Protein AF-A0A7T1MIB5-F1 (afdb_monomer_lite)

pLDDT: mean 76.68, std 27.3, range [22.62, 98.88]

Structure (mmCIF, N/CA/C/O backbone):
data_AF-A0A7T1MIB5-F1
#
_entry.id   AF-A0A7T1MIB5-F1
#
loop_
_atom_site.group_PDB
_atom_site.id
_atom_site.type_symbol
_atom_site.label_atom_id
_atom_site.label_alt_id
_atom_site.label_comp_id
_atom_site.label_asym_id
_atom_site.label_entity_id
_atom_site.label_seq_id
_atom_site.pdbx_PDB_ins_code
_atom_site.Cartn_x
_atom_site.Cartn_y
_atom_site.Cartn_z
_atom_site.occupancy
_atom_site.B_iso_or_equiv
_atom_site.auth_seq_id
_atom_site.auth_comp_id
_atom_site.auth_asym_id
_atom_site.auth_atom_id
_atom_site.pdbx_PDB_model_num
ATOM 1 N N . MET A 1 1 ? 36.019 -30.519 22.219 1.00 33.88 1 MET A N 1
ATOM 2 C CA . MET A 1 1 ? 37.335 -30.978 22.718 1.00 33.88 1 MET A CA 1
ATOM 3 C C . MET A 1 1 ? 38.183 -29.745 22.981 1.00 33.88 1 MET A C 1
ATOM 5 O O . MET A 1 1 ? 38.136 -28.860 22.146 1.00 33.88 1 MET A O 1
ATOM 9 N N . GLN A 1 2 ? 38.897 -29.727 24.111 1.00 30.64 2 GLN A N 1
ATOM 10 C CA . GLN A 1 2 ? 40.021 -28.837 24.471 1.00 30.64 2 GLN A CA 1
ATOM 11 C C . GLN A 1 2 ? 39.865 -27.298 24.358 1.00 30.64 2 GLN A C 1
ATOM 13 O O . GLN A 1 2 ? 39.994 -26.698 23.298 1.00 30.64 2 GLN A O 1
ATOM 18 N N . GLU A 1 3 ? 39.702 -26.693 25.542 1.00 33.25 3 GLU A N 1
ATOM 19 C CA . GLU A 1 3 ? 40.283 -25.411 26.011 1.00 33.25 3 GLU A CA 1
ATOM 20 C C . GLU A 1 3 ? 41.843 -25.502 26.128 1.00 33.25 3 GLU A C 1
ATOM 22 O O . GLU A 1 3 ? 42.364 -26.562 25.756 1.00 33.25 3 GLU A O 1
ATOM 27 N N . PRO A 1 4 ? 42.629 -24.539 26.706 1.00 56.25 4 PRO A N 1
ATOM 28 C CA . PRO A 1 4 ? 42.344 -23.221 27.337 1.00 56.25 4 PRO A CA 1
ATOM 29 C C . PRO A 1 4 ? 43.224 -22.080 26.731 1.00 56.25 4 PRO A C 1
ATOM 31 O O . PRO A 1 4 ? 43.539 -22.176 25.551 1.00 56.25 4 PRO A O 1
ATOM 34 N N . SER A 1 5 ? 43.658 -20.956 27.343 1.00 29.95 5 SER A N 1
ATOM 35 C CA . SER A 1 5 ? 43.642 -20.312 28.694 1.00 29.95 5 SER A CA 1
ATOM 36 C C . SER A 1 5 ? 43.944 -18.796 28.523 1.00 29.95 5 SER A C 1
ATOM 38 O O . SER A 1 5 ? 44.456 -18.421 27.475 1.00 29.95 5 SER A O 1
ATOM 40 N N . GLY A 1 6 ? 43.763 -17.860 29.471 1.00 28.16 6 GLY A N 1
ATOM 41 C CA . GLY A 1 6 ? 43.262 -17.901 30.857 1.00 28.16 6 GLY A CA 1
ATOM 42 C C . GLY A 1 6 ? 44.115 -17.036 31.824 1.00 28.16 6 GLY A C 1
ATOM 43 O O . GLY A 1 6 ? 45.330 -17.195 31.834 1.00 28.16 6 GLY A O 1
ATOM 44 N N . THR A 1 7 ? 43.484 -16.210 32.689 1.00 28.64 7 THR A N 1
ATOM 45 C CA . THR A 1 7 ? 44.071 -15.456 33.854 1.00 28.64 7 THR A CA 1
ATOM 46 C C . THR A 1 7 ? 45.143 -14.359 33.573 1.00 28.64 7 THR A C 1
ATOM 48 O O . THR A 1 7 ? 45.814 -14.421 32.556 1.00 28.64 7 THR A O 1
ATOM 51 N N . ALA A 1 8 ? 45.390 -13.318 34.404 1.00 27.92 8 ALA A N 1
ATOM 52 C CA . ALA A 1 8 ? 44.685 -12.739 35.575 1.00 27.92 8 ALA A CA 1
ATOM 53 C C . ALA A 1 8 ? 45.243 -11.344 36.018 1.00 27.92 8 ALA A C 1
ATOM 55 O O . ALA A 1 8 ? 46.415 -11.074 35.804 1.00 27.92 8 ALA A O 1
ATOM 56 N N . ILE A 1 9 ? 44.408 -10.559 36.738 1.00 27.30 9 ILE A N 1
ATOM 57 C CA . ILE A 1 9 ? 44.693 -9.623 37.876 1.00 27.30 9 ILE A CA 1
ATOM 58 C C . ILE A 1 9 ? 45.745 -8.486 37.722 1.00 27.30 9 ILE A C 1
ATOM 60 O O . ILE A 1 9 ? 46.904 -8.734 37.418 1.00 27.30 9 ILE A O 1
ATOM 64 N N . GLY A 1 10 ? 45.394 -7.250 38.143 1.00 25.59 10 GLY A N 1
ATOM 65 C CA . GLY A 1 10 ? 46.398 -6.216 38.483 1.00 25.59 10 GLY A CA 1
ATOM 66 C C . GLY A 1 10 ? 45.915 -4.767 38.721 1.00 25.59 10 GLY A C 1
ATOM 67 O O . GLY A 1 10 ? 45.980 -3.944 37.816 1.00 25.59 10 GLY A O 1
ATOM 68 N N . THR A 1 11 ? 45.541 -4.417 39.957 1.00 29.00 11 THR A N 1
ATOM 69 C CA . THR A 1 11 ? 45.501 -3.028 40.499 1.00 29.00 11 THR A CA 1
ATOM 70 C C . THR A 1 11 ? 46.556 -2.921 41.620 1.00 29.00 11 THR A C 1
ATOM 72 O O . THR A 1 11 ? 46.796 -3.956 42.250 1.00 29.00 11 THR A O 1
ATOM 75 N N . PRO A 1 12 ? 47.195 -1.754 41.915 1.00 39.62 12 PRO A N 1
ATOM 76 C CA . PRO A 1 12 ? 46.490 -0.648 42.599 1.00 39.62 12 PRO A CA 1
ATOM 77 C C . PRO A 1 12 ? 47.002 0.818 42.420 1.00 39.62 12 PRO A C 1
ATOM 79 O O . PRO A 1 12 ? 48.119 1.085 42.001 1.00 39.62 12 PRO A O 1
ATOM 82 N N . ALA A 1 13 ? 46.123 1.744 42.832 1.00 28.14 13 ALA A N 1
ATOM 83 C CA . ALA A 1 13 ? 46.266 3.096 43.423 1.00 28.14 13 ALA A CA 1
ATOM 84 C C . ALA A 1 13 ? 47.592 3.920 43.463 1.00 28.14 13 ALA A C 1
ATOM 86 O O . ALA A 1 13 ? 48.630 3.448 43.912 1.00 28.14 13 ALA A O 1
ATOM 87 N N . GLY A 1 14 ? 47.427 5.248 43.273 1.00 25.92 14 GLY A N 1
ATOM 88 C CA . GLY A 1 14 ? 48.268 6.342 43.823 1.00 25.92 14 GLY A CA 1
ATOM 89 C C . GLY A 1 14 ? 49.157 7.091 42.804 1.00 25.92 14 GLY A C 1
ATOM 90 O O . GLY A 1 14 ? 49.747 6.453 41.945 1.00 25.92 14 GLY A O 1
ATOM 91 N N . GLY A 1 15 ? 49.316 8.427 42.836 1.00 25.97 15 GLY A N 1
ATOM 92 C CA . GLY A 1 15 ? 48.636 9.460 43.639 1.00 25.97 15 GLY A CA 1
ATOM 93 C C . GLY A 1 15 ? 49.203 10.893 43.445 1.00 25.97 15 GLY A C 1
ATOM 94 O O . GLY A 1 15 ? 50.340 11.052 43.033 1.00 25.97 15 GLY A O 1
ATOM 95 N N . GLU A 1 16 ? 48.392 11.903 43.797 1.00 28.38 16 GLU A N 1
ATOM 96 C CA . GLU A 1 16 ? 48.722 13.311 44.152 1.00 28.38 16 GLU A CA 1
ATOM 97 C C . GLU A 1 16 ? 49.401 14.327 43.172 1.00 28.38 16 GLU A C 1
ATOM 99 O O . GLU A 1 16 ? 50.586 14.268 42.878 1.00 28.38 16 GLU A O 1
ATOM 104 N N . ARG A 1 17 ? 48.639 15.413 42.910 1.00 28.89 17 ARG A N 1
ATOM 105 C CA . ARG A 1 17 ? 48.993 16.866 42.976 1.00 28.89 17 ARG A CA 1
ATOM 106 C C . ARG A 1 17 ? 49.887 17.582 41.929 1.00 28.89 17 ARG A C 1
ATOM 108 O O . ARG A 1 17 ? 51.099 17.639 42.064 1.00 28.89 17 ARG A O 1
ATOM 115 N N . ALA A 1 18 ? 49.186 18.404 41.133 1.00 26.95 18 ALA A N 1
ATOM 116 C CA . ALA A 1 18 ? 49.200 19.889 41.149 1.00 26.95 18 ALA A CA 1
ATOM 117 C C . ALA A 1 18 ? 50.395 20.714 40.606 1.00 26.95 18 ALA A C 1
ATOM 119 O O . ALA A 1 18 ? 51.558 20.359 40.743 1.00 26.95 18 ALA A O 1
ATOM 120 N N . GLY A 1 19 ? 50.045 21.910 40.101 1.00 25.52 19 GLY A N 1
ATOM 121 C CA . GLY A 1 19 ? 50.952 22.952 39.601 1.00 25.52 19 GLY A CA 1
ATOM 122 C C . GLY A 1 19 ? 51.018 23.018 38.065 1.00 25.52 19 GLY A C 1
ATOM 123 O O . GLY A 1 19 ? 51.202 21.978 37.446 1.00 25.52 19 GLY A O 1
ATOM 124 N N . ASP A 1 20 ? 51.010 24.160 37.372 1.00 27.62 20 ASP A N 1
ATOM 125 C CA . ASP A 1 20 ? 50.310 25.470 37.432 1.00 27.62 20 ASP A CA 1
ATOM 126 C C . ASP A 1 20 ? 51.002 26.378 36.377 1.00 27.62 20 ASP A C 1
ATOM 128 O O . ASP A 1 20 ? 52.178 26.154 36.120 1.00 27.62 20 ASP A O 1
ATOM 132 N N . ASN A 1 21 ? 50.302 27.372 35.802 1.00 28.00 21 ASN A N 1
ATOM 133 C CA . ASN A 1 21 ? 50.822 28.514 35.007 1.00 28.00 21 ASN A CA 1
ATOM 134 C C . ASN A 1 21 ? 51.844 28.239 33.855 1.00 28.00 21 ASN A C 1
ATOM 136 O O . ASN A 1 21 ? 52.955 27.772 34.065 1.00 28.00 21 ASN A O 1
ATOM 140 N N . SER A 1 22 ? 51.474 28.446 32.581 1.00 27.62 22 SER A N 1
ATOM 141 C CA . SER A 1 22 ? 51.588 29.725 31.823 1.00 27.62 22 SER A CA 1
ATOM 142 C C . SER A 1 22 ? 52.999 29.946 31.205 1.00 27.62 22 SER A C 1
ATOM 144 O O . SER A 1 22 ? 53.942 29.254 31.567 1.00 27.62 22 SER A O 1
ATOM 146 N N . ASP A 1 23 ? 53.244 30.787 30.190 1.00 29.64 23 ASP A N 1
ATOM 147 C CA . ASP A 1 23 ? 52.417 31.784 29.483 1.00 29.64 23 ASP A CA 1
ATOM 148 C C . ASP A 1 23 ? 53.049 32.140 28.098 1.00 29.64 23 ASP A C 1
ATOM 150 O O . ASP A 1 23 ? 54.115 31.623 27.770 1.00 29.64 23 ASP A O 1
ATOM 154 N N . VAL A 1 24 ? 52.488 33.144 27.393 1.00 29.91 24 VAL A N 1
ATOM 155 C CA . VAL A 1 24 ? 53.220 34.178 26.602 1.00 29.91 24 VAL A CA 1
ATOM 156 C C . VAL A 1 24 ? 53.821 33.769 25.222 1.00 29.91 24 VAL A C 1
ATOM 158 O O . VAL A 1 24 ? 54.536 32.783 25.111 1.00 29.91 24 VAL A O 1
ATOM 161 N N . VAL A 1 25 ? 53.675 34.520 24.103 1.00 29.75 25 VAL A N 1
ATOM 162 C CA . VAL A 1 25 ? 52.922 35.767 23.766 1.00 29.75 25 VAL A CA 1
ATOM 163 C C . VAL A 1 25 ? 53.041 36.113 22.245 1.00 29.75 25 VAL A C 1
ATOM 165 O O . VAL A 1 25 ? 53.840 35.491 21.553 1.00 29.75 25 VAL A O 1
ATOM 168 N N . ARG A 1 26 ? 52.379 37.206 21.797 1.00 30.08 26 ARG A N 1
ATOM 169 C CA . ARG A 1 26 ? 52.707 38.125 20.656 1.00 30.08 26 ARG A CA 1
ATOM 170 C C . ARG A 1 26 ? 52.278 37.771 19.208 1.00 30.08 26 ARG A C 1
ATOM 172 O O . ARG A 1 26 ? 52.307 36.612 18.826 1.00 30.08 26 ARG A O 1
ATOM 179 N N . ASP A 1 27 ? 51.948 38.748 18.333 1.00 35.22 27 ASP A N 1
ATOM 180 C CA . ASP A 1 27 ? 51.496 40.152 18.567 1.00 35.22 27 ASP A CA 1
ATOM 181 C C . ASP A 1 27 ? 50.797 40.819 17.349 1.00 35.22 27 ASP A C 1
ATOM 183 O O . ASP A 1 27 ? 50.901 40.326 16.228 1.00 35.22 27 ASP A O 1
ATOM 187 N N . SER A 1 28 ? 50.272 42.037 17.586 1.00 30.08 28 SER A N 1
ATOM 188 C CA . SER A 1 28 ? 49.931 43.151 16.662 1.00 30.08 28 SER A CA 1
ATOM 189 C C . SER A 1 28 ? 48.680 43.004 15.774 1.00 30.08 28 SER A C 1
ATOM 191 O O . SER A 1 28 ? 48.528 42.000 15.087 1.00 30.08 28 SER A O 1
ATOM 193 N N . GLY A 1 29 ? 47.750 43.976 15.697 1.00 26.88 29 GLY A N 1
ATOM 194 C CA . GLY A 1 29 ? 47.573 45.314 16.333 1.00 26.88 29 GLY A CA 1
ATOM 195 C C . GLY A 1 29 ? 46.367 46.038 15.664 1.00 26.88 29 GLY A C 1
ATOM 196 O O . GLY A 1 29 ? 45.688 45.399 14.864 1.00 26.88 29 GLY A O 1
ATOM 197 N N . ASP A 1 30 ? 46.013 47.326 15.816 1.00 32.16 30 ASP A N 1
ATOM 198 C CA . ASP A 1 30 ? 46.283 48.456 16.748 1.00 32.16 30 ASP A CA 1
ATOM 199 C C . ASP A 1 30 ? 45.386 49.651 16.253 1.00 32.16 30 ASP A C 1
ATOM 201 O O . ASP A 1 30 ? 44.984 49.620 15.090 1.00 32.16 30 ASP A O 1
ATOM 205 N N . ALA A 1 31 ? 45.029 50.773 16.908 1.00 31.22 31 ALA A N 1
ATOM 206 C CA . ALA A 1 31 ? 44.875 51.267 18.295 1.00 31.22 31 ALA A CA 1
ATOM 207 C C . ALA A 1 31 ? 44.283 52.722 18.226 1.00 31.22 31 ALA A C 1
ATOM 209 O O . ALA A 1 31 ? 44.266 53.308 17.147 1.00 31.22 31 ALA A O 1
ATOM 210 N N . ALA A 1 32 ? 43.866 53.463 19.272 1.00 33.38 32 ALA A N 1
ATOM 211 C CA . ALA A 1 32 ? 43.101 53.171 20.502 1.00 33.38 32 ALA A CA 1
ATOM 212 C C . ALA A 1 32 ? 42.783 54.504 21.264 1.00 33.38 32 ALA A C 1
ATOM 214 O O . ALA A 1 32 ? 43.688 55.092 21.858 1.00 33.38 32 ALA A O 1
ATOM 215 N N . ALA A 1 33 ? 41.529 55.000 21.296 1.00 29.45 33 ALA A N 1
ATOM 216 C CA . ALA A 1 33 ? 41.141 56.223 22.046 1.00 29.45 33 ALA A CA 1
ATOM 217 C C . ALA A 1 33 ? 39.674 56.164 22.559 1.00 29.45 33 ALA A C 1
ATOM 219 O O . ALA A 1 33 ? 38.800 55.844 21.761 1.00 29.45 33 ALA A O 1
ATOM 220 N N . LYS A 1 34 ? 39.317 56.295 23.859 1.00 32.22 34 LYS A N 1
ATOM 221 C CA . LYS A 1 34 ? 39.594 57.295 24.945 1.00 32.22 34 LYS A CA 1
ATOM 222 C C . LYS A 1 34 ? 38.524 58.409 24.996 1.00 32.22 34 LYS A C 1
ATOM 224 O O . LYS A 1 34 ? 38.134 58.884 23.942 1.00 32.22 34 LYS A O 1
ATOM 229 N N . GLU A 1 35 ? 38.031 58.928 26.133 1.00 32.81 35 GLU A N 1
ATOM 230 C CA . GLU A 1 35 ? 38.111 58.669 27.605 1.00 32.81 35 GLU A CA 1
ATOM 231 C C . GLU A 1 35 ? 36.949 59.517 28.240 1.00 32.81 35 GLU A C 1
ATOM 233 O O . GLU A 1 35 ? 36.378 60.331 27.521 1.00 32.81 35 GLU A O 1
ATOM 238 N N . VAL A 1 36 ? 36.407 59.425 29.467 1.00 27.55 36 VAL A N 1
ATOM 239 C CA . VAL A 1 36 ? 36.913 59.494 30.864 1.00 27.55 36 VAL A CA 1
ATOM 240 C C . VAL A 1 36 ? 35.729 59.125 31.804 1.00 27.55 36 VAL A C 1
ATOM 242 O O . VAL A 1 36 ? 34.575 59.281 31.412 1.00 27.55 36 VAL A O 1
ATOM 245 N N . ALA A 1 37 ? 35.968 58.700 33.056 1.00 29.91 37 ALA A N 1
ATOM 246 C CA . ALA A 1 37 ? 34.917 58.444 34.062 1.00 29.91 37 ALA A CA 1
ATOM 247 C C . ALA A 1 37 ? 34.907 59.453 35.239 1.00 29.91 37 ALA A C 1
ATOM 249 O O . ALA A 1 37 ? 35.948 59.992 35.610 1.00 29.91 37 ALA A O 1
ATOM 250 N N . GLY A 1 38 ? 33.749 59.640 35.891 1.00 26.11 38 GLY A N 1
ATOM 251 C CA . GLY A 1 38 ? 33.586 60.459 37.106 1.00 26.11 38 GLY A CA 1
ATOM 252 C C . GLY A 1 38 ? 32.521 59.894 38.061 1.00 26.11 38 GLY A C 1
ATOM 253 O O . GLY A 1 38 ? 31.516 59.352 37.611 1.00 26.11 38 GLY A O 1
ATOM 254 N N . ARG A 1 39 ? 32.746 59.978 39.383 1.00 32.19 39 ARG A N 1
ATOM 255 C CA . ARG A 1 39 ? 31.881 59.391 40.433 1.00 32.19 39 ARG A CA 1
ATOM 256 C C . ARG A 1 39 ? 31.195 60.456 41.295 1.00 32.19 39 ARG A C 1
ATOM 258 O O . ARG A 1 39 ? 31.890 61.307 41.841 1.00 32.19 39 ARG A O 1
ATOM 265 N N . THR A 1 40 ? 29.915 60.249 41.611 1.00 27.58 40 THR A N 1
ATOM 266 C CA . THR A 1 40 ? 29.264 60.775 42.832 1.00 27.58 40 THR A CA 1
ATOM 267 C C . THR A 1 40 ? 28.052 59.918 43.232 1.00 27.58 40 THR A C 1
ATOM 269 O O . THR A 1 40 ? 27.452 59.246 42.397 1.00 27.58 40 THR A O 1
ATOM 272 N N . ARG A 1 41 ? 27.696 59.927 44.525 1.00 29.78 41 ARG A N 1
ATOM 273 C CA . ARG A 1 41 ? 26.395 59.469 45.065 1.00 29.78 41 ARG A CA 1
ATOM 274 C C . ARG A 1 41 ? 25.669 60.677 45.711 1.00 29.78 41 ARG A C 1
ATOM 276 O O . ARG A 1 41 ? 26.207 61.781 45.672 1.00 29.78 41 ARG A O 1
ATOM 283 N N . PRO A 1 42 ? 24.489 60.477 46.318 1.00 39.94 42 PRO A N 1
ATOM 284 C CA . PRO A 1 42 ? 23.181 60.718 45.724 1.00 39.94 42 PRO A CA 1
ATOM 285 C C . PRO A 1 42 ? 22.620 62.108 46.088 1.00 39.94 42 PRO A C 1
ATOM 287 O O . PRO A 1 42 ? 22.937 62.657 47.140 1.00 39.94 42 PRO A O 1
ATOM 290 N N . GLY A 1 43 ? 21.741 62.659 45.249 1.00 28.09 43 GLY A N 1
ATOM 291 C CA . GLY A 1 43 ? 21.121 63.965 45.490 1.00 28.09 43 GLY A CA 1
ATOM 292 C C . GLY A 1 43 ? 19.730 64.052 44.876 1.00 28.09 43 GLY A C 1
ATOM 293 O O . GLY A 1 43 ? 19.606 64.153 43.660 1.00 28.09 43 GLY A O 1
ATOM 294 N N . ASP A 1 44 ? 18.719 63.998 45.742 1.00 35.31 44 ASP A N 1
ATOM 295 C CA . ASP A 1 44 ? 17.282 64.067 45.457 1.00 35.31 44 ASP A CA 1
ATOM 296 C C . ASP A 1 44 ? 16.904 65.056 44.333 1.00 35.31 44 ASP A C 1
ATOM 298 O O . ASP A 1 44 ? 17.095 66.271 44.454 1.00 35.31 44 ASP A O 1
ATOM 302 N N . ARG A 1 45 ? 16.339 64.519 43.243 1.00 30.48 45 ARG A N 1
ATOM 303 C CA . ARG A 1 45 ? 15.540 65.265 42.266 1.00 30.48 45 ARG A CA 1
ATOM 304 C C . ARG A 1 45 ? 14.340 64.425 41.839 1.00 30.48 45 ARG A C 1
ATOM 306 O O . ARG A 1 45 ? 14.471 63.251 41.513 1.00 30.48 45 ARG A O 1
ATOM 313 N N . ARG A 1 46 ? 13.189 65.098 41.865 1.00 32.34 46 ARG A N 1
ATOM 314 C CA . ARG A 1 46 ? 11.830 64.625 41.571 1.00 32.34 46 ARG A CA 1
ATOM 315 C C . ARG A 1 46 ? 11.760 63.692 40.361 1.00 32.34 46 ARG A C 1
ATOM 317 O O . ARG A 1 46 ? 12.367 63.972 39.335 1.00 32.34 46 ARG A O 1
ATOM 324 N N . SER A 1 47 ? 10.933 62.658 40.478 1.00 34.88 47 SER A N 1
ATOM 325 C CA . SER A 1 47 ? 10.470 61.857 39.349 1.00 34.88 47 SER A CA 1
ATOM 326 C C . SER A 1 47 ? 9.637 62.709 38.391 1.00 34.88 47 SER A C 1
ATOM 328 O O . SER A 1 47 ? 8.565 63.189 38.776 1.00 34.88 47 SER A O 1
ATOM 330 N N . ASP A 1 48 ? 10.086 62.830 37.147 1.00 36.75 48 ASP A N 1
ATOM 331 C CA . ASP A 1 48 ? 9.171 63.046 36.029 1.00 36.75 48 ASP A CA 1
ATOM 332 C C . ASP A 1 48 ? 8.281 61.792 35.863 1.00 36.75 48 ASP A C 1
ATOM 334 O O . ASP A 1 48 ? 8.705 60.687 36.230 1.00 36.75 48 ASP A O 1
ATOM 338 N N . PRO A 1 49 ? 7.030 61.926 35.383 1.00 41.28 49 PRO A N 1
ATOM 339 C CA . PRO A 1 49 ? 6.190 60.769 35.079 1.00 41.28 49 PRO A CA 1
ATOM 340 C C . PRO A 1 49 ? 6.810 59.936 33.940 1.00 41.28 49 PRO A C 1
ATOM 342 O O . PRO A 1 49 ? 7.534 60.498 33.116 1.00 41.28 49 PRO A O 1
ATOM 345 N N . PRO A 1 50 ? 6.529 58.619 33.860 1.00 42.50 50 PRO A N 1
ATOM 346 C CA . PRO A 1 50 ? 6.961 57.812 32.722 1.00 42.50 50 PRO A CA 1
ATOM 347 C C . PRO A 1 50 ? 6.411 58.402 31.420 1.00 42.50 50 PRO A C 1
ATOM 349 O O . PRO A 1 50 ? 5.274 58.883 31.376 1.00 42.50 50 PRO A O 1
ATOM 352 N N . ASP A 1 51 ? 7.230 58.384 30.370 1.00 45.84 51 ASP A N 1
ATOM 353 C CA . ASP A 1 51 ? 6.832 58.939 29.082 1.00 45.84 51 ASP A CA 1
ATOM 354 C C . ASP A 1 51 ? 5.723 58.078 28.459 1.00 45.84 51 ASP A C 1
ATOM 356 O O . ASP A 1 51 ? 5.763 56.844 28.512 1.00 45.84 51 ASP A O 1
ATOM 360 N N . ARG A 1 52 ? 4.710 58.724 27.874 1.00 47.00 52 ARG A N 1
ATOM 361 C CA . ARG A 1 52 ? 3.497 58.035 27.393 1.00 47.00 52 ARG A CA 1
ATOM 362 C C . ARG A 1 52 ? 3.804 57.035 26.287 1.00 47.00 52 ARG A C 1
ATOM 364 O O . ARG A 1 52 ? 3.137 56.006 26.190 1.00 47.00 52 ARG A O 1
ATOM 371 N N . ASP A 1 53 ? 4.834 57.318 25.500 1.00 48.97 53 ASP A N 1
ATOM 372 C CA . ASP A 1 53 ? 5.301 56.445 24.433 1.00 48.97 53 ASP A CA 1
ATOM 373 C C . ASP A 1 53 ? 5.846 55.107 24.966 1.00 48.97 53 ASP A C 1
ATOM 375 O O . ASP A 1 53 ? 5.779 54.106 24.257 1.00 48.97 53 ASP A O 1
ATOM 379 N N . ASP A 1 54 ? 6.362 55.046 26.197 1.00 45.06 54 ASP A N 1
ATOM 380 C CA . ASP A 1 54 ? 6.905 53.806 26.770 1.00 45.06 54 ASP A CA 1
ATOM 381 C C . ASP A 1 54 ? 5.826 52.942 27.441 1.00 45.06 54 ASP A C 1
ATOM 383 O O . ASP A 1 54 ? 5.876 51.714 27.325 1.00 45.06 54 ASP A O 1
ATOM 387 N N . GLU A 1 55 ? 4.790 53.543 28.042 1.00 45.53 55 GLU A N 1
ATOM 388 C CA . GLU A 1 55 ? 3.586 52.791 28.438 1.00 45.53 55 GLU A CA 1
ATOM 389 C C . GLU A 1 55 ? 2.839 52.238 27.212 1.00 45.53 55 GLU A C 1
ATOM 391 O O . GLU A 1 55 ? 2.431 51.073 27.221 1.00 45.53 55 GLU A O 1
ATOM 396 N N . ALA A 1 56 ? 2.736 53.019 26.127 1.00 46.66 56 ALA A N 1
ATOM 397 C CA . ALA A 1 56 ? 2.109 52.586 24.877 1.00 46.66 56 ALA A CA 1
ATOM 398 C C . ALA A 1 56 ? 2.831 51.372 24.260 1.00 46.66 56 ALA A C 1
ATOM 400 O O . ALA A 1 56 ? 2.212 50.324 24.067 1.00 46.66 56 ALA A O 1
ATOM 401 N N . LYS A 1 57 ? 4.159 51.448 24.066 1.00 43.97 57 LYS A N 1
ATOM 402 C CA . LYS A 1 57 ? 4.980 50.317 23.575 1.00 43.97 57 LYS A CA 1
ATOM 403 C C . LYS A 1 57 ? 4.848 49.075 24.466 1.00 43.97 57 LYS A C 1
ATOM 405 O O . LYS A 1 57 ? 4.818 47.949 23.965 1.00 43.97 57 LYS A O 1
ATOM 410 N N . ALA A 1 58 ? 4.753 49.258 25.786 1.00 47.59 58 ALA A N 1
ATOM 411 C CA . ALA A 1 58 ? 4.563 48.159 26.729 1.00 47.59 58 ALA A CA 1
ATOM 412 C C . ALA A 1 58 ? 3.161 47.521 26.640 1.00 47.59 58 ALA A C 1
ATOM 414 O O . ALA A 1 58 ? 3.031 46.318 26.877 1.00 47.59 58 ALA A O 1
ATOM 415 N N . GLN A 1 59 ? 2.119 48.280 26.283 1.00 52.03 59 GLN A N 1
ATOM 416 C CA . GLN A 1 59 ? 0.795 47.727 25.974 1.00 52.03 59 GLN A CA 1
ATOM 417 C C . GLN A 1 59 ? 0.771 47.011 24.618 1.00 52.03 59 GLN A C 1
ATOM 419 O O . GLN A 1 59 ? 0.277 45.884 24.559 1.00 52.03 59 GLN A O 1
ATOM 424 N N . ASP A 1 60 ? 1.364 47.591 23.573 1.00 59.34 60 ASP A N 1
ATOM 425 C CA . ASP A 1 60 ? 1.434 46.978 22.239 1.00 59.34 60 ASP A CA 1
ATOM 426 C C . ASP A 1 60 ? 2.169 45.631 22.269 1.00 59.34 60 ASP A C 1
ATOM 428 O O . ASP A 1 60 ? 1.676 44.635 21.735 1.00 59.34 60 ASP A O 1
ATOM 432 N N . SER A 1 61 ? 3.307 45.550 22.972 1.00 61.09 61 SER A N 1
ATOM 433 C CA . SER A 1 61 ? 4.050 44.292 23.124 1.00 61.09 61 SER A CA 1
ATOM 434 C C . SER A 1 61 ? 3.214 43.210 23.820 1.00 61.09 61 SER A C 1
ATOM 436 O O . SER A 1 61 ? 3.207 42.062 23.378 1.00 61.09 61 SER A O 1
ATOM 438 N N . ARG A 1 62 ? 2.447 43.568 24.861 1.00 69.06 62 ARG A N 1
ATOM 439 C CA . ARG A 1 62 ? 1.542 42.636 25.563 1.00 69.06 62 ARG A CA 1
ATOM 440 C C . ARG A 1 62 ? 0.363 42.199 24.693 1.00 69.06 62 ARG A C 1
ATOM 442 O O . ARG A 1 62 ? -0.059 41.048 24.787 1.00 69.06 62 ARG A O 1
ATOM 449 N N . LEU A 1 63 ? -0.164 43.084 23.845 1.00 68.00 63 LEU A N 1
ATOM 450 C CA . LEU A 1 63 ? -1.223 42.752 22.890 1.00 68.00 63 LEU A CA 1
ATOM 451 C C . LEU A 1 63 ? -0.710 41.779 21.819 1.00 68.00 63 LEU A C 1
ATOM 453 O O . LEU A 1 63 ? -1.379 40.792 21.519 1.00 68.00 63 LEU A O 1
ATOM 457 N N . VAL A 1 64 ? 0.499 41.999 21.294 1.00 66.38 64 VAL A N 1
ATOM 458 C CA . VAL A 1 64 ? 1.150 41.079 20.348 1.00 66.38 64 VAL A CA 1
ATOM 459 C C . VAL A 1 64 ? 1.463 39.730 21.003 1.00 66.38 64 VAL A C 1
ATOM 461 O O . VAL A 1 64 ? 1.240 38.694 20.379 1.00 66.38 64 VAL A O 1
ATOM 464 N N . GLU A 1 65 ? 1.921 39.698 22.256 1.00 69.81 65 GLU A N 1
ATOM 465 C CA . GLU A 1 65 ? 2.110 38.450 23.011 1.00 69.81 65 GLU A CA 1
ATOM 466 C C . GLU A 1 65 ? 0.791 37.705 23.256 1.00 69.81 65 GLU A C 1
ATOM 468 O O . GLU A 1 65 ? 0.745 36.487 23.076 1.00 69.81 65 GLU A O 1
ATOM 473 N N . ALA A 1 66 ? -0.291 38.413 23.597 1.00 70.12 66 ALA A N 1
ATOM 474 C CA . ALA A 1 66 ? -1.620 37.823 23.744 1.00 70.12 66 ALA A CA 1
ATOM 475 C C . ALA A 1 66 ? -2.124 37.237 22.416 1.00 70.12 66 ALA A C 1
ATOM 477 O O . ALA A 1 66 ? -2.458 36.058 22.366 1.00 70.12 66 ALA A O 1
ATOM 478 N N . LEU A 1 67 ? -2.077 37.998 21.317 1.00 65.38 67 LEU A N 1
ATOM 479 C CA . LEU A 1 67 ? -2.460 37.516 19.983 1.00 65.38 67 LEU A CA 1
ATOM 480 C C . LEU A 1 67 ? -1.615 36.313 19.538 1.00 65.38 67 LEU A C 1
ATOM 482 O O . LEU A 1 67 ? -2.152 35.355 18.983 1.00 65.38 67 LEU A O 1
ATOM 486 N N . ARG A 1 68 ? -0.305 36.314 19.822 1.00 68.62 68 ARG A N 1
ATOM 487 C CA . ARG A 1 68 ? 0.580 35.167 19.563 1.00 68.62 68 ARG A CA 1
ATOM 488 C C . ARG A 1 68 ? 0.203 33.953 20.403 1.00 68.62 68 ARG A C 1
ATOM 490 O O . ARG A 1 68 ? 0.162 32.859 19.853 1.00 68.62 68 ARG A O 1
ATOM 497 N N . ARG A 1 69 ? -0.081 34.122 21.698 1.00 73.62 69 ARG A N 1
ATOM 498 C CA . ARG A 1 69 ? -0.518 33.041 22.598 1.00 73.62 69 ARG A CA 1
ATOM 499 C C . ARG A 1 69 ? -1.867 32.469 22.166 1.00 73.62 69 ARG A C 1
ATOM 501 O O . ARG A 1 69 ? -2.016 31.253 22.137 1.00 73.62 69 ARG A O 1
ATOM 508 N N . ASP A 1 70 ? -2.812 33.323 21.802 1.00 71.44 70 ASP A N 1
ATOM 509 C CA . ASP A 1 70 ? -4.185 32.933 21.491 1.00 71.44 70 ASP A CA 1
ATOM 510 C C . ASP A 1 70 ? -4.261 32.298 20.089 1.00 71.44 70 ASP A C 1
ATOM 512 O O . ASP A 1 70 ? -4.939 31.285 19.909 1.00 71.44 70 ASP A O 1
ATOM 516 N N . PHE A 1 71 ? -3.450 32.766 19.125 1.00 70.56 71 PHE A N 1
ATOM 517 C CA . PHE A 1 71 ? -3.153 32.012 17.900 1.00 70.56 71 PHE A CA 1
ATOM 518 C C . PHE A 1 71 ? -2.482 30.673 18.224 1.00 70.56 71 PHE A C 1
ATOM 520 O O . PHE A 1 71 ? -2.909 29.637 17.728 1.00 70.56 71 PHE A O 1
ATOM 527 N N . ALA A 1 72 ? -1.451 30.663 19.072 1.00 68.12 72 ALA A N 1
ATOM 528 C CA . ALA A 1 72 ? -0.705 29.460 19.438 1.00 68.12 72 ALA A CA 1
ATOM 529 C C . ALA A 1 72 ? -1.561 28.419 20.173 1.00 68.12 72 ALA A C 1
ATOM 531 O O . ALA A 1 72 ? -1.290 27.219 20.093 1.00 68.12 72 ALA A O 1
ATOM 532 N N . GLU A 1 73 ? -2.595 28.845 20.890 1.00 68.00 73 GLU A N 1
ATOM 533 C CA . GLU A 1 73 ? -3.599 27.964 21.469 1.00 68.00 73 GLU A CA 1
ATOM 534 C C . GLU A 1 73 ? -4.629 27.526 20.422 1.00 68.00 73 GLU A C 1
ATOM 536 O O . GLU A 1 73 ? -4.889 26.333 20.308 1.00 68.00 73 GLU A O 1
ATOM 541 N N . SER A 1 74 ? -5.155 28.435 19.597 1.00 63.34 74 SER A N 1
ATOM 542 C CA . SER A 1 74 ? -6.086 28.107 18.505 1.00 63.34 74 SER A CA 1
ATOM 543 C C . SER A 1 74 ? -5.480 27.135 17.477 1.00 63.34 74 SER A C 1
ATOM 545 O O . SER A 1 74 ? -6.152 26.210 17.023 1.00 63.34 74 SER A O 1
ATOM 547 N N . HIS A 1 75 ? -4.186 27.268 17.178 1.00 63.56 75 HIS A N 1
ATOM 548 C CA . HIS A 1 75 ? -3.430 26.403 16.272 1.00 63.56 75 HIS A CA 1
ATOM 549 C C . HIS A 1 75 ? -3.109 25.041 16.906 1.00 63.56 75 HIS A C 1
ATOM 551 O O . HIS A 1 75 ? -3.369 24.013 16.284 1.00 63.56 75 HIS A O 1
ATOM 557 N N . ARG A 1 76 ? -2.636 24.993 18.165 1.00 68.31 76 ARG A N 1
ATOM 558 C CA . ARG A 1 76 ? -2.462 23.715 18.892 1.00 68.31 76 ARG A CA 1
ATOM 559 C C . ARG A 1 76 ? -3.781 23.000 19.149 1.00 68.31 76 ARG A C 1
ATOM 561 O O . ARG A 1 76 ? -3.802 21.776 19.138 1.00 68.31 76 ARG A O 1
ATOM 568 N N . ARG A 1 77 ? -4.882 23.739 19.320 1.00 58.00 77 ARG A N 1
ATOM 569 C CA . ARG A 1 77 ? -6.234 23.187 19.233 1.00 58.00 77 ARG A CA 1
ATOM 570 C C . ARG A 1 77 ? -6.419 22.620 17.822 1.00 58.00 77 ARG A C 1
ATOM 572 O O . ARG A 1 77 ? -6.342 21.411 17.676 1.00 58.00 77 ARG A O 1
ATOM 579 N N . ARG A 1 78 ? -6.593 23.438 16.779 1.00 50.00 78 ARG A N 1
ATOM 580 C CA . ARG A 1 78 ? -6.998 22.986 15.431 1.00 50.00 78 ARG A CA 1
ATOM 581 C C . ARG A 1 78 ? -6.109 21.899 14.805 1.00 50.00 78 ARG A C 1
ATOM 583 O O . ARG A 1 78 ? -6.656 21.001 14.177 1.00 50.00 78 ARG A O 1
ATOM 590 N N . PHE A 1 79 ? -4.789 21.963 14.975 1.00 52.91 79 PHE A N 1
ATOM 591 C CA . PHE A 1 79 ? -3.828 21.101 14.274 1.00 52.91 79 PHE A CA 1
ATOM 592 C C . PHE A 1 79 ? -2.971 20.213 15.196 1.00 52.91 79 PHE A C 1
ATOM 594 O O . PHE A 1 79 ? -2.263 19.346 14.702 1.00 52.91 79 PHE A O 1
ATOM 601 N N . GLY A 1 80 ? -3.011 20.396 16.521 1.00 46.31 80 GLY A N 1
ATOM 602 C CA . GLY A 1 80 ? -2.246 19.580 17.482 1.00 46.31 80 GLY A CA 1
ATOM 603 C C . GLY A 1 80 ? -0.791 20.008 17.729 1.00 46.31 80 GLY A C 1
ATOM 604 O O . GLY A 1 80 ? -0.155 19.481 18.636 1.00 46.31 80 GLY A O 1
ATOM 605 N N . TYR A 1 81 ? -0.253 20.975 16.977 1.00 58.88 81 TYR A N 1
ATOM 606 C CA . TYR A 1 81 ? 1.140 21.432 17.101 1.00 58.88 81 TYR A CA 1
ATOM 607 C C . TYR A 1 81 ? 1.299 22.937 16.814 1.00 58.88 81 TYR A C 1
ATOM 609 O O . TYR A 1 81 ? 0.320 23.657 16.594 1.00 58.88 81 TYR A O 1
ATOM 617 N N . LEU A 1 82 ? 2.546 23.412 16.832 1.00 62.28 82 LEU A N 1
ATOM 618 C CA . LEU A 1 82 ? 2.977 24.756 16.440 1.00 62.28 82 LEU A CA 1
ATOM 619 C C . LEU A 1 82 ? 4.231 24.656 15.561 1.00 62.28 82 LEU A C 1
ATOM 621 O O . LEU A 1 82 ? 5.164 23.967 15.970 1.00 62.28 82 LEU A O 1
ATOM 625 N N . PRO A 1 83 ? 4.301 25.352 14.413 1.00 54.88 83 PRO A N 1
ATOM 626 C CA . PRO A 1 83 ? 5.556 25.536 13.691 1.00 54.88 83 PRO A CA 1
ATOM 627 C C . PRO A 1 83 ? 6.543 26.343 14.544 1.00 54.88 83 PRO A C 1
ATOM 629 O O . PRO A 1 83 ? 6.225 27.448 14.985 1.00 54.88 83 PRO A O 1
ATOM 632 N N . SER A 1 84 ? 7.730 25.788 14.785 1.00 51.38 84 SER A N 1
ATOM 633 C CA . SER A 1 84 ? 8.819 26.419 15.545 1.00 51.38 84 SER A CA 1
ATOM 634 C C . SER A 1 84 ? 9.785 27.223 14.658 1.00 51.38 84 SER A C 1
ATOM 636 O O . SER A 1 84 ? 10.525 28.066 15.160 1.00 51.38 84 SER A O 1
ATOM 638 N N . ASP A 1 85 ? 9.745 26.996 13.342 1.00 54.66 85 ASP A N 1
ATOM 639 C CA . ASP A 1 85 ? 10.645 27.534 12.314 1.00 54.66 85 ASP A CA 1
ATOM 640 C C . ASP A 1 85 ? 10.073 28.733 11.531 1.00 54.66 85 ASP A C 1
ATOM 642 O O . ASP A 1 85 ? 10.819 29.458 10.870 1.00 54.66 85 ASP A O 1
ATOM 646 N N . ARG A 1 86 ? 8.753 28.960 11.585 1.00 52.84 86 ARG A N 1
ATOM 647 C CA . ARG A 1 86 ? 8.064 29.992 10.792 1.00 52.84 86 ARG A CA 1
ATOM 648 C C . ARG A 1 86 ? 7.676 31.218 11.609 1.00 52.84 86 ARG A C 1
ATOM 650 O O . ARG A 1 86 ? 7.053 31.125 12.664 1.00 52.84 86 ARG A O 1
ATOM 657 N N . ALA A 1 87 ? 7.956 32.396 11.052 1.00 54.59 87 ALA A N 1
ATOM 658 C CA . ALA A 1 87 ? 7.414 33.649 11.559 1.00 54.59 87 ALA A CA 1
ATOM 659 C C . ALA A 1 87 ? 5.879 33.668 11.431 1.00 54.59 87 ALA A C 1
ATOM 661 O O . ALA A 1 87 ? 5.330 33.362 10.372 1.00 54.59 87 ALA A O 1
ATOM 662 N N . LEU A 1 88 ? 5.190 34.076 12.499 1.00 53.66 88 LEU A N 1
ATOM 663 C CA . LEU A 1 88 ? 3.747 34.319 12.478 1.00 53.66 88 LEU A CA 1
ATOM 664 C C . LEU A 1 88 ? 3.454 35.611 11.704 1.00 53.66 88 LEU A C 1
ATOM 666 O O . LEU A 1 88 ? 3.537 36.709 12.258 1.00 53.66 88 LEU A O 1
ATOM 670 N N . VAL A 1 89 ? 3.137 35.471 10.417 1.00 53.03 89 VAL A N 1
ATOM 671 C CA . VAL A 1 89 ? 2.720 36.576 9.547 1.00 53.03 89 VAL A CA 1
ATOM 672 C C . VAL A 1 89 ? 1.244 36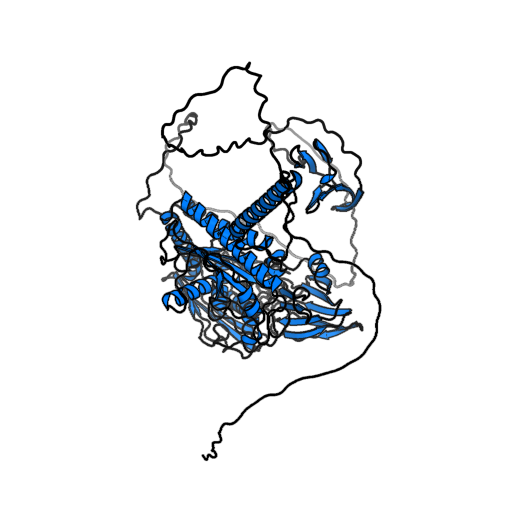.881 9.800 1.00 53.03 89 VAL A C 1
ATOM 674 O O . VAL A 1 89 ? 0.376 36.058 9.518 1.00 53.03 89 VAL A O 1
ATOM 677 N N . VAL A 1 90 ? 0.952 38.073 10.321 1.00 49.66 90 VAL A N 1
ATOM 678 C CA . VAL A 1 90 ? -0.422 38.583 10.429 1.00 49.66 90 VAL A CA 1
ATOM 679 C C . VAL A 1 90 ? -0.781 39.250 9.103 1.00 49.66 90 VAL A C 1
ATOM 681 O O . VAL A 1 90 ? -0.516 40.429 8.900 1.00 49.66 90 VAL A O 1
ATOM 684 N N . GLU A 1 91 ? -1.348 38.468 8.186 1.00 37.12 91 GLU A N 1
ATOM 685 C CA . GLU A 1 91 ? -1.705 38.908 6.827 1.00 37.12 91 GLU A CA 1
ATOM 686 C C . GLU A 1 91 ? -2.792 39.999 6.814 1.00 37.12 91 GLU A C 1
ATOM 688 O O . GLU A 1 91 ? -2.779 40.895 5.971 1.00 37.12 91 GLU A O 1
ATOM 693 N N . ARG A 1 92 ? -3.711 39.969 7.787 1.00 38.91 92 ARG A N 1
ATOM 694 C CA . ARG A 1 92 ? -4.735 41.000 7.990 1.00 38.91 92 ARG A CA 1
ATOM 695 C C . ARG A 1 92 ? -5.044 41.159 9.474 1.00 38.91 92 ARG A C 1
ATOM 697 O O . ARG A 1 92 ? -5.258 40.173 10.173 1.00 38.91 92 ARG A O 1
ATOM 704 N N . LEU A 1 93 ? -5.128 42.406 9.933 1.00 40.53 93 LEU A N 1
ATOM 705 C CA . LEU A 1 93 ? -5.558 42.764 11.283 1.00 40.53 93 LEU A CA 1
ATOM 706 C C . LEU A 1 93 ? -6.798 43.660 11.161 1.00 40.53 93 LEU A C 1
ATOM 708 O O . LEU A 1 93 ? -6.748 44.719 10.540 1.00 40.53 93 LEU A O 1
ATOM 712 N N . LEU A 1 94 ? -7.930 43.191 11.686 1.00 35.72 94 LEU A N 1
ATOM 713 C CA . LEU A 1 94 ? -9.211 43.900 11.679 1.00 35.72 94 LEU A CA 1
ATOM 714 C C . LEU A 1 94 ? -9.431 44.534 13.055 1.00 35.72 94 LEU A C 1
ATOM 716 O O . LEU A 1 94 ? -9.534 43.822 14.051 1.00 35.72 94 LEU A O 1
ATOM 720 N N . LEU A 1 95 ? -9.488 45.866 13.096 1.00 35.28 95 LEU A N 1
ATOM 721 C CA . LEU A 1 95 ? -9.803 46.637 14.296 1.00 35.28 95 LEU A CA 1
ATOM 722 C C . LEU A 1 95 ? -11.223 47.199 14.168 1.00 35.28 95 LEU A C 1
ATOM 724 O O . LEU A 1 95 ? -11.495 47.979 13.256 1.00 35.28 95 LEU A O 1
ATOM 728 N N . GLU A 1 96 ? -12.115 46.824 15.081 1.00 33.06 96 GLU A N 1
ATOM 729 C CA . GLU A 1 96 ? -13.465 47.385 15.165 1.00 33.06 96 GLU A CA 1
ATOM 730 C C . GLU A 1 96 ? -13.502 48.431 16.287 1.00 33.06 96 GLU A C 1
ATOM 732 O O . GLU A 1 96 ? -13.477 48.106 17.474 1.00 33.06 96 GLU A O 1
ATOM 737 N N . VAL A 1 97 ? -13.483 49.712 15.909 1.00 33.97 97 VAL A N 1
ATOM 738 C CA . VAL A 1 97 ? -13.403 50.833 16.857 1.00 33.97 97 VAL A CA 1
ATOM 739 C C . VAL A 1 97 ? -14.802 51.372 17.137 1.00 33.97 97 VAL A C 1
ATOM 741 O O . VAL A 1 97 ? -15.296 52.261 16.443 1.00 33.97 97 VAL A O 1
ATOM 744 N N . ALA A 1 98 ? -15.436 50.848 18.185 1.00 35.84 98 ALA A N 1
ATOM 745 C CA . ALA A 1 98 ? -16.670 51.410 18.723 1.00 35.84 98 ALA A CA 1
ATOM 746 C C . ALA A 1 98 ? -16.384 52.771 19.385 1.00 35.84 98 ALA A C 1
ATOM 748 O O . ALA A 1 98 ? -15.922 52.845 20.526 1.00 35.84 98 ALA A O 1
ATOM 749 N N . ALA A 1 99 ? -16.643 53.863 18.662 1.00 31.81 99 ALA A N 1
ATOM 750 C CA . ALA A 1 99 ? -16.555 55.208 19.215 1.00 31.81 99 ALA A CA 1
ATOM 751 C C . ALA A 1 99 ? -17.659 55.415 20.266 1.00 31.81 99 ALA A C 1
ATOM 753 O O . ALA A 1 99 ? -18.845 55.363 19.946 1.00 31.81 99 ALA A O 1
ATOM 754 N N . ALA A 1 100 ? -17.273 55.662 21.519 1.00 34.28 100 ALA A N 1
ATOM 755 C CA . ALA A 1 100 ? -18.222 56.022 22.566 1.00 34.28 100 ALA A CA 1
ATOM 756 C C . ALA A 1 100 ? -18.844 57.394 22.254 1.00 34.28 100 ALA A C 1
ATOM 758 O O . ALA A 1 100 ? -18.124 58.385 22.114 1.00 34.28 100 ALA A O 1
ATOM 759 N N . GLU A 1 101 ? -20.172 57.449 22.136 1.00 34.16 101 GLU A N 1
ATOM 760 C CA . GLU A 1 101 ? -20.884 58.683 21.798 1.00 34.16 101 GLU A CA 1
ATOM 761 C C . GLU A 1 101 ? -20.654 59.784 22.843 1.00 34.16 101 GLU A C 1
ATOM 763 O O . GLU A 1 101 ? -20.675 59.556 24.057 1.00 34.16 101 GLU A O 1
ATOM 768 N N . SER A 1 102 ? -20.459 61.015 22.370 1.00 30.33 102 SER A N 1
ATOM 769 C CA . SER A 1 102 ? -20.253 62.178 23.228 1.00 30.33 102 SER A CA 1
ATOM 770 C C . SER A 1 102 ? -21.550 62.578 23.938 1.00 30.33 102 SER A C 1
ATOM 772 O O . SER A 1 102 ? -22.373 63.310 23.381 1.00 30.33 102 SER A O 1
ATOM 774 N N . ALA A 1 103 ? -21.719 62.131 25.183 1.00 31.12 103 ALA A N 1
ATOM 775 C CA . ALA A 1 103 ? -22.822 62.561 26.038 1.00 31.12 103 ALA A CA 1
ATOM 776 C C . ALA A 1 103 ? -22.820 64.101 26.215 1.00 31.12 103 ALA A C 1
ATOM 778 O O . ALA A 1 103 ? -21.761 64.689 26.460 1.00 31.12 103 ALA A O 1
ATOM 779 N N . PRO A 1 104 ? -23.979 64.780 26.108 1.00 33.78 104 PRO A N 1
ATOM 780 C CA . PRO A 1 104 ? -24.053 66.236 26.210 1.00 33.78 104 PRO A CA 1
ATOM 781 C C . PRO A 1 104 ? -23.744 66.731 27.632 1.00 33.78 104 PRO A C 1
ATOM 783 O O . PRO A 1 104 ? -24.130 66.108 28.619 1.00 33.78 104 PRO A O 1
ATOM 786 N N . HIS A 1 105 ? -23.074 67.885 27.735 1.00 27.06 105 HIS A N 1
ATOM 787 C CA . HIS A 1 105 ? -22.641 68.489 29.003 1.00 27.06 105 HIS A CA 1
ATOM 788 C C . HIS A 1 105 ? -23.774 68.667 30.039 1.00 27.06 105 HIS A C 1
ATOM 790 O O . HIS A 1 105 ? -24.684 69.469 29.812 1.00 27.06 105 HIS A O 1
ATOM 796 N N . PRO A 1 106 ? -23.647 68.076 31.243 1.00 31.67 106 PRO A N 1
ATOM 797 C CA . PRO A 1 106 ? -24.333 68.549 32.440 1.00 31.67 106 PRO A CA 1
ATOM 798 C C . PRO A 1 106 ? -23.616 69.784 33.012 1.00 31.67 106 PRO A C 1
ATOM 800 O O . PRO A 1 106 ? -22.387 69.887 32.976 1.00 31.67 106 PRO A O 1
ATOM 803 N N . VAL A 1 107 ? -24.376 70.719 33.585 1.00 28.88 107 VAL A N 1
ATOM 804 C CA . VAL A 1 107 ? -23.824 71.894 34.283 1.00 28.88 107 VAL A CA 1
ATOM 805 C C . VAL A 1 107 ? -23.230 71.478 35.640 1.00 28.88 107 VAL A C 1
ATOM 807 O O . VAL A 1 107 ? -23.747 70.585 36.307 1.00 28.88 107 VAL A O 1
ATOM 810 N N . ARG A 1 108 ? -22.136 72.133 36.061 1.00 29.53 108 ARG A N 1
ATOM 811 C CA . ARG A 1 108 ? -21.459 71.912 37.358 1.00 29.53 108 ARG A CA 1
ATOM 812 C C . ARG A 1 108 ? -22.417 71.999 38.556 1.00 29.53 108 ARG A C 1
ATOM 814 O O . ARG A 1 108 ? -23.129 72.990 38.639 1.00 29.53 108 ARG A O 1
ATOM 821 N N . HIS A 1 109 ? -22.244 71.130 39.560 1.00 29.44 109 HIS A N 1
ATOM 822 C CA . HIS A 1 109 ? -22.246 71.493 40.995 1.00 29.44 109 HIS A CA 1
ATOM 823 C C . HIS A 1 109 ? -21.770 70.330 41.898 1.00 29.44 109 HIS A C 1
ATOM 825 O O . HIS A 1 109 ? -22.241 69.217 41.729 1.00 29.44 109 HIS A O 1
ATOM 831 N N . GLY A 1 110 ? -20.924 70.632 42.900 1.00 25.39 110 GLY A N 1
ATOM 832 C CA . GLY A 1 110 ? -20.851 69.933 44.206 1.00 25.39 110 GLY A CA 1
ATOM 833 C C . GLY A 1 110 ? -20.213 68.523 44.303 1.00 25.39 110 GLY A C 1
ATOM 834 O O . GLY A 1 110 ? -20.566 67.640 43.532 1.00 25.39 110 GLY A O 1
ATOM 835 N N . PRO A 1 111 ? -19.321 68.267 45.286 1.00 41.28 111 PRO A N 1
ATOM 836 C CA . PRO A 1 111 ? -18.865 66.920 45.661 1.00 41.28 111 PRO A CA 1
ATOM 837 C C . PRO A 1 111 ? -19.515 66.376 46.960 1.00 41.28 111 PRO A C 1
ATOM 839 O O . PRO A 1 111 ? -20.132 67.135 47.705 1.00 41.28 111 PRO A O 1
ATOM 842 N N . ALA A 1 112 ? -19.203 65.101 47.262 1.00 26.86 112 ALA A N 1
ATOM 843 C CA . ALA A 1 112 ? -19.389 64.331 48.515 1.00 26.86 112 ALA A CA 1
ATOM 844 C C . ALA A 1 112 ? -20.619 63.397 48.625 1.00 26.86 112 ALA A C 1
ATOM 846 O O . ALA A 1 112 ? -21.718 63.734 48.193 1.00 26.86 112 ALA A O 1
ATOM 847 N N . GLY A 1 113 ? -20.407 62.232 49.260 1.00 27.52 113 GLY A N 1
ATOM 848 C CA . GLY A 1 113 ? -21.440 61.251 49.628 1.00 27.52 113 GLY A CA 1
ATOM 849 C C . GLY A 1 113 ? -20.953 59.793 49.589 1.00 27.52 113 GLY A C 1
ATOM 850 O O . GLY A 1 113 ? -20.811 59.227 48.510 1.00 27.52 113 GLY A O 1
ATOM 851 N N . ASP A 1 114 ? -20.725 59.179 50.754 1.00 26.77 114 ASP A N 1
ATOM 852 C CA . ASP A 1 114 ? -20.453 57.738 50.887 1.00 26.77 114 ASP A CA 1
ATOM 853 C C . ASP A 1 114 ? -21.727 56.886 50.750 1.00 26.77 114 ASP A C 1
ATOM 855 O O . ASP A 1 114 ? -22.811 57.307 51.156 1.00 26.77 114 ASP A O 1
ATOM 859 N N . SER A 1 115 ? -21.587 55.633 50.305 1.00 28.25 115 SER A N 1
ATOM 860 C CA . SER A 1 115 ? -22.028 54.432 51.054 1.00 28.25 115 SER A CA 1
ATOM 861 C C . SER A 1 115 ? -21.863 53.153 50.217 1.00 28.25 115 SER A C 1
ATOM 863 O O . SER A 1 115 ? -21.654 53.203 49.008 1.00 28.25 115 SER A O 1
ATOM 865 N N . ALA A 1 116 ? -21.912 51.991 50.873 1.00 26.66 116 ALA A N 1
ATOM 866 C CA . ALA A 1 116 ? -21.707 50.681 50.257 1.00 26.66 116 ALA A CA 1
ATOM 867 C C . ALA A 1 116 ? -22.908 49.754 50.486 1.00 26.66 116 ALA A C 1
ATOM 869 O O . ALA A 1 116 ? -23.491 49.783 51.569 1.00 26.66 116 ALA A O 1
ATOM 870 N N . ALA A 1 117 ? -23.192 48.854 49.536 1.00 27.48 117 ALA A N 1
ATOM 871 C CA . ALA A 1 117 ? -23.797 47.555 49.835 1.00 27.48 117 ALA A CA 1
ATOM 872 C C . ALA A 1 117 ? -23.558 46.511 48.728 1.00 27.48 117 ALA A C 1
ATOM 874 O O . ALA A 1 117 ? -23.555 46.803 47.539 1.00 27.48 117 ALA A O 1
ATOM 875 N N . GLN A 1 118 ? -23.368 45.283 49.198 1.00 26.19 118 GLN A N 1
ATOM 876 C CA . GLN A 1 118 ? -23.167 44.012 48.505 1.00 26.19 118 GLN A CA 1
ATOM 877 C C . GLN A 1 118 ? -24.284 43.628 47.511 1.00 26.19 118 GLN A C 1
ATOM 879 O O . GLN A 1 118 ? -25.446 43.967 47.716 1.00 26.19 118 GLN A O 1
ATOM 884 N N . GLY A 1 119 ? -23.948 42.781 46.531 1.00 25.08 119 GLY A N 1
ATOM 885 C CA . GLY A 1 119 ? -24.913 42.019 45.728 1.00 25.08 119 GLY A CA 1
ATOM 886 C C . GLY A 1 119 ? -24.280 41.492 44.440 1.00 25.08 119 GLY A C 1
ATOM 887 O O . GLY A 1 119 ? -23.811 42.288 43.633 1.00 25.08 119 GLY A O 1
ATOM 888 N N . ALA A 1 120 ? -24.229 40.172 44.251 1.00 26.73 120 ALA A N 1
ATOM 889 C CA . ALA A 1 120 ? -23.626 39.549 43.072 1.00 26.73 120 ALA A CA 1
ATOM 890 C C . ALA A 1 120 ? -24.645 38.679 42.330 1.00 26.73 120 ALA A C 1
ATOM 892 O O . ALA A 1 120 ? -25.281 37.837 42.954 1.00 26.73 120 ALA A O 1
ATOM 893 N N . ASP A 1 121 ? -24.737 38.859 41.011 1.00 24.95 121 ASP A N 1
ATOM 894 C CA . ASP A 1 121 ? -25.346 37.901 40.083 1.00 24.95 121 ASP A CA 1
ATOM 895 C C . ASP A 1 121 ? -24.795 38.152 38.667 1.00 24.95 121 ASP A C 1
ATOM 897 O O . ASP A 1 121 ? -25.022 39.208 38.074 1.00 24.95 121 ASP A O 1
ATOM 901 N N . THR A 1 122 ? -24.037 37.200 38.117 1.00 26.95 122 THR A N 1
ATOM 902 C CA . THR A 1 122 ? -23.461 37.270 36.760 1.00 26.95 122 THR A CA 1
ATOM 903 C C . THR A 1 122 ? -24.088 36.217 35.852 1.00 26.95 122 THR A C 1
ATOM 905 O O . THR A 1 122 ? -23.548 35.132 35.638 1.00 26.95 122 THR A O 1
ATOM 908 N N . ALA A 1 123 ? -25.249 36.552 35.286 1.00 26.52 123 ALA A N 1
ATOM 909 C CA . ALA A 1 123 ? -25.908 35.726 34.280 1.00 26.52 123 ALA A CA 1
ATOM 910 C C . ALA A 1 123 ? -25.084 35.651 32.977 1.00 26.52 123 ALA A C 1
ATOM 912 O O . ALA A 1 123 ? -24.576 36.658 32.482 1.00 26.52 123 ALA A O 1
ATOM 913 N N . MET A 1 124 ? -24.976 34.453 32.392 1.00 24.47 124 MET A N 1
ATOM 914 C CA . MET A 1 124 ? -24.254 34.238 31.133 1.00 24.47 124 MET A CA 1
ATOM 915 C C . MET A 1 124 ? -25.004 34.823 29.928 1.00 24.47 124 MET A C 1
ATOM 917 O O . MET A 1 124 ? -26.112 34.391 29.605 1.00 24.47 124 MET A O 1
ATOM 921 N N . LEU A 1 125 ? -24.352 35.726 29.193 1.00 25.62 125 LEU A N 1
ATOM 922 C CA . LEU A 1 125 ? -24.792 36.150 27.864 1.00 25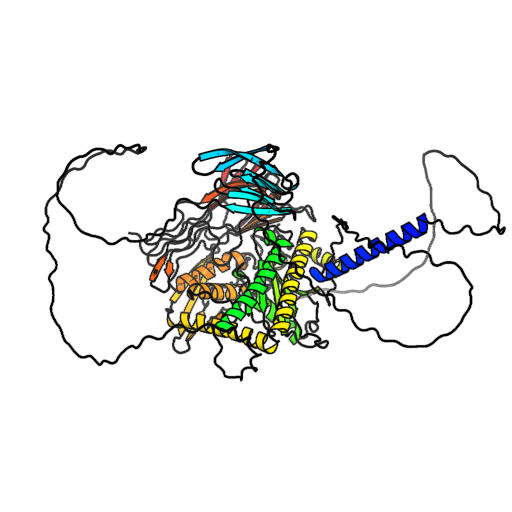.62 125 LEU A CA 1
ATOM 923 C C . LEU A 1 125 ? -24.375 35.120 26.803 1.00 25.62 125 LEU A C 1
ATOM 925 O O . LEU A 1 125 ? -23.191 34.855 26.604 1.00 25.62 125 LEU A O 1
ATOM 929 N N . ARG A 1 126 ? -25.361 34.569 26.086 1.00 22.62 126 ARG A N 1
ATOM 930 C CA . ARG A 1 126 ? -25.141 33.826 24.836 1.00 22.62 126 ARG A CA 1
ATOM 931 C C . ARG A 1 126 ? -25.010 34.822 23.673 1.00 22.62 126 ARG A C 1
ATOM 933 O O . ARG A 1 126 ? -25.909 35.651 23.532 1.00 22.62 126 ARG A O 1
ATOM 940 N N . PRO A 1 127 ? -23.989 34.732 22.803 1.00 26.05 127 PRO A N 1
ATOM 941 C CA . PRO A 1 127 ? -24.001 35.453 21.533 1.00 26.05 127 PRO A CA 1
ATOM 942 C C . PRO A 1 127 ? -25.043 34.830 20.590 1.00 26.05 127 PRO A C 1
ATOM 944 O O . PRO A 1 127 ? -25.116 33.607 20.458 1.00 26.05 127 PRO A O 1
ATOM 947 N N . ALA A 1 128 ? -25.857 35.662 19.938 1.00 25.69 128 ALA A N 1
ATOM 948 C CA . ALA A 1 128 ? -26.851 35.220 18.959 1.00 25.69 128 ALA A CA 1
ATOM 949 C C . ALA A 1 128 ? -26.267 35.237 17.535 1.00 25.69 128 ALA A C 1
ATOM 951 O O . ALA A 1 128 ? -25.665 36.225 17.116 1.00 25.69 128 ALA A O 1
ATOM 952 N N . SER A 1 129 ? -26.465 34.157 16.777 1.00 27.80 129 SER A N 1
ATOM 953 C CA . SER A 1 129 ? -25.968 34.011 15.405 1.00 27.80 129 SER A CA 1
ATOM 954 C C . SER A 1 129 ? -26.942 34.593 14.373 1.00 27.80 129 SER A C 1
ATOM 956 O O . SER A 1 129 ? -27.814 33.888 13.861 1.00 27.80 129 SER A O 1
ATOM 958 N N . ASN A 1 130 ? -26.769 35.871 14.024 1.00 26.44 130 ASN A N 1
ATOM 959 C CA . ASN A 1 130 ? -27.456 36.481 12.881 1.00 26.44 130 ASN A CA 1
ATOM 960 C C . ASN A 1 130 ? -26.853 35.986 11.554 1.00 26.44 130 ASN A C 1
ATOM 962 O O . ASN A 1 130 ? -25.957 36.612 10.993 1.00 26.44 130 ASN A O 1
ATOM 966 N N . HIS A 1 131 ? -27.372 34.878 11.022 1.00 28.09 131 HIS A N 1
ATOM 967 C CA . HIS A 1 131 ? -27.129 34.493 9.631 1.00 28.09 131 HIS A CA 1
ATOM 968 C C . HIS A 1 131 ? -28.018 35.314 8.689 1.00 28.09 131 HIS A C 1
ATOM 970 O O . HIS A 1 131 ? -29.170 34.962 8.442 1.00 28.09 131 HIS A O 1
ATOM 976 N N . SER A 1 132 ? -27.479 36.396 8.128 1.00 27.53 132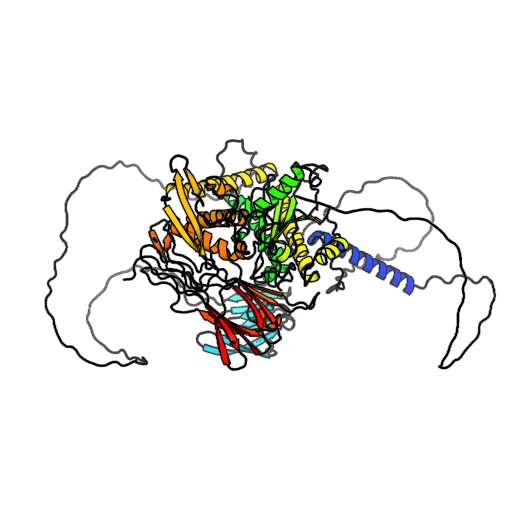 SER A N 1
ATOM 977 C CA . SER A 1 132 ? -28.070 37.044 6.956 1.00 27.53 132 SER A CA 1
ATOM 978 C C . SER A 1 132 ? -27.826 36.180 5.716 1.00 27.53 132 SER A C 1
ATOM 980 O O . SER A 1 132 ? -26.683 36.028 5.284 1.00 27.53 132 SER A O 1
ATOM 982 N N . THR A 1 133 ? -28.885 35.623 5.128 1.00 26.02 133 THR A N 1
ATOM 983 C CA . THR A 1 133 ? -28.814 34.982 3.806 1.00 26.02 133 THR A CA 1
ATOM 984 C C . THR A 1 133 ? -28.370 35.996 2.747 1.00 26.02 133 THR A C 1
ATOM 986 O O . THR A 1 133 ? -28.904 37.109 2.748 1.00 26.02 133 THR A O 1
ATOM 989 N N . PRO A 1 134 ? -27.457 35.644 1.822 1.00 29.67 134 PRO A N 1
ATOM 990 C CA . PRO A 1 134 ? -27.071 36.543 0.742 1.00 29.67 134 PRO A CA 1
ATOM 991 C C . PRO A 1 134 ? -28.272 36.817 -0.173 1.00 29.67 134 PRO A C 1
ATOM 993 O O . PRO A 1 134 ? -28.935 35.899 -0.654 1.00 29.67 134 PRO A O 1
ATOM 996 N N . SER A 1 135 ? -28.569 38.095 -0.396 1.00 32.44 135 SER A N 1
ATOM 997 C CA . SER A 1 135 ? -29.629 38.541 -1.300 1.00 32.44 135 SER A CA 1
ATOM 998 C C . SER A 1 135 ? -29.142 38.538 -2.749 1.00 32.44 135 SER A C 1
ATOM 1000 O O . SER A 1 135 ? -28.128 39.175 -3.040 1.00 32.44 135 SER A O 1
ATOM 1002 N N . ASN A 1 136 ? -29.892 37.918 -3.666 1.00 29.78 136 ASN A N 1
ATOM 1003 C CA . ASN A 1 136 ? -29.642 38.063 -5.104 1.00 29.78 136 ASN A CA 1
ATOM 1004 C C . ASN A 1 136 ? -29.705 39.551 -5.510 1.00 29.78 136 ASN A C 1
ATOM 1006 O O . ASN A 1 136 ? -30.743 40.181 -5.279 1.00 29.78 136 ASN A O 1
ATOM 1010 N N . PRO A 1 137 ? -28.667 40.113 -6.154 1.00 39.62 137 PRO A N 1
ATOM 1011 C CA . PRO A 1 137 ? -28.780 41.410 -6.805 1.00 39.62 137 PRO A CA 1
ATOM 1012 C C . PRO A 1 137 ? -29.643 41.277 -8.079 1.00 39.62 137 PRO A C 1
ATOM 1014 O O . PRO A 1 137 ? -29.387 40.390 -8.895 1.00 39.62 137 PRO A O 1
ATOM 1017 N N . PRO A 1 138 ? -30.666 42.123 -8.288 1.00 40.94 138 PRO A N 1
ATOM 1018 C CA . PRO A 1 138 ? -31.457 42.110 -9.518 1.00 40.94 138 PRO A CA 1
ATOM 1019 C C . PRO A 1 138 ? -30.730 42.848 -10.652 1.00 40.94 138 PRO A C 1
ATOM 1021 O O . PRO A 1 138 ? -30.189 43.923 -10.411 1.00 40.94 138 PRO A O 1
ATOM 1024 N N . ASN A 1 139 ? -30.774 42.299 -11.876 1.00 43.75 139 ASN A N 1
ATOM 1025 C CA . ASN A 1 139 ? -30.431 42.941 -13.162 1.00 43.75 139 ASN A CA 1
ATOM 1026 C C . ASN A 1 139 ? -29.487 44.161 -13.077 1.00 43.75 139 ASN A C 1
ATOM 1028 O O . ASN A 1 139 ? -29.882 45.289 -13.377 1.00 43.75 139 ASN A O 1
ATOM 1032 N N . ALA A 1 140 ? -28.223 43.931 -12.715 1.00 44.78 140 ALA A N 1
ATOM 1033 C CA . ALA A 1 140 ? -27.179 44.915 -12.970 1.00 44.78 140 ALA A CA 1
ATOM 1034 C C . ALA A 1 140 ? -26.962 45.020 -14.489 1.00 44.78 140 ALA A C 1
ATOM 1036 O O . ALA A 1 140 ? -26.806 44.000 -15.164 1.00 44.78 140 ALA A O 1
ATOM 1037 N N . GLU A 1 141 ? -26.958 46.238 -15.036 1.00 49.69 141 GLU A N 1
ATOM 1038 C CA . GLU A 1 141 ? -26.624 46.454 -16.447 1.00 49.69 141 GLU A CA 1
ATOM 1039 C C . GLU A 1 141 ? -25.219 45.902 -16.744 1.00 49.69 141 GLU A C 1
ATOM 1041 O O . GLU A 1 141 ? -24.314 46.015 -15.914 1.00 49.69 141 GLU A O 1
ATOM 1046 N N . ARG A 1 142 ? -25.021 45.303 -17.929 1.00 56.53 142 ARG A N 1
ATOM 1047 C CA . ARG A 1 142 ? -23.715 44.774 -18.362 1.00 56.53 142 ARG A CA 1
ATOM 1048 C C . ARG A 1 142 ? -22.712 45.914 -18.577 1.00 56.53 142 ARG A C 1
ATOM 1050 O O . ARG A 1 142 ? -22.493 46.368 -19.700 1.00 56.53 142 ARG A O 1
ATOM 1057 N N . ALA A 1 143 ? -22.076 46.351 -17.494 1.00 56.44 143 ALA A N 1
ATOM 1058 C CA . ALA A 1 143 ? -20.891 47.190 -17.540 1.00 56.44 143 ALA A CA 1
ATOM 1059 C C . ALA A 1 143 ? -19.772 46.416 -18.253 1.00 56.44 143 ALA A C 1
ATOM 1061 O O . ALA A 1 143 ? -19.295 45.389 -17.762 1.00 56.44 143 ALA A O 1
ATOM 1062 N N . ALA A 1 144 ? -19.386 46.892 -19.438 1.00 55.62 144 ALA A N 1
ATOM 1063 C CA . ALA A 1 144 ? -18.302 46.294 -20.205 1.00 55.62 144 ALA A CA 1
ATOM 1064 C C . ALA A 1 144 ? -16.987 46.378 -19.416 1.00 55.62 144 ALA A C 1
ATOM 1066 O O . ALA A 1 144 ? -16.676 47.414 -18.823 1.00 55.62 144 ALA A O 1
ATOM 1067 N N . ALA A 1 145 ? -16.216 45.290 -19.417 1.00 60.75 145 ALA A N 1
ATOM 1068 C CA . ALA A 1 145 ? -14.934 45.251 -18.730 1.00 60.75 145 ALA A CA 1
ATOM 1069 C C . ALA A 1 145 ? -13.953 46.313 -19.274 1.00 60.75 145 ALA A C 1
ATOM 1071 O O . ALA A 1 145 ? -13.968 46.606 -20.476 1.00 60.75 145 ALA A O 1
ATOM 1072 N N . PRO A 1 146 ? -13.054 46.860 -18.428 1.00 64.06 146 PRO A N 1
ATOM 1073 C CA . PRO A 1 146 ? -11.885 47.588 -18.921 1.00 64.06 146 PRO A CA 1
ATOM 1074 C C . PRO A 1 146 ? -11.053 46.670 -19.839 1.00 64.06 146 PRO A C 1
ATOM 1076 O O . PRO A 1 146 ? -11.126 45.453 -19.688 1.00 64.06 146 PRO A O 1
ATOM 1079 N N . PRO A 1 147 ? -10.258 47.194 -20.788 1.00 64.38 147 PRO A N 1
ATOM 1080 C CA . PRO A 1 147 ? -9.465 46.345 -21.679 1.00 64.38 147 PRO A CA 1
ATOM 1081 C C . PRO A 1 147 ? -8.526 45.418 -20.877 1.00 64.38 147 PRO A C 1
ATOM 1083 O O . PRO A 1 147 ? -7.915 45.879 -19.908 1.00 64.38 147 PRO A O 1
ATOM 1086 N N . PRO A 1 148 ? -8.396 44.130 -21.254 1.00 67.31 148 PRO A N 1
ATOM 1087 C CA . PRO A 1 148 ? -7.642 43.154 -20.473 1.00 67.31 148 PRO A CA 1
ATOM 1088 C C . PRO A 1 148 ? -6.153 43.522 -20.391 1.00 67.31 148 PRO A C 1
ATOM 1090 O O . PRO A 1 148 ? -5.575 43.934 -21.402 1.00 67.31 148 PRO A O 1
ATOM 1093 N N . PRO A 1 149 ? -5.502 43.344 -19.225 1.00 68.19 149 PRO A N 1
ATOM 1094 C CA . PRO A 1 149 ? -4.116 43.765 -19.017 1.00 68.19 149 PRO A CA 1
ATOM 1095 C C . PRO A 1 149 ? -3.100 42.931 -19.814 1.00 68.19 149 PRO A C 1
ATOM 1097 O O . PRO A 1 149 ? -1.979 43.386 -20.040 1.00 68.19 149 PRO A O 1
ATOM 1100 N N . ALA A 1 150 ? -3.471 41.721 -20.246 1.00 83.19 150 ALA A N 1
ATOM 1101 C CA . ALA A 1 150 ? -2.638 40.851 -21.068 1.00 83.19 150 ALA A CA 1
ATOM 1102 C C . ALA A 1 150 ? -3.477 39.919 -21.966 1.00 83.19 150 ALA A C 1
ATOM 1104 O O . ALA A 1 150 ? -4.700 39.821 -21.849 1.00 83.19 150 ALA A O 1
ATOM 1105 N N . GLN A 1 151 ? -2.790 39.187 -22.844 1.00 88.62 151 GLN A N 1
ATOM 1106 C CA . GLN A 1 151 ? -3.318 38.012 -23.538 1.00 88.62 151 GLN A CA 1
ATOM 1107 C C . GLN A 1 151 ? -2.398 36.815 -23.288 1.00 88.62 151 GLN A C 1
ATOM 1109 O O . GLN A 1 151 ? -1.188 36.976 -23.128 1.00 88.62 151 GLN A O 1
ATOM 1114 N N . THR A 1 152 ? -2.967 35.614 -23.302 1.00 87.50 152 THR A N 1
ATOM 1115 C CA . THR A 1 152 ? -2.232 34.341 -23.326 1.00 87.50 152 THR A CA 1
ATOM 1116 C C . THR A 1 152 ? -2.751 33.466 -24.472 1.00 87.50 152 THR A C 1
ATOM 1118 O O . THR A 1 152 ? -3.712 33.840 -25.140 1.00 87.50 152 THR A O 1
ATOM 1121 N N . ARG A 1 153 ? -2.126 32.317 -24.747 1.00 90.69 153 ARG A N 1
ATOM 1122 C CA . ARG A 1 153 ? -2.618 31.350 -25.744 1.00 90.69 153 ARG A CA 1
ATOM 1123 C C . ARG A 1 153 ? -3.170 30.117 -25.044 1.00 90.69 153 ARG A C 1
ATOM 1125 O O . ARG A 1 153 ? -2.499 29.559 -24.185 1.00 90.69 153 ARG A O 1
ATOM 1132 N N . VAL A 1 154 ? -4.352 29.669 -25.458 1.00 84.25 154 VAL A N 1
ATOM 1133 C CA . VAL A 1 154 ? -4.986 28.437 -24.967 1.00 84.25 154 VAL A CA 1
ATOM 1134 C C . VAL A 1 154 ? -5.413 27.584 -26.160 1.00 84.25 154 VAL A C 1
ATOM 1136 O O . VAL A 1 154 ? -5.815 28.110 -27.199 1.00 84.25 154 VAL A O 1
ATOM 1139 N N . TRP A 1 155 ? -5.288 26.263 -26.030 1.00 84.50 155 TRP A N 1
ATOM 1140 C CA . TRP A 1 155 ? -5.827 25.316 -27.001 1.00 84.50 155 TRP A CA 1
ATOM 1141 C C . TRP A 1 155 ? -7.299 25.040 -26.686 1.00 84.50 155 TRP A C 1
ATOM 1143 O O . TRP A 1 155 ? -7.611 24.508 -25.623 1.00 84.50 155 TRP A O 1
ATOM 1153 N N . LEU A 1 156 ? -8.196 25.364 -27.615 1.00 80.44 156 LEU A N 1
ATOM 1154 C CA . LEU A 1 156 ? -9.618 25.026 -27.532 1.00 80.44 156 LEU A CA 1
ATOM 1155 C C . LEU A 1 156 ? -9.979 24.135 -28.718 1.00 80.44 156 LEU A C 1
ATOM 1157 O O . LEU A 1 156 ? -9.695 24.483 -29.857 1.00 80.44 156 LEU A O 1
ATOM 1161 N N . ALA A 1 157 ? -10.571 22.969 -28.466 1.00 62.41 157 ALA A N 1
ATOM 1162 C CA . ALA A 1 157 ? -10.988 22.064 -29.534 1.00 62.41 157 ALA A CA 1
ATOM 1163 C C . ALA A 1 157 ? -12.368 22.482 -30.088 1.00 62.41 157 ALA A C 1
ATOM 1165 O O . ALA A 1 157 ? -13.258 22.764 -29.285 1.00 62.41 157 ALA A O 1
ATOM 1166 N N . PRO A 1 158 ? -12.585 22.477 -31.419 1.00 65.00 158 PRO A N 1
ATOM 1167 C CA . PRO A 1 158 ? -11.678 22.001 -32.471 1.00 65.00 158 PRO A CA 1
ATOM 1168 C C . PRO A 1 158 ? -10.671 23.049 -32.994 1.00 65.00 158 PRO A C 1
ATOM 1170 O O . PRO A 1 158 ? -9.766 22.681 -33.737 1.00 65.00 158 PRO A O 1
ATOM 1173 N N . ASP A 1 159 ? -10.818 24.324 -32.629 1.00 78.31 159 ASP A N 1
ATOM 1174 C CA . ASP A 1 159 ? -10.212 25.476 -33.326 1.00 78.31 159 ASP A CA 1
ATOM 1175 C C . ASP A 1 159 ? -8.696 25.678 -33.105 1.00 78.31 159 ASP A C 1
ATOM 1177 O O . ASP A 1 159 ? -8.033 26.384 -33.867 1.00 78.31 159 ASP A O 1
ATOM 1181 N N . GLY A 1 160 ? -8.119 25.049 -32.080 1.00 82.81 160 GLY A N 1
ATOM 1182 C CA . GLY A 1 160 ? -6.683 25.024 -31.800 1.00 82.81 160 GLY A CA 1
ATOM 1183 C C . GLY A 1 160 ? -6.168 26.150 -30.891 1.00 82.81 160 GLY A C 1
ATOM 1184 O O . GLY A 1 160 ? -6.877 26.651 -30.017 1.00 82.81 160 GLY A O 1
ATOM 1185 N N . TRP A 1 161 ? -4.886 26.513 -31.054 1.00 84.75 161 TRP A N 1
ATOM 1186 C CA . TRP A 1 161 ? -4.173 27.506 -30.227 1.00 84.75 161 TRP A CA 1
ATOM 1187 C C . TRP A 1 161 ? -4.572 28.959 -30.544 1.00 84.75 161 TRP A C 1
ATOM 1189 O O . TRP A 1 161 ? -3.872 29.645 -31.306 1.00 84.75 161 TRP A O 1
ATOM 1199 N N . GLN A 1 162 ? -5.621 29.457 -29.893 1.00 85.88 162 GLN A N 1
ATOM 1200 C CA . GLN A 1 162 ? -6.101 30.835 -30.029 1.00 85.88 162 GLN A CA 1
ATOM 1201 C C . GLN A 1 162 ? -5.600 31.762 -28.898 1.00 85.88 162 GLN A C 1
ATOM 1203 O O . GLN A 1 162 ? -5.349 31.294 -27.783 1.00 85.88 162 GLN A O 1
ATOM 1208 N N . PRO A 1 163 ? -5.399 33.069 -29.166 1.00 90.50 163 PRO A N 1
ATOM 1209 C CA . PRO A 1 163 ? -5.126 34.056 -28.127 1.00 90.50 163 PRO A CA 1
ATOM 1210 C C . PRO A 1 163 ? -6.412 34.388 -27.357 1.00 90.50 163 PRO A C 1
ATOM 1212 O O . PRO A 1 163 ? -7.450 34.645 -27.963 1.00 90.50 163 PRO A O 1
ATOM 1215 N N . VAL A 1 164 ? -6.332 34.419 -26.030 1.00 91.25 164 VAL A N 1
ATOM 1216 C CA . VAL A 1 164 ? -7.449 34.726 -25.125 1.00 91.25 164 VAL A CA 1
ATOM 1217 C C . VAL A 1 164 ? -7.049 35.834 -24.139 1.00 91.25 164 VAL A C 1
ATOM 1219 O O . VAL A 1 164 ? -5.870 35.922 -23.774 1.00 91.25 164 VAL A O 1
ATOM 1222 N N . PRO A 1 165 ? -7.986 36.693 -23.689 1.00 90.88 165 PRO A N 1
ATOM 1223 C CA . PRO A 1 165 ? -7.745 37.652 -22.615 1.00 90.88 165 PRO A CA 1
ATOM 1224 C C . PRO A 1 165 ? -7.205 36.980 -21.350 1.00 90.88 165 PRO A C 1
ATOM 1226 O O . PRO A 1 165 ? -7.707 35.933 -20.940 1.00 90.88 165 PRO A O 1
ATOM 1229 N N . LEU A 1 166 ? -6.210 37.608 -20.724 1.00 88.94 166 LEU A N 1
ATOM 1230 C CA . LEU A 1 166 ? -5.682 37.224 -19.420 1.00 88.94 166 LEU A CA 1
ATOM 1231 C C . LEU A 1 166 ? -5.955 38.351 -18.419 1.00 88.94 166 LEU A C 1
ATOM 1233 O O . LEU A 1 166 ? -5.472 39.472 -18.582 1.00 88.94 166 LEU A O 1
ATOM 1237 N N . TRP A 1 167 ? -6.711 38.026 -17.375 1.00 86.50 167 TRP A N 1
ATOM 1238 C CA . TRP A 1 167 ? -7.094 38.922 -16.287 1.00 86.50 167 TRP A CA 1
ATOM 1239 C C . TRP A 1 167 ? -6.441 38.483 -14.981 1.00 86.50 167 TRP A C 1
ATOM 1241 O O . TRP A 1 167 ? -6.288 37.286 -14.747 1.00 86.50 167 TRP A O 1
ATOM 1251 N N . ARG A 1 168 ? -6.153 39.432 -14.089 1.00 85.81 168 ARG A N 1
ATOM 1252 C CA . ARG A 1 168 ? -5.835 39.143 -12.686 1.00 85.81 168 ARG A CA 1
ATOM 1253 C C . ARG A 1 168 ? -7.047 39.426 -11.817 1.00 85.81 168 ARG A C 1
ATOM 1255 O O . ARG A 1 168 ? -7.622 40.508 -11.896 1.00 85.81 168 ARG A O 1
ATOM 1262 N N . ARG A 1 169 ? -7.416 38.484 -10.952 1.00 83.19 169 ARG A N 1
ATOM 1263 C CA . ARG A 1 169 ? -8.594 38.576 -10.088 1.00 83.19 169 ARG A CA 1
ATOM 1264 C C . ARG A 1 169 ? -8.548 39.816 -9.201 1.00 83.19 169 ARG A C 1
ATOM 1266 O O . ARG A 1 169 ? -9.544 40.526 -9.140 1.00 83.19 169 ARG A O 1
ATOM 1273 N N . SER A 1 170 ? -7.405 40.115 -8.592 1.00 80.62 170 SER A N 1
ATOM 1274 C CA . SER A 1 170 ? -7.190 41.299 -7.747 1.00 80.62 170 SER A CA 1
ATOM 1275 C C . SER A 1 170 ? -7.326 42.647 -8.473 1.00 80.62 170 SER A C 1
ATOM 1277 O O . SER A 1 170 ? -7.519 43.667 -7.816 1.00 80.62 170 SER A O 1
ATOM 1279 N N . GLU A 1 171 ? -7.263 42.666 -9.807 1.00 81.75 171 GLU A N 1
ATOM 1280 C CA . GLU A 1 171 ? -7.370 43.873 -10.642 1.00 81.75 171 GLU A CA 1
ATOM 1281 C C . GLU A 1 171 ? -8.799 44.085 -11.198 1.00 81.75 171 GLU A C 1
ATOM 1283 O O . GLU A 1 171 ? -9.067 45.094 -11.849 1.00 81.75 171 GLU A O 1
ATOM 1288 N N . LEU A 1 172 ? -9.738 43.164 -10.924 1.00 80.81 172 LEU A N 1
ATOM 1289 C CA . LEU A 1 172 ? -11.132 43.221 -11.385 1.00 80.81 172 LEU A CA 1
ATOM 1290 C C . LEU A 1 172 ? -12.077 43.834 -10.326 1.00 80.81 172 LEU A C 1
ATOM 1292 O O . LEU A 1 172 ? -12.310 43.199 -9.285 1.00 80.81 172 LEU A O 1
ATOM 1296 N N . PRO A 1 173 ? -12.680 45.014 -10.580 1.00 77.75 173 PRO A N 1
ATOM 1297 C CA . PRO A 1 173 ? -13.655 45.613 -9.673 1.00 77.75 173 PRO A CA 1
ATOM 1298 C C . PRO A 1 173 ? -15.028 44.905 -9.732 1.00 77.75 173 PRO A C 1
ATOM 1300 O O . PRO A 1 173 ? -15.328 44.217 -10.712 1.00 77.75 173 PRO A O 1
ATOM 1303 N N . PRO A 1 174 ? -15.888 45.074 -8.706 1.00 80.75 174 PRO A N 1
ATOM 1304 C CA . PRO A 1 174 ? -17.239 44.508 -8.685 1.00 80.75 174 PRO A CA 1
ATOM 1305 C C . PRO A 1 174 ? -18.123 44.915 -9.871 1.00 80.75 174 PRO A C 1
ATOM 1307 O O . PRO A 1 174 ? -17.958 45.987 -10.448 1.00 80.75 174 PRO A O 1
ATOM 1310 N N . ALA A 1 175 ? -19.088 44.050 -10.193 1.00 77.81 175 ALA A N 1
ATOM 1311 C CA . ALA A 1 175 ? -20.037 44.147 -11.307 1.00 77.81 175 ALA A CA 1
ATOM 1312 C C . ALA A 1 175 ? -19.434 44.142 -12.732 1.00 77.81 175 ALA A C 1
ATOM 1314 O O . ALA A 1 175 ? -20.179 44.261 -13.705 1.00 77.81 175 ALA A O 1
ATOM 1315 N N . VAL A 1 176 ? -18.119 43.938 -12.887 1.00 80.81 176 VAL A N 1
ATOM 1316 C CA . VAL A 1 176 ? -17.498 43.688 -14.198 1.00 80.81 176 VAL A CA 1
ATOM 1317 C C . VAL A 1 176 ? -17.820 42.278 -14.689 1.00 80.81 176 VAL A C 1
ATOM 1319 O O . VAL A 1 176 ? -17.601 41.305 -13.966 1.00 80.81 176 VAL A O 1
ATOM 1322 N N . TRP A 1 177 ? -18.283 42.190 -15.939 1.00 83.62 177 TRP A N 1
ATOM 1323 C CA . TRP A 1 177 ? -18.530 40.942 -16.663 1.00 83.62 177 TRP A CA 1
ATOM 1324 C C . TRP A 1 177 ? -17.357 40.569 -17.574 1.00 83.62 177 TRP A C 1
ATOM 1326 O O . TRP A 1 177 ? -16.865 41.402 -18.333 1.00 83.62 177 TRP A O 1
ATOM 1336 N N . ILE A 1 178 ? -16.965 39.297 -17.550 1.00 86.94 178 ILE A N 1
ATOM 1337 C CA . ILE A 1 178 ? -15.983 38.692 -18.454 1.00 86.94 178 ILE A CA 1
ATOM 1338 C C . ILE A 1 178 ? -16.674 37.559 -19.206 1.00 86.94 178 ILE A C 1
ATOM 1340 O O . ILE A 1 178 ? -17.024 36.551 -18.600 1.00 86.94 178 ILE A O 1
ATOM 1344 N N . ASP A 1 179 ? -16.853 37.705 -20.516 1.00 88.12 179 ASP A N 1
ATOM 1345 C CA . ASP A 1 179 ? -17.295 36.610 -21.383 1.00 88.12 179 ASP A CA 1
ATOM 1346 C C . ASP A 1 179 ? -16.087 35.768 -21.837 1.00 88.12 179 ASP A C 1
ATOM 1348 O O . ASP A 1 179 ? -14.999 36.301 -22.079 1.00 88.12 179 ASP A O 1
ATOM 1352 N N . GLY A 1 180 ? -16.260 34.448 -21.939 1.00 87.81 180 GLY A N 1
ATOM 1353 C CA . GLY A 1 180 ? -15.250 33.542 -22.484 1.00 87.81 180 GLY A CA 1
ATOM 1354 C C . GLY A 1 180 ? -15.139 33.596 -24.023 1.00 87.81 180 GLY A C 1
ATOM 1355 O O . GLY A 1 180 ? -16.060 34.062 -24.694 1.00 87.81 180 GLY A O 1
ATOM 1356 N N . PRO A 1 181 ? -14.046 33.073 -24.616 1.00 90.75 181 PRO A N 1
ATOM 1357 C CA . PRO A 1 181 ? -12.952 32.380 -23.945 1.00 90.75 181 PRO A CA 1
ATOM 1358 C C . PRO A 1 181 ? -11.946 33.337 -23.290 1.00 90.75 181 PRO A C 1
ATOM 1360 O O . PRO A 1 181 ? -11.431 34.237 -23.948 1.00 90.75 181 PRO A O 1
ATOM 1363 N N . ALA A 1 182 ? -11.635 33.130 -22.008 1.00 91.19 182 ALA A N 1
ATOM 1364 C CA . ALA A 1 182 ? -10.736 33.995 -21.234 1.00 91.19 182 ALA A CA 1
ATOM 1365 C C . ALA A 1 182 ? -10.098 33.256 -20.046 1.00 91.19 182 ALA A C 1
ATOM 1367 O O . ALA A 1 182 ? -10.678 32.312 -19.516 1.00 91.19 182 ALA A O 1
ATOM 1368 N N . VAL A 1 183 ? -8.933 33.720 -19.588 1.00 89.19 183 VAL A N 1
ATOM 1369 C CA . VAL A 1 183 ? -8.245 33.208 -18.391 1.00 89.19 183 VAL A CA 1
ATOM 1370 C C . VAL A 1 183 ? -8.269 34.265 -17.287 1.00 89.19 183 VAL A C 1
ATOM 1372 O O . VAL A 1 183 ? -7.913 35.418 -17.526 1.00 89.19 183 VAL A O 1
ATOM 1375 N N . VAL A 1 184 ? -8.641 33.875 -16.068 1.00 88.12 184 VAL A N 1
ATOM 1376 C CA . VAL A 1 184 ? -8.594 34.724 -14.867 1.00 88.12 184 VAL A CA 1
ATOM 1377 C C . VAL A 1 184 ? -7.661 34.079 -13.841 1.00 88.12 184 VAL A C 1
ATOM 1379 O O . VAL A 1 184 ? -7.946 32.993 -13.341 1.00 88.12 184 VAL A O 1
ATOM 1382 N N . THR A 1 185 ? -6.540 34.728 -13.530 1.00 84.69 185 THR A N 1
ATOM 1383 C CA . THR A 1 185 ? -5.554 34.257 -12.545 1.00 84.69 185 THR A CA 1
ATOM 1384 C C . THR A 1 185 ? -5.692 34.982 -11.213 1.00 84.69 185 THR A C 1
ATOM 1386 O O . THR A 1 185 ? -5.946 36.181 -11.162 1.00 84.69 185 THR A O 1
ATOM 1389 N N . ASP A 1 186 ? -5.476 34.267 -10.120 1.00 81.50 186 ASP A N 1
ATOM 1390 C CA . ASP A 1 186 ? -5.289 34.805 -8.774 1.00 81.50 186 ASP A CA 1
ATOM 1391 C C . ASP A 1 186 ? -4.012 34.197 -8.166 1.00 81.50 186 ASP A C 1
ATOM 1393 O O . ASP A 1 186 ? -3.419 33.285 -8.744 1.00 81.50 186 ASP A O 1
ATOM 1397 N N . ALA A 1 187 ? -3.584 34.664 -6.994 1.00 74.06 187 ALA A N 1
ATOM 1398 C CA . ALA A 1 187 ? -2.349 34.227 -6.335 1.00 74.06 187 ALA A CA 1
ATOM 1399 C C . ALA A 1 187 ? -2.283 32.712 -6.030 1.00 74.06 187 ALA A C 1
ATOM 1401 O O . ALA A 1 187 ? -1.204 32.191 -5.752 1.00 74.06 187 ALA A O 1
ATOM 1402 N N . THR A 1 188 ? -3.418 32.005 -6.067 1.00 63.41 188 THR A N 1
ATOM 1403 C CA . THR A 1 188 ? -3.541 30.575 -5.728 1.00 63.41 188 THR A CA 1
ATOM 1404 C C . THR A 1 188 ? -4.351 29.751 -6.735 1.00 63.41 188 THR A C 1
ATOM 1406 O O . THR A 1 188 ? -4.522 28.553 -6.529 1.00 63.41 188 THR A O 1
ATOM 1409 N N . THR A 1 189 ? -4.914 30.358 -7.787 1.00 66.88 189 THR A N 1
ATOM 1410 C CA . THR A 1 189 ? -5.911 29.717 -8.670 1.00 66.88 189 THR A CA 1
ATOM 1411 C C . THR A 1 189 ? -5.828 30.280 -10.089 1.00 66.88 189 THR A C 1
ATOM 1413 O O . THR A 1 189 ? -5.636 31.477 -10.269 1.00 66.88 189 THR A O 1
ATOM 1416 N N . THR A 1 190 ? -6.033 29.441 -11.107 1.00 82.06 190 THR A N 1
ATOM 1417 C CA . THR A 1 190 ? -6.254 29.885 -12.494 1.00 82.06 190 THR A CA 1
ATOM 1418 C C . THR A 1 190 ? -7.578 29.325 -12.995 1.00 82.06 190 THR A C 1
ATOM 1420 O O . THR A 1 190 ? -7.766 28.112 -13.020 1.00 82.06 190 THR A O 1
ATOM 1423 N N . LEU A 1 191 ? -8.493 30.207 -13.391 1.00 86.94 191 LEU A N 1
ATOM 1424 C CA . LEU A 1 191 ? -9.798 29.864 -13.946 1.00 86.94 191 LEU A CA 1
ATOM 1425 C C . LEU A 1 191 ? -9.781 30.058 -15.466 1.00 86.94 191 LEU A C 1
ATOM 1427 O O . LEU A 1 191 ? -9.474 31.149 -15.946 1.00 86.94 191 LEU A O 1
ATOM 1431 N N . MET A 1 192 ? -10.158 29.022 -16.215 1.00 90.06 192 MET A N 1
ATOM 1432 C CA . MET A 1 192 ? -10.452 29.125 -17.645 1.00 90.06 192 MET A CA 1
ATOM 1433 C C . MET A 1 192 ? -11.964 29.259 -17.841 1.00 90.06 192 MET A C 1
ATOM 1435 O O . MET A 1 192 ? -12.727 28.403 -17.398 1.00 90.06 192 MET A O 1
ATOM 1439 N N . LEU A 1 193 ? -12.390 30.317 -18.526 1.00 87.62 193 LEU A N 1
ATOM 1440 C CA . LEU A 1 193 ? -13.752 30.485 -19.019 1.00 87.62 193 LEU A CA 1
ATOM 1441 C C . LEU A 1 193 ? -13.801 29.963 -20.456 1.00 87.62 193 LEU A C 1
ATOM 1443 O O . LEU A 1 193 ? -13.097 30.474 -21.325 1.00 87.62 193 LEU A O 1
ATOM 1447 N N . GLU A 1 194 ? -14.618 28.946 -20.714 1.00 85.69 194 GLU A N 1
ATOM 1448 C CA . GLU A 1 194 ? -14.915 28.463 -22.069 1.00 85.69 194 GLU A CA 1
ATOM 1449 C C . GLU A 1 194 ? -15.868 29.425 -22.819 1.00 85.69 194 GLU A C 1
ATOM 1451 O O . GLU A 1 194 ? -16.596 30.176 -22.172 1.00 85.69 194 GLU A O 1
ATOM 1456 N N . PRO A 1 195 ? -15.967 29.373 -24.167 1.00 84.62 195 PRO A N 1
ATOM 1457 C CA . PRO A 1 195 ? -16.803 30.284 -24.974 1.00 84.62 195 PRO A CA 1
ATOM 1458 C C . PRO A 1 195 ? -18.316 30.327 -24.672 1.00 84.62 195 PRO A C 1
ATOM 1460 O O . PRO A 1 195 ? -19.029 31.133 -25.261 1.00 84.62 195 PRO A O 1
ATOM 1463 N N . GLN A 1 196 ? -18.834 29.443 -23.812 1.00 85.56 196 GLN A N 1
ATOM 1464 C CA . GLN A 1 196 ? -20.241 29.430 -23.377 1.00 85.56 196 GLN A CA 1
ATOM 1465 C C . GLN A 1 196 ? -20.448 29.995 -21.964 1.00 85.56 196 GLN A C 1
ATOM 1467 O O . GLN A 1 196 ? -21.578 29.993 -21.474 1.00 85.56 196 GLN A O 1
ATOM 1472 N N . TRP A 1 197 ? -19.378 30.429 -21.298 1.00 85.88 197 TRP A N 1
ATOM 1473 C CA . TRP A 1 197 ? -19.400 30.887 -19.914 1.00 85.88 197 TRP A CA 1
ATOM 1474 C C . TRP A 1 197 ? -19.047 32.365 -19.801 1.00 85.88 197 TRP A C 1
ATOM 1476 O O . TRP A 1 197 ? -18.165 32.871 -20.496 1.00 85.88 197 TRP A O 1
ATOM 1486 N N . SER A 1 198 ? -19.698 33.021 -18.850 1.00 86.19 198 SER A N 1
ATOM 1487 C CA . SER A 1 198 ? -19.406 34.374 -18.404 1.00 86.19 198 SER A CA 1
ATOM 1488 C C . SER A 1 198 ? -19.126 34.357 -16.902 1.00 86.19 198 SER A C 1
ATOM 1490 O O . SER A 1 198 ? -19.699 33.554 -16.165 1.00 86.19 198 SER A O 1
ATOM 1492 N N . ALA A 1 199 ? -18.273 35.258 -16.431 1.00 86.31 199 ALA A N 1
ATOM 1493 C CA . ALA A 1 199 ? -18.018 35.483 -15.014 1.00 86.31 199 ALA A CA 1
ATOM 1494 C C . ALA A 1 199 ? -18.352 36.926 -14.633 1.00 86.31 199 ALA A C 1
ATOM 1496 O O . ALA A 1 199 ? -18.039 37.845 -15.388 1.00 86.31 199 ALA A O 1
ATOM 1497 N N . VAL A 1 200 ? -18.925 37.137 -13.449 1.00 86.44 200 VAL A N 1
ATOM 1498 C CA . VAL A 1 200 ? -19.123 38.471 -12.868 1.00 86.44 200 VAL A CA 1
ATOM 1499 C C . VAL A 1 200 ? -18.579 38.530 -11.445 1.00 86.44 200 VAL A C 1
ATOM 1501 O O . VAL A 1 200 ? -18.773 37.610 -10.648 1.00 86.44 200 VAL A O 1
ATOM 1504 N N . VAL A 1 201 ? -17.879 39.619 -11.119 1.00 82.31 201 VAL A N 1
ATOM 1505 C CA . VAL A 1 201 ? -17.388 39.868 -9.757 1.00 82.31 201 VAL A CA 1
ATOM 1506 C C . VAL A 1 201 ? -18.532 40.362 -8.872 1.00 82.31 201 VAL A C 1
ATOM 1508 O O . VAL A 1 201 ? -19.100 41.427 -9.124 1.00 82.31 201 VAL A O 1
ATOM 1511 N N . LEU A 1 202 ? -18.838 39.630 -7.803 1.00 80.94 202 LEU A N 1
ATOM 1512 C CA . LEU A 1 202 ? -19.823 40.040 -6.802 1.00 80.94 202 LEU A CA 1
ATOM 1513 C C . LEU A 1 202 ? -19.223 41.037 -5.784 1.00 80.94 202 LEU A C 1
ATOM 1515 O O . LEU A 1 202 ? -18.000 41.094 -5.619 1.00 80.94 202 LEU A O 1
ATOM 1519 N N . PRO A 1 203 ? -20.053 41.830 -5.072 1.00 71.50 203 PRO A N 1
ATOM 1520 C CA . PRO A 1 203 ? -19.571 42.850 -4.134 1.00 71.50 203 PRO A CA 1
ATOM 1521 C C . PRO A 1 203 ? -18.724 42.340 -2.956 1.00 71.50 203 PRO A C 1
ATOM 1523 O O . PRO A 1 203 ? -17.959 43.126 -2.403 1.00 71.50 203 PRO A O 1
ATOM 1526 N N . GLY A 1 204 ? -18.839 41.063 -2.566 1.00 69.81 204 GLY A N 1
ATOM 1527 C CA . GLY A 1 204 ? -18.016 40.449 -1.514 1.00 69.81 204 GLY A CA 1
ATOM 1528 C C . GLY A 1 204 ? -16.629 40.000 -1.991 1.00 69.81 204 GLY A C 1
ATOM 1529 O O . GLY A 1 204 ? -15.763 39.697 -1.171 1.00 69.81 204 GLY A O 1
ATOM 1530 N N . GLY A 1 205 ? -16.384 40.011 -3.305 1.00 70.44 205 GLY A N 1
ATOM 1531 C CA . GLY A 1 205 ? -15.147 39.536 -3.923 1.00 70.44 205 GLY A CA 1
ATOM 1532 C C . GLY A 1 205 ? -15.251 38.142 -4.552 1.00 70.44 205 GLY A C 1
ATOM 1533 O O . GLY A 1 205 ? -14.268 37.658 -5.116 1.00 70.44 205 GLY A O 1
ATOM 1534 N N . GLU A 1 206 ? -16.421 37.516 -4.526 1.00 79.25 206 GLU A N 1
ATOM 1535 C CA . GLU A 1 206 ? -16.695 36.246 -5.193 1.00 79.25 206 GLU A CA 1
ATOM 1536 C C . GLU A 1 206 ? -16.729 36.408 -6.727 1.00 79.25 206 GLU A C 1
ATOM 1538 O O . GLU A 1 206 ? -16.992 37.495 -7.247 1.00 79.25 206 GLU A O 1
ATOM 1543 N N . LEU A 1 207 ? -16.500 35.317 -7.465 1.00 80.44 207 LEU A N 1
ATOM 1544 C CA . LEU A 1 207 ? -16.852 35.217 -8.886 1.00 80.44 207 LEU A CA 1
ATOM 1545 C C . LEU A 1 207 ? -18.107 34.354 -9.020 1.00 80.44 207 LEU A C 1
ATOM 1547 O O . LEU A 1 207 ? -18.088 33.179 -8.652 1.00 80.44 207 LEU A O 1
ATOM 1551 N N . MET A 1 208 ? -19.177 34.919 -9.574 1.00 84.62 208 MET A N 1
ATOM 1552 C CA . MET A 1 208 ? -20.337 34.148 -10.018 1.00 84.62 208 MET A CA 1
ATOM 1553 C C . MET A 1 208 ? -20.134 33.756 -11.480 1.00 84.62 208 MET A C 1
ATOM 1555 O O . MET A 1 208 ? -19.807 34.612 -12.303 1.00 84.62 208 MET A O 1
ATOM 1559 N N . LEU A 1 209 ? -20.307 32.471 -11.794 1.00 85.25 209 LEU A N 1
ATOM 1560 C CA . LEU A 1 209 ? -20.174 31.940 -13.151 1.00 85.25 209 LEU A CA 1
ATOM 1561 C C . LEU A 1 209 ? -21.554 31.611 -13.714 1.00 85.25 209 LEU A C 1
ATOM 1563 O O . LEU A 1 209 ? -22.295 30.822 -13.128 1.00 85.25 209 LEU A O 1
ATOM 1567 N N . GLU A 1 210 ? -21.873 32.181 -14.869 1.00 81.06 210 GLU A N 1
ATOM 1568 C CA . GLU A 1 210 ? -23.077 31.872 -15.632 1.00 81.06 210 GLU A CA 1
ATOM 1569 C C . GLU A 1 210 ? -22.698 31.147 -16.922 1.00 81.06 210 GLU A C 1
ATOM 1571 O O . GLU A 1 210 ? -21.716 31.491 -17.579 1.00 81.06 210 GLU A O 1
ATOM 1576 N N . ARG A 1 211 ? -23.496 30.150 -17.312 1.00 80.81 211 ARG A N 1
ATOM 1577 C CA . ARG A 1 211 ? -23.392 29.507 -18.623 1.00 80.81 211 ARG A CA 1
ATOM 1578 C C . ARG A 1 211 ? -24.578 29.934 -19.472 1.00 80.81 211 ARG A C 1
ATOM 1580 O O . ARG A 1 211 ? -25.721 29.767 -19.049 1.00 80.81 211 ARG A O 1
ATOM 1587 N N . ALA A 1 212 ? -24.319 30.425 -20.679 1.00 71.94 212 ALA A N 1
ATOM 1588 C CA . ALA A 1 212 ? -25.378 30.704 -21.638 1.00 71.94 212 ALA A CA 1
ATOM 1589 C C . ALA A 1 212 ? -26.148 29.401 -21.956 1.00 71.94 212 ALA A C 1
ATOM 1591 O O . ALA A 1 212 ? -25.513 28.383 -22.263 1.00 71.94 212 ALA A O 1
ATOM 1592 N N . PRO A 1 213 ? -27.494 29.387 -21.889 1.00 50.22 213 PRO A N 1
ATOM 1593 C CA . PRO A 1 213 ? -28.271 28.193 -22.196 1.00 50.22 213 PRO A CA 1
ATOM 1594 C C . PRO A 1 213 ? -28.080 27.815 -23.668 1.00 50.22 213 PRO A C 1
ATOM 1596 O O . PRO A 1 213 ? -28.267 28.634 -24.569 1.00 50.22 213 PRO A O 1
ATOM 1599 N N . SER A 1 214 ? -27.698 26.565 -23.923 1.00 44.12 214 SER A N 1
ATOM 1600 C CA . SER A 1 214 ? -27.494 26.075 -25.282 1.00 44.12 214 SER A CA 1
ATOM 1601 C C . SER A 1 214 ? -28.822 25.999 -26.041 1.00 44.12 214 SER A C 1
ATOM 1603 O O . SER A 1 214 ? -29.802 25.428 -25.561 1.00 44.12 214 SER A O 1
ATOM 1605 N N . LEU A 1 215 ? -28.840 26.509 -27.277 1.00 42.06 215 LEU A N 1
ATOM 1606 C CA . LEU A 1 215 ? -29.936 26.322 -28.239 1.00 42.06 215 LEU A CA 1
ATOM 1607 C C . LEU A 1 215 ? -29.945 24.875 -28.779 1.00 42.06 215 LEU A C 1
ATOM 1609 O O . LEU A 1 215 ? -29.738 24.628 -29.964 1.00 42.06 215 LEU A O 1
ATOM 1613 N N . ALA A 1 216 ? -30.122 23.911 -27.873 1.00 41.28 216 ALA A N 1
ATOM 1614 C CA . ALA A 1 216 ? -30.005 22.476 -28.129 1.00 41.28 216 ALA A CA 1
ATOM 1615 C C . ALA A 1 216 ? -30.930 21.609 -27.242 1.00 41.28 216 ALA A C 1
ATOM 1617 O O . ALA A 1 216 ? -30.677 20.417 -27.084 1.00 41.28 216 ALA A O 1
ATOM 1618 N N . ALA A 1 217 ? -31.995 22.181 -26.662 1.00 32.81 217 ALA A N 1
ATOM 1619 C CA . ALA A 1 217 ? -33.027 21.426 -25.942 1.00 32.81 217 ALA A CA 1
ATOM 1620 C C . ALA A 1 217 ? -34.387 22.159 -25.933 1.00 32.81 217 ALA A C 1
ATOM 1622 O O . ALA A 1 217 ? -34.689 22.912 -25.011 1.00 32.81 217 ALA A O 1
ATOM 1623 N N . MET A 1 218 ? -35.226 21.913 -26.945 1.00 28.66 218 MET A N 1
ATOM 1624 C CA . MET A 1 218 ? -36.669 22.193 -26.878 1.00 28.66 218 MET A CA 1
ATOM 1625 C C . MET A 1 218 ? -37.410 20.862 -26.667 1.00 28.66 218 MET A C 1
ATOM 1627 O O . MET A 1 218 ? -37.093 19.902 -27.374 1.00 28.66 218 MET A O 1
ATOM 1631 N N . PRO A 1 219 ? -38.365 20.753 -25.723 1.00 36.44 219 PRO A N 1
ATOM 1632 C CA . PRO A 1 219 ? -39.163 19.539 -25.558 1.00 36.44 219 PRO A CA 1
ATOM 1633 C C . PRO A 1 219 ? -40.060 19.269 -26.774 1.00 36.44 219 PRO A C 1
ATOM 1635 O O . PRO A 1 219 ? -40.625 20.198 -27.350 1.00 36.44 219 PRO A O 1
ATOM 1638 N N . ASN A 1 220 ? -40.248 17.994 -27.127 1.00 30.36 220 ASN A N 1
ATOM 1639 C CA . ASN A 1 220 ? -41.256 17.591 -28.110 1.00 30.36 220 ASN A CA 1
ATOM 1640 C C . ASN A 1 220 ? -42.661 17.675 -27.493 1.00 30.36 220 ASN A C 1
ATOM 1642 O O . ASN A 1 220 ? -43.105 16.734 -26.834 1.00 30.36 220 ASN A O 1
ATOM 1646 N N . GLU A 1 221 ? -43.387 18.758 -27.765 1.00 28.75 221 GLU A N 1
ATOM 1647 C CA . GLU A 1 221 ? -44.851 18.709 -27.768 1.00 28.75 221 GLU A CA 1
ATOM 1648 C C . GLU A 1 221 ? -45.333 18.036 -29.064 1.00 28.75 221 GLU A C 1
ATOM 1650 O O . GLU A 1 221 ? -44.785 18.277 -30.141 1.00 28.75 221 GLU A O 1
ATOM 1655 N N . ILE A 1 222 ? -46.346 17.170 -28.965 1.00 30.16 222 ILE A N 1
ATOM 1656 C CA . ILE A 1 222 ? -46.917 16.433 -30.101 1.00 30.16 222 ILE A CA 1
ATOM 1657 C C . ILE A 1 222 ? -48.285 17.040 -30.447 1.00 30.16 222 ILE A C 1
ATOM 1659 O O . ILE A 1 222 ? -49.212 16.896 -29.649 1.00 30.16 222 ILE A O 1
ATOM 1663 N N . PRO A 1 223 ? -48.461 17.658 -31.629 1.00 27.12 223 PRO A N 1
ATOM 1664 C CA . PRO A 1 223 ? -49.777 18.024 -32.141 1.00 27.12 223 PRO A CA 1
ATOM 1665 C C . PRO A 1 223 ? -50.382 16.862 -32.943 1.00 27.12 223 PRO A C 1
ATOM 1667 O O . PRO A 1 223 ? -49.813 16.423 -33.944 1.00 27.12 223 PRO A O 1
ATOM 1670 N N . GLU A 1 224 ? -51.565 16.390 -32.555 1.00 27.36 224 GLU A N 1
ATOM 1671 C CA . GLU A 1 224 ? -52.398 15.547 -33.422 1.00 27.36 224 GLU A CA 1
ATOM 1672 C C . GLU A 1 224 ? -53.111 16.406 -34.483 1.00 27.36 224 GLU A C 1
ATOM 1674 O O . GLU A 1 224 ? -53.748 17.387 -34.108 1.00 27.36 224 GLU A O 1
ATOM 1679 N N . ALA A 1 225 ? -53.085 16.012 -35.770 1.00 26.92 225 ALA A N 1
ATOM 1680 C CA . ALA A 1 225 ? -54.252 16.083 -36.678 1.00 26.92 225 ALA A CA 1
ATOM 1681 C C . ALA A 1 225 ? -54.003 15.556 -38.118 1.00 26.92 225 ALA A C 1
ATOM 1683 O O . ALA A 1 225 ? -53.043 15.914 -38.791 1.00 26.92 225 ALA A O 1
ATOM 1684 N N . SER A 1 226 ? -54.971 14.770 -38.607 1.00 26.00 226 SER A N 1
ATOM 1685 C CA . SER A 1 226 ? -55.477 14.677 -39.998 1.00 26.00 226 SER A CA 1
ATOM 1686 C C . SER A 1 226 ? -54.530 14.675 -41.224 1.00 26.00 226 SER A C 1
ATOM 1688 O O . SER A 1 226 ? -54.235 15.707 -41.819 1.00 26.00 226 SER A O 1
ATOM 1690 N N . LEU A 1 227 ? -54.283 13.464 -41.738 1.00 28.45 227 LEU A N 1
ATOM 1691 C CA . LEU A 1 227 ? -54.661 13.004 -43.095 1.00 28.45 227 LEU A CA 1
ATOM 1692 C C . LEU A 1 227 ? -54.795 14.032 -44.251 1.00 28.45 227 LEU A C 1
ATOM 1694 O O . LEU A 1 227 ? -55.830 14.678 -44.394 1.00 28.45 227 LEU A O 1
ATOM 1698 N N . THR A 1 228 ? -53.833 14.022 -45.181 1.00 26.17 228 THR A N 1
ATOM 1699 C CA . THR A 1 228 ? -53.927 14.024 -46.676 1.00 26.17 228 THR A CA 1
ATOM 1700 C C . THR A 1 228 ? -52.502 14.254 -47.225 1.00 26.17 228 THR A C 1
ATOM 1702 O O . THR A 1 228 ? -51.666 14.795 -46.516 1.00 26.17 228 THR A O 1
ATOM 1705 N N . GLY A 1 229 ? -52.084 13.867 -48.433 1.00 25.03 229 GLY A N 1
ATOM 1706 C CA . GLY A 1 229 ? -52.681 13.061 -49.498 1.00 25.03 229 GLY A CA 1
ATOM 1707 C C . GLY A 1 229 ? -51.781 13.133 -50.752 1.00 25.03 229 GLY A C 1
ATOM 1708 O O . GLY A 1 229 ? -51.323 14.213 -51.095 1.00 25.03 229 GLY A O 1
ATOM 1709 N N . SER A 1 230 ? -51.539 11.999 -51.422 1.00 25.73 230 SER A N 1
ATOM 1710 C CA . SER A 1 230 ? -50.976 11.859 -52.790 1.00 25.73 230 SER A CA 1
ATOM 1711 C C . SER A 1 230 ? -49.637 12.541 -53.199 1.00 25.73 230 SER A C 1
ATOM 1713 O O . SER A 1 230 ? -49.563 13.745 -53.400 1.00 25.73 230 SER A O 1
ATOM 1715 N N . ASP A 1 231 ? -48.684 11.684 -53.591 1.00 26.34 231 ASP A N 1
ATOM 1716 C CA . ASP A 1 231 ? -47.984 11.670 -54.900 1.00 26.34 231 ASP A CA 1
ATOM 1717 C C . ASP A 1 231 ? -46.454 11.925 -55.056 1.00 26.34 231 ASP A C 1
ATOM 1719 O O . ASP A 1 231 ? -45.834 12.867 -54.579 1.00 26.34 231 ASP A O 1
ATOM 1723 N N . ARG A 1 232 ? -45.896 10.985 -55.827 1.00 26.34 232 ARG A N 1
ATOM 1724 C CA . ARG A 1 232 ? -44.623 10.804 -56.559 1.00 26.34 232 ARG A CA 1
ATOM 1725 C C . ARG A 1 232 ? -43.568 11.934 -56.744 1.00 26.34 232 ARG A C 1
ATOM 1727 O O . ARG A 1 232 ? -43.678 12.762 -57.641 1.00 26.34 232 ARG A O 1
ATOM 1734 N N . SER A 1 233 ? -42.353 11.578 -56.290 1.00 25.78 233 SER A N 1
ATOM 1735 C CA . SER A 1 233 ? -41.139 11.297 -57.120 1.00 25.78 233 SER A CA 1
ATOM 1736 C C . SER A 1 233 ? -40.095 12.387 -57.473 1.00 25.78 233 SER A C 1
ATOM 1738 O O . SER A 1 233 ? -40.432 13.535 -57.728 1.00 25.78 233 SER A O 1
ATOM 1740 N N . ARG A 1 234 ? -38.839 11.904 -57.660 1.00 27.23 234 ARG A N 1
ATOM 1741 C CA . ARG A 1 234 ? -37.621 12.560 -58.230 1.00 27.23 234 ARG A CA 1
ATOM 1742 C C . ARG A 1 234 ? -36.983 13.653 -57.343 1.00 27.23 234 ARG A C 1
ATOM 1744 O O . ARG A 1 234 ? -37.689 14.301 -56.593 1.00 27.23 234 ARG A O 1
ATOM 1751 N N . GLN A 1 235 ? -35.668 13.929 -57.359 1.00 25.98 235 GLN A N 1
ATOM 1752 C CA . GLN A 1 235 ? -34.449 13.275 -57.904 1.00 25.98 235 GLN A CA 1
ATOM 1753 C C . GLN A 1 235 ? -33.245 13.781 -57.047 1.00 25.98 235 GLN A C 1
ATOM 1755 O O . GLN A 1 235 ? -33.233 14.949 -56.694 1.00 25.98 235 GLN A O 1
ATOM 1760 N N . ALA A 1 236 ? -32.354 12.925 -56.523 1.00 24.17 236 ALA A N 1
ATOM 1761 C CA . ALA A 1 236 ? -31.029 12.538 -57.066 1.00 24.17 236 ALA A CA 1
ATOM 1762 C C . ALA A 1 236 ? -29.838 13.508 -56.807 1.00 24.17 236 ALA A C 1
ATOM 1764 O O . ALA A 1 236 ? -29.998 14.721 -56.854 1.00 24.17 236 ALA A O 1
ATOM 1765 N N . SER A 1 237 ? -28.625 12.933 -56.664 1.00 24.06 237 SER A N 1
ATOM 1766 C CA . SER A 1 237 ? -27.294 13.577 -56.473 1.00 24.06 237 SER A CA 1
ATOM 1767 C C . SER A 1 237 ? -27.048 14.261 -55.104 1.00 24.06 237 SER A C 1
ATOM 1769 O O . SER A 1 237 ? -27.989 14.751 -54.495 1.00 24.06 237 SER A O 1
ATOM 1771 N N . ALA A 1 238 ? -25.833 14.309 -54.535 1.00 25.55 238 ALA A N 1
ATOM 1772 C CA . ALA A 1 238 ? -24.591 13.552 -54.788 1.00 25.55 238 ALA A CA 1
ATOM 1773 C C . ALA A 1 238 ? -23.753 13.443 -53.490 1.00 25.55 238 ALA A C 1
ATOM 1775 O O . ALA A 1 238 ? -23.862 14.291 -52.610 1.00 25.55 238 ALA A O 1
ATOM 1776 N N . GLN A 1 239 ? -22.878 12.434 -53.396 1.00 24.09 239 GLN A N 1
ATOM 1777 C CA . GLN A 1 239 ? -21.827 12.343 -52.370 1.00 24.09 239 GLN A CA 1
ATOM 1778 C C . GLN A 1 239 ? -20.446 12.544 -53.011 1.00 24.09 239 GLN A C 1
ATOM 1780 O O . GLN A 1 239 ? -20.167 11.974 -54.065 1.00 24.09 239 GLN A O 1
ATOM 1785 N N . GLN A 1 240 ? -19.567 13.296 -52.346 1.00 25.45 240 GLN A N 1
ATOM 1786 C CA . GLN A 1 240 ? -18.131 13.362 -52.642 1.00 25.45 240 GLN A CA 1
ATOM 1787 C C . GLN A 1 240 ? -17.323 13.154 -51.352 1.00 25.45 240 GLN A C 1
ATOM 1789 O O . GLN A 1 240 ? -17.762 13.547 -50.272 1.00 25.45 240 GLN A O 1
ATOM 1794 N N . LYS A 1 241 ? -16.155 12.508 -51.478 1.00 26.69 241 LYS A N 1
ATOM 1795 C CA . LYS A 1 241 ? -15.124 12.415 -50.426 1.00 26.69 241 LYS A CA 1
ATOM 1796 C C . LYS A 1 241 ? -14.311 13.727 -50.371 1.00 26.69 241 LYS A C 1
ATOM 1798 O O . LYS A 1 241 ? -14.418 14.522 -51.307 1.00 26.69 241 LYS A O 1
ATOM 1803 N N . PRO A 1 242 ? -13.561 13.980 -49.284 1.00 32.97 242 PRO A N 1
ATOM 1804 C CA . PRO A 1 242 ? -12.181 13.466 -49.155 1.00 32.97 242 PRO A CA 1
ATOM 1805 C C . PRO A 1 242 ? -11.871 12.915 -47.740 1.00 32.97 242 PRO A C 1
ATOM 1807 O O . PRO A 1 242 ? -12.647 13.130 -46.815 1.00 32.97 242 PRO A O 1
ATOM 1810 N N . ASP A 1 243 ? -10.767 12.218 -47.452 1.00 26.50 243 ASP A N 1
ATOM 1811 C CA . ASP A 1 243 ? -9.857 11.408 -48.282 1.00 26.50 243 ASP A CA 1
ATOM 1812 C C . ASP A 1 243 ? -9.134 10.379 -47.382 1.00 26.50 243 ASP A C 1
ATOM 1814 O O . ASP A 1 243 ? -9.190 10.466 -46.155 1.00 26.50 243 ASP A O 1
ATOM 1818 N N . GLN A 1 244 ? -8.459 9.391 -47.979 1.00 25.50 244 GLN A N 1
ATOM 1819 C CA . GLN A 1 244 ? -7.609 8.424 -47.268 1.00 25.50 244 GLN A CA 1
ATOM 1820 C C . GLN A 1 244 ? -6.162 8.533 -47.759 1.00 25.50 244 GLN A C 1
ATOM 1822 O O . GLN A 1 244 ? -5.931 8.567 -48.967 1.00 25.50 244 GLN A O 1
ATOM 1827 N N . TRP A 1 245 ? -5.186 8.470 -46.848 1.00 25.84 245 TRP A N 1
ATOM 1828 C CA . TRP A 1 245 ? -3.834 8.040 -47.220 1.00 25.84 245 TRP A CA 1
ATOM 1829 C C . TRP A 1 245 ? -3.763 6.513 -47.226 1.00 25.84 245 TRP A C 1
ATOM 1831 O O . TRP A 1 245 ? -4.250 5.853 -46.308 1.00 25.84 245 TRP A O 1
ATOM 1841 N N . ALA A 1 246 ? -3.190 5.962 -48.293 1.00 25.25 246 ALA A N 1
ATOM 1842 C CA . ALA A 1 246 ? -3.167 4.531 -48.560 1.00 25.25 246 ALA A CA 1
ATOM 1843 C C . ALA A 1 246 ? -1.865 3.861 -48.095 1.00 25.25 246 ALA A C 1
ATOM 1845 O O . ALA A 1 246 ? -0.796 4.469 -48.098 1.00 25.25 246 ALA A O 1
ATOM 1846 N N . LEU A 1 247 ? -1.961 2.562 -47.815 1.00 27.52 247 LEU A N 1
ATOM 1847 C CA . LEU A 1 247 ? -0.874 1.608 -48.020 1.00 27.52 247 LEU A CA 1
ATOM 1848 C C . LEU A 1 247 ? -1.312 0.654 -49.135 1.00 27.52 247 LEU A C 1
ATOM 1850 O O . LEU A 1 247 ? -2.478 0.263 -49.186 1.00 27.52 247 LEU A O 1
ATOM 1854 N N . ALA A 1 248 ? -0.394 0.333 -50.043 1.00 24.12 248 ALA A N 1
ATOM 1855 C CA . ALA A 1 248 ? -0.656 -0.492 -51.217 1.00 24.12 248 ALA A CA 1
ATOM 1856 C C . ALA A 1 248 ? -0.054 -1.892 -51.054 1.00 24.12 248 ALA A C 1
ATOM 1858 O O . ALA A 1 248 ? 1.060 -2.036 -50.546 1.00 24.12 248 ALA A O 1
ATOM 1859 N N . SER A 1 249 ? -0.773 -2.903 -51.540 1.00 29.02 249 SER A N 1
ATOM 1860 C CA . SER A 1 249 ? -0.254 -4.252 -51.766 1.00 29.02 249 SER A CA 1
ATOM 1861 C C . SER A 1 249 ? -1.107 -4.967 -52.819 1.00 29.02 249 SER A C 1
ATOM 1863 O O . SER A 1 249 ? -2.133 -5.569 -52.496 1.00 29.02 249 SER A O 1
ATOM 1865 N N . ASP A 1 250 ? -0.684 -4.888 -54.077 1.00 25.98 250 ASP A N 1
ATOM 1866 C CA . ASP A 1 250 ? -1.113 -5.805 -55.140 1.00 25.98 250 ASP A CA 1
ATOM 1867 C C . ASP A 1 250 ? -0.495 -7.214 -54.882 1.00 25.98 250 ASP A C 1
ATOM 1869 O O . ASP A 1 250 ? 0.454 -7.335 -54.106 1.00 25.98 250 ASP A O 1
ATOM 1873 N N . ALA A 1 251 ? -0.950 -8.332 -55.462 1.00 28.17 251 ALA A N 1
ATOM 1874 C CA . ALA A 1 251 ? -1.941 -8.519 -56.523 1.00 28.17 251 ALA A CA 1
ATOM 1875 C C . ALA A 1 251 ? -2.654 -9.895 -56.435 1.00 28.17 251 ALA A C 1
ATOM 1877 O O . ALA A 1 251 ? -2.068 -10.859 -55.953 1.00 28.17 251 ALA A O 1
ATOM 1878 N N . ASP A 1 252 ? -3.865 -9.947 -57.007 1.00 26.81 252 ASP A N 1
ATOM 1879 C CA . ASP A 1 252 ? -4.508 -11.039 -57.775 1.00 26.81 252 ASP A CA 1
ATOM 1880 C C . ASP A 1 252 ? -4.679 -12.485 -57.235 1.00 26.81 252 ASP A C 1
ATOM 1882 O O . ASP A 1 252 ? -3.823 -13.078 -56.588 1.00 26.81 252 ASP A O 1
ATOM 1886 N N . GLY A 1 253 ? -5.822 -13.104 -57.594 1.00 25.36 253 GLY A N 1
ATOM 1887 C CA . GLY A 1 253 ? -6.158 -14.495 -57.215 1.00 25.36 253 GLY A CA 1
ATOM 1888 C C . GLY A 1 253 ? -7.486 -15.105 -57.729 1.00 25.36 253 GLY A C 1
ATOM 1889 O O . GLY A 1 253 ? -7.612 -16.322 -57.739 1.00 25.36 253 GLY A O 1
ATOM 1890 N N . THR A 1 254 ? -8.449 -14.299 -58.204 1.00 27.05 254 THR A N 1
ATOM 1891 C CA . THR A 1 254 ? -9.630 -14.673 -59.044 1.00 27.05 254 THR A CA 1
ATOM 1892 C C . THR A 1 254 ? -10.601 -15.827 -58.657 1.00 27.05 254 THR A C 1
ATOM 1894 O O . THR A 1 254 ? -10.281 -16.997 -58.816 1.00 27.05 254 THR A O 1
ATOM 1897 N N . ILE A 1 255 ? -11.884 -15.446 -58.472 1.00 26.55 255 ILE A N 1
ATOM 1898 C CA . ILE A 1 255 ? -13.131 -16.130 -58.936 1.00 26.55 255 ILE A CA 1
ATOM 1899 C C . ILE A 1 255 ? -13.632 -17.397 -58.188 1.00 26.55 255 ILE A C 1
ATOM 1901 O O . ILE A 1 255 ? -12.961 -18.422 -58.153 1.00 26.55 255 ILE A O 1
ATOM 1905 N N . GLY A 1 256 ? -14.905 -17.375 -57.739 1.00 25.34 256 GLY A N 1
ATOM 1906 C CA . GLY A 1 256 ? -15.652 -18.582 -57.323 1.00 25.34 256 GLY A CA 1
ATOM 1907 C C . GLY A 1 256 ? -16.974 -18.362 -56.553 1.00 25.34 256 GLY A C 1
ATOM 1908 O O . GLY A 1 256 ? -17.001 -18.541 -55.343 1.00 25.34 256 GLY A O 1
ATOM 1909 N N . ASP A 1 257 ? -18.070 -18.047 -57.251 1.00 27.11 257 ASP A N 1
ATOM 1910 C CA . ASP A 1 257 ? -19.484 -18.052 -56.784 1.00 27.11 257 ASP A CA 1
ATOM 1911 C C . ASP A 1 257 ? -20.302 -18.781 -57.897 1.00 27.11 257 ASP A C 1
ATOM 1913 O O . ASP A 1 257 ? -19.849 -18.683 -59.047 1.00 27.11 257 ASP A O 1
ATOM 1917 N N . PRO A 1 258 ? -21.410 -19.545 -57.667 1.00 41.88 258 PRO A N 1
ATOM 1918 C CA . PRO A 1 258 ? -22.496 -19.255 -56.715 1.00 41.88 258 PRO A CA 1
ATOM 1919 C C . PRO A 1 258 ? -23.123 -20.430 -55.926 1.00 41.88 258 PRO A C 1
ATOM 1921 O O . PRO A 1 258 ? -22.946 -21.596 -56.270 1.00 41.88 258 PRO A O 1
ATOM 1924 N N . HIS A 1 259 ? -23.948 -20.109 -54.912 1.00 28.41 259 HIS A N 1
ATOM 1925 C CA . HIS A 1 259 ? -25.399 -20.437 -54.867 1.00 28.41 259 HIS A CA 1
ATOM 1926 C C . HIS A 1 259 ? -26.064 -20.161 -53.494 1.00 28.41 259 HIS A C 1
ATOM 1928 O O . HIS A 1 259 ? -25.595 -20.614 -52.455 1.00 28.41 259 HIS A O 1
ATOM 1934 N N . ALA A 1 260 ? -27.242 -19.519 -53.511 1.00 28.50 260 ALA A N 1
ATOM 1935 C CA . ALA A 1 260 ? -28.201 -19.471 -52.392 1.00 28.50 260 ALA A CA 1
ATOM 1936 C C . ALA A 1 260 ? -29.346 -20.494 -52.595 1.00 28.50 260 ALA A C 1
ATOM 1938 O O . ALA A 1 260 ? -29.537 -20.972 -53.720 1.00 28.50 260 ALA A O 1
ATOM 1939 N N . PRO A 1 261 ? -30.138 -20.817 -51.549 1.00 37.81 261 PRO A N 1
ATOM 1940 C CA . PRO A 1 261 ? -31.451 -20.155 -51.449 1.00 37.81 261 PRO A CA 1
ATOM 1941 C C . PRO A 1 261 ? -31.946 -19.850 -50.013 1.00 37.81 261 PRO A C 1
ATOM 1943 O O . PRO A 1 261 ? -31.469 -20.403 -49.026 1.00 37.81 261 PRO A O 1
ATOM 1946 N N . SER A 1 262 ? -32.963 -18.989 -49.914 1.00 26.66 262 SER A N 1
ATOM 1947 C CA . SER A 1 262 ? -33.623 -18.530 -48.677 1.00 26.66 262 SER A CA 1
ATOM 1948 C C . SER A 1 262 ? -34.943 -19.265 -48.370 1.00 26.66 262 SER A C 1
ATOM 1950 O O . SER A 1 262 ? -35.656 -19.665 -49.290 1.00 26.66 262 SER A O 1
ATOM 1952 N N . ILE A 1 263 ? -35.310 -19.391 -47.082 1.00 29.34 263 ILE A N 1
ATOM 1953 C CA . ILE A 1 263 ? -36.634 -19.858 -46.604 1.00 29.34 263 ILE A CA 1
ATOM 1954 C C . ILE A 1 263 ? -37.083 -19.036 -45.373 1.00 29.34 263 ILE A C 1
ATOM 1956 O O . ILE A 1 263 ? -36.271 -18.694 -44.517 1.00 29.34 263 ILE A O 1
ATOM 1960 N N . GLU A 1 264 ? -38.383 -18.729 -45.291 1.00 29.84 264 GLU A N 1
ATOM 1961 C CA . GLU A 1 264 ? -39.041 -17.927 -44.240 1.00 29.84 264 GLU A CA 1
ATOM 1962 C C . GLU A 1 264 ? -39.491 -18.739 -42.994 1.00 29.84 264 GLU A C 1
ATOM 1964 O O . GLU A 1 264 ? -39.710 -19.952 -43.086 1.00 29.84 264 GLU A O 1
ATOM 1969 N N . PRO A 1 265 ? -39.710 -18.092 -41.825 1.00 31.50 265 PRO A N 1
ATOM 1970 C CA . PRO A 1 265 ? -40.190 -18.756 -40.606 1.00 31.50 265 PRO A CA 1
ATOM 1971 C C . PRO A 1 265 ? -41.706 -19.053 -40.607 1.00 31.50 265 PRO A C 1
ATOM 1973 O O . PRO A 1 265 ? -42.525 -18.249 -41.053 1.00 31.50 265 PRO A O 1
ATOM 1976 N N . ARG A 1 266 ? -42.108 -20.193 -40.019 1.00 29.09 266 ARG A N 1
ATOM 1977 C CA . ARG A 1 266 ? -43.522 -20.597 -39.843 1.00 29.09 266 ARG A CA 1
ATOM 1978 C C . ARG A 1 266 ? -44.091 -20.224 -38.465 1.00 29.09 266 ARG A C 1
ATOM 1980 O O . ARG A 1 266 ? -43.361 -20.104 -37.488 1.00 29.09 266 ARG A O 1
ATOM 1987 N N . ARG A 1 267 ? -45.422 -20.076 -38.393 1.00 27.75 267 ARG A N 1
ATOM 1988 C CA . ARG A 1 267 ? -46.201 -19.674 -37.201 1.00 27.75 267 ARG A CA 1
ATOM 1989 C C . ARG A 1 267 ? -46.946 -20.846 -36.529 1.00 27.75 267 ARG A C 1
ATOM 1991 O O . ARG A 1 267 ? -47.588 -21.598 -37.253 1.00 27.75 267 ARG A O 1
ATOM 1998 N N . HIS A 1 268 ? -47.043 -20.806 -35.186 1.00 29.17 268 HIS A N 1
ATOM 1999 C CA . HIS A 1 268 ? -48.195 -21.262 -34.357 1.00 29.17 268 HIS A CA 1
ATOM 2000 C C . HIS A 1 268 ? -48.598 -22.770 -34.418 1.00 29.17 268 HIS A C 1
ATOM 2002 O O . HIS A 1 268 ? -47.990 -23.502 -35.196 1.00 29.17 268 HIS A O 1
ATOM 2008 N N . PRO A 1 269 ? -49.580 -23.283 -33.617 1.00 45.12 269 PRO A N 1
ATOM 2009 C CA . PRO A 1 269 ? -50.485 -22.629 -32.640 1.00 45.12 269 PRO A CA 1
ATOM 2010 C C . PRO A 1 269 ? -50.635 -23.295 -31.239 1.00 45.12 269 PRO A C 1
ATOM 2012 O O . PRO A 1 269 ? -50.174 -24.408 -31.014 1.00 45.12 269 PRO A O 1
ATOM 2015 N N . GLY A 1 270 ? -51.410 -22.642 -30.351 1.00 26.44 270 GLY A N 1
ATOM 2016 C CA . GLY A 1 270 ? -52.131 -23.262 -29.213 1.00 26.44 270 GLY A CA 1
ATOM 2017 C C . GLY A 1 270 ? -51.583 -22.968 -27.796 1.00 26.44 270 GLY A C 1
ATOM 2018 O O . GLY A 1 270 ? -50.379 -23.041 -27.595 1.00 26.44 270 GLY A O 1
ATOM 2019 N N . GLY A 1 271 ? -52.382 -22.654 -26.758 1.00 25.11 271 GLY A N 1
ATOM 2020 C CA . GLY A 1 271 ? -53.780 -22.171 -26.738 1.00 25.11 271 GLY A CA 1
ATOM 2021 C C . GLY A 1 271 ? -54.700 -22.761 -25.646 1.00 25.11 271 GLY A C 1
ATOM 2022 O O . GLY A 1 271 ? -55.290 -23.805 -25.888 1.00 25.11 271 GLY A O 1
ATOM 2023 N N . CYS A 1 272 ? -54.859 -22.059 -24.510 1.00 24.97 272 CYS A N 1
ATOM 2024 C CA . CYS A 1 272 ? -55.964 -22.051 -23.508 1.00 24.97 272 CYS A CA 1
ATOM 2025 C C . CYS A 1 272 ? -55.631 -20.903 -22.506 1.00 24.97 272 CYS A C 1
ATOM 2027 O O . CYS A 1 272 ? -54.450 -20.741 -22.208 1.00 24.97 272 CYS A O 1
ATOM 2029 N N . ALA A 1 273 ? -56.488 -19.965 -22.063 1.00 29.31 273 ALA A N 1
ATOM 2030 C CA . ALA A 1 273 ? -57.889 -19.994 -21.584 1.00 29.31 273 ALA A CA 1
ATOM 2031 C C . ALA A 1 273 ? -58.035 -20.718 -20.226 1.00 29.31 273 ALA A C 1
ATOM 2033 O O . ALA A 1 273 ? -57.545 -21.835 -20.107 1.00 29.31 273 ALA A O 1
ATOM 2034 N N . GLU A 1 274 ? -58.658 -20.203 -19.156 1.00 28.77 274 GLU A N 1
ATOM 2035 C CA . GLU A 1 274 ? -59.316 -18.919 -18.782 1.00 28.77 274 GLU A CA 1
ATOM 2036 C C . GLU A 1 274 ? -59.176 -18.788 -17.221 1.00 28.77 274 GLU A C 1
ATOM 2038 O O . GLU A 1 274 ? -58.514 -19.634 -16.625 1.00 28.77 274 GLU A O 1
ATOM 2043 N N . ALA A 1 275 ? -59.660 -17.815 -16.431 1.00 28.38 275 ALA A N 1
ATOM 2044 C CA . ALA A 1 275 ? -60.738 -16.821 -16.537 1.00 28.38 275 ALA A CA 1
ATOM 2045 C C . ALA A 1 275 ? -60.446 -15.573 -15.652 1.00 28.38 275 ALA A C 1
ATOM 2047 O O . ALA A 1 275 ? -59.452 -15.540 -14.927 1.00 28.38 275 ALA A O 1
ATOM 2048 N N . ALA A 1 276 ? -61.330 -14.566 -15.668 1.00 28.97 276 ALA A N 1
ATOM 2049 C CA . ALA A 1 276 ? -61.194 -13.311 -14.910 1.00 28.97 276 ALA A CA 1
ATOM 2050 C C . ALA A 1 276 ? -62.161 -13.183 -13.710 1.00 28.97 276 ALA A C 1
ATOM 2052 O O . ALA A 1 276 ? -63.188 -13.859 -13.647 1.00 28.97 276 ALA A O 1
ATOM 2053 N N . ALA A 1 277 ? -61.867 -12.244 -12.803 1.00 29.05 277 ALA A N 1
ATOM 2054 C CA . ALA A 1 277 ? -62.800 -11.706 -11.810 1.00 29.05 277 ALA A CA 1
ATOM 2055 C C . ALA A 1 277 ? -62.602 -10.180 -11.679 1.00 29.05 277 ALA A C 1
ATOM 2057 O O . ALA A 1 277 ? -61.480 -9.691 -11.787 1.00 29.05 277 ALA A O 1
ATOM 2058 N N . ASP A 1 278 ? -63.694 -9.443 -11.473 1.00 28.78 278 ASP A N 1
ATOM 2059 C CA . ASP A 1 278 ? -63.799 -7.982 -11.633 1.00 28.78 278 ASP A CA 1
ATOM 2060 C C . ASP A 1 278 ? -64.326 -7.297 -10.353 1.00 28.78 278 ASP A C 1
ATOM 2062 O O . ASP A 1 278 ? -65.179 -7.881 -9.673 1.00 28.78 278 ASP A O 1
ATOM 2066 N N . LYS A 1 279 ? -63.835 -6.075 -10.052 1.00 30.39 279 LYS A N 1
ATOM 2067 C CA . LYS A 1 279 ? -64.564 -4.943 -9.420 1.00 30.39 279 LYS A CA 1
ATOM 2068 C C . LYS A 1 279 ? -63.691 -3.666 -9.271 1.00 30.39 279 LYS A C 1
ATOM 2070 O O . LYS A 1 279 ? -62.475 -3.750 -9.426 1.00 30.39 279 LYS A O 1
ATOM 2075 N N . PRO A 1 280 ? -64.288 -2.466 -9.064 1.00 32.03 280 PRO A N 1
ATOM 2076 C CA . PRO A 1 280 ? -63.904 -1.296 -9.865 1.00 32.03 280 PRO A CA 1
ATOM 2077 C C . PRO A 1 280 ? -63.153 -0.173 -9.130 1.00 32.03 280 PRO A C 1
ATOM 2079 O O . PRO A 1 280 ? -63.176 -0.059 -7.906 1.00 32.03 280 PRO A O 1
ATOM 2082 N N . HIS A 1 281 ? -62.600 0.746 -9.926 1.00 29.12 281 HIS A N 1
ATOM 2083 C CA . HIS A 1 281 ? -62.138 2.062 -9.479 1.00 29.12 281 HIS A CA 1
ATOM 2084 C C . HIS A 1 281 ? -63.289 3.040 -9.175 1.00 29.12 281 HIS A C 1
ATOM 2086 O O . HIS A 1 281 ? -64.291 3.091 -9.887 1.00 29.12 281 HIS A O 1
ATOM 2092 N N . GLN A 1 282 ? -63.055 3.918 -8.197 1.00 28.77 282 GLN A N 1
ATOM 2093 C CA . GLN A 1 282 ? -63.634 5.264 -8.126 1.00 28.77 282 GLN A CA 1
ATOM 2094 C C . GLN A 1 282 ? -62.487 6.289 -7.996 1.00 28.77 282 GLN A C 1
ATOM 2096 O O . GLN A 1 282 ? -61.473 5.965 -7.372 1.00 28.77 282 GLN A O 1
ATOM 2101 N N . PRO A 1 283 ? -62.599 7.493 -8.587 1.00 30.95 283 PRO A N 1
ATOM 2102 C CA . PRO A 1 283 ? -61.599 8.551 -8.450 1.00 30.95 283 PRO A CA 1
ATOM 2103 C C . PRO A 1 283 ? -61.771 9.327 -7.133 1.00 30.95 283 PRO A C 1
ATOM 2105 O O . PRO A 1 283 ? -62.879 9.427 -6.608 1.00 30.95 283 PRO A O 1
ATOM 2108 N N . ALA A 1 284 ? -60.685 9.922 -6.633 1.00 28.28 284 ALA A N 1
ATOM 2109 C CA . ALA A 1 284 ? -60.688 10.803 -5.464 1.00 28.28 284 ALA A CA 1
ATOM 2110 C C . ALA A 1 284 ? -60.161 12.202 -5.828 1.00 28.28 284 ALA A C 1
ATOM 2112 O O . ALA A 1 284 ? -59.207 12.331 -6.596 1.00 28.28 284 ALA A O 1
ATOM 2113 N N . GLU A 1 285 ? -60.787 13.241 -5.273 1.00 27.73 285 GLU A N 1
ATOM 2114 C CA . GLU A 1 285 ? -60.432 14.651 -5.493 1.00 27.73 285 GLU A CA 1
ATOM 2115 C C . GLU A 1 285 ? -59.228 15.114 -4.637 1.00 27.73 285 GLU A C 1
ATOM 2117 O O . GLU A 1 285 ? -58.912 14.494 -3.616 1.00 27.73 285 GLU A O 1
ATOM 2122 N N . PRO A 1 286 ? -58.522 16.196 -5.029 1.00 33.69 286 PRO A N 1
ATOM 2123 C CA . PRO A 1 286 ? -57.265 16.594 -4.394 1.00 33.69 286 PRO A CA 1
ATOM 2124 C C . PRO A 1 286 ? -57.455 17.367 -3.076 1.00 33.69 286 PRO A C 1
ATOM 2126 O O . PRO A 1 286 ? -57.995 18.473 -3.057 1.00 33.69 286 PRO A O 1
ATOM 2129 N N . ALA A 1 287 ? -56.904 16.835 -1.979 1.00 29.22 287 ALA A N 1
ATOM 2130 C CA . ALA A 1 287 ? -56.908 17.477 -0.662 1.00 29.22 287 ALA A CA 1
ATOM 2131 C C . ALA A 1 287 ? -55.518 18.011 -0.249 1.00 29.22 287 ALA A C 1
ATOM 2133 O O . ALA A 1 287 ? -54.568 17.268 -0.012 1.00 29.22 287 ALA A O 1
ATOM 2134 N N . GLN A 1 288 ? -55.455 19.339 -0.165 1.00 27.58 288 GLN A N 1
ATOM 2135 C CA . GLN A 1 288 ? -54.446 20.229 0.431 1.00 27.58 288 GLN A CA 1
ATOM 2136 C C . GLN A 1 288 ? -53.451 19.596 1.438 1.00 27.58 288 GLN A C 1
ATOM 2138 O O . GLN A 1 288 ? -53.841 19.065 2.477 1.00 27.58 288 GLN A O 1
ATOM 2143 N N . ARG A 1 289 ? -52.139 19.771 1.201 1.00 28.56 289 ARG A N 1
ATOM 2144 C CA . ARG A 1 289 ? -51.085 19.481 2.195 1.00 28.56 289 ARG A CA 1
ATOM 2145 C C . ARG A 1 289 ? -51.048 20.559 3.286 1.00 28.56 289 ARG A C 1
ATOM 2147 O O . ARG A 1 289 ? -50.618 21.677 3.017 1.00 28.56 289 ARG A O 1
ATOM 2154 N N . ALA A 1 290 ? -51.387 20.196 4.521 1.00 28.50 290 ALA A N 1
ATOM 2155 C CA . ALA A 1 290 ? -51.034 20.966 5.714 1.00 28.50 290 ALA A CA 1
ATOM 2156 C C . ALA A 1 290 ? -49.725 20.430 6.327 1.00 28.50 290 ALA A C 1
ATOM 2158 O O . ALA A 1 290 ? -49.545 19.221 6.462 1.00 28.50 290 ALA A O 1
ATOM 2159 N N . THR A 1 291 ? -48.802 21.317 6.704 1.00 30.34 291 THR A N 1
ATOM 2160 C CA . THR A 1 291 ? -47.502 20.949 7.289 1.00 30.34 291 THR A CA 1
ATOM 2161 C C . THR A 1 291 ? -47.585 20.816 8.811 1.00 30.34 291 THR A C 1
ATOM 2163 O O . THR A 1 291 ? -47.533 21.817 9.526 1.00 30.34 291 THR A O 1
ATOM 2166 N N . SER A 1 292 ? -47.670 19.588 9.325 1.00 28.11 292 SER A N 1
ATOM 2167 C CA . SER A 1 292 ? -47.513 19.305 10.757 1.00 28.11 292 SER A CA 1
ATOM 2168 C C . SER A 1 292 ? -46.035 19.117 11.117 1.00 28.11 292 SER A C 1
ATOM 2170 O O . SER A 1 292 ? -45.398 18.183 10.629 1.00 28.11 292 SER A O 1
ATOM 2172 N N . VAL A 1 293 ? -45.497 19.968 11.995 1.00 32.91 293 VAL A N 1
ATOM 2173 C CA . VAL A 1 293 ? -44.153 19.784 12.572 1.00 32.91 293 VAL A CA 1
ATOM 2174 C C . VAL A 1 293 ? -44.155 18.532 13.454 1.00 32.91 293 VAL A C 1
ATOM 2176 O O . VAL A 1 293 ? -44.992 18.406 14.347 1.00 32.91 293 VAL A O 1
ATOM 2179 N N . GLY A 1 294 ? -43.243 17.594 13.189 1.00 29.44 294 GLY A N 1
ATOM 2180 C CA . GLY A 1 294 ? -43.163 16.326 13.916 1.00 29.44 294 GLY A CA 1
ATOM 2181 C C . GLY A 1 294 ? -42.615 16.486 15.336 1.00 29.44 294 GLY A C 1
ATOM 2182 O O . GLY A 1 294 ? -41.596 17.141 15.546 1.00 29.44 294 GLY A O 1
ATOM 2183 N N . THR A 1 295 ? -43.273 15.859 16.310 1.00 33.69 295 THR A N 1
ATOM 2184 C CA . THR A 1 295 ? -42.771 15.715 17.684 1.00 33.69 295 THR A CA 1
ATOM 2185 C C . THR A 1 295 ? -41.633 14.684 17.775 1.00 33.69 295 THR A C 1
ATOM 2187 O O . THR A 1 295 ? -41.550 13.790 16.929 1.00 33.69 295 THR A O 1
ATOM 2190 N N . PRO A 1 296 ? -40.765 14.755 18.807 1.00 33.94 296 PRO A N 1
ATOM 2191 C CA . PRO A 1 296 ? -39.693 13.780 19.004 1.00 33.94 296 PRO A CA 1
ATOM 2192 C C . PRO A 1 296 ? -40.231 12.349 19.144 1.00 33.94 296 PRO A C 1
ATOM 2194 O O . PRO A 1 296 ? -41.144 12.086 19.929 1.00 33.94 296 PRO A O 1
ATOM 2197 N N . ARG A 1 297 ? -39.648 11.416 18.387 1.00 38.34 297 ARG A N 1
ATOM 2198 C CA . ARG A 1 297 ? -39.996 9.990 18.421 1.00 38.34 297 ARG A CA 1
ATOM 2199 C C . ARG A 1 297 ? -39.336 9.324 19.634 1.00 38.34 297 ARG A C 1
ATOM 2201 O O . ARG A 1 297 ? -38.153 9.530 19.881 1.00 38.34 297 ARG A O 1
ATOM 2208 N N . ALA A 1 298 ? -40.102 8.526 20.377 1.00 34.12 298 ALA A N 1
ATOM 2209 C CA . ALA A 1 298 ? -39.597 7.770 21.526 1.00 34.12 298 ALA A CA 1
ATOM 2210 C C . ALA A 1 298 ? -38.495 6.763 21.114 1.00 34.12 298 ALA A C 1
ATOM 2212 O O . ALA A 1 298 ? -38.539 6.264 19.982 1.00 34.12 298 ALA A O 1
ATOM 2213 N N . PRO A 1 299 ? -37.531 6.444 22.005 1.00 36.41 299 PRO A N 1
ATOM 2214 C CA . PRO A 1 299 ? -36.434 5.525 21.701 1.00 36.41 299 PRO A CA 1
ATOM 2215 C C . PRO A 1 299 ? -36.948 4.131 21.318 1.00 36.41 299 PRO A C 1
ATOM 2217 O O . PRO A 1 299 ? -37.934 3.638 21.868 1.00 36.41 299 PRO A O 1
ATOM 2220 N N . ALA A 1 300 ? -36.282 3.502 20.348 1.00 36.28 300 ALA A N 1
ATOM 2221 C CA . ALA A 1 300 ? -36.700 2.220 19.794 1.00 36.28 300 ALA A CA 1
ATOM 2222 C C . ALA A 1 300 ? -36.348 1.043 20.720 1.00 36.28 300 ALA A C 1
ATOM 2224 O O . ALA A 1 300 ? -35.253 0.970 21.274 1.00 36.28 300 ALA A O 1
ATOM 2225 N N . THR A 1 301 ? -37.271 0.090 20.848 1.00 30.97 301 THR A N 1
ATOM 2226 C CA . THR A 1 301 ? -37.076 -1.130 21.642 1.00 30.97 301 THR A CA 1
ATOM 2227 C C . THR A 1 301 ? -36.022 -2.049 21.003 1.00 30.97 301 THR A C 1
ATOM 2229 O O . THR A 1 301 ? -36.104 -2.294 19.793 1.00 30.97 301 THR A O 1
ATOM 2232 N N . PRO A 1 302 ? -35.085 -2.635 21.777 1.00 31.78 302 PRO A N 1
ATOM 2233 C CA . PRO A 1 302 ? -34.165 -3.649 21.264 1.00 31.78 302 PRO A CA 1
ATOM 2234 C C . PRO A 1 302 ? -34.924 -4.830 20.642 1.00 31.78 302 PRO A C 1
ATOM 2236 O O . PRO A 1 302 ? -35.792 -5.420 21.284 1.00 31.78 302 PRO A O 1
ATOM 2239 N N . GLY A 1 303 ? -34.604 -5.166 19.388 1.00 39.22 303 GLY A N 1
ATOM 2240 C CA . GLY A 1 303 ? -35.278 -6.220 18.617 1.00 39.22 303 GLY A CA 1
ATOM 2241 C C . GLY A 1 303 ? -36.214 -5.729 17.504 1.00 39.22 303 GLY A C 1
ATOM 2242 O O . GLY A 1 303 ? -36.739 -6.554 16.759 1.00 39.22 303 GLY A O 1
ATOM 2243 N N . ALA A 1 304 ? -36.403 -4.416 17.336 1.00 46.06 304 ALA A N 1
ATOM 2244 C CA . ALA A 1 304 ? -36.959 -3.879 16.093 1.00 46.06 304 ALA A CA 1
ATOM 2245 C C . ALA A 1 304 ? -36.022 -4.178 14.903 1.00 46.06 304 ALA A C 1
ATOM 2247 O O . ALA A 1 304 ? -34.799 -4.145 15.049 1.00 46.06 304 ALA A O 1
ATOM 2248 N N . ALA A 1 305 ? -36.586 -4.447 13.721 1.00 59.84 305 ALA A N 1
ATOM 2249 C CA . ALA A 1 305 ? -35.794 -4.585 12.501 1.00 59.84 305 ALA A CA 1
ATOM 2250 C C . ALA A 1 305 ? -35.059 -3.268 12.195 1.00 59.84 305 ALA A C 1
ATOM 2252 O O . ALA A 1 305 ? -35.661 -2.194 12.270 1.00 59.84 305 ALA A O 1
ATOM 2253 N N . ILE A 1 306 ? -33.769 -3.361 11.861 1.00 76.94 306 ILE A N 1
ATOM 2254 C CA . ILE A 1 306 ? -32.929 -2.202 11.535 1.00 76.94 306 ILE A CA 1
ATOM 2255 C C . ILE A 1 306 ? -33.512 -1.523 10.293 1.00 76.94 306 ILE A C 1
ATOM 2257 O O . ILE A 1 306 ? -33.682 -2.168 9.260 1.00 76.94 306 ILE A O 1
ATOM 2261 N N . ASP A 1 307 ? -33.815 -0.231 10.398 1.00 86.06 307 ASP A N 1
ATOM 2262 C CA . ASP A 1 307 ? -34.273 0.580 9.271 1.00 86.06 307 ASP A CA 1
ATOM 2263 C C . ASP A 1 307 ? -33.133 0.707 8.237 1.00 86.06 307 ASP A C 1
ATOM 2265 O O . ASP A 1 307 ? -32.088 1.281 8.573 1.00 86.06 307 ASP A O 1
ATOM 2269 N N . PRO A 1 308 ? -33.293 0.203 6.995 1.00 85.06 308 PRO A N 1
ATOM 2270 C CA . PRO A 1 308 ? -32.256 0.300 5.970 1.00 85.06 308 PRO A CA 1
ATOM 2271 C C . PRO A 1 308 ? -31.860 1.748 5.660 1.00 85.06 308 PRO A C 1
ATOM 2273 O O . PRO A 1 308 ? -30.701 2.008 5.358 1.00 85.06 308 PRO A O 1
ATOM 2276 N N . VAL A 1 309 ? -32.786 2.706 5.801 1.00 89.31 309 VAL A N 1
ATOM 2277 C CA . VAL A 1 309 ? -32.497 4.131 5.585 1.00 89.31 309 VAL A CA 1
ATOM 2278 C C . VAL A 1 309 ? -31.560 4.660 6.670 1.00 89.31 309 VAL A C 1
ATOM 2280 O O . VAL A 1 309 ? -30.644 5.422 6.374 1.00 89.31 309 VAL A O 1
ATOM 2283 N N . GLN A 1 310 ? -31.738 4.235 7.925 1.00 89.62 310 GLN A N 1
ATOM 2284 C CA . GLN A 1 310 ? -30.822 4.603 9.010 1.00 89.62 310 GLN A CA 1
ATOM 2285 C C . GLN A 1 310 ? -29.450 3.947 8.832 1.00 89.62 310 GLN A C 1
ATOM 2287 O O . GLN A 1 310 ? -28.434 4.609 9.028 1.00 89.62 310 GLN A O 1
ATOM 2292 N N . LEU A 1 311 ? -29.410 2.678 8.416 1.00 89.12 311 LEU A N 1
ATOM 2293 C CA . LEU A 1 311 ? -28.159 1.970 8.141 1.00 89.12 311 LEU A CA 1
ATOM 2294 C C . LEU A 1 311 ? -27.319 2.696 7.077 1.00 89.12 311 LEU A C 1
ATOM 2296 O O . LEU A 1 311 ? -26.126 2.908 7.289 1.00 89.12 311 LEU A O 1
ATOM 2300 N N . GLU A 1 312 ? -27.954 3.134 5.989 1.00 89.38 312 GLU A N 1
ATOM 2301 C CA . GLU A 1 312 ? -27.294 3.859 4.899 1.00 89.38 312 GLU A CA 1
ATOM 2302 C C . GLU A 1 312 ? -26.853 5.271 5.320 1.00 89.38 312 GLU A C 1
ATOM 2304 O O . GLU A 1 312 ? -25.723 5.689 5.063 1.00 89.38 312 GLU A O 1
ATOM 2309 N N . LEU A 1 313 ? -27.700 5.993 6.068 1.00 91.69 313 LEU A N 1
ATOM 2310 C CA . LEU A 1 313 ? -27.345 7.298 6.634 1.00 91.69 313 LEU A CA 1
ATOM 2311 C C . LEU A 1 313 ? -26.124 7.203 7.561 1.00 91.69 313 LEU A C 1
ATOM 2313 O O . LEU A 1 313 ? -25.218 8.031 7.460 1.00 91.69 313 LEU A O 1
ATOM 2317 N N . PHE A 1 314 ? -26.066 6.203 8.446 1.00 92.88 314 PHE A N 1
ATOM 2318 C CA . PHE A 1 314 ? -24.900 5.993 9.306 1.00 92.88 314 PHE A CA 1
ATOM 2319 C C . PHE A 1 314 ? -23.670 5.516 8.522 1.00 92.88 314 PHE A C 1
ATOM 2321 O O . PHE A 1 314 ? -22.576 6.003 8.808 1.00 92.88 314 PHE A O 1
ATOM 2328 N N . HIS A 1 315 ? -23.819 4.667 7.495 1.00 89.06 315 HIS A N 1
ATOM 2329 C CA . HIS A 1 315 ? -22.711 4.329 6.595 1.00 89.06 315 HIS A CA 1
ATOM 2330 C C . HIS A 1 315 ? -22.095 5.591 5.975 1.00 89.06 315 HIS A C 1
ATOM 2332 O O . HIS A 1 315 ? -20.891 5.815 6.146 1.00 89.06 315 HIS A O 1
ATOM 2338 N N . HIS A 1 316 ? -22.890 6.421 5.294 1.00 90.81 316 HIS A N 1
ATOM 2339 C CA . HIS A 1 316 ? -22.388 7.635 4.651 1.00 90.81 316 HIS A CA 1
ATOM 2340 C C . HIS A 1 316 ? -21.789 8.621 5.663 1.00 90.81 316 HIS A C 1
ATOM 2342 O O . HIS A 1 316 ? -20.758 9.225 5.382 1.00 90.81 316 HIS A O 1
ATOM 2348 N N . ARG A 1 317 ? -22.364 8.747 6.869 1.00 94.62 317 ARG A N 1
ATOM 2349 C CA . ARG A 1 317 ? -21.792 9.569 7.952 1.00 94.62 317 ARG A CA 1
ATOM 2350 C C . ARG A 1 317 ? -20.404 9.082 8.376 1.00 94.62 317 ARG A C 1
ATOM 2352 O O . ARG A 1 317 ? -19.491 9.896 8.476 1.00 94.62 317 ARG A O 1
ATOM 2359 N N . PHE A 1 318 ? -20.214 7.778 8.589 1.00 94.81 318 PHE A N 1
ATOM 2360 C CA . PHE A 1 318 ? -18.904 7.224 8.952 1.00 94.81 318 PHE A CA 1
ATOM 2361 C C . PHE A 1 318 ? -17.877 7.344 7.813 1.00 94.81 318 PHE A C 1
ATOM 2363 O O . PHE A 1 318 ? -16.713 7.648 8.076 1.00 94.81 318 PHE A O 1
ATOM 2370 N N . ALA A 1 319 ? -18.298 7.164 6.556 1.00 91.75 319 ALA A N 1
ATOM 2371 C CA . ALA A 1 319 ? -17.441 7.370 5.386 1.00 91.75 319 ALA A CA 1
ATOM 2372 C C . ALA A 1 319 ? -17.003 8.841 5.252 1.00 91.75 319 ALA A C 1
ATOM 2374 O O . ALA A 1 319 ? -15.806 9.120 5.196 1.00 91.75 319 ALA A O 1
ATOM 2375 N N . ALA A 1 320 ? -17.946 9.785 5.326 1.00 93.44 320 ALA A N 1
ATOM 2376 C CA . ALA A 1 320 ? -17.680 11.218 5.200 1.00 93.44 320 ALA A CA 1
ATOM 2377 C C . ALA A 1 320 ? -16.715 11.752 6.275 1.00 93.44 320 ALA A C 1
ATOM 2379 O O . ALA A 1 320 ? -15.912 12.640 5.994 1.00 93.44 320 ALA A O 1
ATOM 2380 N N . ILE A 1 321 ? -16.738 11.206 7.499 1.00 95.81 321 ILE A N 1
ATOM 2381 C CA . ILE A 1 321 ? -15.742 11.543 8.530 1.00 95.81 321 ILE A CA 1
ATOM 2382 C C . ILE A 1 321 ? -14.339 11.093 8.089 1.00 95.81 321 ILE A C 1
ATOM 2384 O O . ILE A 1 321 ? -13.395 11.882 8.153 1.00 95.81 321 ILE A O 1
ATOM 2388 N N . ALA A 1 322 ? -14.190 9.855 7.606 1.00 94.56 322 ALA A N 1
ATOM 2389 C CA . ALA A 1 322 ? -12.904 9.344 7.130 1.00 94.56 322 ALA A CA 1
ATOM 2390 C C . ALA A 1 322 ? -12.389 10.114 5.895 1.00 94.56 322 ALA A C 1
ATOM 2392 O O . ALA A 1 322 ? -11.188 10.361 5.773 1.00 94.56 322 ALA A O 1
ATOM 2393 N N . GLU A 1 323 ? -13.284 10.552 5.008 1.00 93.44 323 GLU A N 1
ATOM 2394 C CA . GLU A 1 323 ? -12.959 11.403 3.856 1.00 93.44 323 GLU A CA 1
ATOM 2395 C C . GLU A 1 323 ? -12.510 12.806 4.286 1.00 93.44 323 GLU A C 1
ATOM 2397 O O . GLU A 1 323 ? -11.500 13.304 3.789 1.00 93.44 323 GLU A O 1
ATOM 2402 N N . GLN A 1 324 ? -13.176 13.425 5.270 1.00 94.88 324 GLN A N 1
ATOM 2403 C CA . GLN A 1 324 ? -12.745 14.705 5.849 1.00 94.88 324 GLN A CA 1
ATOM 2404 C C . GLN A 1 324 ? -11.357 14.613 6.497 1.00 94.88 324 GLN A C 1
ATOM 2406 O O . GLN A 1 324 ? -10.543 15.524 6.326 1.00 94.88 324 GLN A O 1
ATOM 2411 N N . MET A 1 325 ? -11.056 13.513 7.200 1.00 96.81 325 MET A N 1
ATOM 2412 C CA . MET A 1 325 ? -9.700 13.235 7.691 1.00 96.81 325 MET A CA 1
ATOM 2413 C C . MET A 1 325 ? -8.702 13.171 6.523 1.00 96.81 325 MET A C 1
ATOM 2415 O O . MET A 1 325 ? -7.621 13.748 6.608 1.00 96.81 325 MET A O 1
ATOM 2419 N N . GLY A 1 326 ? -9.057 12.496 5.423 1.00 94.31 326 GLY A N 1
ATOM 2420 C CA . GLY A 1 326 ? -8.218 12.374 4.227 1.00 94.31 326 GLY A CA 1
ATOM 2421 C C . GLY A 1 326 ? -7.925 13.712 3.541 1.00 94.31 326 GLY A C 1
ATOM 2422 O O . GLY A 1 326 ? -6.769 14.017 3.256 1.00 94.31 326 GLY A O 1
ATOM 2423 N N . VAL A 1 327 ? -8.942 14.559 3.356 1.00 93.81 327 VAL A N 1
ATOM 2424 C CA . VAL A 1 327 ? -8.778 15.923 2.817 1.00 93.81 327 VAL A CA 1
ATOM 2425 C C . VAL A 1 327 ? -7.894 16.776 3.736 1.00 93.81 327 VAL A C 1
ATOM 2427 O O . VAL A 1 327 ? -7.001 17.479 3.260 1.00 93.81 327 VAL A O 1
ATOM 2430 N N . GLN A 1 328 ? -8.083 16.688 5.057 1.00 94.44 328 GLN A N 1
ATOM 2431 C CA . GLN A 1 328 ? -7.249 17.402 6.028 1.00 94.44 328 GLN A CA 1
ATOM 2432 C C . GLN A 1 328 ? -5.785 16.924 5.995 1.00 94.44 328 GLN A C 1
ATOM 2434 O O . GLN A 1 328 ? -4.880 17.760 6.072 1.00 94.44 328 GLN A O 1
ATOM 2439 N N . LEU A 1 329 ? -5.535 15.618 5.834 1.00 95.69 329 LEU A N 1
ATOM 2440 C CA . LEU A 1 329 ? -4.189 15.056 5.673 1.00 95.69 329 LEU A CA 1
ATOM 2441 C C . LEU A 1 329 ? -3.523 15.575 4.393 1.00 95.69 329 LEU A C 1
ATOM 2443 O O . LEU A 1 329 ? -2.444 16.166 4.460 1.00 95.69 329 LEU A O 1
ATOM 2447 N N . GLN A 1 330 ? -4.199 15.436 3.248 1.00 94.19 330 GLN A N 1
ATOM 2448 C CA . GLN A 1 330 ? -3.687 15.882 1.953 1.00 94.19 330 GLN A CA 1
ATOM 2449 C C . GLN A 1 330 ? -3.254 17.355 2.001 1.00 94.19 330 GLN A C 1
ATOM 2451 O O . GLN A 1 330 ? -2.108 17.678 1.689 1.00 94.19 330 GLN A O 1
ATOM 2456 N N . LEU A 1 331 ? -4.147 18.248 2.443 1.00 91.56 331 LEU A N 1
ATOM 2457 C CA . LEU A 1 331 ? -3.913 19.694 2.414 1.00 91.56 331 LEU A CA 1
ATOM 2458 C C . LEU A 1 331 ? -2.779 20.157 3.343 1.00 91.56 331 LEU A C 1
ATOM 2460 O O . LEU A 1 331 ? -2.118 21.148 3.020 1.00 91.56 331 LEU A O 1
ATOM 2464 N N . SER A 1 332 ? -2.555 19.463 4.468 1.00 93.00 332 SER A N 1
ATOM 2465 C CA . SER A 1 332 ? -1.544 19.835 5.474 1.00 93.00 332 SER A CA 1
ATOM 2466 C C . SER A 1 332 ? -0.183 19.142 5.311 1.00 93.00 332 SER A C 1
ATOM 2468 O O . SER A 1 332 ? 0.809 19.640 5.842 1.00 93.00 332 SER A O 1
ATOM 2470 N N . SER A 1 333 ? -0.110 18.053 4.542 1.00 92.38 333 SER A N 1
ATOM 2471 C CA . SER A 1 333 ? 1.143 17.347 4.235 1.00 92.38 333 SER A CA 1
ATOM 2472 C C . SER A 1 333 ? 2.105 18.130 3.319 1.00 92.38 333 SER A C 1
ATOM 2474 O O . SER A 1 333 ? 1.706 19.007 2.540 1.00 92.38 333 SER A O 1
ATOM 2476 N N . ARG A 1 334 ? 3.401 17.799 3.422 1.00 89.12 334 ARG A N 1
ATOM 2477 C CA . ARG A 1 334 ? 4.535 18.382 2.683 1.00 89.12 334 ARG A CA 1
ATOM 2478 C C . ARG A 1 334 ? 5.147 17.433 1.649 1.00 89.12 334 ARG A C 1
ATOM 2480 O O . ARG A 1 334 ? 5.665 17.931 0.646 1.00 89.12 334 ARG A O 1
ATOM 2487 N N . SER A 1 335 ? 5.163 16.115 1.874 1.00 90.19 335 SER A N 1
ATOM 2488 C CA . SER A 1 335 ? 5.682 15.164 0.875 1.00 90.19 335 SER A CA 1
ATOM 2489 C C . SER A 1 335 ? 4.786 15.065 -0.357 1.00 90.19 335 SER A C 1
ATOM 2491 O O . SER A 1 335 ? 3.566 15.188 -0.283 1.00 90.19 335 SER A O 1
ATOM 2493 N N . VAL A 1 336 ? 5.403 14.803 -1.511 1.00 89.38 336 VAL A N 1
ATOM 2494 C CA . VAL A 1 336 ? 4.685 14.546 -2.772 1.00 89.38 336 VAL A CA 1
ATOM 2495 C C . VAL A 1 336 ? 3.834 13.274 -2.664 1.00 89.38 336 VAL A C 1
ATOM 2497 O O . VAL A 1 336 ? 2.739 13.215 -3.218 1.00 89.38 336 VAL A O 1
ATOM 2500 N N . ASN A 1 337 ? 4.300 12.294 -1.888 1.00 91.56 337 ASN A N 1
ATOM 2501 C CA . ASN A 1 337 ? 3.640 11.018 -1.628 1.00 91.56 337 ASN A CA 1
ATOM 2502 C C . ASN A 1 337 ? 2.251 11.190 -0.999 1.00 91.56 337 ASN A C 1
ATOM 2504 O O . ASN A 1 337 ? 1.261 10.728 -1.562 1.00 91.56 337 ASN A O 1
ATOM 2508 N N . ILE A 1 338 ? 2.150 11.910 0.120 1.00 92.81 338 ILE A N 1
ATOM 2509 C CA . ILE A 1 338 ? 0.862 12.120 0.792 1.00 92.81 338 ILE A CA 1
ATOM 2510 C C . ILE A 1 338 ? 0.043 13.198 0.063 1.00 92.81 338 ILE A C 1
ATOM 2512 O O . ILE A 1 338 ? -1.151 13.014 -0.173 1.00 92.81 338 ILE A O 1
ATOM 2516 N N . ARG A 1 339 ? 0.674 14.302 -0.352 1.00 92.06 339 ARG A N 1
ATOM 2517 C CA . ARG A 1 339 ? -0.027 15.488 -0.868 1.00 92.06 339 ARG A CA 1
ATOM 2518 C C . ARG A 1 339 ? -0.586 15.331 -2.283 1.00 92.06 339 ARG A C 1
ATOM 2520 O O . ARG A 1 339 ? -1.734 15.700 -2.535 1.00 92.06 339 ARG A O 1
ATOM 2527 N N . GLU A 1 340 ? 0.234 14.816 -3.196 1.00 90.88 340 GLU A N 1
ATOM 2528 C CA . GLU A 1 340 ? -0.051 14.813 -4.637 1.00 90.88 340 GLU A CA 1
ATOM 2529 C C . GLU A 1 340 ? -0.395 13.396 -5.125 1.00 90.88 340 GLU A C 1
ATOM 2531 O O . GLU A 1 340 ? -1.406 13.195 -5.804 1.00 90.88 340 GLU A O 1
ATOM 2536 N N . ARG A 1 341 ? 0.393 12.389 -4.708 1.00 92.44 341 ARG A N 1
ATOM 2537 C CA . ARG A 1 341 ? 0.148 10.969 -5.017 1.00 92.44 341 ARG A CA 1
ATOM 2538 C C . ARG A 1 341 ? -1.006 10.349 -4.213 1.00 92.44 341 ARG A C 1
ATOM 2540 O O . ARG A 1 341 ? -1.505 9.297 -4.606 1.00 92.44 341 ARG A O 1
ATOM 2547 N N . LEU A 1 342 ? -1.474 10.991 -3.139 1.00 93.31 342 LEU A N 1
ATOM 2548 C CA . LEU A 1 342 ? -2.517 10.480 -2.229 1.00 93.31 342 LEU A CA 1
ATOM 2549 C C . LEU A 1 342 ? -2.191 9.105 -1.617 1.00 93.31 342 LEU A C 1
ATOM 2551 O O . LEU A 1 342 ? -3.081 8.283 -1.394 1.00 93.31 342 LEU A O 1
ATOM 2555 N N . ASP A 1 343 ? -0.910 8.850 -1.359 1.00 94.06 343 ASP A N 1
ATOM 2556 C CA . ASP A 1 343 ? -0.397 7.583 -0.834 1.00 94.06 343 ASP A CA 1
ATOM 2557 C C . ASP A 1 343 ? -0.596 7.521 0.698 1.00 94.06 343 ASP A C 1
ATOM 2559 O O . ASP A 1 343 ? 0.334 7.570 1.502 1.00 94.06 343 ASP A O 1
ATOM 2563 N N . PHE A 1 344 ? -1.865 7.542 1.114 1.00 94.88 344 PHE A N 1
ATOM 2564 C CA . PHE A 1 344 ? -2.312 7.532 2.507 1.00 94.88 344 PHE A CA 1
ATOM 2565 C C . PHE A 1 344 ? -3.676 6.840 2.648 1.00 94.88 344 PHE A C 1
ATOM 2567 O O . PHE A 1 344 ? -4.308 6.475 1.662 1.00 94.88 344 PHE A O 1
ATOM 2574 N N . SER A 1 345 ? -4.174 6.621 3.865 1.00 94.75 345 SER A N 1
ATOM 2575 C CA . SER A 1 345 ? -5.574 6.252 4.133 1.00 94.75 345 SER A CA 1
ATOM 2576 C C . SER A 1 345 ? -6.016 6.683 5.529 1.00 94.75 345 SER A C 1
ATOM 2578 O O . SER A 1 345 ? -5.220 6.667 6.464 1.00 94.75 345 SER A O 1
ATOM 2580 N N . CYS A 1 346 ? -7.295 7.029 5.674 1.00 95.69 346 CYS A N 1
ATOM 2581 C CA . CYS A 1 346 ? -7.917 7.443 6.933 1.00 95.69 346 CYS A CA 1
ATOM 2582 C C . CYS A 1 346 ? -9.092 6.518 7.274 1.00 95.69 346 CYS A C 1
ATOM 2584 O O . CYS A 1 346 ? -9.823 6.100 6.372 1.00 95.69 346 CYS A O 1
ATOM 2586 N N . ALA A 1 347 ? -9.260 6.180 8.555 1.00 95.31 347 ALA A N 1
ATOM 2587 C CA . ALA A 1 347 ? -10.185 5.140 9.002 1.00 95.31 347 ALA A CA 1
ATOM 2588 C C . ALA A 1 347 ? -10.727 5.344 10.430 1.00 95.31 347 ALA A C 1
ATOM 2590 O O . ALA A 1 347 ? -10.079 5.957 11.283 1.00 95.31 347 ALA A O 1
ATOM 2591 N N . LEU A 1 348 ? -11.908 4.765 10.674 1.00 96.00 348 LEU A N 1
ATOM 2592 C CA . LEU A 1 348 ? -12.616 4.709 11.955 1.00 96.00 348 LEU A CA 1
ATOM 2593 C C . LEU A 1 348 ? -12.736 3.261 12.442 1.00 96.00 348 LEU A C 1
ATOM 2595 O O . LEU A 1 348 ? -13.000 2.355 11.645 1.00 96.00 348 LEU A O 1
ATOM 2599 N N . PHE A 1 349 ? -12.616 3.055 13.751 1.00 96.56 349 PHE A N 1
ATOM 2600 C CA . PHE A 1 349 ? -12.642 1.739 14.389 1.00 96.56 349 PHE A CA 1
ATOM 2601 C C . PHE A 1 349 ? -13.524 1.762 15.640 1.00 96.56 349 PHE A C 1
ATOM 2603 O O . PHE A 1 349 ? -13.599 2.777 16.337 1.00 96.56 349 PHE A O 1
ATOM 2610 N N . ASP A 1 350 ? -14.155 0.631 15.953 1.00 95.44 350 ASP A N 1
ATOM 2611 C CA . ASP A 1 350 ? -14.884 0.465 17.213 1.00 95.44 350 ASP A CA 1
ATOM 2612 C C . ASP A 1 350 ? -13.930 0.395 18.427 1.00 95.44 350 ASP A C 1
ATOM 2614 O O . ASP A 1 350 ? -12.708 0.319 18.283 1.00 95.44 350 ASP A O 1
ATOM 2618 N N . GLY A 1 351 ? -14.475 0.387 19.647 1.00 93.06 351 GLY A N 1
ATOM 2619 C CA . GLY A 1 351 ? -13.688 0.276 20.886 1.00 93.06 351 GLY A CA 1
ATOM 2620 C C . GLY A 1 351 ? -12.897 -1.035 21.052 1.00 93.06 351 GLY A C 1
ATOM 2621 O O . GLY A 1 351 ? -12.139 -1.172 22.009 1.00 93.06 351 GLY A O 1
ATOM 2622 N N . ARG A 1 352 ? -13.039 -2.000 20.131 1.00 92.19 352 ARG A N 1
ATOM 2623 C CA . ARG A 1 352 ? -12.241 -3.238 20.059 1.00 92.19 352 ARG A CA 1
ATOM 2624 C C . ARG A 1 352 ? -11.130 -3.151 19.002 1.00 92.19 352 ARG A C 1
ATOM 2626 O O . ARG A 1 352 ? -10.401 -4.121 18.820 1.00 92.19 352 ARG A O 1
ATOM 2633 N N . GLY A 1 353 ? -11.018 -2.026 18.293 1.00 92.69 353 GLY A N 1
ATOM 2634 C CA . GLY A 1 353 ? -10.077 -1.820 17.193 1.00 92.69 353 GLY A CA 1
ATOM 2635 C C . GLY A 1 353 ? -10.521 -2.411 15.852 1.00 92.69 353 GLY A C 1
ATOM 2636 O O . GLY A 1 353 ? -9.728 -2.437 14.914 1.00 92.69 353 GLY A O 1
ATOM 2637 N N . ALA A 1 354 ? -11.767 -2.875 15.720 1.00 92.88 354 ALA A N 1
ATOM 2638 C CA . ALA A 1 354 ? -12.267 -3.413 14.459 1.00 92.88 354 ALA A CA 1
ATOM 2639 C C . ALA A 1 354 ? -12.662 -2.276 13.505 1.00 92.88 354 ALA A C 1
ATOM 2641 O O . ALA A 1 354 ? -13.439 -1.394 13.873 1.00 92.88 354 ALA A O 1
ATOM 2642 N N . LEU A 1 355 ? -12.156 -2.314 12.267 1.00 93.81 355 LEU A N 1
ATOM 2643 C CA . LEU A 1 355 ? -12.450 -1.327 11.220 1.00 93.81 355 LEU A CA 1
ATOM 2644 C C . LEU A 1 355 ? -13.965 -1.208 10.983 1.00 93.81 355 LEU A C 1
ATOM 2646 O O . LEU A 1 355 ? -14.645 -2.225 10.836 1.00 93.81 355 LEU A O 1
ATOM 2650 N N . VAL A 1 356 ? -14.478 0.023 10.921 1.00 93.75 356 VAL A N 1
ATOM 2651 C CA . VAL A 1 356 ? -15.901 0.361 10.707 1.00 93.75 356 VAL A CA 1
ATOM 2652 C C . VAL A 1 356 ? -16.115 1.041 9.356 1.00 93.75 356 VAL A C 1
ATOM 2654 O O . VAL A 1 356 ? -17.042 0.684 8.630 1.00 93.75 356 VAL A O 1
ATOM 2657 N N . ALA A 1 357 ? -15.257 2.006 9.020 1.00 90.44 357 ALA A N 1
ATOM 2658 C CA . ALA A 1 357 ? -15.265 2.727 7.752 1.00 90.44 357 ALA A CA 1
ATOM 2659 C C . ALA A 1 357 ? -13.865 3.275 7.444 1.00 90.44 357 ALA A C 1
ATOM 2661 O O . ALA A 1 357 ? -13.092 3.569 8.359 1.00 90.44 357 ALA A O 1
ATOM 2662 N N . ASN A 1 358 ? -13.557 3.459 6.163 1.00 86.25 358 ASN A N 1
ATOM 2663 C CA . ASN A 1 358 ? -12.349 4.126 5.688 1.00 86.25 358 ASN A CA 1
ATOM 2664 C C . ASN A 1 358 ? -12.654 4.978 4.454 1.00 86.25 358 ASN A C 1
ATOM 2666 O O . ASN A 1 358 ? -13.589 4.685 3.712 1.00 86.25 358 ASN A O 1
ATOM 2670 N N . ALA A 1 359 ? -11.810 5.973 4.193 1.00 80.06 359 ALA A N 1
ATOM 2671 C CA . ALA A 1 359 ? -11.779 6.631 2.895 1.00 80.06 359 ALA A CA 1
ATOM 2672 C C . ALA A 1 359 ? -11.042 5.728 1.875 1.00 80.06 359 ALA A C 1
ATOM 2674 O O . ALA A 1 359 ? -9.989 5.168 2.216 1.00 80.06 359 ALA A O 1
ATOM 2675 N N . PRO A 1 360 ? -11.573 5.523 0.653 1.00 65.06 360 PRO A N 1
ATOM 2676 C CA . PRO A 1 360 ? -11.125 4.478 -0.278 1.00 65.06 360 PRO A CA 1
ATOM 2677 C C . PRO A 1 360 ? -9.873 4.880 -1.082 1.00 65.06 360 PRO A C 1
ATOM 2679 O O . PRO A 1 360 ? -9.900 4.967 -2.307 1.00 65.06 360 PRO A O 1
ATOM 2682 N N . HIS A 1 361 ? -8.762 5.132 -0.387 1.00 74.44 361 HIS A N 1
ATOM 2683 C CA . HIS A 1 361 ? -7.515 5.603 -0.995 1.00 74.44 361 HIS A CA 1
ATOM 2684 C C . HIS A 1 361 ? -6.604 4.461 -1.485 1.00 74.44 361 HIS A C 1
ATOM 2686 O O . HIS A 1 361 ? -6.514 4.249 -2.691 1.00 74.44 361 HIS A O 1
ATOM 2692 N N . ILE A 1 362 ? -5.939 3.718 -0.586 1.00 86.94 362 ILE A N 1
ATOM 2693 C CA . ILE A 1 362 ? -4.884 2.744 -0.936 1.00 86.94 362 ILE A CA 1
ATOM 2694 C C . ILE A 1 362 ? -5.262 1.326 -0.469 1.00 86.94 362 ILE A C 1
ATOM 2696 O O . ILE A 1 362 ? -5.379 1.095 0.738 1.00 86.94 362 ILE A O 1
ATOM 2700 N N . PRO A 1 363 ? -5.433 0.347 -1.384 1.00 85.94 363 PRO A N 1
ATOM 2701 C CA . PRO A 1 363 ? -5.979 -0.953 -1.004 1.00 85.94 363 PRO A CA 1
ATOM 2702 C C . PRO A 1 363 ? -5.150 -1.828 -0.050 1.00 85.94 363 PRO A C 1
ATOM 2704 O O . PRO A 1 363 ? -5.731 -2.663 0.638 1.00 85.94 363 PRO A O 1
ATOM 2707 N N . VAL A 1 364 ? -3.832 -1.644 0.073 1.00 88.12 364 VAL A N 1
ATOM 2708 C CA . VAL A 1 364 ? -3.035 -2.427 1.042 1.00 88.12 364 VAL A CA 1
ATOM 2709 C C . VAL A 1 364 ? -3.166 -1.945 2.499 1.00 88.12 364 VAL A C 1
ATOM 2711 O O . VAL A 1 364 ? -2.866 -2.685 3.437 1.00 88.12 364 VAL A O 1
ATOM 2714 N N . HIS A 1 365 ? -3.704 -0.741 2.725 1.00 87.19 365 HIS A N 1
ATOM 2715 C CA . HIS A 1 365 ? -4.046 -0.239 4.067 1.00 87.19 365 HIS A CA 1
ATOM 2716 C C . HIS A 1 365 ? -5.338 -0.865 4.630 1.00 87.19 365 HIS A C 1
ATOM 2718 O O . HIS A 1 365 ? -5.604 -0.808 5.835 1.00 87.19 365 HIS A O 1
ATOM 2724 N N . LEU A 1 366 ? -6.148 -1.471 3.758 1.00 72.94 366 LEU A N 1
ATOM 2725 C CA . LEU A 1 366 ? -7.418 -2.103 4.097 1.00 72.94 366 LEU A CA 1
ATOM 2726 C C . LEU A 1 366 ? -7.162 -3.358 4.942 1.00 72.94 366 LEU A C 1
ATOM 2728 O O . LEU A 1 366 ? -6.324 -4.183 4.599 1.00 72.94 366 LEU A O 1
ATOM 2732 N N . GLY A 1 367 ? -7.858 -3.509 6.070 1.00 74.25 367 GLY A N 1
ATOM 2733 C CA . GLY A 1 367 ? -7.594 -4.587 7.034 1.00 74.25 367 GLY A CA 1
ATOM 2734 C C . GLY A 1 367 ? -6.315 -4.378 7.857 1.00 74.25 367 GLY A C 1
ATOM 2735 O O . GLY A 1 367 ? -6.386 -4.382 9.083 1.00 74.25 367 GLY A O 1
ATOM 2736 N N . SER A 1 368 ? -5.171 -4.101 7.220 1.00 85.88 368 SER A N 1
ATOM 2737 C CA . SER A 1 368 ? -3.871 -3.969 7.897 1.00 85.88 368 SER A CA 1
ATOM 2738 C C . SER A 1 368 ? -3.819 -2.838 8.938 1.00 85.88 368 SER A C 1
ATOM 2740 O O . SER A 1 368 ? -3.226 -3.017 9.999 1.00 85.88 368 SER A O 1
ATOM 2742 N N . MET A 1 369 ? -4.513 -1.710 8.725 1.00 91.50 369 MET A N 1
ATOM 2743 C CA . MET A 1 369 ? -4.656 -0.679 9.770 1.00 91.50 369 MET A CA 1
ATOM 2744 C C . MET A 1 369 ? -5.411 -1.179 11.018 1.00 91.50 369 MET A C 1
ATOM 2746 O O . MET A 1 369 ? -5.140 -0.700 12.117 1.00 91.50 369 MET A O 1
ATOM 2750 N N . GLY A 1 370 ? -6.326 -2.146 10.878 1.00 91.06 370 GLY A N 1
ATOM 2751 C CA . GLY A 1 370 ? -7.028 -2.769 12.007 1.00 91.06 370 GLY A CA 1
ATOM 2752 C C . GLY A 1 370 ? -6.092 -3.611 12.875 1.00 91.06 370 GLY A C 1
ATOM 2753 O O . GLY A 1 370 ? -6.131 -3.504 14.099 1.00 91.06 370 GLY A O 1
ATOM 2754 N N . GLU A 1 371 ? -5.175 -4.355 12.250 1.00 92.50 371 GLU A N 1
ATOM 2755 C CA . GLU A 1 371 ? -4.128 -5.106 12.957 1.00 92.50 371 GLU A CA 1
ATOM 2756 C C . GLU A 1 371 ? -3.231 -4.175 13.796 1.00 92.50 371 GLU A C 1
ATOM 2758 O O . GLU A 1 371 ? -2.863 -4.521 14.918 1.00 92.50 371 GLU A O 1
ATOM 2763 N N . SER A 1 372 ? -2.933 -2.956 13.317 1.00 95.31 372 SER A N 1
ATOM 2764 C CA . SER A 1 372 ? -2.192 -1.951 14.103 1.00 95.31 372 SER A CA 1
ATOM 2765 C C . SER A 1 372 ? -2.947 -1.495 15.360 1.00 95.31 372 SER A C 1
ATOM 2767 O O . SER A 1 372 ? -2.335 -1.327 16.417 1.00 95.31 372 SER A O 1
ATOM 2769 N N . VAL A 1 373 ? -4.271 -1.311 15.286 1.00 96.50 373 VAL A N 1
ATOM 2770 C CA . VAL A 1 373 ? -5.085 -0.929 16.458 1.00 96.50 373 VAL A CA 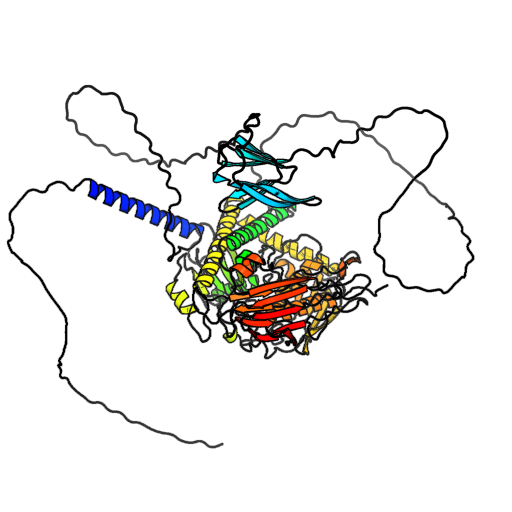1
ATOM 2771 C C . VAL A 1 373 ? -5.248 -2.113 17.420 1.00 96.50 373 VAL A C 1
ATOM 2773 O O . VAL A 1 373 ? -5.115 -1.939 18.633 1.00 96.50 373 VAL A O 1
ATOM 2776 N N . ALA A 1 374 ? -5.441 -3.330 16.904 1.00 95.00 374 ALA A N 1
ATOM 2777 C CA . ALA A 1 374 ? -5.479 -4.555 17.704 1.00 95.00 374 ALA A CA 1
ATOM 2778 C C . ALA A 1 374 ? -4.145 -4.818 18.433 1.00 95.00 374 ALA A C 1
ATOM 2780 O O . ALA A 1 374 ? -4.136 -5.163 19.615 1.00 95.00 374 ALA A O 1
ATOM 2781 N N . SER A 1 375 ? -3.016 -4.577 17.761 1.00 96.19 375 SER A N 1
ATOM 2782 C CA . SER A 1 375 ? -1.660 -4.612 18.321 1.00 96.19 375 SER A CA 1
ATOM 2783 C C . SER A 1 375 ? -1.487 -3.623 19.483 1.00 96.19 375 SER A C 1
ATOM 2785 O O . SER A 1 375 ? -1.056 -4.013 20.572 1.00 96.19 375 SER A O 1
ATOM 2787 N N . LEU A 1 376 ? -1.906 -2.366 19.300 1.00 97.19 376 LEU A N 1
ATOM 2788 C CA . LEU A 1 376 ? -1.885 -1.346 20.352 1.00 97.19 376 LEU A CA 1
ATOM 2789 C C . LEU A 1 376 ? -2.744 -1.744 21.565 1.00 97.19 376 LEU A C 1
ATOM 2791 O O . LEU A 1 376 ? -2.299 -1.632 22.711 1.00 97.19 376 LEU A O 1
ATOM 2795 N N . LEU A 1 377 ? -3.956 -2.250 21.326 1.00 96.69 377 LEU A N 1
ATOM 2796 C CA . LEU A 1 377 ? -4.845 -2.758 22.374 1.00 96.69 377 LEU A CA 1
ATOM 2797 C C . LEU A 1 377 ? -4.235 -3.956 23.118 1.00 96.69 377 LEU A C 1
ATOM 2799 O O . LEU A 1 377 ? -4.319 -4.019 24.346 1.00 96.69 377 LEU A O 1
ATOM 2803 N N . ALA A 1 378 ? -3.561 -4.868 22.413 1.00 96.06 378 ALA A N 1
ATOM 2804 C CA . ALA A 1 378 ? -2.863 -6.000 23.014 1.00 96.06 378 ALA A CA 1
ATOM 2805 C C . ALA A 1 378 ? -1.667 -5.567 23.884 1.00 96.06 378 ALA A C 1
ATOM 2807 O O . ALA A 1 378 ? -1.422 -6.179 24.926 1.00 96.06 378 ALA A O 1
ATOM 2808 N N . ASP A 1 379 ? -0.941 -4.507 23.511 1.00 95.88 379 ASP A N 1
ATOM 2809 C CA . ASP A 1 379 ? 0.131 -3.926 24.333 1.00 95.88 379 ASP A CA 1
ATOM 2810 C C . ASP A 1 379 ? -0.400 -3.255 25.610 1.00 95.88 379 ASP A C 1
ATOM 2812 O O . ASP A 1 379 ? 0.217 -3.393 26.671 1.00 95.88 379 ASP A O 1
ATOM 2816 N N . VAL A 1 380 ? -1.554 -2.580 25.542 1.00 95.19 380 VAL A N 1
ATOM 2817 C CA . VAL A 1 380 ? -2.242 -2.022 26.722 1.00 95.19 380 VAL A CA 1
ATOM 2818 C C . VAL A 1 380 ? -2.752 -3.144 27.634 1.00 95.19 380 VAL A C 1
ATOM 2820 O O . VAL A 1 380 ? -2.458 -3.149 28.830 1.00 95.19 380 VAL A O 1
ATOM 2823 N N . ALA A 1 381 ? -3.457 -4.138 27.083 1.00 94.94 381 ALA A N 1
ATOM 2824 C CA . ALA A 1 381 ? -4.010 -5.260 27.845 1.00 94.94 381 ALA A CA 1
ATOM 2825 C C . ALA A 1 381 ? -2.917 -6.100 28.533 1.00 94.94 381 ALA A C 1
ATOM 2827 O O . ALA A 1 381 ? -3.060 -6.487 29.694 1.00 94.94 381 ALA A O 1
ATOM 2828 N N . ALA A 1 382 ? -1.788 -6.321 27.852 1.00 96.31 382 ALA A N 1
ATOM 2829 C CA . ALA A 1 382 ? -0.617 -7.001 28.403 1.00 96.31 382 ALA A CA 1
ATOM 2830 C C . ALA A 1 382 ? 0.264 -6.112 29.305 1.00 96.31 382 ALA A C 1
ATOM 2832 O O . ALA A 1 382 ? 1.305 -6.574 29.772 1.00 96.31 382 ALA A O 1
ATOM 2833 N N . ARG A 1 383 ? -0.127 -4.851 29.553 1.00 94.12 383 ARG A N 1
ATOM 2834 C CA . ARG A 1 383 ? 0.606 -3.859 30.367 1.00 94.12 383 ARG A CA 1
ATOM 2835 C C . ARG A 1 383 ? 2.039 -3.582 29.885 1.00 94.12 383 ARG A C 1
ATOM 2837 O O . ARG A 1 383 ? 2.890 -3.190 30.680 1.00 94.12 383 ARG A O 1
ATOM 2844 N N . ARG A 1 384 ? 2.308 -3.757 28.584 1.00 93.88 384 ARG A N 1
ATOM 2845 C CA . ARG A 1 384 ? 3.584 -3.373 27.947 1.00 93.88 384 ARG A CA 1
ATOM 2846 C C . ARG A 1 384 ? 3.708 -1.856 27.778 1.00 93.88 384 ARG A C 1
ATOM 2848 O O . ARG A 1 384 ? 4.818 -1.339 27.735 1.00 93.88 384 ARG A O 1
ATOM 2855 N N . ARG A 1 385 ? 2.576 -1.145 27.761 1.00 93.06 385 ARG A N 1
ATOM 2856 C CA . ARG A 1 385 ? 2.479 0.319 27.881 1.00 93.06 385 ARG A CA 1
ATOM 2857 C C . ARG A 1 385 ? 1.382 0.707 28.892 1.00 93.06 385 ARG A C 1
ATOM 2859 O O . ARG A 1 385 ? 0.543 -0.140 29.210 1.00 93.06 385 ARG A O 1
ATOM 2866 N N . PRO A 1 386 ? 1.349 1.959 29.390 1.00 91.00 386 PRO A N 1
ATOM 2867 C CA . PRO A 1 386 ? 0.240 2.464 30.205 1.00 91.00 386 PRO A CA 1
ATOM 2868 C C . PRO A 1 386 ? -1.116 2.419 29.471 1.00 91.00 386 PRO A C 1
ATOM 2870 O O . PRO A 1 386 ? -1.144 2.279 28.243 1.00 91.00 386 PRO A O 1
ATOM 2873 N N . PRO A 1 387 ? -2.246 2.596 30.183 1.00 92.94 387 PRO A N 1
ATOM 2874 C CA . PRO A 1 387 ? -3.523 2.942 29.561 1.00 92.94 387 PRO A CA 1
ATOM 2875 C C . PRO A 1 387 ? -3.396 4.164 28.640 1.00 92.94 387 PRO A C 1
ATOM 2877 O O . PRO A 1 387 ? -2.505 4.995 28.812 1.00 92.94 387 PRO A O 1
ATOM 2880 N N . LEU A 1 388 ? -4.278 4.259 27.649 1.00 95.25 388 LEU A N 1
ATOM 2881 C CA . LEU A 1 388 ? -4.386 5.433 26.781 1.00 95.25 388 LEU A CA 1
ATOM 2882 C C . LEU A 1 388 ? -5.129 6.566 27.498 1.00 95.25 388 LEU A C 1
ATOM 2884 O O . LEU A 1 388 ? -6.039 6.299 28.283 1.00 95.25 388 LEU A O 1
ATOM 2888 N N . ALA A 1 389 ? -4.779 7.812 27.188 1.00 94.12 389 ALA A N 1
ATOM 2889 C CA . ALA A 1 389 ? -5.436 9.011 27.704 1.00 94.12 389 ALA A CA 1
ATOM 2890 C C . ALA A 1 389 ? -5.999 9.906 26.576 1.00 94.12 389 ALA A C 1
ATOM 2892 O O . ALA A 1 389 ? -5.539 9.835 25.431 1.00 94.12 389 ALA A O 1
ATOM 2893 N N . PRO A 1 390 ? -6.988 10.776 26.868 1.00 93.38 390 PRO A N 1
ATOM 2894 C CA . PRO A 1 390 ? -7.453 11.787 25.921 1.00 93.38 390 PRO A CA 1
ATOM 2895 C C . PRO A 1 390 ? -6.309 12.696 25.448 1.00 93.38 390 PRO A C 1
ATOM 2897 O O . PRO A 1 390 ? -5.572 13.256 26.258 1.00 93.38 390 PRO A O 1
ATOM 2900 N N . GLY A 1 391 ? -6.173 12.859 24.131 1.00 92.25 391 GLY A N 1
ATOM 2901 C CA . GLY A 1 391 ? -5.094 13.641 23.515 1.00 92.25 391 GLY A CA 1
ATOM 2902 C C . GLY A 1 391 ? -3.796 12.867 23.246 1.00 92.25 391 GLY A C 1
ATOM 2903 O O . GLY A 1 391 ? -2.860 13.453 22.700 1.00 92.25 391 GLY A O 1
ATOM 2904 N N . ASP A 1 392 ? -3.721 11.577 23.578 1.00 96.88 392 ASP A N 1
ATOM 2905 C CA . ASP A 1 392 ? -2.620 10.722 23.128 1.00 96.88 392 ASP A CA 1
ATOM 2906 C C . ASP A 1 392 ? -2.663 10.505 21.606 1.00 96.88 392 ASP A C 1
ATOM 2908 O O . ASP A 1 392 ? -3.731 10.367 21.005 1.00 96.88 392 ASP A O 1
ATOM 2912 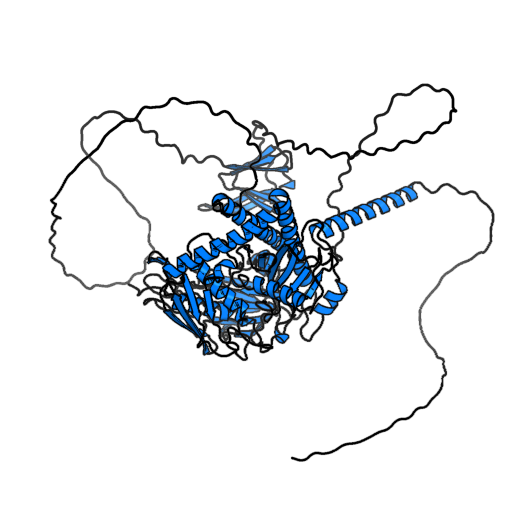N N . VAL A 1 393 ? -1.489 10.388 20.983 1.00 98.38 393 VAL A N 1
ATOM 2913 C CA . VAL A 1 393 ? -1.345 9.860 19.617 1.00 98.38 393 VAL A CA 1
ATOM 2914 C C . VAL A 1 393 ? -0.176 8.889 19.583 1.00 98.38 393 VAL A C 1
ATOM 2916 O O . VAL A 1 393 ? 0.919 9.206 20.053 1.00 98.38 393 VAL A O 1
ATOM 2919 N N . VAL A 1 394 ? -0.413 7.709 19.015 1.00 98.38 394 VAL A N 1
ATOM 2920 C CA . VAL A 1 394 ? 0.550 6.606 18.957 1.00 98.38 394 VAL A CA 1
ATOM 2921 C C . VAL A 1 394 ? 0.895 6.284 17.503 1.00 98.38 394 VAL A C 1
ATOM 2923 O O . VAL A 1 394 ? -0.002 6.165 16.674 1.00 98.38 394 VAL A O 1
ATOM 2926 N N . LEU A 1 395 ? 2.183 6.133 17.198 1.00 98.38 395 LEU A N 1
ATOM 2927 C CA . LEU A 1 395 ? 2.706 5.774 15.881 1.00 98.38 395 LEU A CA 1
ATOM 2928 C C . LEU A 1 395 ? 3.104 4.297 15.822 1.00 98.38 395 LEU A C 1
ATOM 2930 O O . LEU A 1 395 ? 3.747 3.780 16.738 1.00 98.38 395 LEU A O 1
ATOM 2934 N N . SER A 1 396 ? 2.757 3.624 14.728 1.00 97.81 396 SER A N 1
ATOM 2935 C CA . SER A 1 396 ? 3.115 2.223 14.497 1.00 97.81 396 SER A CA 1
ATOM 2936 C C . SER A 1 396 ? 3.299 1.928 13.004 1.00 97.81 396 SER A C 1
ATOM 2938 O O . SER A 1 396 ? 2.426 2.246 12.191 1.00 97.81 396 SER A O 1
ATOM 2940 N N . ASN A 1 397 ? 4.432 1.322 12.646 1.00 97.25 397 ASN A N 1
ATOM 2941 C CA . ASN A 1 397 ? 4.731 0.798 11.303 1.00 97.25 397 ASN A CA 1
ATOM 2942 C C . ASN A 1 397 ? 5.368 -0.607 11.331 1.00 97.25 397 ASN A C 1
ATOM 2944 O O . ASN A 1 397 ? 5.611 -1.175 10.271 1.00 97.25 397 ASN A O 1
ATOM 2948 N N . ASP A 1 398 ? 5.622 -1.170 12.520 1.00 97.19 398 ASP A N 1
ATOM 2949 C CA . ASP A 1 398 ? 6.203 -2.502 12.701 1.00 97.19 398 ASP A CA 1
ATOM 2950 C C . ASP A 1 398 ? 5.388 -3.569 11.926 1.00 97.19 398 ASP A C 1
ATOM 2952 O O . ASP A 1 398 ? 4.227 -3.834 12.272 1.00 97.19 398 ASP A O 1
ATOM 2956 N N . PRO A 1 399 ? 5.965 -4.201 10.882 1.00 96.25 399 PRO A N 1
ATOM 2957 C CA . PRO A 1 399 ? 5.255 -5.167 10.041 1.00 96.25 399 PRO A CA 1
ATOM 2958 C C . PRO A 1 399 ? 4.794 -6.413 10.808 1.00 96.25 399 PRO A C 1
ATOM 2960 O O . PRO A 1 399 ? 3.789 -7.034 10.467 1.00 96.25 399 PRO A O 1
ATOM 2963 N N . TYR A 1 400 ? 5.474 -6.731 11.910 1.00 95.19 400 TYR A N 1
ATOM 2964 C CA . TYR A 1 400 ? 5.161 -7.828 12.829 1.00 95.19 400 TYR A CA 1
ATOM 2965 C C . TYR A 1 400 ? 4.172 -7.401 13.931 1.00 95.19 400 TYR A C 1
ATOM 2967 O O . TYR A 1 400 ? 4.046 -8.054 14.973 1.00 95.19 400 TYR A O 1
ATOM 2975 N N . ALA A 1 401 ? 3.503 -6.264 13.721 1.00 93.06 401 ALA A N 1
ATOM 2976 C CA . ALA A 1 401 ? 2.545 -5.637 14.623 1.00 93.06 401 ALA A CA 1
ATOM 2977 C C . ALA A 1 401 ? 1.403 -4.910 13.866 1.00 93.06 401 ALA A C 1
ATOM 2979 O O . ALA A 1 401 ? 0.764 -4.021 14.430 1.00 93.06 401 ALA A O 1
ATOM 2980 N N . GLY A 1 402 ? 1.163 -5.265 12.595 1.00 89.88 402 GLY A N 1
ATOM 2981 C CA . GLY A 1 402 ? 0.108 -4.698 11.737 1.00 89.88 402 GLY A CA 1
ATOM 2982 C C . GLY A 1 402 ? 0.577 -3.669 10.698 1.00 89.88 402 GLY A C 1
ATOM 2983 O O . GLY A 1 402 ? -0.239 -3.140 9.942 1.00 89.88 402 GLY A O 1
ATOM 2984 N N . GLY A 1 403 ? 1.874 -3.361 10.642 1.00 93.38 403 GLY A N 1
ATOM 2985 C CA . GLY A 1 403 ? 2.459 -2.588 9.546 1.00 93.38 403 GLY A CA 1
ATOM 2986 C C . GLY A 1 403 ? 2.421 -3.328 8.203 1.00 93.38 403 GLY A C 1
ATOM 2987 O O . GLY A 1 403 ? 2.290 -4.551 8.142 1.00 93.38 403 GLY A O 1
ATOM 2988 N N . THR A 1 404 ? 2.539 -2.568 7.118 1.00 94.44 404 THR A N 1
ATOM 2989 C CA . THR A 1 404 ? 2.617 -3.065 5.733 1.00 94.44 404 THR A CA 1
ATOM 2990 C C . THR A 1 404 ? 4.067 -3.110 5.245 1.00 94.44 404 THR A C 1
ATOM 2992 O O . THR A 1 404 ? 4.533 -4.145 4.779 1.00 94.44 404 THR A O 1
ATOM 2995 N N . HIS A 1 405 ? 4.803 -2.018 5.456 1.00 95.94 405 HIS A N 1
ATOM 2996 C CA . HIS A 1 405 ? 6.270 -1.896 5.427 1.00 95.94 405 HIS A CA 1
ATOM 2997 C C . HIS A 1 405 ? 6.669 -0.623 6.206 1.00 95.94 405 HIS A C 1
ATOM 2999 O O . HIS A 1 405 ? 5.786 0.118 6.642 1.00 95.94 405 HIS A O 1
ATOM 3005 N N . LEU A 1 406 ? 7.961 -0.338 6.403 1.00 97.06 406 LEU A N 1
ATOM 3006 C CA . LEU A 1 406 ? 8.380 0.786 7.261 1.00 97.06 406 LEU A CA 1
ATOM 3007 C C . LEU A 1 406 ? 7.987 2.199 6.764 1.00 97.06 406 LEU A C 1
ATOM 3009 O O . LEU A 1 406 ? 7.659 3.027 7.617 1.00 97.06 406 LEU A O 1
ATOM 3013 N N . PRO A 1 407 ? 7.941 2.513 5.453 1.00 96.50 407 PRO A N 1
ATOM 3014 C CA . PRO A 1 407 ? 7.444 3.812 4.987 1.00 96.50 407 PRO A CA 1
ATOM 3015 C C . PRO A 1 407 ? 5.989 4.139 5.380 1.00 96.50 407 PRO A C 1
ATOM 3017 O O . PRO A 1 407 ? 5.644 5.313 5.516 1.00 96.50 407 PRO A O 1
ATOM 3020 N N . ASP A 1 408 ? 5.134 3.133 5.598 1.00 96.69 408 ASP A N 1
ATOM 3021 C CA . ASP A 1 408 ? 3.703 3.320 5.876 1.00 96.69 408 ASP A CA 1
ATOM 3022 C C . ASP A 1 408 ? 3.442 3.520 7.387 1.00 96.69 408 ASP A C 1
ATOM 3024 O O . ASP A 1 408 ? 3.046 2.596 8.109 1.00 96.69 408 ASP A O 1
ATOM 3028 N N . ILE A 1 409 ? 3.640 4.738 7.899 1.00 98.12 409 ILE A N 1
ATOM 3029 C CA . ILE A 1 409 ? 3.469 5.025 9.333 1.00 98.12 409 ILE A CA 1
ATOM 3030 C C . ILE A 1 409 ? 1.993 5.261 9.674 1.00 98.12 409 ILE A C 1
ATOM 3032 O O . ILE A 1 409 ? 1.350 6.165 9.141 1.00 98.12 409 ILE A O 1
ATOM 3036 N N . THR A 1 410 ? 1.458 4.475 10.614 1.00 98.06 410 THR A N 1
ATOM 3037 C CA . THR A 1 410 ? 0.086 4.607 11.138 1.00 98.06 410 THR A CA 1
ATOM 3038 C C . THR A 1 410 ? 0.073 5.481 12.388 1.00 98.06 410 THR A C 1
ATOM 3040 O O . THR A 1 410 ? 0.678 5.107 13.388 1.00 98.06 410 THR A O 1
ATOM 3043 N N . ALA A 1 411 ? -0.657 6.594 12.370 1.00 98.31 411 ALA A N 1
ATOM 3044 C CA . ALA A 1 411 ? -0.990 7.386 13.548 1.00 98.31 411 ALA A CA 1
ATOM 3045 C C . ALA A 1 411 ? -2.371 6.988 14.077 1.00 98.31 411 ALA A C 1
ATOM 3047 O O . ALA A 1 411 ? -3.368 7.119 13.367 1.00 98.31 411 ALA A O 1
ATOM 3048 N N . ILE A 1 412 ? -2.436 6.526 15.324 1.00 98.44 412 ILE A N 1
ATOM 3049 C CA . ILE A 1 412 ? -3.642 6.030 15.996 1.00 98.44 412 ILE A CA 1
ATOM 3050 C C . ILE A 1 412 ? -4.006 6.985 17.137 1.00 98.44 412 ILE A C 1
ATOM 3052 O O . ILE A 1 412 ? -3.159 7.319 17.970 1.00 98.44 412 ILE A O 1
ATOM 3056 N N . THR A 1 413 ? -5.271 7.400 17.192 1.00 98.50 413 THR A N 1
ATOM 3057 C CA . THR A 1 413 ? -5.803 8.320 18.204 1.00 98.50 413 THR A CA 1
ATOM 3058 C C . THR A 1 413 ? -7.063 7.728 18.855 1.00 98.50 413 THR A C 1
ATOM 3060 O O . THR A 1 413 ? -8.034 7.443 18.149 1.00 98.50 413 THR A O 1
ATOM 3063 N N . PRO A 1 414 ? -7.075 7.522 20.185 1.00 97.44 414 PRO A N 1
ATOM 3064 C CA . PRO A 1 414 ? -8.253 7.068 20.921 1.00 97.44 414 PRO A CA 1
ATOM 3065 C C . PRO A 1 414 ? -9.314 8.171 21.057 1.00 97.44 414 PRO A C 1
ATOM 3067 O O . PRO A 1 414 ? -8.988 9.346 21.225 1.00 97.44 414 PRO A O 1
ATOM 3070 N N . VAL A 1 415 ? -10.587 7.774 21.055 1.00 96.62 415 VAL A N 1
ATOM 3071 C CA . VAL A 1 415 ? -11.752 8.640 21.305 1.00 96.62 415 VAL A CA 1
ATOM 3072 C C . VAL A 1 415 ? -12.454 8.167 22.576 1.00 96.62 415 VAL A C 1
ATOM 3074 O O . VAL A 1 415 ? -12.679 6.970 22.745 1.00 96.62 415 VAL A O 1
ATOM 3077 N N . PHE A 1 416 ? -12.817 9.089 23.464 1.00 94.69 416 PHE A N 1
ATOM 3078 C CA . PHE A 1 416 ? -13.396 8.794 24.782 1.00 94.69 416 PHE A CA 1
ATOM 3079 C C . PHE A 1 416 ? -14.809 9.374 24.928 1.00 94.69 416 PHE A C 1
ATOM 3081 O O . PHE A 1 416 ? -15.244 10.184 24.110 1.00 94.69 416 PHE A O 1
ATOM 3088 N N . ALA A 1 417 ? -15.522 8.977 25.984 1.00 88.38 417 ALA A N 1
ATOM 3089 C CA . ALA A 1 417 ? -16.772 9.622 26.371 1.00 88.38 417 ALA A CA 1
ATOM 3090 C C . ALA A 1 417 ? -16.531 11.075 26.824 1.00 88.38 417 ALA A C 1
ATOM 3092 O O . ALA A 1 417 ? -15.480 11.412 27.379 1.00 88.38 417 ALA A O 1
ATOM 3093 N N . ALA A 1 418 ? -17.528 11.942 26.639 1.00 83.94 418 ALA A N 1
ATOM 3094 C CA . ALA A 1 418 ? -17.471 13.311 27.138 1.00 83.94 418 ALA A CA 1
ATOM 3095 C C . ALA A 1 418 ? -17.431 13.312 28.679 1.00 83.94 418 ALA A C 1
ATOM 3097 O O . ALA A 1 418 ? -18.417 12.980 29.333 1.00 83.94 418 ALA A O 1
ATOM 3098 N N . GLY A 1 419 ? -16.284 13.681 29.258 1.00 81.75 419 GLY A N 1
ATOM 3099 C CA . GLY A 1 419 ? -16.056 13.623 30.708 1.00 81.75 419 GLY A CA 1
ATOM 3100 C C . GLY A 1 419 ? -15.586 12.262 31.243 1.00 81.75 419 GLY A C 1
ATOM 3101 O O . GLY A 1 419 ? -15.644 12.057 32.454 1.00 81.75 419 GLY A O 1
ATOM 3102 N N . ALA A 1 420 ? -15.113 11.360 30.372 1.00 81.69 420 ALA A N 1
ATOM 3103 C CA . ALA A 1 420 ? -14.533 10.064 30.740 1.00 81.69 420 ALA A CA 1
ATOM 3104 C C . ALA A 1 420 ? -13.499 10.171 31.887 1.00 81.69 420 ALA A C 1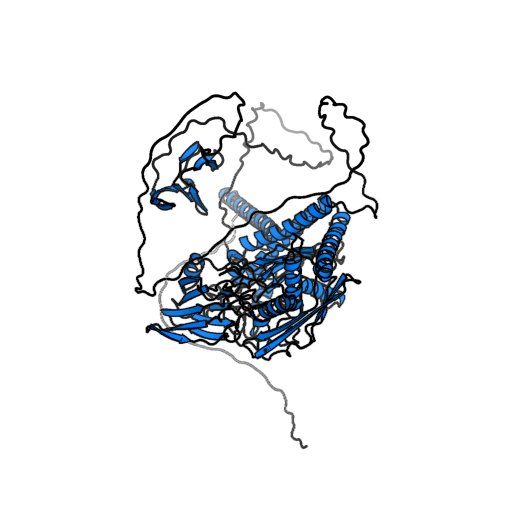
ATOM 3106 O O . ALA A 1 420 ? -12.560 10.973 31.788 1.00 81.69 420 ALA A O 1
ATOM 3107 N N . PRO A 1 421 ? -13.613 9.371 32.967 1.00 81.75 421 PRO A N 1
ATOM 3108 C CA . PRO A 1 421 ? -12.608 9.321 34.023 1.00 81.75 421 PRO A CA 1
ATOM 3109 C C . PRO A 1 421 ? -11.239 8.835 33.526 1.00 81.75 421 PRO A C 1
ATOM 3111 O O . PRO A 1 421 ? -11.127 8.017 32.612 1.00 81.75 421 PRO A O 1
ATOM 3114 N N . ALA A 1 422 ? -10.171 9.286 34.187 1.00 78.69 422 ALA A N 1
ATOM 3115 C CA . ALA A 1 422 ? -8.815 8.838 33.879 1.00 78.69 422 ALA A CA 1
ATOM 3116 C C . ALA A 1 422 ? -8.675 7.314 34.070 1.00 78.69 422 ALA A C 1
ATOM 3118 O O . ALA A 1 422 ? -8.861 6.801 35.174 1.00 78.69 422 ALA A O 1
ATOM 3119 N N . GLY A 1 423 ? -8.316 6.604 32.996 1.00 78.56 423 GLY A N 1
ATOM 3120 C CA . GLY A 1 423 ? -8.197 5.142 32.978 1.00 78.56 423 GLY A CA 1
ATOM 3121 C C . GLY A 1 423 ? -9.441 4.387 32.491 1.00 78.56 423 GLY A C 1
ATOM 3122 O O . GLY A 1 423 ? -9.414 3.158 32.485 1.00 78.56 423 GLY A O 1
ATOM 3123 N N . GLU A 1 424 ? -10.502 5.080 32.064 1.00 87.38 424 GLU A N 1
ATOM 3124 C CA . GLU A 1 424 ? -11.570 4.470 31.260 1.00 87.38 424 GLU A CA 1
ATOM 3125 C C . GLU A 1 424 ? -11.035 4.002 29.887 1.00 87.38 424 GLU A C 1
ATOM 3127 O O . GLU A 1 424 ? -9.991 4.459 29.415 1.00 87.38 424 GLU A O 1
ATOM 3132 N N . ALA A 1 425 ? -11.722 3.054 29.243 1.00 89.75 425 ALA A N 1
ATOM 3133 C CA . ALA A 1 425 ? -11.354 2.574 27.913 1.00 89.75 425 ALA A CA 1
ATOM 3134 C C . ALA A 1 425 ? -11.826 3.544 26.804 1.00 89.75 425 ALA A C 1
ATOM 3136 O O . ALA A 1 425 ? -12.897 4.140 26.937 1.00 89.75 425 ALA A O 1
ATOM 3137 N N . PRO A 1 426 ? -11.092 3.674 25.681 1.00 94.44 426 PRO A N 1
ATOM 3138 C CA . PRO A 1 426 ? -11.591 4.379 24.502 1.00 94.44 426 PRO A CA 1
ATOM 3139 C C . PRO A 1 426 ? -12.894 3.757 23.976 1.00 94.44 426 PRO A C 1
ATOM 3141 O O . PRO A 1 426 ? -13.016 2.536 23.878 1.00 94.44 426 PRO A O 1
ATOM 3144 N N . LEU A 1 427 ? -13.853 4.599 23.588 1.00 94.19 427 LEU A N 1
ATOM 3145 C CA . LEU A 1 427 ? -15.099 4.182 22.936 1.00 94.19 427 LEU A CA 1
ATOM 3146 C C . LEU A 1 427 ? -14.873 3.752 21.483 1.00 94.19 427 LEU A C 1
ATOM 3148 O O . LEU A 1 427 ? -15.562 2.861 20.986 1.00 94.19 427 LEU A O 1
ATOM 3152 N N . PHE A 1 428 ? -13.941 4.432 20.811 1.00 96.56 428 PHE A N 1
ATOM 3153 C CA . PHE A 1 428 ? -13.616 4.299 19.392 1.00 96.56 428 PHE A CA 1
ATOM 3154 C C . PHE A 1 428 ? -12.140 4.648 19.167 1.00 96.56 428 PHE A C 1
ATOM 3156 O O . PHE A 1 428 ? -11.486 5.232 20.038 1.00 96.56 428 PHE A O 1
ATOM 3163 N N . PHE A 1 429 ? -11.643 4.383 17.963 1.00 97.81 429 PHE A N 1
ATOM 3164 C CA . PHE A 1 429 ? -10.372 4.926 17.487 1.00 97.81 429 PHE A CA 1
ATOM 3165 C C . PHE A 1 429 ? -10.553 5.588 16.126 1.00 97.81 429 PHE A C 1
ATOM 3167 O O . PHE A 1 429 ? -11.374 5.164 15.311 1.00 97.81 429 PHE A O 1
ATOM 3174 N N . VAL A 1 430 ? -9.722 6.590 15.863 1.00 97.75 430 VAL A N 1
ATOM 3175 C CA . VAL A 1 430 ? -9.478 7.107 14.516 1.00 97.75 430 VAL A CA 1
ATOM 3176 C C . VAL A 1 430 ? -8.007 6.904 14.185 1.00 97.75 430 VAL A C 1
ATOM 3178 O O . VAL A 1 430 ? -7.147 7.016 15.064 1.00 97.75 430 VAL A O 1
ATOM 3181 N N . ALA A 1 431 ? -7.701 6.586 12.932 1.00 97.19 431 ALA A N 1
ATOM 3182 C CA . ALA A 1 431 ? -6.319 6.479 12.493 1.00 97.19 431 ALA A CA 1
ATOM 3183 C C . ALA A 1 431 ? -6.124 6.976 11.063 1.00 97.19 431 ALA A C 1
ATOM 3185 O O . ALA A 1 431 ? -7.019 6.885 10.221 1.00 97.19 431 ALA A O 1
ATOM 3186 N N . SER A 1 432 ? -4.909 7.434 10.790 1.00 96.94 432 SER A N 1
ATOM 3187 C CA . SER A 1 432 ? -4.420 7.748 9.455 1.00 96.94 432 SER A CA 1
ATOM 3188 C C . SER A 1 432 ? -3.084 7.049 9.238 1.00 96.94 432 SER A C 1
ATOM 3190 O O . SER A 1 432 ? -2.219 7.062 10.112 1.00 96.94 432 SER A O 1
ATOM 3192 N N . ARG A 1 433 ? -2.904 6.420 8.080 1.00 96.62 433 ARG A N 1
ATOM 3193 C CA . ARG A 1 433 ? -1.638 5.837 7.626 1.00 96.62 433 ARG A CA 1
ATOM 3194 C C . ARG A 1 433 ? -1.160 6.635 6.424 1.00 96.62 433 ARG A C 1
ATOM 3196 O O . ARG A 1 433 ? -1.950 6.847 5.512 1.00 96.62 433 ARG A O 1
ATOM 3203 N N . GLY A 1 434 ? 0.086 7.090 6.430 1.00 95.44 434 GLY A N 1
ATOM 3204 C CA . GLY A 1 434 ? 0.692 7.821 5.317 1.00 95.44 434 GLY A CA 1
ATOM 3205 C C . GLY A 1 434 ? 1.987 7.152 4.888 1.00 95.44 434 GLY A C 1
ATOM 3206 O O . GLY A 1 434 ? 2.731 6.675 5.743 1.00 95.44 434 GLY A O 1
ATOM 3207 N N . HIS A 1 435 ? 2.246 7.120 3.584 1.00 95.81 435 HIS A N 1
ATOM 3208 C CA . HIS A 1 435 ? 3.518 6.678 3.035 1.00 95.81 435 HIS A CA 1
ATOM 3209 C C . HIS A 1 435 ? 4.526 7.833 3.079 1.00 95.81 435 HIS A C 1
ATOM 3211 O O . HIS A 1 435 ? 4.414 8.807 2.329 1.00 95.81 435 HIS A O 1
ATOM 3217 N N . HIS A 1 436 ? 5.516 7.734 3.962 1.00 95.75 436 HIS A N 1
ATOM 3218 C CA . HIS A 1 436 ? 6.564 8.742 4.122 1.00 95.75 436 HIS A CA 1
ATOM 3219 C C . HIS A 1 436 ? 7.641 8.581 3.049 1.00 95.75 436 HIS A C 1
ATOM 3221 O O . HIS A 1 436 ? 8.113 7.476 2.806 1.00 95.75 436 HIS A O 1
ATOM 3227 N N . ALA A 1 437 ? 8.048 9.691 2.424 1.00 89.88 437 ALA A N 1
ATOM 3228 C CA . ALA A 1 437 ? 8.980 9.685 1.290 1.00 89.88 437 ALA A CA 1
ATOM 3229 C C . ALA A 1 437 ? 10.377 9.125 1.623 1.00 89.88 437 ALA A C 1
ATOM 3231 O O . ALA A 1 437 ? 11.049 8.606 0.739 1.00 89.88 437 ALA A O 1
ATOM 3232 N N . ASP A 1 438 ? 10.816 9.246 2.879 1.00 93.69 438 ASP A N 1
ATOM 3233 C CA . ASP A 1 438 ? 12.023 8.614 3.411 1.00 93.69 438 ASP A CA 1
ATOM 3234 C C . ASP A 1 438 ? 11.870 8.416 4.929 1.00 93.69 438 ASP A C 1
ATOM 3236 O O . ASP A 1 438 ? 11.549 9.351 5.666 1.00 93.69 438 ASP A O 1
ATOM 3240 N N . VAL A 1 439 ? 12.110 7.190 5.388 1.00 95.94 439 VAL A N 1
ATOM 3241 C CA . VAL A 1 439 ? 12.190 6.770 6.795 1.00 95.94 439 VAL A CA 1
ATOM 3242 C C . VAL A 1 439 ? 13.597 6.257 7.147 1.00 95.94 439 VAL A C 1
ATOM 3244 O O . VAL A 1 439 ? 13.769 5.529 8.124 1.00 95.94 439 VAL A O 1
ATOM 3247 N N . GLY A 1 440 ? 14.619 6.627 6.367 1.00 94.38 440 GLY A N 1
ATOM 3248 C CA . GLY A 1 440 ? 15.987 6.117 6.468 1.00 94.38 440 GLY A CA 1
ATOM 3249 C C . GLY A 1 440 ? 16.227 4.863 5.619 1.00 94.38 440 GLY A C 1
ATOM 3250 O O . GLY A 1 440 ? 15.789 4.776 4.469 1.00 94.38 440 GLY A O 1
ATOM 3251 N N . GLY A 1 441 ? 16.959 3.892 6.165 1.00 94.00 441 GLY A N 1
ATOM 3252 C CA . GLY A 1 441 ? 17.297 2.638 5.471 1.00 94.00 441 GLY A CA 1
ATOM 3253 C C . GLY A 1 441 ? 18.480 2.756 4.497 1.00 94.00 441 GLY A C 1
ATOM 3254 O O . GLY A 1 441 ? 19.021 3.842 4.281 1.00 94.00 441 GLY A O 1
ATOM 3255 N N . ILE A 1 442 ? 18.932 1.633 3.928 1.00 93.50 442 ILE A N 1
ATOM 3256 C CA . ILE A 1 442 ? 20.199 1.557 3.171 1.00 93.50 442 ILE A CA 1
ATOM 3257 C C . ILE A 1 442 ? 20.193 2.340 1.847 1.00 93.50 442 ILE A C 1
ATOM 3259 O O . ILE A 1 442 ? 21.245 2.825 1.431 1.00 93.50 442 ILE A O 1
ATOM 3263 N N . THR A 1 443 ? 19.029 2.529 1.215 1.00 90.81 443 THR A N 1
ATOM 3264 C CA . THR A 1 443 ? 18.868 3.329 -0.012 1.00 90.81 443 THR A CA 1
ATOM 3265 C C . THR A 1 443 ? 18.086 4.619 0.239 1.00 90.81 443 THR A C 1
ATOM 3267 O O . THR A 1 443 ? 17.213 4.635 1.111 1.00 90.81 443 THR A O 1
ATOM 3270 N N . PRO A 1 444 ? 18.317 5.674 -0.563 1.00 89.31 444 PRO A N 1
ATOM 3271 C CA . PRO A 1 444 ? 17.456 6.855 -0.596 1.00 89.31 444 PRO A CA 1
ATOM 3272 C C . PRO A 1 444 ? 16.006 6.491 -0.981 1.00 89.31 444 PRO A C 1
ATOM 3274 O O . PRO A 1 444 ? 15.772 5.607 -1.815 1.00 89.31 444 PRO A O 1
ATOM 3277 N N . GLY A 1 445 ? 15.029 7.129 -0.335 1.00 87.75 445 GLY A N 1
ATOM 3278 C CA . GLY A 1 445 ? 13.600 6.886 -0.559 1.00 87.75 445 GLY A CA 1
ATOM 3279 C C . GLY A 1 445 ? 13.050 5.592 0.059 1.00 87.75 445 GLY A C 1
ATOM 3280 O O . GLY A 1 445 ? 11.985 5.139 -0.343 1.00 87.75 445 GLY A O 1
ATOM 3281 N N . SER A 1 446 ? 13.795 4.956 0.974 1.00 90.12 446 SER A N 1
ATOM 3282 C CA . SER A 1 446 ? 13.391 3.795 1.801 1.00 90.12 446 SER A CA 1
ATOM 3283 C C . SER A 1 446 ? 12.758 2.580 1.094 1.00 90.12 446 SER A C 1
ATOM 3285 O O . SER A 1 446 ? 12.157 1.734 1.753 1.00 90.12 446 SER A O 1
ATOM 3287 N N . MET A 1 447 ? 12.969 2.431 -0.218 1.00 94.38 447 MET A N 1
ATOM 3288 C CA . MET A 1 447 ? 12.585 1.257 -1.018 1.00 94.38 447 MET A CA 1
ATOM 3289 C C . MET A 1 447 ? 13.831 0.484 -1.513 1.00 94.38 447 MET A C 1
ATOM 3291 O O . MET A 1 447 ? 14.085 0.437 -2.722 1.00 94.38 447 MET A O 1
ATOM 3295 N N . PRO A 1 448 ? 14.664 -0.088 -0.618 1.00 94.62 448 PRO A N 1
ATOM 3296 C CA . PRO A 1 448 ? 15.899 -0.772 -1.004 1.00 94.62 448 PRO A CA 1
ATOM 3297 C C . PRO A 1 448 ? 15.638 -2.027 -1.833 1.00 94.62 448 PRO A C 1
ATOM 3299 O O . PRO A 1 448 ? 14.838 -2.877 -1.443 1.00 94.62 448 PRO A O 1
ATOM 3302 N N . ALA A 1 449 ? 16.346 -2.181 -2.955 1.00 95.25 449 ALA A N 1
ATOM 3303 C CA . ALA A 1 449 ? 16.151 -3.322 -3.845 1.00 95.25 449 ALA A CA 1
ATOM 3304 C C . ALA A 1 449 ? 16.601 -4.638 -3.195 1.00 95.25 449 ALA A C 1
ATOM 3306 O O . ALA A 1 449 ? 15.995 -5.685 -3.437 1.00 95.25 449 ALA A O 1
ATOM 3307 N N . PHE A 1 450 ? 17.640 -4.577 -2.354 1.00 96.44 450 PHE A N 1
ATOM 3308 C CA . PHE A 1 450 ? 18.348 -5.748 -1.831 1.00 96.44 450 PHE A CA 1
ATOM 3309 C C . PHE A 1 450 ? 18.375 -5.857 -0.296 1.00 96.44 450 PHE A C 1
ATOM 3311 O O . PHE A 1 450 ? 19.291 -6.467 0.258 1.00 96.44 450 PHE A O 1
ATOM 3318 N N . SER A 1 451 ? 17.380 -5.305 0.408 1.00 97.06 451 SER A N 1
ATOM 3319 C CA . SER A 1 451 ? 17.219 -5.574 1.842 1.00 97.06 451 SER A CA 1
ATOM 3320 C C . SER A 1 451 ? 16.978 -7.071 2.111 1.00 97.06 451 SER A C 1
ATOM 3322 O O . SER A 1 451 ? 16.275 -7.772 1.376 1.00 97.06 451 SER A O 1
ATOM 3324 N N . THR A 1 452 ? 17.592 -7.566 3.184 1.00 97.31 452 THR A N 1
ATOM 3325 C CA . THR A 1 452 ? 17.499 -8.950 3.677 1.00 97.31 452 THR A CA 1
ATOM 3326 C C . THR A 1 452 ? 17.019 -9.008 5.130 1.00 97.31 452 THR A C 1
ATOM 3328 O O . THR A 1 452 ? 16.339 -9.963 5.510 1.00 97.31 452 THR A O 1
ATOM 3331 N N . ALA A 1 453 ? 17.284 -7.956 5.915 1.00 96.88 453 ALA A N 1
ATOM 3332 C CA . ALA A 1 453 ? 16.768 -7.767 7.270 1.00 96.88 453 ALA A CA 1
ATOM 3333 C C . ALA A 1 453 ? 16.043 -6.414 7.432 1.00 96.88 453 ALA A C 1
ATOM 3335 O O . ALA A 1 453 ? 16.376 -5.439 6.757 1.00 96.88 453 ALA A O 1
ATOM 3336 N N . ILE A 1 454 ? 15.054 -6.352 8.327 1.00 96.50 454 ILE A N 1
ATOM 3337 C CA . ILE A 1 454 ? 14.149 -5.203 8.513 1.00 96.50 454 ILE A CA 1
ATOM 3338 C C . ILE A 1 454 ? 14.881 -3.914 8.921 1.00 96.50 454 ILE A C 1
ATOM 3340 O O . ILE A 1 454 ? 14.496 -2.819 8.519 1.00 96.50 454 ILE A O 1
ATOM 3344 N N . GLU A 1 455 ? 15.992 -4.030 9.649 1.00 95.38 455 GLU A N 1
ATOM 3345 C CA . GLU A 1 455 ? 16.820 -2.907 10.105 1.00 95.38 455 GLU A CA 1
ATOM 3346 C C . GLU A 1 455 ? 17.521 -2.165 8.949 1.00 95.38 455 GLU A C 1
ATOM 3348 O O . GLU A 1 455 ? 18.054 -1.070 9.136 1.00 95.38 455 GLU A O 1
ATOM 3353 N N . GLN A 1 456 ? 17.519 -2.744 7.744 1.00 96.62 456 GLN A N 1
ATOM 3354 C CA . GLN A 1 456 ? 18.028 -2.121 6.521 1.00 96.62 456 GLN A CA 1
ATOM 3355 C C . GLN A 1 456 ? 16.969 -1.259 5.815 1.00 96.62 456 GLN A C 1
ATOM 3357 O O . GLN A 1 456 ? 17.323 -0.472 4.940 1.00 96.62 456 GLN A O 1
ATOM 3362 N N . GLU A 1 457 ? 15.689 -1.383 6.177 1.00 96.00 457 GLU A N 1
ATOM 3363 C CA . GLU A 1 457 ? 14.573 -0.697 5.505 1.00 96.00 457 GLU A CA 1
ATOM 3364 C C . GLU A 1 457 ? 14.247 0.667 6.146 1.00 96.00 457 GLU A C 1
ATOM 3366 O O . GLU A 1 457 ? 13.639 1.515 5.500 1.00 96.00 457 GLU A O 1
ATOM 3371 N N . GLY A 1 458 ? 14.721 0.924 7.375 1.00 95.50 458 GLY A N 1
ATOM 3372 C CA . GLY A 1 458 ? 14.664 2.235 8.033 1.00 95.50 458 GLY A CA 1
ATOM 3373 C C . GLY A 1 458 ? 14.104 2.216 9.457 1.00 95.50 458 GLY A C 1
ATOM 3374 O O . GLY A 1 458 ? 14.339 1.291 10.233 1.00 95.50 458 GLY A O 1
ATOM 3375 N N . LEU A 1 459 ? 13.401 3.288 9.821 1.00 96.75 459 LEU A N 1
ATOM 3376 C CA . LEU A 1 459 ? 12.840 3.520 11.150 1.00 96.75 459 LEU A CA 1
ATOM 3377 C C . LEU A 1 459 ? 11.688 2.551 11.461 1.00 96.75 459 LEU A C 1
ATOM 3379 O O . LEU A 1 459 ? 10.610 2.662 10.881 1.00 96.75 459 LEU A O 1
ATOM 3383 N N . LEU A 1 460 ? 11.878 1.670 12.445 1.00 96.62 460 LEU A N 1
ATOM 3384 C CA . LEU A 1 460 ? 10.817 0.829 13.006 1.00 96.62 460 LEU A CA 1
ATOM 3385 C C . LEU A 1 460 ? 10.222 1.470 14.272 1.00 96.62 460 LEU A C 1
ATOM 3387 O O . LEU A 1 460 ? 10.939 1.840 15.202 1.00 96.62 460 LEU A O 1
ATOM 3391 N N . LEU A 1 461 ? 8.895 1.578 14.303 1.00 97.00 461 LEU A N 1
ATOM 3392 C CA . LEU A 1 461 ? 8.067 2.115 15.379 1.00 97.00 461 LEU A CA 1
ATOM 3393 C C . LEU A 1 461 ? 7.026 1.062 15.777 1.00 97.00 461 LEU A C 1
ATOM 3395 O O . LEU A 1 461 ? 6.148 0.714 14.982 1.00 97.00 461 LEU A O 1
ATOM 3399 N N . ARG A 1 462 ? 7.095 0.584 17.024 1.00 95.62 462 ARG A N 1
ATOM 3400 C CA . ARG A 1 462 ? 6.133 -0.369 17.592 1.00 95.62 462 ARG A CA 1
ATOM 3401 C C . ARG A 1 462 ? 5.318 0.306 18.694 1.00 95.62 462 ARG A C 1
ATOM 3403 O O . ARG A 1 462 ? 5.740 0.343 19.845 1.00 95.62 462 ARG A O 1
ATOM 3410 N N . ASN A 1 463 ? 4.146 0.828 18.330 1.00 96.81 463 ASN A N 1
ATOM 3411 C CA . ASN A 1 463 ? 3.172 1.436 19.250 1.00 96.81 463 ASN A CA 1
ATOM 3412 C C . ASN A 1 463 ? 3.760 2.582 20.114 1.00 96.81 463 ASN A C 1
ATOM 3414 O O . ASN A 1 463 ? 3.512 2.697 21.318 1.00 96.81 463 ASN A O 1
ATOM 3418 N N . GLU A 1 464 ? 4.522 3.453 19.453 1.00 97.12 464 GLU A N 1
ATOM 3419 C CA . GLU A 1 464 ? 5.355 4.519 20.011 1.00 97.12 464 GLU A CA 1
ATOM 3420 C C . GLU A 1 464 ? 4.599 5.834 20.253 1.00 97.12 464 GLU A C 1
ATOM 3422 O O . GLU A 1 464 ? 3.848 6.295 19.400 1.00 97.12 464 GLU A O 1
ATOM 3427 N N . VAL A 1 465 ? 4.807 6.492 21.397 1.00 97.31 465 VAL A N 1
ATOM 3428 C CA . VAL A 1 465 ? 4.047 7.707 21.758 1.00 97.31 465 VAL A CA 1
ATOM 3429 C C . VAL A 1 465 ? 4.599 8.947 21.043 1.00 97.31 465 VAL A C 1
ATOM 3431 O O . VAL A 1 465 ? 5.761 9.315 21.222 1.00 97.31 465 VAL A O 1
ATOM 3434 N N . PHE A 1 466 ? 3.749 9.616 20.258 1.00 97.81 466 PHE A N 1
ATOM 3435 C CA . PHE A 1 466 ? 4.068 10.861 19.548 1.00 97.81 466 PHE A CA 1
ATOM 3436 C C . PHE A 1 466 ? 3.501 12.088 20.261 1.00 97.81 466 PHE A C 1
ATOM 3438 O O . PHE A 1 466 ? 4.252 13.019 20.547 1.00 97.81 466 PHE A O 1
ATOM 3445 N N . LEU A 1 467 ? 2.215 12.046 20.628 1.00 97.62 467 LEU A N 1
ATOM 3446 C CA . LEU A 1 467 ? 1.625 12.976 21.594 1.00 97.62 467 LEU A CA 1
ATOM 3447 C C . LEU A 1 467 ? 1.252 12.233 22.876 1.00 97.62 467 LEU A C 1
ATOM 3449 O O . LEU A 1 467 ? 0.708 11.132 22.809 1.00 97.62 467 LEU A O 1
ATOM 3453 N N . SER A 1 468 ? 1.485 12.871 24.021 1.00 95.56 468 SER A N 1
ATOM 3454 C CA . SER A 1 468 ? 0.976 12.450 25.331 1.00 95.56 468 SER A CA 1
ATOM 3455 C C . SER A 1 468 ? 0.115 13.576 25.892 1.00 95.56 468 SER A C 1
ATOM 3457 O O . SER A 1 468 ? 0.610 14.696 26.042 1.00 95.56 468 SER A O 1
ATOM 3459 N N . GLY A 1 469 ? -1.181 13.335 26.113 1.00 91.12 469 GLY A N 1
ATOM 3460 C CA . GLY A 1 469 ? -2.118 14.374 26.571 1.00 91.12 469 GLY A CA 1
ATOM 3461 C C . GLY A 1 469 ? -2.135 15.654 25.713 1.00 91.12 469 GLY A C 1
ATOM 3462 O O . GLY A 1 469 ? -2.298 16.754 26.241 1.00 91.12 469 GLY A O 1
ATOM 3463 N N . GLY A 1 470 ? -1.902 15.541 24.400 1.00 92.38 470 GLY A N 1
ATOM 3464 C CA . GLY A 1 470 ? -1.806 16.669 23.465 1.00 92.38 470 GLY A CA 1
ATOM 3465 C C . GLY A 1 470 ? -0.454 17.401 23.434 1.00 92.38 470 GLY A C 1
ATOM 3466 O O . GLY A 1 470 ? -0.344 18.428 22.766 1.00 92.38 470 GLY A O 1
ATOM 3467 N N . VAL A 1 471 ? 0.575 16.908 24.133 1.00 94.75 471 VAL A N 1
ATOM 3468 C CA . VAL A 1 471 ? 1.925 17.502 24.164 1.00 94.75 471 VAL A CA 1
ATOM 3469 C C . VAL A 1 471 ? 2.889 16.720 23.267 1.00 94.75 471 VAL A C 1
ATOM 3471 O O . VAL A 1 471 ? 2.984 15.498 23.374 1.00 94.75 471 VAL A O 1
ATOM 3474 N N . PHE A 1 472 ? 3.627 17.437 22.412 1.00 95.56 472 PHE A N 1
ATOM 3475 C CA . PHE A 1 472 ? 4.664 16.899 21.522 1.00 95.56 472 PHE A CA 1
ATOM 3476 C C . PHE A 1 472 ? 6.069 17.131 22.103 1.00 95.56 472 PHE A C 1
ATOM 3478 O O . PHE A 1 472 ? 6.444 18.276 22.356 1.00 95.56 472 PHE A O 1
ATOM 3485 N N . ASP A 1 473 ? 6.867 16.070 22.266 1.00 95.12 473 ASP A N 1
ATOM 3486 C CA . ASP A 1 473 ? 8.302 16.178 22.582 1.00 95.12 473 ASP A CA 1
ATOM 3487 C C . ASP A 1 473 ? 9.143 16.099 21.297 1.00 95.12 473 ASP A C 1
ATOM 3489 O O . ASP A 1 473 ? 9.679 15.050 20.920 1.00 95.12 473 ASP A O 1
ATOM 3493 N N . GLU A 1 474 ? 9.263 17.246 20.625 1.00 95.38 474 GLU A N 1
ATOM 3494 C CA . GLU A 1 474 ? 10.075 17.403 19.414 1.00 95.38 474 GLU A CA 1
ATOM 3495 C C . GLU A 1 474 ? 11.546 17.017 19.646 1.00 95.38 474 GLU A C 1
ATOM 3497 O O . GLU A 1 474 ? 12.190 16.450 18.763 1.00 95.38 474 GLU A O 1
ATOM 3502 N N . ALA A 1 475 ? 12.091 17.268 20.841 1.00 96.50 475 ALA A N 1
ATOM 3503 C CA . ALA A 1 475 ? 13.495 17.012 21.141 1.00 96.50 475 ALA A CA 1
ATOM 3504 C C . ALA A 1 475 ? 13.794 15.508 21.272 1.00 96.50 475 ALA A C 1
ATOM 3506 O O . ALA A 1 475 ? 14.833 15.044 20.797 1.00 96.50 475 ALA A O 1
ATOM 3507 N N . THR A 1 476 ? 12.895 14.729 21.881 1.00 96.62 476 THR A N 1
ATOM 3508 C CA . THR A 1 476 ? 12.995 13.260 21.904 1.00 96.62 476 THR A CA 1
ATOM 3509 C C . THR A 1 476 ? 12.785 12.668 20.519 1.00 96.62 476 THR A C 1
ATOM 3511 O O . THR A 1 476 ? 13.570 11.807 20.114 1.00 96.62 476 THR A O 1
ATOM 3514 N N . TRP A 1 477 ? 11.811 13.160 19.750 1.00 97.31 477 TRP A N 1
ATOM 3515 C CA . TRP A 1 477 ? 11.592 12.654 18.397 1.00 97.31 477 TRP A CA 1
ATOM 3516 C C . TRP A 1 477 ? 12.756 12.970 17.453 1.00 97.31 477 TRP A C 1
ATOM 3518 O O . TRP A 1 477 ? 13.250 12.054 16.803 1.00 97.31 477 TRP A O 1
ATOM 3528 N N . ARG A 1 478 ? 13.320 14.185 17.457 1.00 96.62 478 ARG A N 1
ATOM 3529 C CA . ARG A 1 478 ? 14.533 14.497 16.673 1.00 96.62 478 ARG A CA 1
ATOM 3530 C C . ARG A 1 478 ? 15.724 13.601 17.032 1.00 96.62 478 ARG A C 1
ATOM 3532 O O . ARG A 1 478 ? 16.421 13.147 16.129 1.00 96.62 478 ARG A O 1
ATOM 3539 N N . ARG A 1 479 ? 15.927 13.274 18.318 1.00 96.75 479 ARG A N 1
ATOM 3540 C CA . ARG A 1 479 ? 16.950 12.291 18.739 1.00 96.75 479 ARG A CA 1
ATOM 3541 C C . ARG A 1 479 ? 16.678 10.885 18.198 1.00 96.75 479 ARG A C 1
ATOM 3543 O O . ARG A 1 479 ? 17.624 10.207 17.820 1.00 96.75 479 ARG A O 1
ATOM 3550 N N . ARG A 1 480 ? 15.413 10.452 18.148 1.00 96.69 480 ARG A N 1
ATOM 3551 C CA . ARG A 1 480 ? 15.002 9.152 17.589 1.00 96.69 480 ARG A CA 1
ATOM 3552 C C . ARG A 1 480 ? 15.220 9.073 16.077 1.00 96.69 480 ARG A C 1
ATOM 3554 O O . ARG A 1 480 ? 15.762 8.080 15.611 1.00 96.69 480 ARG A O 1
ATOM 3561 N N . LEU A 1 481 ? 14.841 10.106 15.321 1.00 96.38 481 LEU A N 1
ATOM 3562 C CA . LEU A 1 481 ? 14.984 10.118 13.856 1.00 96.38 481 LEU A CA 1
ATOM 3563 C C . LEU A 1 481 ? 16.452 10.160 13.393 1.00 96.38 481 LEU A C 1
ATOM 3565 O O . LEU A 1 481 ? 16.765 9.678 12.308 1.00 96.38 481 LEU A O 1
ATOM 3569 N N . ALA A 1 482 ? 17.343 10.702 14.230 1.00 94.69 482 ALA A N 1
ATOM 3570 C CA . ALA A 1 482 ? 18.789 10.739 14.012 1.00 94.69 482 ALA A CA 1
ATOM 3571 C C . ALA A 1 482 ? 19.548 9.512 14.572 1.00 94.69 482 ALA A C 1
ATOM 3573 O O . ALA A 1 482 ? 20.779 9.510 14.569 1.00 94.69 482 ALA A O 1
ATOM 3574 N N . ALA A 1 483 ? 18.851 8.494 15.089 1.00 92.38 483 ALA A N 1
ATOM 3575 C CA . ALA A 1 483 ? 19.462 7.304 15.681 1.00 92.38 483 ALA A CA 1
ATOM 3576 C C . ALA A 1 483 ? 19.585 6.132 14.687 1.00 92.38 483 ALA A C 1
ATOM 3578 O O . ALA A 1 483 ? 18.890 6.066 13.676 1.00 92.38 483 ALA A O 1
ATOM 3579 N N . GLY A 1 484 ? 20.442 5.164 15.026 1.00 88.44 484 GLY A N 1
ATOM 3580 C CA . GLY A 1 484 ? 20.675 3.957 14.227 1.00 88.44 484 GLY A CA 1
ATOM 3581 C C . GLY A 1 484 ? 21.715 4.135 13.108 1.00 88.44 484 GLY A C 1
ATOM 3582 O O . GLY A 1 484 ? 22.288 5.213 12.955 1.00 88.44 484 GLY A O 1
ATOM 3583 N N . PRO A 1 485 ? 22.003 3.068 12.338 1.00 88.25 485 PRO A N 1
ATOM 3584 C CA . PRO A 1 485 ? 22.994 3.097 11.258 1.00 88.25 485 PRO A CA 1
ATOM 3585 C C . PRO A 1 485 ? 22.493 3.812 9.992 1.00 88.25 485 PRO A C 1
ATOM 3587 O O . PRO A 1 485 ? 23.301 4.276 9.190 1.00 88.25 485 PRO A O 1
ATOM 3590 N N . HIS A 1 486 ? 21.171 3.900 9.812 1.00 91.44 486 HIS A N 1
ATOM 3591 C CA . HIS A 1 486 ? 20.517 4.443 8.620 1.00 91.44 486 HIS A CA 1
ATOM 3592 C C . HIS A 1 486 ? 19.394 5.423 9.021 1.00 91.44 486 HIS A C 1
ATOM 3594 O O . HIS A 1 486 ? 18.217 5.094 8.853 1.00 91.44 486 HIS A O 1
ATOM 3600 N N . PRO A 1 487 ? 19.742 6.584 9.615 1.00 93.44 487 PRO A N 1
ATOM 3601 C CA . PRO A 1 487 ? 18.775 7.563 10.116 1.00 93.44 487 PRO A CA 1
ATOM 3602 C C . PRO A 1 487 ? 17.947 8.202 8.991 1.00 93.44 487 PRO A C 1
ATOM 3604 O O . PRO A 1 487 ? 18.338 8.174 7.823 1.00 93.44 487 PRO A O 1
ATOM 3607 N N . VAL A 1 488 ? 16.820 8.818 9.360 1.00 95.56 488 VAL A N 1
ATOM 3608 C CA . VAL A 1 488 ? 15.902 9.492 8.424 1.00 95.56 488 VAL A CA 1
ATOM 3609 C C . VAL A 1 488 ? 16.613 10.640 7.708 1.00 95.56 488 VAL A C 1
ATOM 3611 O O . VAL A 1 488 ? 17.195 11.506 8.367 1.00 95.56 488 VAL A O 1
ATOM 3614 N N . ARG A 1 489 ? 16.544 10.684 6.370 1.00 94.06 489 ARG A N 1
ATOM 3615 C CA . ARG A 1 489 ? 17.309 11.661 5.573 1.00 94.06 489 ARG A CA 1
ATOM 3616 C C . ARG A 1 489 ? 16.777 13.083 5.691 1.00 94.06 489 ARG A C 1
ATOM 3618 O O . ARG A 1 489 ? 17.565 14.020 5.809 1.00 94.06 489 ARG A O 1
ATOM 3625 N N . ASN A 1 490 ? 15.453 13.251 5.747 1.00 94.19 490 ASN A N 1
ATOM 3626 C CA . ASN A 1 490 ? 14.796 14.551 5.922 1.00 94.19 490 ASN A CA 1
ATOM 3627 C C . ASN A 1 490 ? 13.827 14.557 7.131 1.00 94.19 490 ASN A C 1
ATOM 3629 O O . ASN A 1 490 ? 12.606 14.474 6.957 1.00 94.19 490 ASN A O 1
ATOM 3633 N N . PRO A 1 491 ? 14.340 14.660 8.378 1.00 95.00 491 PRO A N 1
ATOM 3634 C CA . PRO A 1 491 ? 13.507 14.623 9.583 1.00 95.00 491 PRO A CA 1
ATOM 3635 C C . PRO A 1 491 ? 12.446 15.732 9.650 1.00 95.00 491 PRO A C 1
ATOM 3637 O O . PRO A 1 491 ? 11.381 15.514 10.216 1.00 95.00 491 PRO A O 1
ATOM 3640 N N . ASP A 1 492 ? 12.705 16.907 9.067 1.00 93.88 492 ASP A N 1
ATOM 3641 C CA . ASP A 1 492 ? 11.773 18.045 9.079 1.00 93.88 492 ASP A CA 1
ATOM 3642 C C . ASP A 1 492 ? 10.571 17.856 8.141 1.00 93.88 492 ASP A C 1
ATOM 3644 O O . ASP A 1 492 ? 9.497 18.414 8.385 1.00 93.88 492 ASP A O 1
ATOM 3648 N N . GLN A 1 493 ? 10.727 17.062 7.077 1.00 93.62 493 GLN A N 1
ATOM 3649 C CA . GLN A 1 493 ? 9.612 16.641 6.232 1.00 93.62 493 GLN A CA 1
ATOM 3650 C C . GLN A 1 493 ? 8.779 15.564 6.937 1.00 93.62 493 GLN A C 1
ATOM 3652 O O . GLN A 1 493 ? 7.569 15.735 7.078 1.00 93.62 493 GLN A O 1
ATOM 3657 N N . LEU A 1 494 ? 9.429 14.517 7.457 1.00 95.88 494 LEU A N 1
ATOM 3658 C CA . LEU A 1 494 ? 8.757 13.414 8.148 1.00 95.88 494 LEU A CA 1
ATOM 3659 C C . LEU A 1 494 ? 7.992 13.888 9.398 1.00 95.88 494 LEU A C 1
ATOM 3661 O O . LEU A 1 494 ? 6.829 13.536 9.574 1.00 95.88 494 LEU A O 1
ATOM 3665 N N . LEU A 1 495 ? 8.582 14.746 10.241 1.00 96.81 495 LEU A N 1
ATOM 3666 C CA . LEU A 1 495 ? 7.879 15.299 11.409 1.00 96.81 495 LEU A CA 1
ATOM 3667 C C . LEU A 1 495 ? 6.650 16.130 11.026 1.00 96.81 495 LEU A C 1
ATOM 3669 O O . LEU A 1 495 ? 5.635 16.054 11.717 1.00 96.81 495 LEU A O 1
ATOM 3673 N N . ALA A 1 496 ? 6.717 16.890 9.933 1.00 95.31 496 ALA A N 1
ATOM 3674 C CA . ALA A 1 496 ? 5.590 17.685 9.461 1.00 95.31 496 ALA A CA 1
ATOM 3675 C C . ALA A 1 496 ? 4.464 16.817 8.869 1.00 95.31 496 ALA A C 1
ATOM 3677 O O . ALA A 1 496 ? 3.292 17.118 9.081 1.00 95.31 496 ALA A O 1
ATOM 3678 N N . ASP A 1 497 ? 4.793 15.716 8.192 1.00 97.31 497 ASP A N 1
ATOM 3679 C CA . ASP A 1 497 ? 3.793 14.767 7.691 1.00 97.31 497 ASP A CA 1
ATOM 3680 C C . ASP A 1 497 ? 3.157 13.949 8.833 1.00 97.31 497 ASP A C 1
ATOM 3682 O O . ASP A 1 497 ? 1.944 13.741 8.843 1.00 97.31 497 ASP A O 1
ATOM 3686 N N . LEU A 1 498 ? 3.921 13.591 9.874 1.00 98.25 498 LEU A N 1
ATOM 3687 C CA . LEU A 1 498 ? 3.368 13.022 11.113 1.00 98.25 498 LEU A CA 1
ATOM 3688 C C . LEU A 1 498 ? 2.448 14.021 11.844 1.00 98.25 498 LEU A C 1
ATOM 3690 O O . LEU A 1 498 ? 1.409 13.640 12.384 1.00 98.25 498 LEU A O 1
ATOM 3694 N N . GLN A 1 499 ? 2.780 15.315 11.826 1.00 97.12 499 GLN A N 1
ATOM 3695 C CA . GLN A 1 499 ? 1.917 16.386 12.337 1.00 97.12 499 GLN A CA 1
ATOM 3696 C C . GLN A 1 499 ? 0.651 16.585 11.478 1.00 97.12 499 GLN A C 1
ATOM 3698 O O . GLN A 1 499 ? -0.425 16.831 12.026 1.00 97.12 499 GLN A O 1
ATOM 3703 N N . ALA A 1 500 ? 0.730 16.399 10.157 1.00 97.12 500 ALA A N 1
ATOM 3704 C CA . ALA A 1 500 ? -0.439 16.370 9.275 1.00 97.12 500 ALA A CA 1
ATOM 3705 C C . ALA A 1 500 ? -1.364 15.176 9.593 1.00 97.12 500 ALA A C 1
ATOM 3707 O O . ALA A 1 500 ? -2.584 15.341 9.657 1.00 97.12 500 ALA A O 1
ATOM 3708 N N . GLN A 1 501 ? -0.802 13.998 9.893 1.00 98.19 501 GLN A N 1
ATOM 3709 C CA . GLN A 1 501 ? -1.558 12.828 10.370 1.00 98.19 501 GLN A CA 1
ATOM 3710 C C . GLN A 1 501 ? -2.247 13.083 11.724 1.00 98.19 501 GLN A C 1
ATOM 3712 O O . GLN A 1 501 ? -3.406 12.707 11.906 1.00 98.19 501 GLN A O 1
ATOM 3717 N N . VAL A 1 502 ? -1.597 13.793 12.657 1.00 98.00 502 VAL A N 1
ATOM 3718 C CA . VAL A 1 502 ? -2.234 14.263 13.906 1.00 98.00 502 VAL A CA 1
ATOM 3719 C C . VAL A 1 502 ? -3.422 15.187 13.618 1.00 98.00 502 VAL A C 1
ATOM 3721 O O . VAL A 1 502 ? -4.500 14.990 14.183 1.00 98.00 502 VAL A O 1
ATOM 3724 N N . ALA A 1 503 ? -3.256 16.181 12.740 1.00 96.25 503 ALA A N 1
ATOM 3725 C CA . ALA A 1 503 ? -4.322 17.120 12.389 1.00 96.25 503 ALA A CA 1
ATOM 3726 C C . ALA A 1 503 ? -5.515 16.417 11.712 1.00 96.25 503 ALA A C 1
ATOM 3728 O O . ALA A 1 503 ? -6.671 16.700 12.034 1.00 96.25 503 ALA A O 1
ATOM 3729 N N . ALA A 1 504 ? -5.236 15.459 10.824 1.00 97.12 504 ALA A N 1
ATOM 3730 C CA . ALA A 1 504 ? -6.233 14.604 10.190 1.00 97.12 504 ALA A CA 1
ATOM 3731 C C . ALA A 1 504 ? -6.998 13.755 11.212 1.00 97.12 504 ALA A C 1
ATOM 3733 O O . ALA A 1 504 ? -8.228 13.793 11.240 1.00 97.12 504 ALA A O 1
ATOM 3734 N N . ASN A 1 505 ? -6.292 13.059 12.109 1.00 98.12 505 ASN A N 1
ATOM 3735 C CA . ASN A 1 505 ? -6.920 12.302 13.191 1.00 98.12 505 ASN A CA 1
ATOM 3736 C C . ASN A 1 505 ? -7.813 13.201 14.051 1.00 98.12 505 ASN A C 1
ATOM 3738 O O . ASN A 1 505 ? -8.957 12.844 14.319 1.00 98.12 505 ASN A O 1
ATOM 3742 N N . ARG A 1 506 ? -7.345 14.397 14.430 1.00 96.44 506 ARG A N 1
ATOM 3743 C CA . ARG A 1 506 ? -8.131 15.335 15.242 1.00 96.44 506 ARG A CA 1
ATOM 3744 C C . ARG A 1 506 ? -9.442 15.758 14.561 1.00 96.44 506 ARG A C 1
ATOM 3746 O O . ARG A 1 506 ? -10.456 15.858 15.250 1.00 96.44 506 ARG A O 1
ATOM 3753 N N . GLN A 1 507 ? -9.454 15.965 13.240 1.00 96.69 507 GLN A N 1
ATOM 3754 C CA . GLN A 1 507 ? -10.698 16.212 12.493 1.00 96.69 507 GLN A CA 1
ATOM 3755 C C . GLN A 1 507 ? -11.677 15.032 12.638 1.00 96.69 507 GLN A C 1
ATOM 3757 O O . GLN A 1 507 ? -12.864 15.247 12.877 1.00 96.69 507 GLN A O 1
ATOM 3762 N N . GLY A 1 508 ? -11.171 13.796 12.575 1.00 97.19 508 GLY A N 1
ATOM 3763 C CA . GLY A 1 508 ? -11.953 12.579 12.812 1.00 97.19 508 GLY A CA 1
ATOM 3764 C C . GLY A 1 508 ? -12.542 12.497 14.223 1.00 97.19 508 GLY A C 1
ATOM 3765 O O . GLY A 1 508 ? -13.728 12.208 14.370 1.00 97.19 508 GLY A O 1
ATOM 3766 N N . VAL A 1 509 ? -11.744 12.809 15.255 1.00 97.25 509 VAL A N 1
ATOM 3767 C CA . VAL A 1 509 ? -12.217 12.871 16.653 1.00 97.25 509 VAL A CA 1
ATOM 3768 C C . VAL A 1 509 ? -13.350 13.890 16.791 1.00 97.25 509 VAL A C 1
ATOM 3770 O O . VAL A 1 509 ? -14.432 13.539 17.252 1.00 97.25 509 VAL A O 1
ATOM 3773 N N . ALA A 1 510 ? -13.140 15.127 16.332 1.00 95.75 510 ALA A N 1
ATOM 3774 C CA . ALA A 1 510 ? -14.115 16.207 16.483 1.00 95.75 510 ALA A CA 1
ATOM 3775 C C . ALA A 1 510 ? -15.439 15.929 15.746 1.00 95.75 510 ALA A C 1
ATOM 3777 O O . ALA A 1 510 ? -16.511 16.289 16.233 1.00 95.75 510 ALA A O 1
ATOM 3778 N N . ALA A 1 511 ? -15.387 15.273 14.584 1.00 96.31 511 ALA A N 1
ATOM 3779 C CA . ALA A 1 511 ? -16.586 14.906 13.836 1.00 96.31 511 ALA A CA 1
ATOM 3780 C C . ALA A 1 511 ? -17.328 13.701 14.455 1.00 96.31 511 ALA A C 1
ATOM 3782 O O . ALA A 1 511 ? -18.560 13.681 14.453 1.00 96.31 511 ALA A O 1
ATOM 3783 N N . LEU A 1 512 ? -16.615 12.739 15.062 1.00 95.69 512 LEU A N 1
ATOM 3784 C CA . LEU A 1 512 ? -17.240 11.699 15.891 1.00 95.69 512 LEU A CA 1
ATOM 3785 C C . LEU A 1 512 ? -17.897 12.291 17.144 1.00 95.69 512 LEU A C 1
ATOM 3787 O O . LEU A 1 512 ? -19.037 11.945 17.438 1.00 95.69 512 LEU A O 1
ATOM 3791 N N . GLU A 1 513 ? -17.235 13.212 17.850 1.00 94.88 513 GLU A N 1
ATOM 3792 C CA . GLU A 1 513 ? -17.805 13.922 19.006 1.00 94.88 513 GLU A CA 1
ATOM 3793 C C . GLU A 1 513 ? -19.107 14.656 18.634 1.00 94.88 513 GLU A C 1
ATOM 3795 O O . GLU A 1 513 ? -20.099 14.562 19.358 1.00 94.88 513 GLU A O 1
ATOM 3800 N N . GLN A 1 514 ? -19.151 15.319 17.472 1.00 95.25 514 GLN A N 1
ATOM 3801 C CA . GLN A 1 514 ? -20.359 15.975 16.951 1.00 95.25 514 GLN A CA 1
ATOM 3802 C C . GLN A 1 514 ? -21.479 14.984 16.597 1.00 95.25 514 GLN A C 1
ATOM 3804 O O . GLN A 1 514 ? -22.648 15.253 16.884 1.00 95.25 514 GLN A O 1
ATOM 3809 N N . LEU A 1 515 ? -21.145 13.828 16.013 1.00 95.12 515 LEU A N 1
ATOM 3810 C CA . LEU A 1 515 ? -22.115 12.770 15.716 1.00 95.12 515 LEU A CA 1
ATOM 3811 C C . LEU A 1 515 ? -22.685 12.156 17.009 1.00 95.12 515 LEU A C 1
ATOM 3813 O O . LEU A 1 515 ? -23.895 11.990 17.136 1.00 95.12 515 LEU A O 1
ATOM 3817 N N . ILE A 1 516 ? -21.838 11.897 18.009 1.00 95.06 516 ILE A N 1
ATOM 3818 C CA . ILE A 1 516 ? -22.242 11.403 19.336 1.00 95.06 516 ILE A CA 1
ATOM 3819 C C . ILE A 1 516 ? -23.138 12.424 20.052 1.00 95.06 516 ILE A C 1
ATOM 3821 O O . ILE A 1 516 ? -24.133 12.040 20.664 1.00 95.06 516 ILE A O 1
ATOM 3825 N N . ALA A 1 517 ? -22.824 13.719 19.952 1.00 93.50 517 ALA A N 1
ATOM 3826 C CA . ALA A 1 517 ? -23.600 14.794 20.571 1.00 93.50 517 ALA A CA 1
ATOM 3827 C C . ALA A 1 517 ? -24.962 15.064 19.899 1.00 93.50 517 ALA A C 1
ATOM 3829 O O . ALA A 1 517 ? -25.816 15.706 20.511 1.00 93.50 517 ALA A O 1
ATOM 3830 N N . SER A 1 518 ? -25.170 14.600 18.661 1.00 94.19 518 SER A N 1
ATOM 3831 C CA . SER A 1 518 ? -26.422 14.786 17.909 1.00 94.19 518 SER A CA 1
ATOM 3832 C C . SER A 1 518 ? -27.308 13.536 17.873 1.00 94.19 518 SER A C 1
ATOM 3834 O O . SER A 1 518 ? -28.523 13.663 17.990 1.00 94.19 518 SER A O 1
ATOM 3836 N N . GLU A 1 519 ? -26.718 12.344 17.768 1.00 94.56 519 GLU A N 1
ATOM 3837 C CA . GLU A 1 519 ? -27.438 11.064 17.632 1.00 94.56 519 GLU A CA 1
ATOM 3838 C C . GLU A 1 519 ? -27.423 10.204 18.912 1.00 94.56 519 GLU A C 1
ATOM 3840 O O . GLU A 1 519 ? -28.237 9.296 19.068 1.00 94.56 519 GLU A O 1
ATOM 3845 N N . GLY A 1 520 ? -26.512 10.487 19.849 1.00 93.50 520 GLY A N 1
ATOM 3846 C CA . GLY A 1 520 ? -26.320 9.721 21.082 1.00 93.50 520 GLY A CA 1
ATOM 3847 C C . GLY A 1 520 ? -25.314 8.570 20.947 1.00 93.50 520 GLY A C 1
ATOM 3848 O O . GLY A 1 520 ? -25.274 7.848 19.950 1.00 93.50 520 GLY A O 1
ATOM 3849 N N . GLN A 1 521 ? -24.499 8.373 21.989 1.00 94.06 521 GLN A N 1
ATOM 3850 C CA . GLN A 1 521 ? -23.399 7.396 22.006 1.00 94.06 521 GLN A CA 1
ATOM 3851 C C . GLN A 1 521 ? -23.855 5.962 21.697 1.00 94.06 521 GLN A C 1
ATOM 3853 O O . GLN A 1 521 ? -23.252 5.298 20.855 1.00 94.06 521 GLN A O 1
ATOM 3858 N N . GLU A 1 522 ? -24.914 5.489 22.359 1.00 92.88 522 GLU A N 1
ATOM 3859 C CA . GLU A 1 522 ? -25.424 4.119 22.205 1.00 92.88 522 GLU A CA 1
ATOM 3860 C C . GLU A 1 522 ? -25.883 3.840 20.766 1.00 92.88 522 GLU A C 1
ATOM 3862 O O . GLU A 1 522 ? -25.614 2.769 20.222 1.00 92.88 522 GLU A O 1
ATOM 3867 N N . LEU A 1 523 ? -26.520 4.827 20.124 1.00 94.06 523 LEU A N 1
ATOM 3868 C CA . LEU A 1 523 ? -27.009 4.720 18.751 1.00 94.06 523 LEU A CA 1
ATOM 3869 C C . LEU A 1 523 ? -25.843 4.659 17.756 1.00 94.06 523 LEU A C 1
ATOM 3871 O O . LEU A 1 523 ? -25.820 3.789 16.887 1.00 94.06 523 LEU A O 1
ATOM 3875 N N . VAL A 1 524 ? -24.834 5.520 17.936 1.00 95.19 524 VAL A N 1
ATOM 3876 C CA . VAL A 1 524 ? -23.589 5.490 17.152 1.00 95.19 524 VAL A CA 1
ATOM 3877 C C . VAL A 1 524 ? -22.897 4.128 17.285 1.00 95.19 524 VAL A C 1
ATOM 3879 O O . VAL A 1 524 ? -22.553 3.522 16.271 1.00 95.19 524 VAL A O 1
ATOM 3882 N N . GLN A 1 525 ? -22.738 3.609 18.508 1.00 94.38 525 GLN A N 1
ATOM 3883 C CA . GLN A 1 525 ? -22.112 2.303 18.758 1.00 94.38 525 GLN A CA 1
ATOM 3884 C C . GLN A 1 525 ? -22.889 1.147 18.110 1.00 94.38 525 GLN A C 1
ATOM 3886 O O . GLN A 1 525 ? -22.283 0.294 17.458 1.00 94.38 525 GLN A O 1
ATOM 3891 N N . ALA A 1 526 ? -24.222 1.139 18.221 1.00 93.81 526 ALA A N 1
ATOM 3892 C CA . ALA A 1 526 ? -25.068 0.137 17.578 1.00 93.81 526 ALA A CA 1
ATOM 3893 C C . ALA A 1 526 ? -24.921 0.159 16.047 1.00 93.81 526 ALA A C 1
ATOM 3895 O O . ALA A 1 526 ? -24.694 -0.886 15.431 1.00 93.81 526 ALA A O 1
ATOM 3896 N N . PHE A 1 527 ? -24.965 1.343 15.424 1.00 94.56 527 PHE A N 1
ATOM 3897 C CA . PHE A 1 527 ? -24.846 1.457 13.971 1.00 94.56 527 PHE A CA 1
ATOM 3898 C C . PHE A 1 527 ? -23.455 1.116 13.429 1.00 94.56 527 PHE A C 1
ATOM 3900 O O . PHE A 1 527 ? -23.384 0.555 12.337 1.00 94.56 527 PHE A O 1
ATOM 3907 N N . MET A 1 528 ? -22.365 1.332 14.177 1.00 94.25 528 MET A N 1
ATOM 3908 C CA . MET A 1 528 ? -21.049 0.799 13.785 1.00 94.25 528 MET A CA 1
ATOM 3909 C C . MET A 1 528 ? -21.074 -0.736 13.663 1.00 94.25 528 MET A C 1
ATOM 3911 O O . MET A 1 528 ? -20.605 -1.290 12.666 1.00 94.25 528 MET A O 1
ATOM 3915 N N . GLY A 1 529 ? -21.695 -1.425 14.629 1.00 93.88 529 GLY A N 1
ATOM 3916 C CA . GLY A 1 529 ? -21.882 -2.878 14.586 1.00 93.88 529 GLY A CA 1
ATOM 3917 C C . GLY A 1 529 ? -22.825 -3.340 13.467 1.00 93.88 529 GLY A C 1
ATOM 3918 O O . GLY A 1 529 ? -22.567 -4.353 12.819 1.00 93.88 529 GLY A O 1
ATOM 3919 N N . HIS A 1 530 ? -23.894 -2.591 13.181 1.00 93.44 530 HIS A N 1
ATOM 3920 C CA . HIS A 1 530 ? -24.812 -2.898 12.076 1.00 93.44 530 HIS A CA 1
ATOM 3921 C C . HIS A 1 530 ? -24.157 -2.719 10.694 1.00 93.44 530 HIS A C 1
ATOM 3923 O O . HIS A 1 530 ? -24.357 -3.552 9.811 1.00 93.44 530 HIS A O 1
ATOM 3929 N N . VAL A 1 531 ? -23.317 -1.693 10.522 1.00 92.19 531 VAL A N 1
ATOM 3930 C CA . VAL A 1 531 ? -22.512 -1.464 9.308 1.00 92.19 531 VAL A CA 1
ATOM 3931 C C . VAL A 1 531 ? -21.506 -2.602 9.077 1.00 92.19 531 VAL A C 1
ATOM 3933 O O . VAL A 1 531 ? -21.336 -3.052 7.941 1.00 92.19 531 VAL A O 1
ATOM 3936 N N . GLN A 1 532 ? -20.899 -3.142 10.140 1.00 93.38 532 GLN A N 1
ATOM 3937 C CA . GLN A 1 532 ? -20.071 -4.353 10.055 1.00 93.38 532 GLN A CA 1
ATOM 3938 C C . GLN A 1 532 ? -20.900 -5.603 9.699 1.00 93.38 532 GLN A C 1
ATOM 3940 O O . GLN A 1 532 ? -20.527 -6.359 8.803 1.00 93.38 532 GLN A O 1
ATOM 3945 N N . ALA A 1 533 ? -22.057 -5.809 10.335 1.00 93.38 533 ALA A N 1
ATOM 3946 C CA . ALA A 1 533 ? -22.920 -6.961 10.061 1.00 93.38 533 ALA A CA 1
ATOM 3947 C C . ALA A 1 533 ? -23.458 -6.990 8.613 1.00 93.38 533 ALA A C 1
ATOM 3949 O O . ALA A 1 533 ? -23.533 -8.059 8.006 1.00 93.38 533 ALA A O 1
ATOM 3950 N N . ASN A 1 534 ? -23.781 -5.828 8.034 1.00 91.69 534 ASN A N 1
ATOM 3951 C CA . ASN A 1 534 ? -24.212 -5.722 6.636 1.00 91.69 534 ASN A CA 1
ATOM 3952 C C . ASN A 1 534 ? -23.097 -6.116 5.652 1.00 91.69 534 ASN A C 1
ATOM 3954 O O . ASN A 1 534 ? -23.339 -6.857 4.699 1.00 91.69 534 ASN A O 1
ATOM 3958 N N . ALA A 1 535 ? -21.861 -5.679 5.911 1.00 91.56 535 ALA A N 1
ATOM 3959 C CA . ALA A 1 535 ? -20.703 -6.043 5.097 1.00 91.56 535 ALA A CA 1
ATOM 3960 C C . ALA A 1 535 ? -20.403 -7.555 5.150 1.00 91.56 535 ALA A C 1
ATOM 3962 O O . ALA A 1 535 ? -20.097 -8.156 4.118 1.00 91.56 535 ALA A O 1
ATOM 3963 N N . ALA A 1 536 ? -20.583 -8.194 6.314 1.00 94.00 536 ALA A N 1
ATOM 3964 C CA . ALA A 1 536 ? -20.507 -9.651 6.436 1.00 94.00 536 ALA A CA 1
ATOM 3965 C C . ALA A 1 536 ? -21.567 -10.350 5.565 1.00 94.00 536 ALA A C 1
ATOM 3967 O O . ALA A 1 536 ? -21.231 -11.240 4.785 1.00 94.00 536 ALA A O 1
ATOM 3968 N N . GLU A 1 537 ? -22.834 -9.921 5.617 1.00 93.25 537 GLU A N 1
ATOM 3969 C CA . GLU A 1 537 ? -23.887 -10.479 4.753 1.00 93.25 537 GLU A CA 1
ATOM 3970 C C . GLU A 1 537 ? -23.647 -10.238 3.257 1.00 93.25 537 GLU A C 1
ATOM 3972 O O . GLU A 1 537 ? -23.951 -11.111 2.442 1.00 93.25 537 GLU A O 1
ATOM 3977 N N . ALA A 1 538 ? -23.062 -9.103 2.873 1.00 92.25 538 ALA A N 1
ATOM 3978 C CA . ALA A 1 538 ? -22.685 -8.842 1.487 1.00 92.25 538 ALA A CA 1
ATOM 3979 C C . ALA A 1 538 ? -21.609 -9.815 0.978 1.00 92.25 538 ALA A C 1
ATOM 3981 O O . ALA A 1 538 ? -21.724 -10.327 -0.136 1.00 92.25 538 ALA A O 1
ATOM 3982 N N . VAL A 1 539 ? -20.611 -10.152 1.801 1.00 93.31 539 VAL A N 1
ATOM 3983 C CA . VAL A 1 539 ? -19.621 -11.182 1.446 1.00 93.31 539 VAL A CA 1
ATOM 3984 C C . VAL A 1 539 ? -20.237 -12.586 1.471 1.00 93.31 539 VAL A C 1
ATOM 3986 O O . VAL A 1 539 ? -19.964 -13.378 0.569 1.00 93.31 539 VAL A O 1
ATOM 3989 N N . ARG A 1 540 ? -21.157 -12.898 2.394 1.00 94.75 540 ARG A N 1
ATOM 3990 C CA . ARG A 1 540 ? -21.905 -14.173 2.365 1.00 94.75 540 ARG A CA 1
ATOM 3991 C C . ARG A 1 540 ? -22.714 -14.336 1.061 1.00 94.75 540 ARG A C 1
ATOM 3993 O O . ARG A 1 540 ? -22.666 -15.410 0.466 1.00 94.75 540 ARG A O 1
ATOM 4000 N N . ARG A 1 541 ? -23.332 -13.262 0.529 1.00 92.44 541 ARG A N 1
ATOM 4001 C CA . ARG A 1 541 ? -23.974 -13.241 -0.815 1.00 92.44 541 ARG A CA 1
ATOM 4002 C C . ARG A 1 541 ? -23.008 -13.528 -1.977 1.00 92.44 541 ARG A C 1
ATOM 4004 O O . ARG A 1 541 ? -23.454 -13.912 -3.061 1.00 92.44 541 ARG A O 1
ATOM 4011 N N . VAL A 1 542 ? -21.699 -13.338 -1.789 1.00 91.56 542 VAL A N 1
ATOM 4012 C CA . VAL A 1 542 ? -20.667 -13.770 -2.748 1.00 91.56 542 VAL A CA 1
ATOM 4013 C C . VAL A 1 542 ? -20.403 -15.267 -2.604 1.00 91.56 542 VAL A C 1
ATOM 4015 O O . VAL A 1 542 ? -20.416 -15.971 -3.611 1.00 91.56 542 VAL A O 1
ATOM 4018 N N . VAL A 1 543 ? -20.220 -15.773 -1.378 1.00 92.38 543 VAL A N 1
ATOM 4019 C CA . VAL A 1 543 ? -19.969 -17.206 -1.107 1.00 92.38 543 VAL A CA 1
ATOM 4020 C C . VAL A 1 543 ? -21.039 -18.099 -1.741 1.00 92.38 543 VAL A C 1
ATOM 4022 O O . VAL A 1 543 ? -20.702 -19.098 -2.378 1.00 92.38 543 VAL A O 1
ATOM 4025 N N . ASP A 1 544 ? -22.309 -17.692 -1.656 1.00 89.31 544 ASP A N 1
ATOM 4026 C CA . ASP A 1 544 ? -23.456 -18.397 -2.244 1.00 89.31 544 ASP A CA 1
ATOM 4027 C C . ASP A 1 544 ? -23.284 -18.683 -3.760 1.00 89.31 544 ASP A C 1
ATOM 4029 O O . ASP A 1 544 ? -23.767 -19.704 -4.263 1.00 89.31 544 ASP A O 1
ATOM 4033 N N . ARG A 1 545 ? -22.551 -17.818 -4.487 1.00 89.38 545 ARG A N 1
ATOM 4034 C CA . ARG A 1 545 ? -22.268 -17.927 -5.934 1.00 89.38 545 ARG A CA 1
ATOM 4035 C C . ARG A 1 545 ? -20.846 -18.389 -6.292 1.00 89.38 545 ARG A C 1
ATOM 4037 O O . ARG A 1 545 ? -20.603 -18.689 -7.460 1.00 89.38 545 ARG A O 1
ATOM 4044 N N . LEU A 1 546 ? -19.918 -18.491 -5.336 1.00 91.62 546 LEU A N 1
ATOM 4045 C CA . LEU A 1 546 ? -18.531 -18.892 -5.616 1.00 91.62 546 LEU A CA 1
ATOM 4046 C C . LEU A 1 546 ? -18.404 -20.338 -6.105 1.00 91.62 546 LEU A C 1
ATOM 4048 O O . LEU A 1 546 ? -19.155 -21.227 -5.698 1.00 91.62 546 LEU A O 1
ATOM 4052 N N . GLN A 1 547 ? -17.396 -20.575 -6.943 1.00 91.44 547 GLN A N 1
ATOM 4053 C CA . GLN A 1 547 ? -16.916 -21.906 -7.311 1.00 91.44 547 GLN A CA 1
ATOM 4054 C C . GLN A 1 547 ? -15.645 -22.233 -6.513 1.00 91.44 547 GLN A C 1
ATOM 4056 O O . GLN A 1 547 ? -14.947 -21.327 -6.059 1.00 91.44 547 GLN A O 1
ATOM 4061 N N . ALA A 1 548 ? -15.365 -23.522 -6.317 1.00 96.75 548 ALA A N 1
ATOM 4062 C CA . ALA A 1 548 ? -14.093 -23.961 -5.751 1.00 96.75 548 ALA A CA 1
ATOM 4063 C C . ALA A 1 548 ? -13.008 -23.946 -6.836 1.00 96.75 548 ALA A C 1
ATOM 4065 O O . ALA A 1 548 ? -13.279 -24.326 -7.976 1.00 96.75 548 ALA A O 1
ATOM 4066 N N . GLY A 1 549 ? -11.786 -23.554 -6.484 1.00 97.88 549 GLY A N 1
ATOM 4067 C CA . GLY A 1 549 ? -10.685 -23.473 -7.440 1.00 97.88 549 GLY A CA 1
ATOM 4068 C C . GLY A 1 549 ? -9.333 -23.222 -6.782 1.00 97.88 549 GLY A C 1
ATOM 4069 O O . GLY A 1 549 ? -9.246 -22.897 -5.599 1.00 97.88 549 GLY A O 1
ATOM 4070 N N . SER A 1 550 ? -8.263 -23.410 -7.548 1.00 98.38 550 SER A N 1
ATOM 4071 C CA . SER A 1 550 ? -6.881 -23.306 -7.072 1.00 98.38 550 SER A CA 1
ATOM 4072 C C . SER A 1 550 ? -5.979 -22.741 -8.158 1.00 98.38 550 SER A C 1
ATOM 4074 O O . SER A 1 550 ? -6.130 -23.104 -9.325 1.00 98.38 550 SER A O 1
ATOM 4076 N N . HIS A 1 551 ? -5.015 -21.908 -7.781 1.00 98.44 551 HIS A N 1
ATOM 4077 C CA . HIS A 1 551 ? -4.059 -21.317 -8.714 1.00 98.44 551 HIS A CA 1
ATOM 4078 C C . HIS A 1 551 ? -2.698 -21.110 -8.047 1.00 98.44 551 HIS A C 1
ATOM 4080 O O . HIS A 1 551 ? -2.606 -20.983 -6.823 1.00 98.44 551 HIS A O 1
ATOM 4086 N N . ALA A 1 552 ? -1.644 -21.075 -8.861 1.00 98.25 552 ALA A N 1
ATOM 4087 C CA . ALA A 1 552 ? -0.281 -20.836 -8.412 1.00 98.25 552 ALA A CA 1
ATOM 4088 C C . ALA A 1 552 ? 0.425 -19.848 -9.350 1.00 98.25 552 ALA A C 1
ATOM 4090 O O . ALA A 1 552 ? 0.301 -19.956 -10.568 1.00 98.25 552 ALA A O 1
ATOM 4091 N N . VAL A 1 553 ? 1.155 -18.893 -8.776 1.00 98.25 553 VAL A N 1
ATOM 4092 C CA . VAL A 1 553 ? 1.884 -17.835 -9.488 1.00 98.25 553 VAL A CA 1
ATOM 4093 C C . VAL A 1 553 ? 3.361 -17.918 -9.118 1.00 98.25 553 VAL A C 1
ATOM 4095 O O . VAL A 1 553 ? 3.705 -17.883 -7.935 1.00 98.25 553 VAL A O 1
ATOM 4098 N N . GLU A 1 554 ? 4.227 -18.011 -10.127 1.00 98.06 554 GLU A N 1
ATOM 4099 C CA . GLU A 1 554 ? 5.675 -17.855 -9.969 1.00 98.06 554 GLU A CA 1
ATOM 4100 C C . GLU A 1 554 ? 6.027 -16.360 -9.881 1.00 98.06 554 GLU A C 1
ATOM 4102 O O . GLU A 1 554 ? 5.541 -15.547 -10.666 1.00 98.06 554 GLU A O 1
ATOM 4107 N N . LEU A 1 555 ? 6.888 -15.990 -8.936 1.00 97.12 555 LEU A N 1
ATOM 4108 C CA . LEU A 1 555 ? 7.516 -14.671 -8.867 1.00 97.12 555 LEU A CA 1
ATOM 4109 C C . LEU A 1 555 ? 8.787 -14.647 -9.727 1.00 97.12 555 LEU A C 1
ATOM 4111 O O . LEU A 1 555 ? 9.444 -15.671 -9.901 1.00 97.12 555 LEU A O 1
ATOM 4115 N N . ASP A 1 556 ? 9.260 -13.466 -10.132 1.00 95.75 556 ASP A N 1
ATOM 4116 C CA . ASP A 1 556 ? 10.574 -13.329 -10.791 1.00 95.75 556 ASP A CA 1
ATOM 4117 C C . ASP A 1 556 ? 11.751 -13.829 -9.915 1.00 95.75 556 ASP A C 1
ATOM 4119 O O . ASP A 1 556 ? 12.828 -14.126 -10.430 1.00 95.75 556 ASP A O 1
ATOM 4123 N N . GLY A 1 557 ? 11.557 -14.028 -8.606 1.00 93.94 557 GLY A N 1
ATOM 4124 C CA . GLY A 1 557 ? 12.513 -14.725 -7.733 1.00 93.94 557 GLY A CA 1
ATOM 4125 C C . GLY A 1 557 ? 12.552 -16.258 -7.882 1.00 93.94 557 GLY A C 1
ATOM 4126 O O . GLY A 1 557 ? 13.422 -16.895 -7.300 1.00 93.94 557 GLY A O 1
ATOM 4127 N N . GLY A 1 558 ? 11.619 -16.870 -8.624 1.00 96.69 558 GLY A N 1
ATOM 4128 C CA . GLY A 1 558 ? 11.438 -18.331 -8.724 1.00 96.69 558 GLY A CA 1
ATOM 4129 C C . GLY A 1 558 ? 10.670 -18.958 -7.549 1.00 96.69 558 GLY A C 1
ATOM 4130 O O . GLY A 1 558 ? 10.457 -20.169 -7.518 1.00 96.69 558 GLY A O 1
ATOM 4131 N N . ALA A 1 559 ? 10.252 -18.139 -6.581 1.00 97.75 559 ALA A N 1
ATOM 4132 C CA . ALA A 1 559 ? 9.351 -18.528 -5.502 1.00 97.75 559 ALA A CA 1
ATOM 4133 C C . ALA A 1 559 ? 7.894 -18.561 -5.988 1.00 97.75 559 ALA A C 1
ATOM 4135 O O . ALA A 1 559 ? 7.531 -17.849 -6.921 1.00 97.75 559 ALA A O 1
ATOM 4136 N N . TRP A 1 560 ? 7.057 -19.357 -5.326 1.00 98.00 560 TRP A N 1
ATOM 4137 C CA . TRP A 1 560 ? 5.660 -19.579 -5.706 1.00 98.00 560 TRP A CA 1
ATOM 4138 C C . TRP A 1 560 ? 4.688 -19.114 -4.626 1.00 98.00 560 TRP A C 1
ATOM 4140 O O . TRP A 1 560 ? 4.861 -19.443 -3.450 1.00 98.00 560 TRP A O 1
ATOM 4150 N N . ILE A 1 561 ? 3.625 -18.430 -5.045 1.00 98.69 561 ILE A N 1
ATOM 4151 C CA . ILE A 1 561 ? 2.406 -18.233 -4.255 1.00 98.69 561 ILE A CA 1
ATOM 4152 C C . ILE A 1 561 ? 1.373 -19.233 -4.760 1.00 98.69 561 ILE A C 1
ATOM 4154 O O . ILE A 1 561 ? 1.089 -19.262 -5.954 1.00 98.69 561 ILE A O 1
ATOM 4158 N N . GLN A 1 562 ? 0.798 -20.032 -3.865 1.00 98.56 562 GLN A N 1
ATOM 4159 C CA . GLN A 1 562 ? -0.282 -20.966 -4.178 1.00 98.56 562 GLN A CA 1
ATOM 4160 C C . GLN A 1 562 ? -1.484 -20.650 -3.296 1.00 98.56 562 GLN A C 1
ATOM 4162 O O . GLN A 1 562 ? -1.317 -20.447 -2.095 1.00 98.56 562 GLN A O 1
ATOM 4167 N N . VAL A 1 563 ? -2.686 -20.647 -3.873 1.00 98.81 563 VAL A N 1
ATOM 4168 C CA . VAL A 1 563 ? -3.937 -20.478 -3.127 1.00 98.81 563 VAL A CA 1
ATOM 4169 C C . VAL A 1 563 ? -5.018 -21.435 -3.621 1.00 98.81 563 VAL A C 1
ATOM 4171 O O . VAL A 1 563 ? -5.150 -21.684 -4.819 1.00 98.81 563 VAL A O 1
ATOM 4174 N N . THR A 1 564 ? -5.803 -21.962 -2.684 1.00 98.81 564 THR A N 1
ATOM 4175 C CA . THR A 1 564 ? -7.030 -22.728 -2.931 1.00 98.81 564 THR A CA 1
ATOM 4176 C C . THR A 1 564 ? -8.205 -22.031 -2.253 1.00 98.81 564 THR A C 1
ATOM 4178 O O . THR A 1 564 ? -8.121 -21.667 -1.080 1.00 98.81 564 THR A O 1
ATOM 4181 N N . VAL A 1 565 ? -9.305 -21.852 -2.980 1.00 98.62 565 VAL A N 1
ATOM 4182 C CA . VAL A 1 565 ? -10.553 -21.265 -2.483 1.00 98.62 565 VAL A CA 1
ATOM 4183 C C . VAL A 1 565 ? -11.623 -22.353 -2.441 1.00 98.62 565 VAL A C 1
ATOM 4185 O O . VAL A 1 565 ? -11.938 -22.962 -3.464 1.00 98.62 565 VAL A O 1
ATOM 4188 N N . THR A 1 566 ? -12.203 -22.573 -1.260 1.00 98.38 566 THR A N 1
ATOM 4189 C CA . THR A 1 566 ? -13.200 -23.625 -1.010 1.00 98.38 566 THR A CA 1
ATOM 4190 C C . THR A 1 566 ? -14.431 -23.028 -0.315 1.00 98.38 566 THR A C 1
ATOM 4192 O O . THR A 1 566 ? -14.400 -22.823 0.902 1.00 98.38 566 THR A O 1
ATOM 4195 N N . PRO A 1 567 ? -15.513 -22.714 -1.054 1.00 97.25 567 PRO A N 1
ATOM 4196 C CA . PRO A 1 567 ? -16.752 -22.191 -0.480 1.00 97.25 567 PRO A CA 1
ATOM 4197 C C . PRO A 1 567 ? -17.635 -23.302 0.111 1.00 97.25 567 PRO A C 1
ATOM 4199 O O . PRO A 1 567 ? -17.963 -24.278 -0.565 1.00 97.25 567 PRO A O 1
ATOM 4202 N N . ASP A 1 568 ? -18.091 -23.109 1.348 1.00 96.38 568 ASP A N 1
ATOM 4203 C CA . ASP A 1 568 ? -19.174 -23.865 1.977 1.00 96.38 568 ASP A CA 1
ATOM 4204 C C . ASP A 1 568 ? -20.470 -23.042 1.908 1.00 96.38 568 ASP A C 1
ATOM 4206 O O . ASP A 1 568 ? -20.670 -22.069 2.638 1.00 96.38 568 ASP A O 1
ATOM 4210 N N . ARG A 1 569 ? -21.380 -23.460 1.022 1.00 93.88 569 ARG A N 1
ATOM 4211 C CA . ARG A 1 569 ? -22.684 -22.810 0.814 1.00 93.88 569 ARG A CA 1
ATOM 4212 C C . ARG A 1 569 ? -23.743 -23.179 1.863 1.00 93.88 569 ARG A C 1
ATOM 4214 O O . ARG A 1 569 ? -24.802 -22.562 1.869 1.00 93.88 569 ARG A O 1
ATOM 4221 N N . GLN A 1 570 ? -23.499 -24.165 2.731 1.00 93.06 570 GLN A N 1
ATOM 4222 C CA . GLN A 1 570 ? -24.385 -24.477 3.861 1.00 93.06 570 GLN A CA 1
ATOM 4223 C C . GLN A 1 570 ? -24.028 -23.621 5.080 1.00 93.06 570 GLN A C 1
ATOM 4225 O O . GLN A 1 570 ? -24.918 -23.047 5.703 1.00 93.06 570 GLN A O 1
ATOM 4230 N N . ALA A 1 571 ? -22.734 -23.471 5.375 1.00 95.00 571 ALA A N 1
ATOM 4231 C CA . ALA A 1 571 ? -22.250 -22.543 6.399 1.00 95.00 571 ALA A CA 1
ATOM 4232 C C . ALA A 1 571 ? -22.271 -21.068 5.944 1.00 95.00 571 ALA A C 1
ATOM 4234 O O . ALA A 1 571 ? -22.190 -20.170 6.780 1.00 95.00 571 ALA A O 1
ATOM 4235 N N . ARG A 1 572 ? -22.351 -20.820 4.626 1.00 96.06 572 ARG A N 1
ATOM 4236 C CA . ARG A 1 572 ? -22.126 -19.515 3.966 1.00 96.06 572 ARG A CA 1
ATOM 4237 C C . ARG A 1 572 ? -20.760 -18.909 4.326 1.00 96.06 572 ARG A C 1
ATOM 4239 O O . ARG A 1 572 ? -20.625 -17.697 4.482 1.00 96.06 572 ARG A O 1
ATOM 4246 N N . ARG A 1 573 ? -19.744 -19.772 4.440 1.00 97.44 573 ARG A N 1
ATOM 4247 C CA . ARG A 1 573 ? -18.337 -19.426 4.712 1.00 97.44 573 ARG A CA 1
ATOM 4248 C C . ARG A 1 573 ? -17.440 -19.848 3.556 1.00 97.44 573 ARG A C 1
ATOM 4250 O O . ARG A 1 573 ? -17.801 -20.715 2.764 1.00 97.44 573 ARG A O 1
ATOM 4257 N N . VAL A 1 574 ? -16.251 -19.271 3.456 1.00 98.06 574 VAL A N 1
ATOM 4258 C CA . VAL A 1 574 ? -15.267 -19.639 2.431 1.00 98.06 574 VAL A CA 1
ATOM 4259 C C . VAL A 1 574 ? -13.879 -19.777 3.033 1.00 98.06 574 VAL A C 1
ATOM 4261 O O . VAL A 1 574 ? -13.354 -18.845 3.635 1.00 98.06 574 VAL A O 1
ATOM 4264 N N . ARG A 1 575 ? -13.259 -20.942 2.834 1.00 98.56 575 ARG A N 1
ATOM 4265 C CA . ARG A 1 575 ? -11.856 -21.155 3.181 1.00 98.56 575 ARG A CA 1
ATOM 4266 C C . ARG A 1 575 ? -10.971 -20.602 2.071 1.00 98.56 575 ARG A C 1
ATOM 4268 O O . ARG A 1 575 ? -11.170 -20.942 0.904 1.00 98.56 575 ARG A O 1
ATOM 4275 N N . VAL A 1 576 ? -9.981 -19.797 2.444 1.00 98.69 576 VAL A N 1
ATOM 4276 C CA . VAL A 1 576 ? -8.919 -19.310 1.552 1.00 98.69 576 VAL A CA 1
ATOM 4277 C C . VAL A 1 576 ? -7.608 -19.855 2.098 1.00 98.69 576 VAL A C 1
ATOM 4279 O O . VAL A 1 576 ? -7.185 -19.467 3.182 1.00 98.69 576 VAL A O 1
ATOM 4282 N N . ASP A 1 577 ? -7.000 -20.804 1.396 1.00 98.75 577 ASP A N 1
ATOM 4283 C CA . ASP A 1 577 ? -5.881 -21.594 1.909 1.00 98.75 577 ASP A CA 1
ATOM 4284 C C . ASP A 1 577 ? -4.628 -21.400 1.054 1.00 98.75 577 ASP A C 1
ATOM 4286 O O . ASP A 1 577 ? -4.593 -21.805 -0.109 1.00 98.75 577 ASP A O 1
ATOM 4290 N N . PHE A 1 578 ? -3.599 -20.782 1.635 1.00 98.81 578 PHE A N 1
ATOM 4291 C CA . PHE A 1 578 ? -2.314 -20.513 0.988 1.00 98.81 578 PHE A CA 1
ATOM 4292 C C . PHE A 1 578 ? -1.285 -21.650 1.154 1.00 98.81 578 PHE A C 1
ATOM 4294 O O . PHE A 1 578 ? -0.099 -21.475 0.852 1.00 98.81 578 PHE A O 1
ATOM 4301 N N . THR A 1 579 ? -1.698 -22.826 1.642 1.00 98.56 579 THR A N 1
ATOM 4302 C CA . THR A 1 579 ? -0.819 -23.998 1.771 1.00 98.56 579 THR A CA 1
ATOM 4303 C C . THR A 1 579 ? -0.205 -24.382 0.420 1.00 98.56 579 THR A C 1
ATOM 4305 O O . THR A 1 579 ? -0.905 -24.562 -0.576 1.00 98.56 579 THR A O 1
ATOM 4308 N N . GLY A 1 580 ? 1.125 -24.514 0.397 1.00 97.75 580 GLY A N 1
ATOM 4309 C CA . GLY A 1 580 ? 1.937 -24.693 -0.814 1.00 97.75 580 GLY A CA 1
ATOM 4310 C C . GLY A 1 580 ? 2.649 -23.419 -1.284 1.00 97.75 580 GLY A C 1
ATOM 4311 O O . GLY A 1 580 ? 3.575 -23.512 -2.085 1.00 97.75 580 GLY A O 1
ATOM 4312 N N . THR A 1 581 ? 2.293 -22.247 -0.745 1.00 98.81 581 THR A N 1
ATOM 4313 C CA . THR A 1 581 ? 3.106 -21.028 -0.880 1.00 98.81 581 THR A CA 1
ATOM 4314 C C . THR A 1 581 ? 4.510 -21.253 -0.313 1.00 98.81 581 THR A C 1
ATOM 4316 O O . THR A 1 581 ? 4.685 -21.913 0.714 1.00 98.81 581 THR A O 1
ATOM 4319 N N . SER A 1 582 ? 5.517 -20.710 -0.997 1.00 98.75 582 SER A N 1
ATOM 4320 C CA . SER A 1 582 ? 6.931 -20.942 -0.694 1.00 98.75 582 SER A CA 1
ATOM 4321 C C . SER A 1 582 ? 7.355 -20.397 0.682 1.00 98.75 582 SER A C 1
ATOM 4323 O O . SER A 1 582 ? 6.761 -19.428 1.171 1.00 98.75 582 SER A O 1
ATOM 4325 N N . PRO A 1 583 ? 8.393 -20.987 1.313 1.00 98.69 583 PRO A N 1
ATOM 4326 C CA . PRO A 1 583 ? 8.972 -20.485 2.559 1.00 98.69 583 PRO A CA 1
ATOM 4327 C C . PRO A 1 583 ? 9.380 -19.009 2.486 1.00 98.69 583 PRO A C 1
ATOM 4329 O O . PRO A 1 583 ? 9.605 -18.469 1.403 1.00 98.69 583 PRO A O 1
ATOM 4332 N N . GLN A 1 584 ? 9.521 -18.384 3.656 1.00 98.50 584 GLN A N 1
ATOM 4333 C CA . GLN A 1 584 ? 10.127 -17.064 3.817 1.00 98.50 584 GLN A CA 1
ATOM 4334 C C . GLN A 1 584 ? 11.457 -16.977 3.053 1.00 98.50 584 GLN A C 1
ATOM 4336 O O . GLN A 1 584 ? 12.324 -17.848 3.165 1.00 98.50 584 GLN A O 1
ATOM 4341 N N . LEU A 1 585 ? 11.611 -15.904 2.285 1.00 98.19 585 LEU A N 1
ATOM 4342 C CA . LEU A 1 585 ? 12.763 -15.642 1.437 1.00 98.19 585 LEU A CA 1
ATOM 4343 C C . LEU A 1 585 ? 13.839 -14.867 2.205 1.00 98.19 585 LEU A C 1
ATOM 4345 O O . LEU A 1 585 ? 13.542 -14.069 3.093 1.00 98.19 585 LEU A O 1
ATOM 4349 N N . ALA A 1 586 ? 15.099 -15.060 1.810 1.00 97.31 586 ALA A N 1
ATOM 4350 C CA . ALA A 1 586 ? 16.226 -14.256 2.295 1.00 97.31 586 ALA A CA 1
ATOM 4351 C C . ALA A 1 586 ? 16.250 -12.826 1.708 1.00 97.31 586 ALA A C 1
ATOM 4353 O O . ALA A 1 586 ? 17.085 -12.017 2.099 1.00 97.31 586 ALA A O 1
ATOM 4354 N N . THR A 1 587 ? 15.359 -12.530 0.758 1.00 97.06 587 THR A N 1
ATOM 4355 C CA . THR A 1 587 ? 15.132 -11.213 0.155 1.00 97.06 587 THR A CA 1
ATOM 4356 C C . THR A 1 587 ? 13.883 -10.559 0.740 1.00 97.06 587 THR A C 1
ATOM 4358 O O . THR A 1 587 ? 12.958 -11.241 1.170 1.00 97.06 587 THR A O 1
ATOM 4361 N N . ASN A 1 588 ? 13.806 -9.236 0.646 1.00 97.19 588 ASN A N 1
ATOM 4362 C CA . ASN A 1 588 ? 12.662 -8.380 0.984 1.00 97.19 588 ASN A CA 1
ATOM 4363 C C . ASN A 1 588 ? 11.287 -8.690 0.355 1.00 97.19 588 ASN A C 1
ATOM 4365 O O . ASN A 1 588 ? 10.327 -7.967 0.616 1.00 97.19 588 ASN A O 1
ATOM 4369 N N . HIS A 1 589 ? 11.150 -9.737 -0.459 1.00 97.88 589 HIS A N 1
ATOM 4370 C CA . HIS A 1 589 ? 9.892 -10.141 -1.102 1.00 97.88 589 HIS A CA 1
ATOM 4371 C C . HIS A 1 589 ? 8.963 -10.930 -0.148 1.00 97.88 589 HIS A C 1
ATOM 4373 O O . HIS A 1 589 ? 8.203 -11.794 -0.577 1.00 97.88 589 HIS A O 1
ATOM 4379 N N . ASN A 1 590 ? 9.026 -10.664 1.160 1.00 98.50 590 ASN A N 1
ATOM 4380 C CA . ASN A 1 590 ? 8.146 -11.278 2.153 1.00 98.50 590 ASN A CA 1
ATOM 4381 C C . ASN A 1 590 ? 7.001 -10.320 2.498 1.00 98.50 590 ASN A C 1
ATOM 4383 O O . ASN A 1 590 ? 7.236 -9.277 3.099 1.00 98.50 590 ASN A O 1
ATOM 4387 N N . ALA A 1 591 ? 5.762 -10.661 2.154 1.00 97.81 591 ALA A N 1
ATOM 4388 C CA . ALA A 1 591 ? 4.590 -9.895 2.563 1.00 97.81 591 ALA A CA 1
ATOM 4389 C C . ALA A 1 591 ? 4.209 -10.235 4.022 1.00 97.81 591 ALA A C 1
ATOM 4391 O O . ALA A 1 591 ? 4.000 -11.412 4.331 1.00 97.81 591 ALA A O 1
ATOM 4392 N N . PRO A 1 592 ? 4.078 -9.249 4.930 1.00 97.06 592 PRO A N 1
ATOM 4393 C CA . PRO A 1 592 ? 3.542 -9.471 6.271 1.00 97.06 592 PRO A CA 1
ATOM 4394 C C . PRO A 1 592 ? 2.121 -10.045 6.232 1.00 97.06 592 PRO A C 1
ATOM 4396 O O . PRO A 1 592 ? 1.352 -9.749 5.318 1.00 97.06 592 PRO A O 1
ATOM 4399 N N . LEU A 1 593 ? 1.715 -10.779 7.273 1.00 96.19 593 LEU A N 1
ATOM 4400 C CA . LEU A 1 593 ? 0.365 -11.360 7.351 1.00 96.19 593 LEU A CA 1
ATOM 4401 C C . LEU A 1 593 ? -0.749 -10.300 7.197 1.00 96.19 593 LEU A C 1
ATOM 4403 O O . LEU A 1 593 ? -1.779 -10.572 6.586 1.00 96.19 593 LEU A O 1
ATOM 4407 N N . ALA A 1 594 ? -0.508 -9.068 7.660 1.00 94.56 594 ALA A N 1
ATOM 4408 C CA . ALA A 1 594 ? -1.418 -7.935 7.490 1.00 94.56 594 ALA A CA 1
ATOM 4409 C C . ALA A 1 594 ? -1.614 -7.513 6.013 1.00 94.56 594 ALA A C 1
ATOM 4411 O O . ALA A 1 594 ? -2.717 -7.117 5.635 1.00 94.56 594 ALA A O 1
ATOM 4412 N N . VAL A 1 595 ? -0.590 -7.650 5.157 1.00 96.69 595 VAL A N 1
ATOM 4413 C CA . VAL A 1 595 ? -0.714 -7.484 3.693 1.00 96.69 595 VAL A CA 1
ATOM 4414 C C . VAL A 1 595 ? -1.544 -8.625 3.106 1.00 96.69 595 VAL A C 1
ATOM 4416 O O . VAL A 1 595 ? -2.416 -8.388 2.274 1.00 96.69 595 VAL A O 1
ATOM 4419 N N . THR A 1 596 ? -1.340 -9.859 3.570 1.00 96.12 596 THR A N 1
ATOM 4420 C CA . THR A 1 596 ? -2.120 -11.025 3.122 1.00 96.12 596 THR A CA 1
ATOM 4421 C C . THR A 1 596 ? -3.603 -10.902 3.506 1.00 96.12 596 THR A C 1
ATOM 4423 O O . THR A 1 596 ? -4.472 -11.206 2.688 1.00 96.12 596 THR A O 1
ATOM 4426 N N . HIS A 1 597 ? -3.914 -10.361 4.693 1.00 94.38 597 HIS A N 1
ATOM 4427 C CA . HIS A 1 597 ? -5.278 -9.975 5.079 1.00 94.38 597 HIS A CA 1
ATOM 4428 C C . HIS A 1 597 ? -5.849 -8.923 4.108 1.00 94.38 597 HIS A C 1
ATOM 4430 O O . HIS A 1 597 ? -6.962 -9.098 3.608 1.00 94.38 597 HIS A O 1
ATOM 4436 N N . ALA A 1 598 ? -5.079 -7.877 3.780 1.00 93.94 598 ALA A N 1
ATOM 4437 C CA . ALA A 1 598 ? -5.494 -6.822 2.852 1.00 93.94 598 ALA A CA 1
ATOM 4438 C C . ALA A 1 598 ? -5.814 -7.349 1.441 1.00 93.94 598 ALA A C 1
ATOM 4440 O O . ALA A 1 598 ? -6.857 -7.006 0.884 1.00 93.94 598 ALA A O 1
ATOM 4441 N N . VAL A 1 599 ? -4.964 -8.223 0.882 1.00 95.88 599 VAL A N 1
ATOM 4442 C CA . VAL A 1 599 ? -5.163 -8.852 -0.439 1.00 95.88 599 VAL A CA 1
ATOM 4443 C C . VAL A 1 599 ? -6.492 -9.607 -0.498 1.00 95.88 599 VAL A C 1
ATOM 4445 O O . VAL A 1 599 ? -7.274 -9.416 -1.430 1.00 95.88 599 VAL A O 1
ATOM 4448 N N . VAL A 1 600 ? -6.775 -10.443 0.505 1.00 95.50 600 VAL A N 1
ATOM 4449 C CA . VAL A 1 600 ? -8.013 -11.236 0.553 1.00 95.50 600 VAL A CA 1
ATOM 4450 C C . VAL A 1 600 ? -9.236 -10.324 0.683 1.00 95.50 600 VAL A C 1
ATOM 4452 O O . VAL A 1 600 ? -10.188 -10.458 -0.085 1.00 95.50 600 VAL A O 1
ATOM 4455 N N . LEU A 1 601 ? -9.196 -9.350 1.596 1.00 92.62 601 LEU A N 1
ATOM 4456 C CA . LEU A 1 601 ? -10.303 -8.420 1.838 1.00 92.62 601 LEU A CA 1
ATOM 4457 C C . LEU A 1 601 ? -10.596 -7.552 0.590 1.00 92.62 601 LEU A C 1
ATOM 4459 O O . LEU A 1 601 ? -11.759 -7.357 0.229 1.00 92.62 601 LEU A O 1
ATOM 4463 N N . TYR A 1 602 ? -9.554 -7.109 -0.125 1.00 92.94 602 TYR A N 1
ATOM 4464 C CA . TYR A 1 602 ? -9.673 -6.403 -1.405 1.00 92.94 602 TYR A CA 1
ATOM 4465 C C . TYR A 1 602 ? -10.327 -7.266 -2.497 1.00 92.94 602 TYR A C 1
ATOM 4467 O O . TYR A 1 602 ? -11.312 -6.834 -3.101 1.00 92.94 602 TYR A O 1
ATOM 4475 N N . VAL A 1 603 ? -9.840 -8.492 -2.734 1.00 94.38 603 VAL A N 1
ATOM 4476 C CA . VAL A 1 603 ? -10.406 -9.363 -3.781 1.00 94.38 603 VAL A CA 1
ATOM 4477 C C . VAL A 1 603 ? -11.883 -9.635 -3.511 1.00 94.38 603 VAL A C 1
ATOM 4479 O O . VAL A 1 603 ? -12.712 -9.470 -4.407 1.00 94.38 603 VAL A O 1
ATOM 4482 N N . PHE A 1 604 ? -12.249 -9.974 -2.272 1.00 92.62 604 PHE A N 1
ATOM 4483 C CA . PHE A 1 604 ? -13.650 -10.210 -1.928 1.00 92.62 604 PHE A CA 1
ATOM 4484 C C . PHE A 1 604 ? -14.527 -8.963 -2.118 1.00 92.62 604 PHE A C 1
ATOM 4486 O O . PHE A 1 604 ? -15.653 -9.098 -2.598 1.00 92.62 604 PHE A O 1
ATOM 4493 N N . ARG A 1 605 ? -14.016 -7.746 -1.874 1.00 88.75 605 ARG A N 1
ATOM 4494 C CA . ARG A 1 605 ? -14.745 -6.500 -2.178 1.00 88.75 605 ARG A CA 1
ATOM 4495 C C . ARG A 1 605 ? -15.045 -6.323 -3.665 1.00 88.75 605 ARG A C 1
ATOM 4497 O O . ARG A 1 605 ? -16.131 -5.837 -3.994 1.00 88.75 605 ARG A O 1
ATOM 4504 N N . CYS A 1 606 ? -14.122 -6.705 -4.548 1.00 90.25 606 CYS A N 1
ATOM 4505 C CA . CYS A 1 606 ? -14.340 -6.674 -5.997 1.00 90.25 606 CYS A CA 1
ATOM 4506 C C . CYS A 1 606 ? -15.441 -7.655 -6.433 1.00 90.25 606 CYS A C 1
ATOM 4508 O O . CYS A 1 606 ? -16.221 -7.342 -7.328 1.00 90.25 606 CYS A O 1
ATOM 4510 N N . LEU A 1 607 ? -15.553 -8.813 -5.772 1.00 90.12 607 LEU A N 1
ATOM 4511 C CA . LEU A 1 607 ? -16.553 -9.840 -6.095 1.00 90.12 607 LEU A CA 1
ATOM 4512 C C . LEU A 1 607 ? -17.981 -9.491 -5.651 1.00 90.12 607 LEU A C 1
ATOM 4514 O O . LEU A 1 607 ? -18.929 -10.062 -6.198 1.00 90.12 607 LEU A O 1
ATOM 4518 N N . VAL A 1 608 ? -18.158 -8.595 -4.668 1.00 87.56 608 VAL A N 1
ATOM 4519 C CA . VAL A 1 608 ? -19.486 -8.198 -4.155 1.00 87.56 608 VAL A CA 1
ATOM 4520 C C . VAL A 1 608 ? -20.339 -7.554 -5.251 1.00 87.56 608 VAL A C 1
ATOM 4522 O O . VAL A 1 608 ? -21.501 -7.929 -5.397 1.00 87.56 608 VAL A O 1
ATOM 4525 N N . GLY A 1 609 ? -19.761 -6.659 -6.061 1.00 76.31 609 GLY A N 1
ATOM 4526 C CA . GLY A 1 609 ? -20.458 -5.989 -7.172 1.00 76.31 609 GLY A CA 1
ATOM 4527 C C . GLY A 1 609 ? -21.463 -4.900 -6.762 1.00 76.31 609 GLY A C 1
ATOM 4528 O O . GLY A 1 609 ? -22.151 -4.358 -7.619 1.00 76.31 609 GLY A O 1
ATOM 4529 N N . GLU A 1 610 ? -21.531 -4.572 -5.472 1.00 79.75 610 GLU A N 1
ATOM 4530 C CA . GLU A 1 610 ? -22.406 -3.556 -4.874 1.00 79.75 610 GLU A CA 1
ATOM 4531 C C . GLU A 1 610 ? -21.541 -2.471 -4.198 1.00 79.75 610 GLU A C 1
ATOM 4533 O O . GLU A 1 610 ? -20.359 -2.694 -3.892 1.00 79.75 610 GLU A O 1
ATOM 4538 N N . GLU A 1 611 ? -22.108 -1.292 -3.938 1.00 76.31 611 GLU A N 1
ATOM 4539 C CA . GLU A 1 611 ? -21.476 -0.286 -3.079 1.00 76.31 611 GLU A CA 1
ATOM 4540 C C . GLU A 1 611 ? -21.702 -0.658 -1.611 1.00 76.31 611 GLU A C 1
ATOM 4542 O O . GLU A 1 611 ? -22.756 -0.409 -1.042 1.00 76.31 611 GLU A O 1
ATOM 4547 N N . ILE A 1 612 ? -20.702 -1.314 -1.012 1.00 77.19 612 ILE A N 1
ATOM 4548 C CA . ILE A 1 612 ? -20.664 -1.603 0.425 1.00 77.19 612 ILE A CA 1
ATOM 4549 C C . ILE A 1 612 ? -19.501 -0.869 1.110 1.00 77.19 612 ILE A C 1
ATOM 4551 O O . ILE A 1 612 ? -18.431 -0.721 0.490 1.00 77.19 612 ILE A O 1
ATOM 4555 N N . PRO A 1 613 ? -19.656 -0.491 2.395 1.00 72.12 613 PRO A N 1
ATOM 4556 C CA . PRO A 1 613 ? -18.538 -0.084 3.232 1.00 72.12 613 PRO A CA 1
ATOM 4557 C C . PRO A 1 613 ? -17.539 -1.227 3.331 1.00 72.12 613 PRO A C 1
ATOM 4559 O O . PRO A 1 613 ? -17.911 -2.379 3.566 1.00 72.12 613 PRO A O 1
ATOM 4562 N N . LEU A 1 614 ? -16.257 -0.903 3.199 1.00 81.38 614 LEU A N 1
ATOM 4563 C CA . LEU A 1 614 ? -15.213 -1.860 3.504 1.00 81.38 614 LEU A CA 1
ATOM 4564 C C . LEU A 1 614 ? -14.858 -1.778 4.985 1.00 81.38 614 LEU A C 1
ATOM 4566 O O . LEU A 1 614 ? -14.433 -0.737 5.482 1.00 81.38 614 LEU A O 1
ATOM 4570 N N . ASN A 1 615 ? -15.055 -2.876 5.703 1.00 89.19 615 ASN A N 1
ATOM 4571 C CA . ASN A 1 615 ? -14.851 -2.911 7.141 1.00 89.19 615 ASN A CA 1
ATOM 4572 C C . ASN A 1 615 ? -14.509 -4.331 7.619 1.00 89.19 615 ASN A C 1
ATOM 4574 O O . ASN A 1 615 ? -14.440 -5.265 6.818 1.00 89.19 615 ASN A O 1
ATOM 4578 N N . ALA A 1 616 ? -14.279 -4.502 8.923 1.00 89.50 616 ALA A N 1
ATOM 4579 C CA . ALA A 1 616 ? -13.892 -5.794 9.495 1.00 89.50 616 ALA A CA 1
ATOM 4580 C C . ALA A 1 616 ? -14.941 -6.907 9.277 1.00 89.50 616 ALA A C 1
ATOM 4582 O O . ALA A 1 616 ? -14.590 -8.085 9.243 1.00 89.50 616 ALA A O 1
ATOM 4583 N N . GLY A 1 617 ? -16.213 -6.549 9.075 1.00 91.94 617 GLY A N 1
ATOM 4584 C CA . GLY A 1 617 ? -17.293 -7.490 8.786 1.00 91.94 617 GLY A CA 1
ATOM 4585 C C . GLY A 1 617 ? -17.105 -8.259 7.478 1.00 91.94 617 GLY A C 1
ATOM 4586 O O . GLY A 1 617 ? -17.454 -9.435 7.424 1.00 91.94 617 GLY A O 1
ATOM 4587 N N . CYS A 1 618 ? -16.464 -7.663 6.463 1.00 91.88 618 CYS A N 1
ATOM 4588 C CA . CYS A 1 618 ? -16.123 -8.354 5.212 1.00 91.88 618 CYS A CA 1
ATOM 4589 C C . CYS A 1 618 ? -15.297 -9.634 5.429 1.00 91.88 618 CYS A C 1
ATOM 4591 O O . CYS A 1 618 ? -15.330 -10.529 4.589 1.00 91.88 618 CYS A O 1
ATOM 4593 N N . PHE A 1 619 ? -14.536 -9.710 6.526 1.00 92.56 619 PHE A N 1
ATOM 4594 C CA . PHE A 1 619 ? -13.643 -10.830 6.820 1.00 92.56 619 PHE A CA 1
ATOM 4595 C C . PHE A 1 619 ? -14.306 -11.931 7.662 1.00 92.56 619 PHE A C 1
ATOM 4597 O O . PHE A 1 619 ? -13.809 -13.050 7.695 1.00 92.56 619 PHE A O 1
ATOM 4604 N N . GLU A 1 620 ? -15.439 -11.654 8.319 1.00 94.56 620 GLU A N 1
ATOM 4605 C CA . GLU A 1 620 ? -16.110 -12.625 9.194 1.00 94.56 620 GLU A CA 1
ATOM 4606 C C . GLU A 1 620 ? -16.422 -13.972 8.510 1.00 94.56 620 GLU A C 1
ATOM 4608 O O . GLU A 1 620 ? -16.105 -14.995 9.120 1.00 94.56 620 GLU A O 1
ATOM 4613 N N . PRO A 1 621 ? -16.980 -14.035 7.281 1.00 96.00 621 PRO A N 1
ATOM 4614 C CA . PRO A 1 621 ? -17.294 -15.307 6.625 1.00 96.00 621 PRO A CA 1
ATOM 4615 C C . PRO A 1 621 ? -16.084 -15.962 5.931 1.00 96.00 621 PRO A C 1
ATOM 4617 O O . PRO A 1 621 ? -16.266 -16.931 5.190 1.00 96.00 621 PRO A O 1
ATOM 4620 N N . ILE A 1 622 ? -14.866 -15.441 6.124 1.00 97.00 622 ILE A N 1
ATOM 4621 C CA . ILE A 1 622 ? -13.646 -15.900 5.450 1.00 97.00 622 ILE A CA 1
ATOM 4622 C C . ILE A 1 622 ? -12.745 -16.645 6.442 1.00 97.00 622 ILE A C 1
ATOM 4624 O O . ILE A 1 622 ? -12.197 -16.066 7.377 1.00 97.00 622 ILE A O 1
ATOM 4628 N N . ASP A 1 623 ? -12.532 -17.934 6.194 1.00 97.50 623 ASP A N 1
ATOM 4629 C CA . ASP A 1 623 ? -11.611 -18.780 6.952 1.00 97.50 623 ASP A CA 1
ATOM 4630 C C . ASP A 1 623 ? -10.236 -18.792 6.260 1.00 97.50 623 ASP A C 1
ATOM 4632 O O . ASP A 1 623 ? -9.920 -19.679 5.460 1.00 97.50 623 ASP A O 1
ATOM 4636 N N . LEU A 1 624 ? -9.427 -17.762 6.529 1.00 97.88 624 LEU A N 1
ATOM 4637 C CA . LEU A 1 624 ? -8.075 -17.630 5.979 1.00 97.88 624 LEU A CA 1
ATOM 4638 C C . LEU A 1 624 ? -7.082 -18.581 6.670 1.00 97.88 624 LEU A C 1
ATOM 4640 O O . LEU A 1 624 ? -6.971 -18.613 7.894 1.00 97.88 624 LEU A O 1
ATOM 4644 N N . VAL A 1 625 ? -6.296 -19.300 5.868 1.00 98.50 625 VAL A N 1
ATOM 4645 C CA . VAL A 1 625 ? -5.173 -20.135 6.307 1.00 98.50 625 VAL A CA 1
ATOM 4646 C C . VAL A 1 625 ? -3.905 -19.718 5.567 1.00 98.50 625 VAL A C 1
ATOM 4648 O O . VAL A 1 625 ? -3.807 -19.859 4.349 1.00 98.50 625 VAL A O 1
ATOM 4651 N N . VAL A 1 626 ? -2.914 -19.231 6.318 1.00 98.44 626 VAL A N 1
ATOM 4652 C CA . VAL A 1 626 ? -1.570 -18.891 5.828 1.00 98.44 626 VAL A CA 1
ATOM 4653 C C . VAL A 1 626 ? -0.544 -19.673 6.655 1.00 98.44 626 VAL A C 1
ATOM 4655 O O . VAL A 1 626 ? -0.566 -19.563 7.883 1.00 98.44 626 VAL A O 1
ATOM 4658 N N . PRO A 1 627 ? 0.350 -20.474 6.044 1.00 97.69 627 PRO A N 1
ATOM 4659 C CA . PRO A 1 627 ? 1.381 -21.186 6.795 1.00 97.69 627 PRO A CA 1
ATOM 4660 C C . PRO A 1 627 ? 2.363 -20.215 7.486 1.00 97.69 627 PRO A C 1
ATOM 4662 O O . PRO A 1 627 ? 2.912 -19.336 6.816 1.00 97.69 627 PRO A O 1
ATOM 4665 N N . PRO A 1 628 ? 2.641 -20.355 8.795 1.00 97.38 628 PRO A N 1
ATOM 4666 C CA . PRO A 1 628 ? 3.613 -19.501 9.475 1.00 97.38 628 PRO A CA 1
ATOM 4667 C C . PRO A 1 628 ? 5.025 -19.754 8.928 1.00 97.38 628 PRO A C 1
ATOM 4669 O O . PRO A 1 628 ? 5.428 -20.903 8.745 1.00 97.38 628 PRO A O 1
ATOM 4672 N N . GLY A 1 629 ? 5.784 -18.688 8.661 1.00 97.06 629 GLY A N 1
ATOM 4673 C CA . GLY A 1 629 ? 7.117 -18.785 8.057 1.00 97.06 629 GLY A CA 1
ATOM 4674 C C . GLY A 1 629 ? 7.122 -19.038 6.543 1.00 97.06 629 GLY A C 1
ATOM 4675 O O . GLY A 1 629 ? 8.182 -19.327 5.988 1.00 97.06 629 GLY A O 1
ATOM 4676 N N . CYS A 1 630 ? 5.978 -18.924 5.855 1.00 98.50 630 CYS A N 1
ATOM 4677 C CA . CYS A 1 630 ? 5.960 -18.717 4.403 1.00 98.50 630 CYS A CA 1
ATOM 4678 C C . CYS A 1 630 ? 6.177 -17.233 4.056 1.00 98.50 630 CYS A C 1
ATOM 4680 O O . CYS A 1 630 ? 6.065 -16.364 4.922 1.00 98.50 630 CYS A O 1
ATOM 4682 N N . LEU A 1 631 ? 6.436 -16.920 2.784 1.00 98.31 631 LEU A N 1
ATOM 4683 C CA . LEU A 1 631 ? 6.652 -15.537 2.328 1.00 98.31 631 LEU A CA 1
ATOM 4684 C C . LEU A 1 631 ? 5.412 -14.620 2.427 1.00 98.31 631 LEU A C 1
ATOM 4686 O O . LEU A 1 631 ? 5.535 -13.427 2.185 1.00 98.31 631 LEU A O 1
ATOM 4690 N N . LEU A 1 632 ? 4.239 -15.153 2.797 1.00 98.44 632 LEU A N 1
ATOM 4691 C CA . LEU A 1 632 ? 3.009 -14.400 3.111 1.00 98.44 632 LEU A CA 1
ATOM 4692 C C . LEU A 1 632 ? 2.731 -14.273 4.628 1.00 98.44 632 LEU A C 1
ATOM 4694 O O . LEU A 1 632 ? 1.697 -13.734 5.029 1.00 98.44 632 LEU A O 1
ATOM 4698 N N . SER A 1 633 ? 3.622 -14.809 5.471 1.00 97.38 633 SER A N 1
ATOM 4699 C CA . SER A 1 633 ? 3.603 -14.687 6.935 1.00 97.38 633 SER A CA 1
ATOM 4700 C C . SER A 1 633 ? 5.023 -14.872 7.519 1.00 97.38 633 SER A C 1
ATOM 4702 O O . SER A 1 633 ? 5.264 -15.846 8.249 1.00 97.38 633 SER A O 1
ATOM 4704 N N . PRO A 1 634 ? 5.980 -13.979 7.196 1.00 97.88 634 PRO A N 1
ATOM 4705 C CA . PRO A 1 634 ? 7.365 -14.060 7.659 1.00 97.88 634 PRO A CA 1
ATOM 4706 C C . PRO A 1 634 ? 7.513 -13.867 9.175 1.00 97.88 634 PRO A C 1
ATOM 4708 O O . PRO A 1 634 ? 6.680 -13.243 9.833 1.00 97.88 634 PRO A O 1
ATOM 4711 N N . SER A 1 635 ? 8.631 -14.356 9.709 1.00 97.00 635 SER A N 1
ATOM 4712 C CA . SER A 1 635 ? 9.113 -14.081 11.067 1.00 97.00 635 SER A CA 1
ATOM 4713 C C . SER A 1 635 ? 10.167 -12.959 11.070 1.00 97.00 635 SER A C 1
ATOM 4715 O O . SER A 1 635 ? 10.939 -12.850 10.110 1.00 97.00 635 SER A O 1
ATOM 4717 N N . PRO A 1 636 ? 10.300 -12.184 12.166 1.00 96.00 636 PRO A N 1
ATOM 4718 C CA . PRO A 1 636 ? 11.436 -11.285 12.355 1.00 96.00 636 PRO A CA 1
ATOM 4719 C C . PRO A 1 636 ? 12.783 -12.031 12.261 1.00 96.00 636 PRO A C 1
ATOM 4721 O O . PRO A 1 636 ? 12.854 -13.194 12.672 1.00 96.00 636 PRO A O 1
ATOM 4724 N N . PRO A 1 637 ? 13.866 -11.385 11.791 1.00 95.94 637 PRO A N 1
ATOM 4725 C CA . PRO A 1 637 ? 13.968 -9.980 11.391 1.00 95.94 637 PRO A CA 1
ATOM 4726 C C . PRO A 1 637 ? 13.878 -9.789 9.862 1.00 95.94 637 PRO A C 1
ATOM 4728 O O . PRO A 1 637 ? 14.612 -8.977 9.315 1.00 95.94 637 PRO A O 1
ATOM 4731 N N . ALA A 1 638 ? 13.055 -10.556 9.136 1.00 98.00 638 ALA A N 1
ATOM 4732 C CA . ALA A 1 638 ? 13.041 -10.506 7.668 1.00 98.00 638 ALA A CA 1
ATOM 4733 C C . ALA A 1 638 ? 12.766 -9.099 7.101 1.00 98.00 638 ALA A C 1
ATOM 4735 O O . ALA A 1 638 ? 11.941 -8.353 7.632 1.00 98.00 638 ALA A O 1
ATOM 4736 N N . ALA A 1 639 ? 13.418 -8.767 5.988 1.00 97.81 639 ALA A N 1
ATOM 4737 C CA . ALA A 1 639 ? 13.035 -7.633 5.151 1.00 97.81 639 ALA A CA 1
ATOM 4738 C C . ALA A 1 639 ? 11.678 -7.884 4.458 1.00 97.81 639 ALA A C 1
ATOM 4740 O O . ALA A 1 639 ? 11.367 -9.033 4.109 1.00 97.81 639 ALA A O 1
ATOM 4741 N N . VAL A 1 640 ? 10.884 -6.825 4.248 1.00 97.94 640 VAL A N 1
ATOM 4742 C CA . VAL A 1 640 ? 9.489 -6.927 3.769 1.00 97.94 640 VAL A CA 1
ATOM 4743 C C . VAL A 1 640 ? 9.075 -5.893 2.716 1.00 97.94 640 VAL A C 1
ATOM 4745 O O . VAL A 1 640 ? 7.956 -5.979 2.209 1.00 97.94 640 VAL A O 1
ATOM 4748 N N . VAL A 1 641 ? 9.919 -4.911 2.369 1.00 96.75 641 VAL A N 1
ATOM 4749 C CA . VAL A 1 641 ? 9.481 -3.756 1.558 1.00 96.75 641 VAL A CA 1
ATOM 4750 C C . VAL A 1 641 ? 8.925 -4.155 0.182 1.00 96.75 641 VAL A C 1
ATOM 4752 O O . VAL A 1 641 ? 7.858 -3.694 -0.219 1.00 96.75 641 VAL A O 1
ATOM 4755 N N . ALA A 1 642 ? 9.562 -5.108 -0.508 1.00 97.19 642 ALA A N 1
ATOM 4756 C CA . ALA A 1 642 ? 9.066 -5.648 -1.779 1.00 97.19 642 ALA A CA 1
ATOM 4757 C C . ALA A 1 642 ? 7.862 -6.598 -1.599 1.00 97.19 642 ALA A C 1
ATOM 4759 O O . ALA A 1 642 ? 7.095 -6.842 -2.533 1.00 97.19 642 ALA A O 1
ATOM 4760 N N . GLY A 1 643 ? 7.655 -7.120 -0.390 1.00 97.00 643 GLY A N 1
ATOM 4761 C CA . GLY A 1 643 ? 6.469 -7.875 -0.001 1.00 97.00 643 GLY A CA 1
ATOM 4762 C C . GLY A 1 643 ? 5.180 -7.064 -0.137 1.00 97.00 643 GLY A C 1
ATOM 4763 O O . GLY A 1 643 ? 4.191 -7.550 -0.691 1.00 97.00 643 GLY A O 1
ATOM 4764 N N . ASN A 1 644 ? 5.214 -5.805 0.306 1.00 95.38 644 ASN A N 1
ATOM 4765 C CA . ASN A 1 644 ? 4.071 -4.892 0.260 1.00 95.38 644 ASN A CA 1
ATOM 4766 C C . ASN A 1 644 ? 3.656 -4.518 -1.176 1.00 95.38 644 ASN A C 1
ATOM 4768 O O . ASN A 1 644 ? 2.468 -4.339 -1.448 1.00 95.38 644 ASN A O 1
ATOM 4772 N N . VAL A 1 645 ? 4.615 -4.440 -2.107 1.00 94.38 645 VAL A N 1
ATOM 4773 C CA . VAL A 1 645 ? 4.409 -3.838 -3.439 1.00 94.38 645 VAL A CA 1
ATOM 4774 C C . VAL A 1 645 ? 4.480 -4.818 -4.622 1.00 94.38 645 VAL A C 1
ATOM 4776 O O . VAL A 1 645 ? 3.745 -4.646 -5.590 1.00 94.38 645 VAL A O 1
ATOM 4779 N N . GLU A 1 646 ? 5.267 -5.895 -4.534 1.00 97.19 646 GLU A N 1
ATOM 4780 C CA . GLU A 1 646 ? 5.377 -6.917 -5.593 1.00 97.19 646 GLU A CA 1
ATOM 4781 C C . GLU A 1 646 ? 4.624 -8.200 -5.221 1.00 97.19 646 GLU A C 1
ATOM 4783 O O . GLU A 1 646 ? 3.766 -8.690 -5.956 1.00 97.19 646 GLU A O 1
ATOM 4788 N N . THR A 1 647 ? 4.897 -8.735 -4.031 1.00 98.00 647 THR A N 1
ATOM 4789 C CA . THR A 1 647 ? 4.324 -10.020 -3.585 1.00 98.00 647 THR A CA 1
ATOM 4790 C C . THR A 1 647 ? 2.814 -9.915 -3.356 1.00 98.00 647 THR A C 1
ATOM 4792 O O . THR A 1 647 ? 2.072 -10.844 -3.672 1.00 98.00 647 THR A O 1
ATOM 4795 N N . SER A 1 648 ? 2.337 -8.759 -2.887 1.00 97.44 648 SER A N 1
ATOM 4796 C CA . SER A 1 648 ? 0.909 -8.461 -2.725 1.00 97.44 648 SER A CA 1
ATOM 4797 C C . SER A 1 648 ? 0.141 -8.459 -4.060 1.00 97.44 648 SER A C 1
ATOM 4799 O O . SER A 1 648 ? -0.965 -8.997 -4.140 1.00 97.44 648 SER A O 1
ATOM 4801 N N . GLN A 1 649 ? 0.743 -7.930 -5.134 1.00 97.62 649 GLN A N 1
ATOM 4802 C CA . GLN A 1 649 ? 0.180 -7.938 -6.490 1.00 97.62 649 GLN A CA 1
ATOM 4803 C C . GLN A 1 649 ? 0.082 -9.369 -7.034 1.00 97.62 649 GLN A C 1
ATOM 4805 O O . GLN A 1 649 ? -0.962 -9.774 -7.550 1.00 97.62 649 GLN A O 1
ATOM 4810 N N . ALA A 1 650 ? 1.138 -10.167 -6.859 1.00 98.12 650 ALA A N 1
ATOM 4811 C CA . ALA A 1 650 ? 1.150 -11.570 -7.260 1.00 98.12 650 ALA A CA 1
ATOM 4812 C C . ALA A 1 650 ? 0.151 -12.433 -6.461 1.00 98.12 650 ALA A C 1
ATOM 4814 O O . ALA A 1 650 ? -0.527 -13.277 -7.047 1.00 98.12 650 ALA A O 1
ATOM 4815 N N . ALA A 1 651 ? -0.011 -12.187 -5.155 1.00 98.44 651 ALA A N 1
ATOM 4816 C CA . ALA A 1 651 ? -1.027 -12.845 -4.327 1.00 98.44 651 ALA A CA 1
ATOM 4817 C C . ALA A 1 651 ? -2.459 -12.495 -4.771 1.00 98.44 651 ALA A C 1
ATOM 4819 O O . ALA A 1 651 ? -3.334 -13.362 -4.794 1.00 98.44 651 ALA A O 1
ATOM 4820 N N . CYS A 1 652 ? -2.693 -11.243 -5.174 1.00 98.00 652 CYS A N 1
ATOM 4821 C CA . CYS A 1 652 ? -3.977 -10.793 -5.704 1.00 98.00 652 CYS A CA 1
ATOM 4822 C C . CYS A 1 652 ? -4.302 -11.460 -7.053 1.00 98.00 652 CYS A C 1
ATOM 4824 O O . CYS A 1 652 ? -5.383 -12.032 -7.219 1.00 98.00 652 CYS A O 1
ATOM 4826 N N . ASN A 1 653 ? -3.329 -11.499 -7.973 1.00 98.44 653 ASN A N 1
ATOM 4827 C CA . ASN A 1 653 ? -3.421 -12.267 -9.219 1.00 98.44 653 ASN A CA 1
ATOM 4828 C C . ASN A 1 653 ? -3.719 -13.756 -8.946 1.00 98.44 653 ASN A C 1
ATOM 4830 O O . ASN A 1 653 ? -4.599 -14.327 -9.588 1.00 98.44 653 ASN A O 1
ATOM 4834 N N . ALA A 1 654 ? -3.044 -14.381 -7.972 1.00 98.56 654 ALA A N 1
ATOM 4835 C CA . ALA A 1 654 ? -3.280 -15.780 -7.607 1.00 98.56 654 ALA A CA 1
ATOM 4836 C C . ALA A 1 654 ? -4.723 -16.026 -7.128 1.00 98.56 654 ALA A C 1
ATOM 4838 O O . ALA A 1 654 ? -5.349 -16.995 -7.559 1.00 98.56 654 ALA A O 1
ATOM 4839 N N . LEU A 1 655 ? -5.285 -15.138 -6.295 1.00 98.38 655 LEU A N 1
ATOM 4840 C CA . LEU A 1 655 ? -6.684 -15.239 -5.863 1.00 98.38 655 LEU A CA 1
ATOM 4841 C C . LEU A 1 655 ? -7.658 -15.125 -7.046 1.00 98.38 655 LEU A C 1
ATOM 4843 O O . LEU A 1 655 ? -8.531 -15.978 -7.198 1.00 98.38 655 LEU A O 1
ATOM 4847 N N . PHE A 1 656 ? -7.509 -14.109 -7.904 1.00 97.94 656 PHE A N 1
ATOM 4848 C CA . PHE A 1 656 ? -8.390 -13.928 -9.066 1.00 97.94 656 PHE A CA 1
ATOM 4849 C C . PHE A 1 656 ? -8.300 -15.087 -10.071 1.00 97.94 656 PHE A C 1
ATOM 4851 O O . PHE A 1 656 ? -9.331 -15.516 -10.599 1.00 97.94 656 PHE A O 1
ATOM 4858 N N . GLY A 1 657 ? -7.100 -15.642 -10.271 1.00 97.81 657 GLY A N 1
ATOM 4859 C CA . GLY A 1 657 ? -6.876 -16.846 -11.071 1.00 97.81 657 GLY A CA 1
ATOM 4860 C C . GLY A 1 657 ? -7.538 -18.092 -10.474 1.00 97.81 657 GLY A C 1
ATOM 4861 O O . GLY A 1 657 ? -8.137 -18.872 -11.214 1.00 97.81 657 GLY A O 1
ATOM 4862 N N . ALA A 1 658 ? -7.504 -18.262 -9.146 1.00 98.25 658 ALA A N 1
ATOM 4863 C CA . ALA A 1 658 ? -8.158 -19.379 -8.451 1.00 98.25 658 ALA A CA 1
ATOM 4864 C C . ALA A 1 658 ? -9.691 -19.279 -8.476 1.00 98.25 658 ALA A C 1
ATOM 4866 O O . ALA A 1 658 ? -10.375 -20.298 -8.510 1.00 98.25 658 ALA A O 1
ATOM 4867 N N . LEU A 1 659 ? -10.224 -18.056 -8.498 1.00 96.75 659 LEU A N 1
ATOM 4868 C CA . LEU A 1 659 ? -11.653 -17.764 -8.634 1.00 96.75 659 LEU A CA 1
ATOM 4869 C C . LEU A 1 659 ? -12.165 -17.876 -10.082 1.00 96.75 659 LEU A C 1
ATOM 4871 O O . LEU A 1 659 ? -13.375 -17.914 -10.296 1.00 96.75 659 LEU A O 1
ATOM 4875 N N . GLY A 1 660 ? -11.274 -17.897 -11.081 1.00 95.69 660 GLY A N 1
ATOM 4876 C CA . GLY A 1 660 ? -11.624 -18.018 -12.502 1.00 95.69 660 GLY A CA 1
ATOM 4877 C C . GLY A 1 660 ? -12.215 -16.755 -13.155 1.00 95.69 660 GLY A C 1
ATOM 4878 O O . GLY A 1 660 ? -12.636 -16.813 -14.314 1.00 95.69 660 GLY A O 1
ATOM 4879 N N . VAL A 1 661 ? -12.256 -15.621 -12.443 1.00 95.44 661 VAL A N 1
ATOM 4880 C CA . VAL A 1 661 ? -13.003 -14.415 -12.862 1.00 95.44 661 VAL A CA 1
ATOM 4881 C C . VAL A 1 661 ? -12.178 -13.371 -13.615 1.00 95.44 661 VAL A C 1
ATOM 4883 O O . VAL A 1 661 ? -12.741 -12.633 -14.417 1.00 95.44 661 VAL A O 1
ATOM 4886 N N . GLN A 1 662 ? -10.864 -13.286 -13.390 1.00 97.25 662 GLN A N 1
ATOM 4887 C CA . GLN A 1 662 ? -10.000 -12.279 -14.019 1.00 97.25 662 GLN A CA 1
ATOM 4888 C C . GLN A 1 662 ? -8.612 -12.868 -14.290 1.00 97.25 662 GLN A C 1
ATOM 4890 O O . GLN A 1 662 ? -8.041 -13.551 -13.440 1.00 97.25 662 GLN A O 1
ATOM 4895 N N . ALA A 1 663 ? -8.073 -12.589 -15.474 1.00 98.44 663 ALA A N 1
ATOM 4896 C CA . ALA A 1 663 ? -6.671 -12.805 -15.806 1.00 98.44 663 ALA A CA 1
ATOM 4897 C C . ALA A 1 663 ? -5.751 -11.909 -14.953 1.00 98.44 663 ALA A C 1
ATOM 4899 O O . ALA A 1 663 ? -6.208 -10.998 -14.255 1.00 98.44 663 ALA A O 1
ATOM 4900 N N . ALA A 1 664 ? -4.442 -12.137 -15.020 1.00 98.38 664 ALA A N 1
ATOM 4901 C CA . ALA A 1 664 ? -3.486 -11.342 -14.263 1.00 98.38 664 ALA A CA 1
ATOM 4902 C C . ALA A 1 664 ? -3.475 -9.869 -14.709 1.00 98.38 664 ALA A C 1
ATOM 4904 O O . ALA A 1 664 ? -3.370 -9.567 -15.901 1.00 98.38 664 ALA A O 1
ATOM 4905 N N . ALA A 1 665 ? -3.500 -8.946 -13.748 1.00 98.25 665 ALA A N 1
ATOM 4906 C CA . ALA A 1 665 ? -2.934 -7.616 -13.957 1.00 98.25 665 ALA A CA 1
ATOM 4907 C C . ALA A 1 665 ? -1.398 -7.689 -13.931 1.00 98.25 665 ALA A C 1
ATOM 4909 O O . ALA A 1 665 ? -0.825 -8.735 -13.628 1.00 98.25 665 ALA A O 1
ATOM 4910 N N . GLN A 1 666 ? -0.738 -6.562 -14.201 1.00 97.19 666 GLN A N 1
ATOM 4911 C CA . GLN A 1 666 ? 0.713 -6.427 -14.353 1.00 97.19 666 GLN A CA 1
ATOM 4912 C C . GLN A 1 666 ? 1.606 -7.126 -13.304 1.00 97.19 666 GLN A C 1
ATOM 4914 O O . GLN A 1 666 ? 2.760 -7.387 -13.613 1.00 97.19 666 GLN A O 1
ATOM 4919 N N . GLY A 1 667 ? 1.115 -7.440 -12.096 1.00 94.94 667 GLY A N 1
ATOM 4920 C CA . GLY A 1 667 ? 1.832 -8.282 -11.119 1.00 94.94 667 GLY A CA 1
ATOM 4921 C C . GLY A 1 667 ? 2.935 -7.570 -10.328 1.00 94.94 667 GLY A C 1
ATOM 4922 O O . GLY A 1 667 ? 3.659 -8.210 -9.576 1.00 94.94 667 GLY A O 1
ATOM 4923 N N . THR A 1 668 ? 3.045 -6.252 -10.487 1.00 97.25 668 THR A N 1
ATOM 4924 C CA . THR A 1 668 ? 4.079 -5.378 -9.919 1.00 97.25 668 THR A CA 1
ATOM 4925 C C . THR A 1 668 ? 3.496 -3.979 -9.712 1.00 97.25 668 THR A C 1
ATOM 4927 O O . THR A 1 668 ? 2.556 -3.600 -10.418 1.00 97.25 668 THR A O 1
ATOM 4930 N N . MET A 1 669 ? 4.041 -3.192 -8.780 1.00 96.75 669 MET A N 1
ATOM 4931 C CA . MET A 1 669 ? 3.778 -1.744 -8.710 1.00 96.75 669 MET A CA 1
ATOM 4932 C C . MET A 1 669 ? 4.816 -0.908 -9.478 1.00 96.75 669 MET A C 1
ATOM 4934 O O . MET A 1 669 ? 4.700 0.315 -9.523 1.00 96.75 669 MET A O 1
ATOM 4938 N N . ASN A 1 670 ? 5.809 -1.550 -10.106 1.00 97.25 670 ASN A N 1
ATOM 4939 C CA . ASN A 1 670 ? 6.920 -0.932 -10.837 1.00 97.25 670 ASN A CA 1
ATOM 4940 C C . ASN A 1 670 ? 7.584 0.198 -10.036 1.00 97.25 670 ASN A C 1
ATOM 4942 O O . ASN A 1 670 ? 7.630 1.346 -10.482 1.00 97.25 670 ASN A O 1
ATOM 4946 N N . ASN A 1 671 ? 8.035 -0.124 -8.828 1.00 96.19 671 ASN A N 1
ATOM 4947 C CA . ASN A 1 671 ? 8.508 0.865 -7.872 1.00 96.19 671 ASN A CA 1
ATOM 4948 C C . ASN A 1 671 ? 9.829 1.469 -8.337 1.00 96.19 671 ASN A C 1
ATOM 4950 O O . ASN A 1 671 ? 10.820 0.761 -8.545 1.00 96.19 671 ASN A O 1
ATOM 4954 N N . LEU A 1 672 ? 9.823 2.790 -8.434 1.00 96.12 672 LEU A N 1
ATOM 4955 C CA . LEU A 1 672 ? 10.984 3.629 -8.640 1.00 96.12 672 LEU A CA 1
ATOM 4956 C C . LEU A 1 672 ? 11.176 4.467 -7.378 1.00 96.12 672 LEU A C 1
ATOM 4958 O O . LEU A 1 672 ? 10.312 5.286 -7.062 1.00 96.12 672 LEU A O 1
ATOM 4962 N N . SER A 1 673 ? 12.310 4.314 -6.693 1.00 95.56 673 SER A N 1
ATOM 4963 C CA . SER A 1 673 ? 12.808 5.366 -5.803 1.00 95.56 673 SER A CA 1
ATOM 4964 C C . SER A 1 673 ? 14.104 5.948 -6.346 1.00 95.56 673 SER A C 1
ATOM 4966 O O . SER A 1 673 ? 14.898 5.266 -7.000 1.00 95.56 673 SER A O 1
ATOM 4968 N N . PHE A 1 674 ? 14.319 7.233 -6.098 1.00 95.31 674 PHE A N 1
ATOM 4969 C CA . PHE A 1 674 ? 15.611 7.858 -6.322 1.00 95.31 674 PHE A CA 1
ATOM 4970 C C . PHE A 1 674 ? 15.826 9.014 -5.355 1.00 95.31 674 PHE A C 1
ATOM 4972 O O . PHE A 1 674 ? 14.876 9.602 -4.836 1.00 95.31 674 PHE A O 1
ATOM 4979 N N . GLY A 1 675 ? 17.087 9.372 -5.156 1.00 93.38 675 GLY A N 1
ATOM 4980 C CA . GLY A 1 675 ? 17.440 10.552 -4.389 1.00 93.38 675 GLY A CA 1
ATOM 4981 C C . GLY A 1 675 ? 18.916 10.892 -4.461 1.00 93.38 675 GLY A C 1
ATOM 4982 O O . GLY A 1 675 ? 19.717 10.200 -5.100 1.00 93.38 675 GLY A O 1
ATOM 4983 N N . ASP A 1 676 ? 19.258 11.981 -3.788 1.00 87.19 676 ASP A N 1
ATOM 4984 C CA . ASP A 1 676 ? 20.636 12.325 -3.464 1.00 87.19 676 ASP A CA 1
ATOM 4985 C C . ASP A 1 676 ? 21.090 11.662 -2.148 1.00 87.19 676 ASP A C 1
ATOM 4987 O O . ASP A 1 676 ? 20.313 11.037 -1.419 1.00 87.19 676 ASP A O 1
ATOM 4991 N N . GLU A 1 677 ? 22.388 11.784 -1.860 1.00 78.50 677 GLU A N 1
ATOM 4992 C CA . GLU A 1 677 ? 23.000 11.366 -0.591 1.00 78.50 677 GLU A CA 1
ATOM 4993 C C . GLU A 1 677 ? 23.113 12.543 0.406 1.00 78.50 677 GLU A C 1
ATOM 4995 O O . GLU A 1 677 ? 23.887 12.481 1.364 1.00 78.50 677 GLU A O 1
ATOM 5000 N N . ALA A 1 678 ? 22.367 13.637 0.190 1.00 82.00 678 ALA A N 1
ATOM 5001 C CA . ALA A 1 678 ? 22.350 14.777 1.102 1.00 82.00 678 ALA A CA 1
ATOM 5002 C C . ALA A 1 678 ? 21.441 14.505 2.312 1.00 82.00 678 ALA A C 1
ATOM 5004 O O . ALA A 1 678 ? 20.517 13.697 2.253 1.00 82.00 678 ALA A O 1
ATOM 5005 N N . GLN A 1 679 ? 21.695 15.212 3.416 1.00 82.38 679 GLN A N 1
ATOM 5006 C CA . GLN A 1 679 ? 20.977 15.067 4.687 1.00 82.38 679 GLN A CA 1
ATOM 5007 C C . GLN A 1 679 ? 20.311 16.387 5.101 1.00 82.38 679 GLN A C 1
ATOM 5009 O O . GLN A 1 679 ? 20.821 17.474 4.822 1.00 82.38 679 GLN A O 1
ATOM 5014 N N . GLY A 1 680 ? 19.195 16.293 5.824 1.00 83.69 680 GLY A N 1
ATOM 5015 C CA . GLY A 1 680 ? 18.411 17.435 6.292 1.00 83.69 680 GLY A CA 1
ATOM 5016 C C . GLY A 1 680 ? 17.493 18.029 5.211 1.00 83.69 680 GLY A C 1
ATOM 5017 O O . GLY A 1 680 ? 17.183 17.354 4.229 1.00 83.69 680 GLY A O 1
ATOM 5018 N N . PRO A 1 681 ? 17.056 19.296 5.355 1.00 80.50 681 PRO A N 1
ATOM 5019 C CA . PRO A 1 681 ? 16.054 19.915 4.477 1.00 80.50 681 PRO A CA 1
ATOM 5020 C C . PRO A 1 681 ? 16.417 20.006 2.987 1.00 80.50 681 PRO A C 1
ATOM 5022 O O . PRO A 1 681 ? 15.527 20.224 2.171 1.00 80.50 681 PRO A O 1
ATOM 5025 N N . ALA A 1 682 ? 17.700 19.867 2.637 1.00 81.69 682 ALA A N 1
ATOM 5026 C CA . ALA A 1 682 ? 18.181 19.852 1.255 1.00 81.69 682 ALA A CA 1
ATOM 5027 C C . ALA A 1 682 ? 18.118 18.461 0.592 1.00 81.69 682 ALA A C 1
ATOM 5029 O O . ALA A 1 682 ? 18.312 18.373 -0.615 1.00 81.69 682 ALA A O 1
ATOM 5030 N N . SER A 1 683 ? 17.864 17.397 1.364 1.00 86.44 683 SER A N 1
ATOM 5031 C CA . SER A 1 683 ? 17.780 16.020 0.868 1.00 86.44 683 SER A CA 1
ATOM 5032 C C . SER A 1 683 ? 16.549 15.829 -0.014 1.00 86.44 683 SER A C 1
ATOM 5034 O O . SER A 1 683 ? 15.417 16.033 0.447 1.00 86.44 683 SER A O 1
ATOM 5036 N N . ARG A 1 684 ? 16.755 15.431 -1.274 1.00 89.94 684 ARG A N 1
ATOM 5037 C CA . ARG A 1 684 ? 15.677 15.207 -2.244 1.00 89.94 684 ARG A CA 1
ATOM 5038 C C . ARG A 1 684 ? 15.415 13.712 -2.388 1.00 89.94 684 ARG A C 1
ATOM 5040 O O . ARG A 1 684 ? 16.220 12.990 -2.971 1.00 89.94 684 ARG A O 1
ATOM 5047 N N . GLN A 1 685 ? 14.277 13.264 -1.863 1.00 92.19 685 GLN A N 1
ATOM 5048 C CA . GLN A 1 685 ? 13.879 11.855 -1.829 1.00 92.19 685 GLN A CA 1
ATOM 5049 C C . GLN A 1 685 ? 12.561 11.651 -2.577 1.00 92.19 685 GLN A C 1
ATOM 5051 O O . GLN A 1 685 ? 11.579 12.346 -2.308 1.00 92.19 685 GLN A O 1
ATOM 5056 N N . TYR A 1 686 ? 12.556 10.726 -3.535 1.00 93.50 686 TYR A N 1
ATOM 5057 C CA . TYR A 1 686 ? 11.419 10.434 -4.401 1.00 93.50 686 TYR A CA 1
ATOM 5058 C C . TYR A 1 686 ? 11.071 8.948 -4.379 1.00 93.50 686 TYR A C 1
ATOM 5060 O O . TYR A 1 686 ? 11.957 8.098 -4.468 1.00 93.50 686 TYR A O 1
ATOM 5068 N N . TYR A 1 687 ? 9.773 8.648 -4.348 1.00 93.81 687 TYR A N 1
ATOM 5069 C CA . TYR A 1 687 ? 9.230 7.307 -4.547 1.00 93.81 687 TYR A CA 1
ATOM 5070 C C . TYR A 1 687 ? 7.917 7.368 -5.339 1.00 93.81 687 TYR A C 1
ATOM 5072 O O . TYR A 1 687 ? 7.006 8.135 -5.006 1.00 93.81 687 TYR A O 1
ATOM 5080 N N . GLU A 1 688 ? 7.805 6.518 -6.359 1.00 92.75 688 GLU A N 1
ATOM 5081 C CA . GLU A 1 688 ? 6.639 6.374 -7.225 1.00 92.75 688 GLU A CA 1
ATOM 5082 C C . GLU A 1 688 ? 6.388 4.912 -7.618 1.00 92.75 688 GLU A C 1
ATOM 5084 O O . GLU A 1 688 ? 7.287 4.201 -8.066 1.00 92.75 688 GLU A O 1
ATOM 5089 N N . THR A 1 689 ? 5.123 4.496 -7.533 1.00 95.06 689 THR A N 1
ATOM 5090 C CA . THR A 1 689 ? 4.596 3.310 -8.221 1.00 95.06 689 THR A CA 1
ATOM 5091 C C . THR A 1 689 ? 4.186 3.685 -9.647 1.00 95.06 689 THR A C 1
ATOM 5093 O O . THR A 1 689 ? 3.459 4.667 -9.824 1.00 95.06 689 THR A O 1
ATOM 5096 N N . ILE A 1 690 ? 4.543 2.900 -10.664 1.00 97.00 690 ILE A N 1
ATOM 5097 C CA . ILE A 1 690 ? 4.199 3.178 -12.069 1.00 97.00 690 ILE A CA 1
ATOM 5098 C C . ILE A 1 690 ? 3.107 2.208 -12.552 1.00 97.00 690 ILE A C 1
ATOM 5100 O O . ILE A 1 690 ? 3.186 0.993 -12.366 1.00 97.00 690 ILE A O 1
ATOM 5104 N N . CYS A 1 691 ? 2.072 2.768 -13.178 1.00 97.12 691 CYS A N 1
ATOM 5105 C CA . CYS A 1 691 ? 0.891 2.051 -13.655 1.00 97.12 691 CYS A CA 1
ATOM 5106 C C . CYS A 1 691 ? 1.173 1.084 -14.821 1.00 97.12 691 CYS A C 1
ATOM 5108 O O . CYS A 1 691 ? 2.210 1.156 -15.485 1.00 97.12 691 CYS A O 1
ATOM 5110 N N . GLY A 1 692 ? 0.214 0.210 -15.133 1.00 97.44 692 GLY A N 1
ATOM 5111 C CA . GLY A 1 692 ? 0.344 -0.713 -16.260 1.00 97.44 692 GLY A CA 1
ATOM 5112 C C . GLY A 1 692 ? -0.972 -1.331 -16.712 1.00 97.44 692 GLY A C 1
ATOM 5113 O O . GLY A 1 692 ? -2.028 -0.701 -16.626 1.00 97.44 692 GLY A O 1
ATOM 5114 N N . GLY A 1 693 ? -0.896 -2.542 -17.261 1.00 98.25 693 GLY A N 1
ATOM 5115 C CA . GLY A 1 693 ? -2.061 -3.264 -17.759 1.00 98.25 693 GLY A CA 1
ATOM 5116 C C . GLY A 1 693 ? -2.802 -4.045 -16.672 1.00 98.25 693 GLY A C 1
ATOM 5117 O O . GLY A 1 693 ? -2.188 -4.737 -15.861 1.00 98.25 693 GLY A O 1
ATOM 5118 N N . THR A 1 694 ? -4.134 -3.988 -16.688 1.00 98.50 694 THR A N 1
ATOM 5119 C CA . THR A 1 694 ? -4.993 -4.893 -15.900 1.00 98.50 694 THR A CA 1
ATOM 5120 C C . THR A 1 694 ? -5.447 -6.090 -16.726 1.00 98.50 694 THR A C 1
ATOM 5122 O O . THR A 1 694 ? -5.509 -6.016 -17.957 1.00 98.50 694 THR A O 1
ATOM 5125 N N . GLY A 1 695 ? -5.736 -7.208 -16.061 1.00 98.31 695 GLY A N 1
ATOM 5126 C CA . GLY A 1 695 ? -6.244 -8.406 -16.722 1.00 98.31 695 GLY A CA 1
ATOM 5127 C C . GLY A 1 695 ? -7.681 -8.226 -17.207 1.00 98.31 695 GLY A C 1
ATOM 5128 O O . GLY A 1 695 ? -8.490 -7.561 -16.560 1.00 98.31 695 GLY A O 1
ATOM 5129 N N . ALA A 1 696 ? -8.004 -8.840 -18.341 1.00 98.38 696 ALA A N 1
ATOM 5130 C CA . ALA A 1 696 ? -9.386 -9.018 -18.774 1.00 98.38 696 ALA A CA 1
ATOM 5131 C C . ALA A 1 696 ? -10.113 -10.054 -17.895 1.00 98.38 696 ALA A C 1
ATOM 5133 O O . ALA A 1 696 ? -9.478 -10.879 -17.233 1.00 98.38 696 ALA A O 1
ATOM 5134 N N . GLY A 1 697 ? -11.445 -10.053 -17.897 1.00 97.50 697 GLY A N 1
ATOM 5135 C CA . GLY A 1 697 ? -12.216 -10.929 -17.014 1.00 97.50 697 GLY A CA 1
ATOM 5136 C C . GLY A 1 697 ? -13.698 -11.033 -17.344 1.00 97.50 697 GLY A C 1
ATOM 5137 O O . GLY A 1 697 ? -14.140 -10.665 -18.433 1.00 97.50 697 GLY A O 1
ATOM 5138 N N . VAL A 1 698 ? -14.462 -11.541 -16.377 1.00 95.38 698 VAL A N 1
ATOM 5139 C CA . VAL A 1 698 ? -15.925 -11.653 -16.386 1.00 95.38 698 VAL A CA 1
ATOM 5140 C C . VAL A 1 698 ? -16.527 -11.135 -15.081 1.00 95.38 698 VAL A C 1
ATOM 5142 O O . VAL A 1 698 ? -15.987 -11.334 -13.995 1.00 95.38 698 VAL A O 1
ATOM 5145 N N . LEU A 1 699 ? -17.673 -10.468 -15.194 1.00 90.94 699 LEU A N 1
ATOM 5146 C CA . LEU A 1 699 ? -18.505 -10.060 -14.066 1.00 90.94 699 LEU A CA 1
ATOM 5147 C C . LEU A 1 699 ? -19.315 -11.251 -13.526 1.00 90.94 699 LEU A C 1
ATOM 5149 O O . LEU A 1 699 ? -19.459 -12.281 -14.185 1.00 90.94 699 LEU A O 1
ATOM 5153 N N . ALA A 1 700 ? -19.914 -11.089 -12.343 1.00 83.25 700 ALA A N 1
ATOM 5154 C CA . ALA A 1 700 ? -20.733 -12.122 -11.697 1.00 83.25 700 ALA A CA 1
ATOM 5155 C C . ALA A 1 700 ? -21.994 -12.537 -12.494 1.00 83.25 700 ALA A C 1
ATOM 5157 O O . ALA A 1 700 ? -22.584 -13.572 -12.196 1.00 83.25 700 ALA A O 1
ATOM 5158 N N . ASP A 1 701 ? -22.396 -11.755 -13.502 1.00 86.56 701 ASP A N 1
ATOM 5159 C CA . ASP A 1 701 ? -23.482 -12.065 -14.445 1.00 86.56 701 ASP A CA 1
ATOM 5160 C C . ASP A 1 701 ? -22.999 -12.727 -15.757 1.00 86.56 701 ASP A C 1
ATOM 5162 O O . ASP A 1 701 ? -23.798 -12.987 -16.657 1.00 86.56 701 ASP A O 1
ATOM 5166 N N . GLY A 1 702 ? -21.697 -13.007 -15.878 1.00 88.75 702 GLY A N 1
ATOM 5167 C CA . GLY A 1 702 ? -21.078 -13.624 -17.050 1.00 88.75 702 GLY A CA 1
ATOM 5168 C C . GLY A 1 702 ? -20.719 -12.660 -18.188 1.00 88.75 702 GLY A C 1
ATOM 5169 O O . GLY A 1 702 ? -20.149 -13.104 -19.188 1.00 88.75 702 GLY A O 1
ATOM 5170 N N . ARG A 1 703 ? -20.994 -11.350 -18.074 1.00 94.31 703 ARG A N 1
ATOM 5171 C CA . ARG A 1 703 ? -20.502 -10.361 -19.049 1.00 94.31 703 ARG A CA 1
ATOM 5172 C C . ARG A 1 703 ? -18.987 -10.220 -18.934 1.00 94.31 703 ARG A C 1
ATOM 5174 O O . ARG A 1 703 ? -18.467 -9.930 -17.861 1.00 94.31 703 ARG A O 1
ATOM 5181 N N . GLY A 1 704 ? -18.286 -10.407 -20.049 1.00 96.50 704 GLY A N 1
ATOM 5182 C CA . GLY A 1 704 ? -16.841 -10.201 -20.118 1.00 96.50 704 GLY A CA 1
ATOM 5183 C C . GLY A 1 704 ? -16.443 -8.733 -20.253 1.00 96.50 704 GLY A C 1
ATOM 5184 O O . GLY A 1 704 ? -17.232 -7.909 -20.718 1.00 96.50 704 GLY A O 1
ATOM 5185 N N . PHE A 1 705 ? -15.211 -8.419 -19.856 1.00 97.50 705 PHE A N 1
ATOM 5186 C CA . PHE A 1 705 ? -14.615 -7.090 -19.959 1.00 97.50 705 PHE A CA 1
ATOM 5187 C C . PHE A 1 705 ? -13.142 -7.166 -20.378 1.00 97.50 705 PHE A C 1
ATOM 5189 O O . PHE A 1 705 ? -12.402 -8.053 -19.952 1.00 97.50 705 PHE A O 1
ATOM 5196 N N . ALA A 1 706 ? -12.714 -6.207 -21.203 1.00 98.44 706 ALA A N 1
ATOM 5197 C CA . ALA A 1 706 ? -11.311 -6.006 -21.557 1.00 98.44 706 ALA A CA 1
ATOM 5198 C C . ALA A 1 706 ? -10.549 -5.295 -20.426 1.00 98.44 706 ALA A C 1
ATOM 5200 O O . ALA A 1 706 ? -11.131 -4.513 -19.671 1.00 98.44 706 ALA A O 1
ATOM 5201 N N . GLY A 1 707 ? -9.243 -5.534 -20.332 1.00 98.06 707 GLY A N 1
ATOM 5202 C CA . GLY A 1 707 ? -8.385 -4.911 -19.329 1.00 98.06 707 GLY A CA 1
ATOM 5203 C C . GLY A 1 707 ? -8.181 -3.411 -19.571 1.00 98.06 707 GLY A C 1
ATOM 5204 O O . GLY A 1 707 ? -7.840 -2.968 -20.671 1.00 98.06 707 GLY A O 1
ATOM 5205 N N . ALA A 1 708 ? -8.327 -2.607 -18.519 1.00 98.31 708 ALA A N 1
ATOM 5206 C CA . ALA A 1 708 ? -7.937 -1.203 -18.531 1.00 98.31 708 ALA A CA 1
ATOM 5207 C C . ALA A 1 708 ? -6.410 -1.064 -18.683 1.00 98.31 708 ALA A C 1
ATOM 5209 O O . ALA A 1 708 ? -5.629 -1.786 -18.056 1.00 98.31 708 ALA A O 1
ATOM 5210 N N . SER A 1 709 ? -5.988 -0.129 -19.536 1.00 98.56 709 SER A N 1
ATOM 5211 C CA . SER A 1 709 ? -4.577 0.135 -19.846 1.00 98.56 709 SER A CA 1
ATOM 5212 C C . SER A 1 709 ? -4.046 1.341 -19.074 1.00 98.56 709 SER A C 1
ATOM 5214 O O . SER A 1 709 ? -4.750 2.346 -18.993 1.00 98.56 709 SER A O 1
ATOM 5216 N N . ALA A 1 710 ? -2.780 1.300 -18.661 1.00 96.81 710 ALA A N 1
ATOM 5217 C CA . ALA A 1 710 ? -2.076 2.401 -17.993 1.00 96.81 710 ALA A CA 1
ATOM 5218 C C . ALA A 1 710 ? -2.743 2.914 -16.697 1.00 96.81 710 ALA A C 1
ATOM 5220 O O . ALA A 1 710 ? -2.676 4.106 -16.392 1.00 96.81 710 ALA A O 1
ATOM 5221 N N . VAL A 1 711 ? -3.361 2.020 -15.921 1.00 95.50 711 VAL A N 1
ATOM 5222 C CA . VAL A 1 711 ? -4.004 2.334 -14.630 1.00 95.50 711 VAL A CA 1
ATOM 5223 C C . VAL A 1 711 ? -3.215 1.744 -13.461 1.00 95.50 711 VAL A C 1
ATOM 5225 O O . VAL A 1 711 ? -2.481 0.768 -13.635 1.00 95.50 711 VAL A O 1
ATOM 5228 N N . GLN A 1 712 ? -3.343 2.337 -12.271 1.00 94.44 712 GLN A N 1
ATOM 5229 C CA . GLN A 1 712 ? -2.984 1.618 -11.049 1.00 94.44 712 GLN A CA 1
ATOM 5230 C C . GLN A 1 712 ? -4.038 0.552 -10.755 1.00 94.44 712 GLN A C 1
ATOM 5232 O O . GLN A 1 712 ? -5.196 0.679 -11.158 1.00 94.44 712 GLN A O 1
ATOM 5237 N N . SER A 1 713 ? -3.619 -0.525 -10.099 1.00 93.19 713 SER A N 1
ATOM 5238 C CA . SER A 1 713 ? -4.444 -1.715 -9.944 1.00 93.19 713 SER A CA 1
ATOM 5239 C C . SER A 1 713 ? -4.163 -2.462 -8.654 1.00 93.19 713 SER A C 1
ATOM 5241 O O . SER A 1 713 ? -3.027 -2.520 -8.174 1.00 93.19 713 SER A O 1
ATOM 5243 N N . HIS A 1 714 ? -5.205 -3.133 -8.174 1.00 94.69 714 HIS A N 1
ATOM 5244 C CA . HIS A 1 714 ? -5.170 -4.039 -7.036 1.00 94.69 714 HIS A CA 1
ATOM 5245 C C . HIS A 1 714 ? -4.610 -3.382 -5.778 1.00 94.69 714 HIS A C 1
ATOM 5247 O O . HIS A 1 714 ? -5.317 -2.589 -5.172 1.00 94.69 714 HIS A O 1
ATOM 5253 N N . MET A 1 715 ? -3.375 -3.677 -5.374 1.00 94.88 715 MET A N 1
ATOM 5254 C CA . MET A 1 715 ? -2.889 -3.286 -4.046 1.00 94.88 715 MET A CA 1
ATOM 5255 C C . MET A 1 715 ? -2.485 -1.803 -3.921 1.00 94.88 715 MET A C 1
ATOM 5257 O O . MET A 1 715 ? -2.250 -1.334 -2.810 1.00 94.88 715 MET A O 1
ATOM 5261 N N . THR A 1 716 ? -2.487 -1.041 -5.024 1.00 92.38 716 THR A N 1
ATOM 5262 C CA . THR A 1 716 ? -2.343 0.427 -5.028 1.00 92.38 716 THR A CA 1
ATOM 5263 C C . THR A 1 716 ? -3.389 1.098 -5.920 1.00 92.38 716 THR A C 1
ATOM 5265 O O . THR A 1 716 ? -3.822 0.547 -6.932 1.00 92.38 716 THR A O 1
ATOM 5268 N N . ASN A 1 717 ? -3.768 2.315 -5.534 1.00 90.94 717 ASN A N 1
ATOM 5269 C CA . ASN A 1 717 ? -4.589 3.255 -6.301 1.00 90.94 717 ASN A CA 1
ATOM 5270 C C . ASN A 1 717 ? -4.055 4.700 -6.131 1.00 90.94 717 ASN A C 1
ATOM 5272 O O . ASN A 1 717 ? -4.789 5.679 -6.251 1.00 90.94 717 ASN A O 1
ATOM 5276 N N . SER A 1 718 ? -2.757 4.846 -5.822 1.00 91.31 718 SER A N 1
ATOM 5277 C CA . SER A 1 718 ? -2.112 6.162 -5.720 1.00 91.31 718 SER A CA 1
ATOM 5278 C C . SER A 1 718 ? -2.094 6.874 -7.077 1.00 91.31 718 SER A C 1
ATOM 5280 O O . SER A 1 718 ? -2.007 6.230 -8.125 1.00 91.31 718 SER A O 1
ATOM 5282 N N . ARG A 1 719 ? -2.092 8.204 -7.084 1.00 91.50 719 ARG A N 1
ATOM 5283 C CA . ARG A 1 719 ? -1.818 8.974 -8.300 1.00 91.50 719 ARG A CA 1
ATOM 5284 C C . ARG A 1 719 ? -0.337 8.858 -8.687 1.00 91.50 719 ARG A C 1
ATOM 5286 O O . ARG A 1 719 ? 0.535 8.584 -7.859 1.00 91.50 719 ARG A O 1
ATOM 5293 N N . LEU A 1 720 ? -0.075 9.082 -9.971 1.00 90.00 720 LEU A N 1
ATOM 5294 C CA . LEU A 1 720 ? 1.251 9.428 -10.484 1.00 90.00 720 LEU A CA 1
ATOM 5295 C C . LEU A 1 720 ? 1.675 10.785 -9.895 1.00 90.00 720 LEU A C 1
ATOM 5297 O O . LEU A 1 720 ? 0.804 11.605 -9.595 1.00 90.00 720 LEU A O 1
ATOM 5301 N N . THR A 1 721 ? 2.973 11.066 -9.791 1.00 92.00 721 THR A N 1
ATOM 5302 C CA . THR A 1 721 ? 3.404 12.461 -9.610 1.00 92.00 721 THR A CA 1
ATOM 5303 C C . THR A 1 721 ? 3.133 13.234 -10.898 1.00 92.00 721 THR A C 1
ATOM 5305 O O . THR A 1 721 ? 3.457 12.751 -11.990 1.00 92.00 721 THR A O 1
ATOM 5308 N N . ASP A 1 722 ? 2.552 14.428 -10.781 1.00 93.75 722 ASP A N 1
ATOM 5309 C CA . ASP A 1 722 ? 2.376 15.319 -11.927 1.00 93.75 722 ASP A CA 1
ATOM 5310 C C . ASP A 1 722 ? 3.744 15.682 -12.552 1.00 93.75 722 ASP A C 1
ATOM 5312 O O . ASP A 1 722 ? 4.682 15.965 -11.800 1.00 93.75 722 ASP A O 1
ATOM 5316 N N . PRO A 1 723 ? 3.901 15.662 -13.891 1.00 94.75 723 PRO A N 1
ATOM 5317 C CA . PRO A 1 723 ? 5.173 15.968 -14.542 1.00 94.75 723 PRO A CA 1
ATOM 5318 C C . PRO A 1 723 ? 5.777 17.325 -14.163 1.00 94.75 723 PRO A C 1
ATOM 5320 O O . PRO A 1 723 ? 6.988 17.401 -13.981 1.00 94.75 723 PRO A O 1
ATOM 5323 N N . GLU A 1 724 ? 4.971 18.377 -14.005 1.00 95.00 724 GLU A N 1
ATOM 5324 C CA . GLU A 1 724 ? 5.486 19.714 -13.688 1.00 95.00 724 GLU A CA 1
ATOM 5325 C C . GLU A 1 724 ? 5.998 19.763 -12.241 1.00 95.00 724 GLU A C 1
ATOM 5327 O O . GLU A 1 724 ? 7.095 20.253 -11.984 1.00 95.00 724 GLU A O 1
ATOM 5332 N N . ILE A 1 725 ? 5.271 19.142 -11.304 1.00 93.94 725 ILE A N 1
ATOM 5333 C CA . ILE A 1 725 ? 5.685 19.007 -9.895 1.00 93.94 725 ILE A CA 1
ATOM 5334 C C . ILE A 1 725 ? 6.917 18.096 -9.741 1.00 93.94 725 ILE A C 1
ATOM 5336 O O . ILE A 1 725 ? 7.737 18.302 -8.842 1.00 93.94 725 ILE A O 1
ATOM 5340 N N . LEU A 1 726 ? 7.065 17.089 -10.607 1.00 95.50 726 LEU A N 1
ATOM 5341 C CA . LEU A 1 726 ? 8.237 16.214 -10.649 1.00 95.50 726 LEU A CA 1
ATOM 5342 C C . LEU A 1 726 ? 9.493 16.984 -11.087 1.00 95.50 726 LEU A C 1
ATOM 5344 O O . LEU A 1 726 ? 10.520 16.887 -10.416 1.00 95.50 726 LEU A O 1
ATOM 5348 N N . GLU A 1 727 ? 9.408 17.756 -12.173 1.00 96.06 727 GLU A N 1
ATOM 5349 C CA . GLU A 1 727 ? 10.539 18.530 -12.710 1.00 96.06 727 GLU A CA 1
ATOM 5350 C C . GLU A 1 727 ? 10.853 19.800 -11.899 1.00 96.06 727 GLU A C 1
ATOM 5352 O O . GLU A 1 727 ? 12.005 20.227 -11.861 1.00 96.06 727 GLU A O 1
ATOM 5357 N N . GLU A 1 728 ? 9.871 20.387 -11.203 1.00 94.88 728 GLU A N 1
ATOM 5358 C CA . GLU A 1 728 ? 10.095 21.500 -10.267 1.00 94.88 728 GLU A CA 1
ATOM 5359 C C . GLU A 1 728 ? 10.912 21.054 -9.041 1.00 94.88 728 GLU A C 1
ATOM 5361 O O . GLU A 1 728 ? 11.817 21.761 -8.590 1.00 94.88 728 GLU A O 1
ATOM 5366 N N . ARG A 1 729 ? 10.574 19.893 -8.463 1.00 91.94 729 ARG A N 1
ATOM 5367 C CA . ARG A 1 729 ? 11.066 19.487 -7.134 1.00 91.94 729 ARG A CA 1
ATOM 5368 C C . ARG A 1 729 ? 12.292 18.582 -7.156 1.00 91.94 729 ARG A C 1
ATOM 5370 O O . ARG A 1 729 ? 13.000 18.508 -6.149 1.00 91.94 729 ARG A O 1
ATOM 5377 N N . PHE A 1 730 ? 12.545 17.888 -8.262 1.00 94.44 730 PHE A N 1
ATOM 5378 C CA . PHE A 1 730 ? 13.597 16.881 -8.364 1.00 94.44 730 PHE A CA 1
ATOM 5379 C C . PHE A 1 730 ? 14.465 17.114 -9.606 1.00 94.44 730 PHE A C 1
ATOM 5381 O O . PHE A 1 730 ? 13.950 17.537 -10.636 1.00 94.44 730 PHE A O 1
ATOM 5388 N N . PRO A 1 731 ? 15.778 16.812 -9.561 1.00 95.12 731 PRO A N 1
ATOM 5389 C CA . PRO A 1 731 ? 16.686 17.050 -10.680 1.00 95.12 731 PRO A CA 1
ATOM 5390 C C . PRO A 1 731 ? 16.555 15.948 -11.747 1.00 95.12 731 PRO A C 1
ATOM 5392 O O . PRO A 1 731 ? 17.509 15.231 -12.053 1.00 95.12 731 PRO A O 1
ATOM 5395 N N . VAL A 1 732 ? 15.358 15.810 -12.318 1.00 97.06 732 VAL A N 1
ATOM 5396 C CA . VAL A 1 732 ? 15.011 14.883 -13.402 1.00 97.06 732 VAL A CA 1
ATOM 5397 C C . VAL A 1 732 ? 14.187 15.591 -14.481 1.00 97.06 732 VAL A C 1
ATOM 5399 O O . VAL A 1 732 ? 13.668 16.679 -14.260 1.00 97.06 732 VAL A O 1
ATOM 5402 N N . ARG A 1 733 ? 14.052 14.965 -15.654 1.00 97.94 733 ARG A N 1
ATOM 5403 C CA . ARG A 1 733 ? 13.132 15.381 -16.725 1.00 97.94 733 ARG A CA 1
ATOM 5404 C C . ARG A 1 733 ? 12.377 14.187 -17.295 1.00 97.94 733 ARG A C 1
ATOM 5406 O O . ARG A 1 733 ? 13.006 13.167 -17.576 1.00 97.94 733 ARG A O 1
ATOM 5413 N N . LEU A 1 734 ? 11.070 14.308 -17.501 1.00 98.25 734 LEU A N 1
ATOM 5414 C CA . LEU A 1 734 ? 10.201 13.284 -18.072 1.00 98.25 734 LEU A CA 1
ATOM 5415 C C . LEU A 1 734 ? 10.164 13.394 -19.601 1.00 98.25 734 LEU A C 1
ATOM 5417 O O . LEU A 1 734 ? 9.372 14.123 -20.188 1.00 98.25 734 LEU A O 1
ATOM 5421 N N . GLU A 1 735 ? 11.020 12.624 -20.269 1.00 97.81 735 GLU A N 1
ATOM 5422 C CA . GLU A 1 735 ? 11.157 12.669 -21.730 1.00 97.81 735 GLU A CA 1
ATOM 5423 C C . GLU A 1 735 ? 10.060 11.893 -22.467 1.00 97.81 735 GLU A C 1
ATOM 5425 O O . GLU A 1 735 ? 9.697 12.238 -23.591 1.00 97.81 735 GLU A O 1
ATOM 5430 N N . ILE A 1 736 ? 9.549 10.817 -21.859 1.00 97.94 736 ILE A N 1
ATOM 5431 C CA . ILE A 1 736 ? 8.479 9.993 -22.430 1.00 97.94 736 ILE A CA 1
ATOM 5432 C C . ILE A 1 736 ? 7.543 9.542 -21.312 1.00 97.94 736 ILE A C 1
ATOM 5434 O O . ILE A 1 736 ? 7.980 8.926 -20.342 1.00 97.94 736 ILE A O 1
ATOM 5438 N N . PHE A 1 737 ? 6.240 9.736 -21.504 1.00 97.50 737 PHE A N 1
ATOM 5439 C CA . PHE A 1 737 ? 5.211 8.994 -20.781 1.00 97.50 737 PHE A CA 1
ATOM 5440 C C . PHE A 1 737 ? 4.058 8.652 -21.730 1.00 97.50 737 PHE A C 1
ATOM 5442 O O . PHE A 1 737 ? 3.369 9.537 -22.232 1.00 97.50 737 PHE A O 1
ATOM 5449 N N . ARG A 1 738 ? 3.890 7.364 -22.060 1.00 97.81 738 ARG A N 1
ATOM 5450 C CA . ARG A 1 738 ? 2.881 6.902 -23.035 1.00 97.81 738 ARG A CA 1
ATOM 5451 C C . ARG A 1 738 ? 2.481 5.446 -22.828 1.00 97.81 738 ARG A C 1
ATOM 5453 O O . ARG A 1 738 ? 3.261 4.662 -22.300 1.00 97.81 738 ARG A O 1
ATOM 5460 N N . LYS A 1 739 ? 1.313 5.046 -23.342 1.00 98.44 739 LYS A N 1
ATOM 5461 C CA . LYS A 1 739 ? 0.897 3.631 -23.365 1.00 98.44 739 LYS A CA 1
ATOM 5462 C C . LYS A 1 739 ? 1.842 2.770 -24.217 1.00 98.44 739 LYS A C 1
ATOM 5464 O O . LYS A 1 739 ? 2.236 3.163 -25.322 1.00 98.44 739 LYS A O 1
ATOM 5469 N N . ARG A 1 740 ? 2.153 1.574 -23.721 1.00 98.19 740 ARG A N 1
ATOM 5470 C CA . ARG A 1 740 ? 2.951 0.531 -24.376 1.00 98.19 740 ARG A CA 1
ATOM 5471 C C . ARG A 1 740 ? 2.038 -0.339 -25.246 1.00 98.19 740 ARG A C 1
ATOM 5473 O O . ARG A 1 740 ? 1.703 -1.457 -24.880 1.00 98.19 740 ARG A O 1
ATOM 5480 N N . ARG A 1 741 ? 1.569 0.227 -26.362 1.00 98.38 741 ARG A N 1
ATOM 5481 C CA . ARG A 1 741 ? 0.575 -0.407 -27.248 1.00 98.38 741 ARG A CA 1
ATOM 5482 C C . ARG A 1 741 ? 1.016 -1.796 -27.719 1.00 98.38 741 ARG A C 1
ATOM 5484 O O . ARG A 1 741 ? 2.119 -1.921 -28.242 1.00 98.38 741 ARG A O 1
ATOM 5491 N N . GLY A 1 742 ? 0.134 -2.786 -27.589 1.00 97.56 742 GLY A N 1
ATOM 5492 C CA . GLY A 1 742 ? 0.413 -4.178 -27.948 1.00 97.56 742 GLY A CA 1
ATOM 5493 C C . GLY A 1 742 ? 1.161 -4.957 -26.862 1.00 97.56 742 GLY A C 1
ATOM 5494 O O . GLY A 1 742 ? 1.854 -5.916 -27.184 1.00 97.56 742 GLY A O 1
ATOM 5495 N N . SER A 1 743 ? 1.055 -4.539 -25.595 1.00 98.69 743 SER A N 1
ATOM 5496 C CA . SER A 1 743 ? 1.571 -5.308 -24.450 1.00 98.69 743 SER A CA 1
ATOM 5497 C C . SER A 1 743 ? 0.481 -6.071 -23.697 1.00 98.69 743 SER A C 1
ATOM 5499 O O . SER A 1 743 ? 0.801 -7.040 -23.010 1.00 98.69 743 SER A O 1
ATOM 5501 N N . GLY A 1 744 ? -0.789 -5.680 -23.836 1.00 98.69 744 GLY A N 1
ATOM 5502 C CA . GLY A 1 744 ? -1.919 -6.466 -23.337 1.00 98.69 744 GLY A CA 1
ATOM 5503 C C . GLY A 1 744 ? -2.052 -7.815 -24.055 1.00 98.69 744 GLY A C 1
ATOM 5504 O O . GLY A 1 744 ? -1.919 -7.891 -25.276 1.00 98.69 744 GLY A O 1
ATOM 5505 N N . GLY A 1 745 ? -2.312 -8.881 -23.297 1.00 98.56 745 GLY A N 1
ATOM 5506 C CA . GLY A 1 745 ? -2.465 -10.238 -23.820 1.00 98.56 745 GLY A CA 1
ATOM 5507 C C . GLY A 1 745 ? -3.730 -10.396 -24.665 1.00 98.56 745 GLY A C 1
ATOM 5508 O O . GLY A 1 745 ? -4.802 -9.915 -24.293 1.00 98.56 745 GLY A O 1
ATOM 5509 N N . ALA A 1 746 ? -3.615 -11.076 -25.807 1.00 98.50 746 ALA A N 1
ATOM 5510 C CA . ALA A 1 746 ? -4.737 -11.300 -26.715 1.00 98.50 746 ALA A CA 1
ATOM 5511 C C . ALA A 1 746 ? -5.767 -12.293 -26.146 1.00 98.50 746 ALA A C 1
ATOM 5513 O O . ALA A 1 746 ? -5.442 -13.197 -25.381 1.00 98.50 746 ALA A O 1
ATOM 5514 N N . GLY A 1 747 ? -7.020 -12.151 -26.559 1.00 97.75 747 GLY A N 1
ATOM 5515 C CA . GLY A 1 747 ? -8.134 -13.013 -26.173 1.00 97.75 747 GLY A CA 1
ATOM 5516 C C . GLY A 1 747 ? -9.446 -12.412 -26.661 1.00 97.75 747 GLY A C 1
ATOM 5517 O O . GLY A 1 747 ? -9.444 -11.284 -27.159 1.00 97.75 747 GLY A O 1
ATOM 5518 N N . ARG A 1 748 ? -10.567 -13.120 -26.477 1.00 97.56 748 ARG A N 1
ATOM 5519 C CA . ARG A 1 748 ? -11.909 -12.577 -26.772 1.00 97.56 748 ARG A CA 1
ATOM 5520 C C . ARG A 1 748 ? -12.152 -11.245 -26.055 1.00 97.56 748 ARG A C 1
ATOM 5522 O O . ARG A 1 748 ? -12.805 -10.352 -26.587 1.00 97.56 748 ARG A O 1
ATOM 5529 N N . TRP A 1 749 ? -11.583 -11.108 -24.860 1.00 98.38 749 TRP A N 1
ATOM 5530 C CA . TRP A 1 749 ? -11.391 -9.835 -24.183 1.00 98.38 749 TRP A CA 1
ATOM 5531 C C . TRP A 1 749 ? -9.883 -9.612 -23.987 1.00 98.38 749 TRP A C 1
ATOM 5533 O O . TRP A 1 749 ? -9.254 -10.390 -23.265 1.00 98.38 749 TRP A O 1
ATOM 5543 N N . PRO A 1 750 ? -9.269 -8.604 -24.631 1.00 98.56 750 PRO A N 1
ATOM 5544 C CA . PRO A 1 750 ? -7.835 -8.362 -24.514 1.00 98.56 750 PRO A CA 1
ATOM 5545 C C . PRO A 1 750 ? -7.480 -7.753 -23.154 1.00 98.56 750 PRO A C 1
ATOM 5547 O O . PRO A 1 750 ? -8.244 -6.961 -22.597 1.00 98.56 750 PRO A O 1
ATOM 5550 N N . GLY A 1 751 ? -6.305 -8.098 -22.631 1.00 98.69 751 GLY A N 1
ATOM 5551 C CA . GLY A 1 751 ? -5.727 -7.448 -21.457 1.00 98.69 751 GLY A CA 1
ATOM 5552 C C . GLY A 1 751 ? -5.310 -6.001 -21.742 1.00 98.69 751 GLY A C 1
ATOM 5553 O O . GLY A 1 751 ? -5.179 -5.585 -22.893 1.00 98.69 751 GLY A O 1
ATOM 5554 N N . GLY A 1 752 ? -5.099 -5.213 -20.689 1.00 98.75 752 GLY A N 1
ATOM 5555 C CA . GLY A 1 752 ? -4.700 -3.812 -20.821 1.00 98.75 752 GLY A CA 1
ATOM 5556 C C . GLY A 1 752 ? -3.232 -3.639 -21.216 1.00 98.75 752 GLY A C 1
ATOM 5557 O O . GLY A 1 752 ? -2.378 -4.417 -20.796 1.00 98.75 752 GLY A O 1
ATOM 5558 N N . ASP A 1 753 ? -2.919 -2.580 -21.967 1.00 98.88 753 ASP A N 1
ATOM 5559 C CA . ASP A 1 753 ? -1.532 -2.176 -22.231 1.00 98.88 753 ASP A CA 1
ATOM 5560 C C . ASP A 1 753 ? -0.860 -1.575 -20.984 1.00 98.88 753 ASP A C 1
ATOM 5562 O O . ASP A 1 753 ? -1.478 -0.809 -20.235 1.00 98.88 753 ASP A O 1
ATOM 5566 N N . GLY A 1 754 ? 0.439 -1.839 -20.832 1.00 98.56 754 GLY A N 1
ATOM 5567 C CA . GLY A 1 754 ? 1.326 -1.138 -19.904 1.00 98.56 754 GLY A CA 1
ATOM 5568 C C . GLY A 1 754 ? 1.665 0.296 -20.340 1.00 98.56 754 GLY A C 1
ATOM 5569 O O . GLY A 1 754 ? 1.041 0.873 -21.240 1.00 98.56 754 GLY A O 1
ATOM 5570 N N . VAL A 1 755 ? 2.708 0.879 -19.746 1.00 98.69 755 VAL A N 1
ATOM 5571 C CA . VAL A 1 755 ? 3.277 2.184 -20.135 1.00 98.69 755 VAL A CA 1
ATOM 5572 C C . VAL A 1 755 ? 4.766 2.101 -20.445 1.00 98.69 755 VAL A C 1
ATOM 5574 O O . VAL A 1 755 ? 5.442 1.129 -20.124 1.00 98.69 755 VAL A O 1
ATOM 5577 N N . ILE A 1 756 ? 5.273 3.156 -21.073 1.00 98.75 756 ILE A N 1
ATOM 5578 C CA . ILE A 1 756 ? 6.692 3.479 -21.161 1.00 98.75 756 ILE A CA 1
ATOM 5579 C C . ILE A 1 756 ? 6.880 4.829 -20.466 1.00 98.75 756 ILE A C 1
ATOM 5581 O O . ILE A 1 756 ? 6.276 5.816 -20.895 1.00 98.75 756 ILE A O 1
ATOM 5585 N N . ARG A 1 757 ? 7.692 4.860 -19.403 1.00 98.06 757 ARG A N 1
ATOM 5586 C CA . ARG A 1 757 ? 8.083 6.060 -18.643 1.00 98.06 757 ARG A CA 1
ATOM 5587 C C . ARG A 1 757 ? 9.600 6.222 -18.758 1.00 98.06 757 ARG A C 1
ATOM 5589 O O . ARG A 1 757 ? 10.330 5.289 -18.438 1.00 98.06 757 ARG A O 1
ATOM 5596 N N . GLN A 1 758 ? 10.070 7.364 -19.256 1.00 98.25 758 GLN A N 1
ATOM 5597 C CA . GLN A 1 758 ? 11.493 7.659 -19.444 1.00 98.25 758 GLN A CA 1
ATOM 5598 C C . GLN A 1 758 ? 11.866 8.955 -18.732 1.00 98.25 758 GLN A C 1
ATOM 5600 O O . GLN A 1 758 ? 11.311 10.009 -19.043 1.00 98.25 758 GLN A O 1
ATOM 5605 N N . LEU A 1 759 ? 12.822 8.863 -17.812 1.00 97.88 759 LEU A N 1
ATOM 5606 C CA . LEU A 1 759 ? 13.378 9.985 -17.062 1.00 97.88 759 LEU A CA 1
ATOM 5607 C C . LEU A 1 759 ? 14.840 10.208 -17.467 1.00 97.88 759 LEU A C 1
ATOM 5609 O O . LEU A 1 759 ? 15.565 9.236 -17.676 1.00 97.88 759 LEU A O 1
ATOM 5613 N N . ARG A 1 760 ? 15.299 11.460 -17.519 1.00 97.81 760 ARG A N 1
ATOM 5614 C CA . ARG A 1 760 ? 16.728 11.816 -17.584 1.00 97.81 760 ARG A CA 1
ATOM 5615 C C . ARG A 1 760 ? 17.149 12.517 -16.299 1.00 97.81 760 ARG A C 1
ATOM 5617 O O . ARG A 1 760 ? 16.455 13.429 -15.863 1.00 97.81 760 ARG A O 1
ATOM 5624 N N . ALA A 1 761 ? 18.275 12.120 -15.717 1.00 97.38 761 ALA A N 1
ATOM 5625 C CA . ALA A 1 761 ? 18.867 12.779 -14.560 1.00 97.38 761 ALA A CA 1
ATOM 5626 C C . ALA A 1 761 ? 19.534 14.105 -14.974 1.00 97.38 761 ALA A C 1
ATOM 5628 O O . ALA A 1 761 ? 20.255 14.164 -15.974 1.00 97.38 761 ALA A O 1
ATOM 5629 N N . LEU A 1 762 ? 19.290 15.175 -14.219 1.00 96.69 762 LEU A N 1
ATOM 5630 C CA . LEU A 1 762 ? 19.870 16.510 -14.434 1.00 96.69 762 LEU A CA 1
ATOM 5631 C C . LEU A 1 762 ? 21.055 16.776 -13.490 1.00 96.69 762 LEU A C 1
ATOM 5633 O O . LEU A 1 762 ? 22.002 17.462 -13.866 1.00 96.69 762 LEU A O 1
ATOM 5637 N N . GLU A 1 763 ? 21.026 16.172 -12.304 1.00 95.19 763 GLU A N 1
ATOM 5638 C CA . GLU A 1 763 ? 22.133 16.060 -11.347 1.00 95.19 763 GLU A CA 1
ATOM 5639 C C . GLU A 1 763 ? 22.430 14.559 -11.118 1.00 95.19 763 GLU A C 1
ATOM 5641 O O . GLU A 1 763 ? 21.596 13.723 -11.476 1.00 95.19 763 GLU A O 1
ATOM 5646 N N . PRO A 1 764 ? 23.590 14.166 -10.556 1.00 94.31 764 PRO A N 1
ATOM 5647 C CA . PRO A 1 764 ? 23.844 12.771 -10.197 1.00 94.31 764 PRO A CA 1
ATOM 5648 C C . PRO A 1 764 ? 22.830 12.256 -9.166 1.00 94.31 764 PRO A C 1
ATOM 5650 O O . PRO A 1 764 ? 22.595 12.908 -8.150 1.00 94.31 764 PRO A O 1
ATOM 5653 N N . LEU A 1 765 ? 22.257 11.077 -9.410 1.00 94.50 765 LEU A N 1
ATOM 5654 C CA . LEU A 1 765 ? 21.212 10.477 -8.574 1.00 94.50 765 LEU A CA 1
ATOM 5655 C C . LEU A 1 765 ? 21.502 9.006 -8.291 1.00 94.50 765 LEU A C 1
ATOM 5657 O O . LEU A 1 765 ? 22.014 8.284 -9.148 1.00 94.50 765 LEU A O 1
ATOM 5661 N N . ARG A 1 766 ? 21.105 8.540 -7.107 1.00 95.12 766 ARG A N 1
ATOM 5662 C CA . ARG A 1 766 ? 21.085 7.119 -6.755 1.00 95.12 766 ARG A CA 1
ATOM 5663 C C . ARG A 1 766 ? 19.657 6.599 -6.892 1.00 95.12 766 ARG A C 1
ATOM 5665 O O . ARG A 1 766 ? 18.732 7.200 -6.355 1.00 95.12 766 ARG A O 1
ATOM 5672 N N . VAL A 1 767 ? 19.485 5.509 -7.631 1.00 95.94 767 VAL A N 1
ATOM 5673 C CA . VAL A 1 767 ? 18.190 4.930 -8.015 1.00 95.94 767 VAL A CA 1
ATOM 5674 C C . VAL A 1 767 ? 18.063 3.526 -7.436 1.00 95.94 767 VAL A C 1
ATOM 5676 O O . VAL A 1 767 ? 19.005 2.740 -7.534 1.00 95.94 767 VAL A O 1
ATOM 5679 N N . SER A 1 768 ? 16.887 3.203 -6.900 1.00 96.38 768 SER A N 1
ATOM 5680 C CA . SER A 1 768 ? 16.457 1.843 -6.569 1.00 96.38 768 SER A CA 1
ATOM 5681 C C . SER A 1 768 ? 15.258 1.456 -7.438 1.00 96.38 768 SER A C 1
ATOM 5683 O O . SER A 1 768 ? 14.323 2.242 -7.616 1.00 96.38 768 SER A O 1
ATOM 5685 N N . LEU A 1 769 ? 15.280 0.238 -7.977 1.00 97.50 769 LEU A N 1
ATOM 5686 C CA . LEU A 1 769 ? 14.151 -0.390 -8.656 1.00 97.50 769 LEU A CA 1
ATOM 5687 C C . LEU A 1 769 ? 13.727 -1.659 -7.924 1.00 97.50 769 LEU A C 1
ATOM 5689 O O . LEU A 1 769 ? 14.549 -2.541 -7.668 1.00 97.50 769 LEU A O 1
ATOM 5693 N N . LEU A 1 770 ? 12.420 -1.776 -7.693 1.00 97.25 770 LEU A N 1
ATOM 5694 C CA . LEU A 1 770 ? 11.741 -2.995 -7.258 1.00 97.25 770 LEU A CA 1
ATOM 5695 C C . LEU A 1 770 ? 10.601 -3.280 -8.240 1.00 97.25 770 LEU A C 1
ATOM 5697 O O . LEU A 1 770 ? 9.528 -2.677 -8.147 1.00 97.25 770 LEU A O 1
ATOM 5701 N N . THR A 1 771 ? 10.857 -4.155 -9.219 1.00 97.69 771 THR A N 1
ATOM 5702 C CA . THR A 1 771 ? 9.898 -4.469 -10.288 1.00 97.69 771 THR A CA 1
ATOM 5703 C C . THR A 1 771 ? 9.899 -5.962 -10.640 1.00 97.69 771 THR A C 1
ATOM 5705 O O . THR A 1 771 ? 10.946 -6.536 -10.927 1.00 97.69 771 THR A O 1
ATOM 5708 N N . GLY A 1 772 ? 8.724 -6.584 -10.649 1.00 96.25 772 GLY A N 1
ATOM 5709 C CA . GLY A 1 772 ? 8.475 -7.951 -11.096 1.00 96.25 772 GLY A CA 1
ATOM 5710 C C . GLY A 1 772 ? 7.859 -8.025 -12.496 1.00 96.25 772 GLY A C 1
ATOM 5711 O O . GLY A 1 772 ? 7.808 -7.040 -13.241 1.00 96.25 772 GLY A O 1
ATOM 5712 N N . SER A 1 773 ? 7.392 -9.219 -12.867 1.00 97.50 773 SER A N 1
ATOM 5713 C CA . SER A 1 773 ? 6.856 -9.543 -14.199 1.00 97.50 773 SER A CA 1
ATOM 5714 C C . SER A 1 773 ? 7.743 -9.065 -15.357 1.00 97.50 773 SER A C 1
ATOM 5716 O O . SER A 1 773 ? 7.289 -8.530 -16.373 1.00 97.50 773 SER A O 1
ATOM 5718 N N . ARG A 1 774 ? 9.050 -9.263 -15.173 1.00 97.75 774 ARG A N 1
ATOM 5719 C CA . ARG A 1 774 ? 10.125 -9.087 -16.151 1.00 97.75 774 ARG A CA 1
ATOM 5720 C C . ARG A 1 774 ? 10.589 -10.439 -16.710 1.00 97.75 774 ARG A C 1
ATOM 5722 O O . ARG A 1 774 ? 10.942 -10.499 -17.885 1.00 97.75 774 ARG A O 1
ATOM 5729 N N . ARG A 1 775 ? 10.533 -11.528 -15.923 1.00 97.12 775 ARG A N 1
ATOM 5730 C CA . ARG A 1 775 ? 10.668 -12.915 -16.422 1.00 97.12 775 ARG A CA 1
ATOM 5731 C C . ARG A 1 775 ? 9.308 -13.590 -16.587 1.00 97.12 775 ARG A C 1
ATOM 5733 O O . ARG A 1 775 ? 9.057 -14.155 -17.647 1.00 97.12 775 ARG A O 1
ATOM 5740 N N . VAL A 1 776 ? 8.462 -13.559 -15.558 1.00 97.94 776 VAL A N 1
ATOM 5741 C CA . VAL A 1 776 ? 7.172 -14.265 -15.542 1.00 97.94 776 VAL A CA 1
ATOM 5742 C C . VAL A 1 776 ? 6.071 -13.363 -16.127 1.00 97.94 776 VAL A C 1
ATOM 5744 O O . VAL A 1 776 ? 5.749 -12.332 -15.527 1.00 97.94 776 VAL A O 1
ATOM 5747 N N . PRO A 1 777 ? 5.475 -13.709 -17.286 1.00 98.06 777 PRO A N 1
ATOM 5748 C CA . PRO A 1 777 ? 4.462 -12.874 -17.922 1.00 98.06 777 PRO A CA 1
ATOM 5749 C C . PRO A 1 777 ? 3.120 -12.946 -17.168 1.00 98.06 777 PRO A C 1
ATOM 5751 O O . PRO A 1 777 ? 2.718 -14.038 -16.755 1.00 98.06 777 PRO A O 1
ATOM 5754 N N . PRO A 1 778 ? 2.380 -11.830 -17.021 1.00 98.50 778 PRO A N 1
ATOM 5755 C CA . PRO A 1 778 ? 1.033 -11.832 -16.448 1.00 98.50 778 PRO A CA 1
ATOM 5756 C C . PRO A 1 778 ? 0.086 -12.777 -17.204 1.00 98.50 778 PRO A C 1
ATOM 5758 O O . PRO A 1 778 ? -0.260 -12.532 -18.359 1.00 98.50 778 PRO A O 1
ATOM 5761 N N . PHE A 1 779 ? -0.326 -13.876 -16.565 1.00 98.75 779 PHE A N 1
ATOM 5762 C CA . PHE A 1 779 ? -1.076 -14.957 -17.211 1.00 98.75 779 PHE A CA 1
ATOM 5763 C C . PHE A 1 779 ? -2.431 -14.510 -17.791 1.00 98.75 779 PHE A C 1
ATOM 5765 O O . PHE A 1 779 ? -3.167 -13.726 -17.188 1.00 98.75 779 PHE A O 1
ATOM 5772 N N . GLY A 1 780 ? -2.783 -15.068 -18.952 1.00 98.44 780 GLY A N 1
ATOM 5773 C CA . GLY A 1 780 ? -4.140 -15.028 -19.502 1.00 98.44 780 GLY A CA 1
ATOM 5774 C C . GLY A 1 780 ? -5.018 -16.142 -18.925 1.00 98.44 780 GLY A C 1
ATOM 5775 O O . GLY A 1 780 ? -4.514 -17.099 -18.336 1.00 98.44 780 GLY A O 1
ATOM 5776 N N . LEU A 1 781 ? -6.339 -16.020 -19.071 1.00 98.00 781 LEU A N 1
ATOM 5777 C CA . LEU A 1 781 ? -7.312 -16.916 -18.436 1.00 98.00 781 LEU A CA 1
ATOM 5778 C C . LEU A 1 781 ? -8.395 -17.392 -19.418 1.00 98.00 781 LEU A C 1
ATOM 5780 O O . LEU A 1 781 ? -8.679 -16.741 -20.422 1.00 98.00 781 LEU A O 1
ATOM 5784 N N . ALA A 1 782 ? -8.987 -18.562 -19.154 1.00 96.44 782 ALA A N 1
ATOM 5785 C CA . ALA A 1 782 ? -10.023 -19.184 -19.994 1.00 96.44 782 ALA A CA 1
ATOM 5786 C C . ALA A 1 782 ? -9.645 -19.336 -21.493 1.00 96.44 782 ALA A C 1
ATOM 5788 O O . ALA A 1 782 ? -10.509 -19.299 -22.367 1.00 96.44 782 ALA A O 1
ATOM 5789 N N . GLY A 1 783 ? -8.351 -19.497 -21.797 1.00 97.31 783 GLY A N 1
ATOM 5790 C CA . GLY A 1 783 ? -7.814 -19.581 -23.165 1.00 97.31 783 GLY A CA 1
ATOM 5791 C C . GLY A 1 783 ? -7.237 -18.272 -23.717 1.00 97.31 783 GLY A C 1
ATOM 5792 O O . GLY A 1 783 ? -6.661 -18.285 -24.802 1.00 97.31 783 GLY A O 1
ATOM 5793 N N . GLY A 1 784 ? -7.347 -17.164 -22.980 1.00 98.25 784 GLY A N 1
ATOM 5794 C CA . GLY A 1 784 ? -6.643 -15.922 -23.296 1.00 98.25 784 GLY A CA 1
ATOM 5795 C C . GLY A 1 784 ? -5.128 -16.052 -23.110 1.00 98.25 784 GLY A C 1
ATOM 5796 O O . GLY A 1 784 ? -4.644 -16.853 -22.309 1.00 98.25 784 GLY A O 1
ATOM 5797 N N . GLN A 1 785 ? -4.375 -15.256 -23.861 1.00 98.50 785 GLN A N 1
ATOM 5798 C CA . GLN A 1 785 ? -2.915 -15.217 -23.850 1.00 98.50 785 GLN A CA 1
ATOM 5799 C C . GLN A 1 785 ? -2.383 -14.323 -22.721 1.00 98.50 785 GLN A C 1
ATOM 5801 O O . GLN A 1 785 ? -3.063 -13.412 -22.243 1.00 98.50 785 GLN A O 1
ATOM 5806 N N . ALA A 1 786 ? -1.144 -14.577 -22.301 1.00 98.56 786 ALA A N 1
ATOM 5807 C CA . ALA A 1 786 ? -0.462 -13.763 -21.302 1.00 98.56 786 ALA A CA 1
ATOM 5808 C C . ALA A 1 786 ? -0.126 -12.355 -21.829 1.00 98.56 786 ALA A C 1
ATOM 5810 O O . ALA A 1 786 ? 0.090 -12.162 -23.026 1.00 98.56 786 ALA A O 1
ATOM 5811 N N . GLY A 1 787 ? -0.069 -11.379 -20.922 1.00 98.56 787 GLY A N 1
ATOM 5812 C CA . GLY A 1 787 ? 0.463 -10.047 -21.196 1.00 98.56 787 GLY A CA 1
ATOM 5813 C C . GLY A 1 787 ? 1.982 -10.076 -21.371 1.00 98.56 787 GLY A C 1
ATOM 5814 O O . GLY A 1 787 ? 2.676 -10.934 -20.824 1.00 98.56 787 GLY A O 1
ATOM 5815 N N . ALA A 1 788 ? 2.519 -9.126 -22.131 1.00 98.69 788 ALA A N 1
ATOM 5816 C CA . ALA A 1 788 ? 3.957 -8.994 -22.318 1.00 98.69 788 ALA A CA 1
ATOM 5817 C C . ALA A 1 788 ? 4.641 -8.520 -21.025 1.00 98.69 788 ALA A C 1
ATOM 5819 O O . ALA A 1 788 ? 4.199 -7.546 -20.406 1.00 98.69 788 ALA A O 1
ATOM 5820 N N . CYS A 1 789 ? 5.763 -9.159 -20.673 1.00 98.69 789 CYS A N 1
ATOM 5821 C CA . CYS A 1 789 ? 6.640 -8.731 -19.583 1.00 98.69 789 CYS A CA 1
ATOM 5822 C C . CYS A 1 789 ? 7.071 -7.264 -19.734 1.00 98.69 789 CYS A C 1
ATOM 5824 O O . CYS A 1 789 ? 7.199 -6.743 -20.852 1.00 98.69 789 CYS A O 1
ATOM 5826 N N . GLY A 1 790 ? 7.340 -6.613 -18.604 1.00 98.44 790 GLY A N 1
ATOM 5827 C CA . GLY A 1 790 ? 8.006 -5.313 -18.574 1.00 98.44 790 GLY A CA 1
ATOM 5828 C C . GLY A 1 790 ? 9.493 -5.407 -18.939 1.00 98.44 790 GLY A C 1
ATOM 5829 O O . GLY A 1 790 ? 10.040 -6.497 -19.099 1.00 98.44 790 GLY A O 1
ATOM 5830 N N . ALA A 1 791 ? 10.166 -4.261 -19.025 1.00 98.44 791 ALA A N 1
ATOM 5831 C CA . ALA A 1 791 ? 11.613 -4.159 -19.217 1.00 98.44 791 ALA A CA 1
ATOM 5832 C C . ALA A 1 791 ? 12.164 -2.886 -18.556 1.00 98.44 791 ALA A C 1
ATOM 5834 O O . ALA A 1 791 ? 11.493 -1.855 -18.526 1.00 98.44 791 ALA A O 1
ATOM 5835 N N . ASN A 1 792 ? 13.395 -2.950 -18.053 1.00 98.56 792 ASN A N 1
ATOM 5836 C CA . ASN A 1 792 ? 14.085 -1.826 -17.421 1.00 98.56 792 ASN A CA 1
ATOM 5837 C C . ASN A 1 792 ? 15.346 -1.510 -18.247 1.00 98.56 792 ASN A C 1
ATOM 5839 O O . ASN A 1 792 ? 16.098 -2.426 -18.581 1.00 98.56 792 ASN A O 1
ATOM 5843 N N . TRP A 1 793 ? 15.590 -0.240 -18.576 1.00 98.38 793 TRP A N 1
ATOM 5844 C CA . TRP A 1 793 ? 16.702 0.184 -19.436 1.00 98.38 793 TRP A CA 1
ATOM 5845 C C . TRP A 1 793 ? 17.461 1.378 -18.858 1.00 98.38 793 TRP A C 1
ATOM 5847 O O . TRP A 1 793 ? 16.851 2.381 -18.481 1.00 98.38 793 TRP A O 1
ATOM 5857 N N . LEU A 1 794 ? 18.788 1.301 -18.883 1.00 98.38 794 LEU A N 1
ATOM 5858 C CA . LEU A 1 794 ? 19.712 2.402 -18.628 1.00 98.38 794 LEU A CA 1
ATOM 5859 C C . LEU A 1 794 ? 20.123 3.043 -19.960 1.00 98.38 794 LEU A C 1
ATOM 5861 O O . LEU A 1 794 ? 20.531 2.351 -20.890 1.00 98.38 794 LEU A O 1
ATOM 5865 N N . LEU A 1 795 ? 20.002 4.365 -20.052 1.00 98.06 795 LEU A N 1
ATOM 5866 C CA . LEU A 1 795 ? 20.264 5.162 -21.248 1.00 98.06 795 LEU A CA 1
ATOM 5867 C C . LEU A 1 795 ? 21.515 6.015 -21.012 1.00 98.06 795 LEU A C 1
ATOM 5869 O O . LEU A 1 795 ? 21.477 6.992 -20.260 1.00 98.06 795 LEU A O 1
ATOM 5873 N N . ARG A 1 796 ? 22.632 5.657 -21.644 1.00 96.31 796 ARG A N 1
ATOM 5874 C CA . ARG A 1 796 ? 23.909 6.363 -21.476 1.00 96.31 796 ARG A CA 1
ATOM 5875 C C . ARG A 1 796 ? 23.902 7.710 -22.191 1.00 96.31 796 ARG A C 1
ATOM 5877 O O . ARG A 1 796 ? 23.344 7.843 -23.279 1.00 96.31 796 ARG A O 1
ATOM 5884 N N . SER A 1 797 ? 24.651 8.679 -21.665 1.00 90.19 797 SER A N 1
ATOM 5885 C CA . SER A 1 797 ? 24.873 9.983 -22.319 1.00 90.19 797 SER A CA 1
ATOM 5886 C C . SER A 1 797 ? 25.530 9.874 -23.708 1.00 90.19 797 SER A C 1
ATOM 5888 O O . SER A 1 797 ? 25.428 10.798 -24.508 1.00 90.19 797 SER A O 1
ATOM 5890 N N . GLY A 1 798 ? 26.181 8.742 -24.014 1.00 86.56 798 GLY A N 1
ATOM 5891 C CA . GLY A 1 798 ? 26.716 8.411 -25.342 1.00 86.56 798 GLY A CA 1
ATOM 5892 C C . GLY A 1 798 ? 25.705 7.803 -26.329 1.00 86.56 798 GLY A C 1
ATOM 5893 O O . GLY A 1 798 ? 26.093 7.463 -27.442 1.00 86.56 798 GLY A O 1
ATOM 5894 N N . GLY A 1 799 ? 24.435 7.640 -25.941 1.00 90.06 799 GLY A N 1
ATOM 5895 C CA . GLY A 1 799 ? 23.364 7.111 -26.796 1.00 90.06 799 GLY A CA 1
ATOM 5896 C C . GLY A 1 799 ? 23.236 5.583 -26.844 1.00 90.06 799 GLY A C 1
ATOM 5897 O O . GLY A 1 799 ? 22.403 5.080 -27.592 1.00 90.06 799 GLY A O 1
ATOM 5898 N N . SER A 1 800 ? 24.027 4.835 -26.067 1.00 95.25 800 SER A N 1
ATOM 5899 C CA . SER A 1 800 ? 23.851 3.386 -25.899 1.00 95.25 800 SER A CA 1
ATOM 5900 C C . SER A 1 800 ? 22.791 3.061 -24.842 1.00 95.25 800 SER A C 1
ATOM 5902 O O . SER A 1 800 ? 22.660 3.767 -23.840 1.00 95.25 800 SER A O 1
ATOM 5904 N N . GLU A 1 801 ? 22.065 1.962 -25.051 1.00 97.19 801 GLU A N 1
ATOM 5905 C CA . GLU A 1 801 ? 21.056 1.448 -24.121 1.00 97.19 801 GLU A CA 1
ATOM 5906 C C . GLU A 1 801 ? 21.502 0.103 -23.531 1.00 97.19 801 GLU A C 1
ATOM 5908 O O . GLU A 1 801 ? 21.992 -0.768 -24.250 1.00 97.19 801 GLU A O 1
ATOM 5913 N N . GLU A 1 802 ? 21.320 -0.073 -22.224 1.00 97.19 802 GLU A N 1
ATOM 5914 C CA . GLU A 1 802 ? 21.693 -1.272 -21.466 1.00 97.19 802 GLU A CA 1
ATOM 5915 C C . GLU A 1 802 ? 20.465 -1.829 -20.733 1.00 97.19 802 GLU A C 1
ATOM 5917 O O . GLU A 1 802 ? 19.740 -1.086 -20.071 1.00 97.19 802 GLU A O 1
ATOM 5922 N N . THR A 1 803 ? 20.215 -3.138 -20.822 1.00 97.50 803 THR A N 1
ATOM 5923 C CA . THR A 1 803 ? 19.138 -3.796 -20.063 1.00 97.50 803 THR A CA 1
ATOM 5924 C C . THR A 1 803 ? 19.499 -3.895 -18.584 1.00 97.50 803 THR A C 1
ATOM 5926 O O . THR A 1 803 ? 20.536 -4.468 -18.240 1.00 97.50 803 THR A O 1
ATOM 5929 N N . LEU A 1 804 ? 18.618 -3.418 -17.709 1.00 97.94 804 LEU A N 1
ATOM 5930 C CA . LEU A 1 804 ? 18.716 -3.584 -16.259 1.00 97.94 804 LEU A CA 1
ATOM 5931 C C . LEU A 1 804 ? 17.922 -4.821 -15.791 1.00 97.94 804 LEU A C 1
ATOM 5933 O O . LEU A 1 804 ? 16.917 -5.176 -16.414 1.00 97.94 804 LEU A O 1
ATOM 5937 N N . PRO A 1 805 ? 18.332 -5.476 -14.688 1.00 97.12 805 PRO A N 1
ATOM 5938 C CA . PRO A 1 805 ? 17.572 -6.573 -14.093 1.00 97.12 805 PRO A CA 1
ATOM 5939 C C . PRO A 1 805 ? 16.254 -6.085 -13.440 1.00 97.12 805 PRO A C 1
ATOM 5941 O O . PRO A 1 805 ? 15.997 -4.877 -13.375 1.00 97.12 805 PRO A O 1
ATOM 5944 N N . PRO A 1 806 ? 15.389 -7.006 -12.962 1.00 95.62 806 PRO A N 1
ATOM 5945 C CA . PRO A 1 806 ? 14.063 -6.657 -12.439 1.00 95.62 806 PRO A CA 1
ATOM 5946 C C . PRO A 1 806 ? 14.125 -5.773 -11.185 1.00 95.62 806 PRO A C 1
ATOM 5948 O O . PRO A 1 806 ? 13.379 -4.800 -11.068 1.00 95.62 806 PRO A O 1
ATOM 5951 N N . CYS A 1 807 ? 15.085 -6.055 -10.302 1.00 96.94 807 CYS A N 1
ATOM 5952 C CA . CYS A 1 807 ? 15.423 -5.220 -9.154 1.00 96.94 807 CYS A CA 1
ATOM 5953 C C . CYS A 1 807 ? 16.898 -4.810 -9.249 1.00 96.94 807 CYS A C 1
ATOM 5955 O O . CYS A 1 807 ? 17.750 -5.651 -9.553 1.00 96.94 807 CYS A O 1
ATOM 5957 N N . CYS A 1 808 ? 17.209 -3.534 -9.016 1.00 96.38 808 CYS A N 1
ATOM 5958 C CA . CYS A 1 808 ? 18.579 -3.017 -9.068 1.00 96.38 808 CYS A CA 1
ATOM 5959 C C . CYS A 1 808 ? 18.766 -1.744 -8.244 1.00 96.38 808 CYS A C 1
ATOM 5961 O O . CYS A 1 808 ? 17.850 -0.935 -8.128 1.00 96.38 808 CYS A O 1
ATOM 5963 N N . GLU A 1 809 ? 19.996 -1.517 -7.794 1.00 96.06 809 GLU A N 1
ATOM 5964 C CA . GLU A 1 809 ? 20.467 -0.228 -7.288 1.00 96.06 809 GLU A CA 1
ATOM 5965 C C . GLU A 1 809 ? 21.569 0.277 -8.224 1.00 96.06 809 GLU A C 1
ATOM 5967 O O . GLU A 1 809 ? 22.526 -0.452 -8.497 1.00 96.06 809 GLU A O 1
ATOM 5972 N N . ILE A 1 810 ? 21.427 1.497 -8.746 1.00 95.50 810 ILE A N 1
ATOM 5973 C CA . ILE A 1 810 ? 22.381 2.110 -9.684 1.00 95.50 810 ILE A CA 1
ATOM 5974 C C . ILE A 1 810 ? 22.608 3.589 -9.361 1.00 95.50 810 ILE A C 1
ATOM 5976 O O . ILE A 1 810 ? 21.746 4.252 -8.785 1.00 95.50 810 ILE A O 1
ATOM 5980 N N . SER A 1 811 ? 23.746 4.124 -9.795 1.00 95.38 811 SER A N 1
ATOM 5981 C CA . SER A 1 811 ? 23.968 5.570 -9.880 1.00 95.38 811 SER A CA 1
ATOM 5982 C C . SER A 1 811 ? 23.756 6.026 -11.322 1.00 95.38 811 SER A C 1
ATOM 5984 O O . SER A 1 811 ? 24.366 5.462 -12.229 1.00 95.38 811 SER A O 1
ATOM 5986 N N . LEU A 1 812 ? 22.924 7.047 -11.525 1.00 95.25 812 LEU A N 1
ATOM 5987 C CA . LEU A 1 812 ? 22.822 7.789 -12.781 1.00 95.25 812 LEU A CA 1
ATOM 5988 C C . LEU A 1 812 ? 23.726 9.020 -12.707 1.00 95.25 812 LEU A C 1
ATOM 5990 O O . LEU A 1 812 ? 23.633 9.806 -11.760 1.00 95.25 812 LEU A O 1
ATOM 5994 N N . ALA A 1 813 ? 24.572 9.223 -13.713 1.00 95.75 813 ALA A N 1
ATOM 5995 C CA . ALA A 1 813 ? 25.251 10.496 -13.909 1.00 95.75 813 ALA A CA 1
ATOM 5996 C C . ALA A 1 813 ? 24.304 11.538 -14.533 1.00 95.75 813 ALA A C 1
ATOM 5998 O O . ALA A 1 813 ? 23.341 11.201 -15.224 1.00 95.75 813 ALA A O 1
ATOM 5999 N N . ALA A 1 814 ? 24.608 12.825 -14.344 1.00 96.06 814 ALA A N 1
ATOM 6000 C CA . ALA A 1 814 ? 23.891 13.900 -15.025 1.00 96.06 814 ALA A CA 1
ATOM 6001 C C . ALA A 1 814 ? 23.945 13.705 -16.555 1.00 96.06 814 ALA A C 1
ATOM 6003 O O . ALA A 1 814 ? 25.016 13.525 -17.141 1.00 96.06 814 ALA A O 1
ATOM 6004 N N . GLY A 1 815 ? 22.781 13.731 -17.201 1.00 96.88 815 GLY A N 1
ATOM 6005 C CA . GLY A 1 815 ? 22.612 13.443 -18.623 1.00 96.88 815 GLY A CA 1
ATOM 6006 C C . GLY A 1 815 ? 22.294 11.981 -18.960 1.00 96.88 815 GLY A C 1
ATOM 6007 O O . GLY A 1 815 ? 21.795 11.743 -20.060 1.00 96.88 815 GLY A O 1
ATOM 6008 N N . GLU A 1 816 ? 22.495 11.020 -18.053 1.00 98.00 816 GLU A N 1
ATOM 6009 C CA . GLU A 1 816 ? 22.005 9.644 -18.225 1.00 98.00 816 GLU A CA 1
ATOM 6010 C C . GLU A 1 816 ? 20.503 9.551 -17.929 1.00 98.00 816 GLU A C 1
ATOM 6012 O O . GLU A 1 816 ? 19.920 10.418 -17.275 1.00 98.00 816 GLU A O 1
ATOM 6017 N N . GLY A 1 817 ? 19.851 8.502 -18.427 1.00 97.56 817 GLY A N 1
ATOM 6018 C CA . GLY A 1 817 ? 18.419 8.294 -18.245 1.00 97.56 817 GLY A CA 1
ATOM 6019 C C . GLY A 1 817 ? 18.030 6.860 -17.922 1.00 97.56 817 GLY A C 1
ATOM 6020 O O . GLY A 1 817 ? 18.818 5.927 -18.044 1.00 97.56 817 GLY A O 1
ATOM 6021 N N . LEU A 1 818 ? 16.774 6.701 -17.527 1.00 98.31 818 LEU A N 1
ATOM 6022 C CA . LEU A 1 818 ? 16.148 5.445 -17.155 1.00 98.31 818 LEU A CA 1
ATOM 6023 C C . LEU A 1 818 ? 14.827 5.319 -17.915 1.00 98.31 818 LEU A C 1
ATOM 6025 O O . LEU A 1 818 ? 13.969 6.194 -17.793 1.00 98.31 818 LEU A O 1
ATOM 6029 N N . ARG A 1 819 ? 14.639 4.234 -18.673 1.00 98.50 819 ARG A N 1
ATOM 6030 C CA . ARG A 1 819 ? 13.356 3.890 -19.304 1.00 98.50 819 ARG A CA 1
ATOM 6031 C C . ARG A 1 819 ? 12.785 2.630 -18.665 1.00 98.50 819 ARG A C 1
ATOM 6033 O O . ARG A 1 819 ? 13.397 1.567 -18.715 1.00 98.50 819 ARG A O 1
ATOM 6040 N N . ILE A 1 820 ? 11.585 2.756 -18.112 1.00 98.69 820 ILE A N 1
ATOM 6041 C CA . ILE A 1 820 ? 10.804 1.660 -17.542 1.00 98.69 820 ILE A CA 1
ATOM 6042 C C . ILE A 1 820 ? 9.640 1.380 -18.490 1.00 98.69 820 ILE A C 1
ATOM 6044 O O . ILE A 1 820 ? 8.829 2.259 -18.790 1.00 98.69 820 ILE A O 1
ATOM 6048 N N . GLU A 1 821 ? 9.563 0.144 -18.962 1.00 98.75 821 GLU A N 1
ATOM 6049 C CA . GLU A 1 821 ? 8.427 -0.412 -19.682 1.00 98.75 821 GLU A CA 1
ATOM 6050 C C . GLU A 1 821 ? 7.653 -1.316 -18.723 1.00 98.75 821 GLU A C 1
ATOM 6052 O O . GLU A 1 821 ? 8.193 -2.320 -18.258 1.00 98.75 821 GLU A O 1
ATOM 6057 N N . THR A 1 822 ? 6.405 -0.976 -18.403 1.00 98.69 822 THR A N 1
ATOM 6058 C CA . THR A 1 822 ? 5.600 -1.774 -17.467 1.00 98.69 822 THR A CA 1
ATOM 6059 C C . THR A 1 822 ? 4.859 -2.911 -18.187 1.00 98.69 822 THR A C 1
ATOM 6061 O O . THR A 1 822 ? 4.644 -2.833 -19.407 1.00 98.69 822 THR A O 1
ATOM 6064 N N . PRO A 1 823 ? 4.495 -3.998 -17.478 1.00 98.62 823 PRO A N 1
ATOM 6065 C CA . PRO A 1 823 ? 3.817 -5.137 -18.087 1.00 98.62 823 PRO A CA 1
ATOM 6066 C C . PRO A 1 823 ? 2.403 -4.794 -18.574 1.00 98.62 823 PRO A C 1
ATOM 6068 O O . PRO A 1 823 ? 1.724 -3.914 -18.032 1.00 98.62 823 PRO A O 1
ATOM 6071 N N . GLY A 1 824 ? 1.940 -5.533 -19.581 1.00 98.69 824 GLY A N 1
ATOM 6072 C CA . GLY A 1 824 ? 0.513 -5.600 -19.899 1.00 98.69 824 GLY A CA 1
ATOM 6073 C C . GLY A 1 824 ? -0.226 -6.584 -18.989 1.00 98.69 824 GLY A C 1
ATOM 6074 O O . GLY A 1 824 ? 0.395 -7.385 -18.294 1.00 98.69 824 GLY A O 1
ATOM 6075 N N . GLY A 1 825 ? -1.557 -6.548 -19.002 1.00 98.69 825 GLY A N 1
ATOM 6076 C CA . GLY A 1 825 ? -2.386 -7.569 -18.354 1.00 98.69 825 GLY A CA 1
ATOM 6077 C C . GLY A 1 825 ? -2.671 -8.751 -19.282 1.00 98.69 825 GLY A C 1
ATOM 6078 O O . GLY A 1 825 ? -2.552 -8.626 -20.501 1.00 98.69 825 GLY A O 1
ATOM 6079 N N . GLY A 1 826 ? -3.073 -9.891 -18.724 1.00 98.69 826 GLY A N 1
ATOM 6080 C CA . GLY A 1 826 ? -3.494 -11.063 -19.495 1.00 98.69 826 GLY A CA 1
ATOM 6081 C C . GLY A 1 826 ? -4.869 -10.900 -20.155 1.00 98.69 826 GLY A C 1
ATOM 6082 O O . GLY A 1 826 ? -5.740 -10.187 -19.648 1.00 98.69 826 GLY A O 1
ATOM 6083 N N . GLY A 1 827 ? -5.072 -11.577 -21.286 1.00 98.56 827 GLY A N 1
ATOM 6084 C CA . GLY A 1 827 ? -6.366 -11.673 -21.966 1.00 98.56 827 GLY A CA 1
ATOM 6085 C C . GLY A 1 827 ? -7.293 -12.718 -21.336 1.00 98.56 827 GLY A C 1
ATOM 6086 O O . GLY A 1 827 ? -6.846 -13.604 -20.603 1.00 98.56 827 GLY A O 1
ATOM 6087 N N . TYR A 1 828 ? -8.588 -12.644 -21.648 1.00 98.56 828 TYR A N 1
ATOM 6088 C CA . TYR A 1 828 ? -9.612 -13.579 -21.175 1.00 98.56 828 TYR A CA 1
ATOM 6089 C C . TYR A 1 828 ? -10.414 -14.169 -22.338 1.00 98.56 828 TYR A C 1
ATOM 6091 O O . TYR A 1 828 ? -10.947 -13.440 -23.179 1.00 98.56 828 TYR A O 1
ATOM 6099 N N . GLY A 1 829 ? -10.553 -15.496 -22.343 1.00 97.75 829 GLY A N 1
ATOM 6100 C CA . GLY A 1 829 ? -11.167 -16.245 -23.440 1.00 97.75 829 GLY A CA 1
ATOM 6101 C C . GLY A 1 829 ? -10.215 -16.402 -24.627 1.00 97.75 829 GLY A C 1
ATOM 6102 O O . GLY A 1 829 ? -9.416 -15.508 -24.906 1.00 97.75 829 GLY A O 1
ATOM 6103 N N . ALA A 1 830 ? -10.308 -17.524 -25.345 1.00 95.38 830 ALA A N 1
ATOM 6104 C CA . ALA A 1 830 ? -9.574 -17.708 -26.599 1.00 95.38 830 ALA A CA 1
ATOM 6105 C C . ALA A 1 830 ? -9.829 -16.532 -27.570 1.00 95.38 830 ALA A C 1
ATOM 6107 O O . ALA A 1 830 ? -10.963 -16.053 -27.618 1.00 95.38 830 ALA A O 1
ATOM 6108 N N . PRO A 1 831 ? -8.812 -16.030 -28.295 1.00 87.12 831 PRO A N 1
ATOM 6109 C CA . PRO A 1 831 ? -9.027 -15.065 -29.371 1.00 87.12 831 PRO A CA 1
ATOM 6110 C C . PRO A 1 831 ? -9.801 -15.711 -30.532 1.00 87.12 831 PRO A C 1
ATOM 6112 O O . PRO A 1 831 ? -9.686 -16.922 -30.742 1.00 87.12 831 PRO A O 1
ATOM 6115 N N . ASP A 1 832 ? -10.569 -14.888 -31.251 1.00 73.19 832 ASP A N 1
ATOM 6116 C CA . ASP A 1 832 ? -11.294 -15.257 -32.479 1.00 73.19 832 ASP A CA 1
ATOM 6117 C C . ASP A 1 832 ? -10.349 -15.374 -33.700 1.00 73.19 832 ASP A C 1
ATOM 6119 O O . ASP A 1 832 ? -9.359 -14.601 -33.758 1.00 73.19 832 ASP A O 1
#

Sequence (832 aa):
MQEPSGTAIGTPAGGERAGDNSDVVRDSGDAAAKEVAGRTRPGDRRSDPPDRDDEAKAQDSRLVEALRRDFAESHRRRFGYLPSDRALVVERLLLEVAAAESAPHPVRHGPAGDSAAQGADTAMLRPASNHSTPSNPPNAERAAAPPPPAQTRVWLAPDGWQPVPLWRRSELPPAVWIDGPAVVTDATTTLMLEPQWSAVVLPGGELMLERAPSLAAMPNEIPEASLTGSDRSRQASAQQKPDQWALASDADGTIGDPHAPSIEPRRHPGGCAEAAADKPHQPAEPAQRATSVGTPRAPATPGAAIDPVQLELFHHRFAAIAEQMGVQLQLSSRSVNIRERLDFSCALFDGRGALVANAPHIPVHLGSMGESVASLLADVAARRRPPLAPGDVVLSNDPYAGGTHLPDITAITPVFAAGAPAGEAPLFFVASRGHHADVGGITPGSMPAFSTAIEQEGLLLRNEVFLSGGVFDEATWRRRLAAGPHPVRNPDQLLADLQAQVAANRQGVAALEQLIASEGQELVQAFMGHVQANAAEAVRRVVDRLQAGSHAVELDGGAWIQVTVTPDRQARRVRVDFTGTSPQLATNHNAPLAVTHAVVLYVFRCLVGEEIPLNAGCFEPIDLVVPPGCLLSPSPPAAVVAGNVETSQAACNALFGALGVQAAAQGTMNNLSFGDEAQGPASRQYYETICGGTGAGVLADGRGFAGASAVQSHMTNSRLTDPEILEERFPVRLEIFRKRRGSGGAGRWPGGDGVIRQLRALEPLRVSLLTGSRRVPPFGLAGGQAGACGANWLLRSGGSEETLPPCCEISLAAGEGLRIETPGGGGYGAPD

Foldseek 3Di:
DDDDDDDDDDDDDDDDDDDDDDDDDDDDDDDDDDDDDDDDDDDDDDDDDPDPVVVVVVVVVVVVVVVVVVVQVVCCQQQLHDDPPDDDDPPDDDDDDDDDDDDDDDDDDDDDDDDDDDDDDDDDDDDDDPDDDDDDDPDDDADEFDQAPDWDWDQDPPPGTDIAGEHELVVDDAQHKDADQHWYDYPVDIDGHHNQKMWGQHPVSDIDIDGHDDPPDDDDDDDDDDDDDDDDDDDDDDDDDDDDDDDDDDDDDDDDDDDDDDDDDDDDDDDDDDDDDDDDDDDDDDDDDDDDDDDDDDDDDPPPDDDVVVLVVLQVLQQVLQVQLLVLLQVQADDCQCNVQVQKKKFKWFLQLWTLFIHPAFLLLFQLSSLLSNLLVVCCVVVVDDAADAQWKWWAQALQRSHFANQWIKIKHFAPPDVDDDRDGGRMMIMMTTRHQWQWADAFRLQFLFAQFRLRSHDGGRRHTQTHNSDGDPVVQVVSQPDDPTHTQASVNVVSSVSSRSSSRSSSNVSVVVVCVPVNSVSSNVSSVVLLQVLLVLLLVLLLLFDWFKFWDQWPVRFIFIWTWARDNVLSAIEIARPVGAFADSGQLAGALSSVVSLVLLLSVQQSPDDGGRISSNCVRYRYHDDDRGSNHNDPGGHHSLNSFQVSLRSNQRVCQGRQFWFHALRGQFKKWKWDPHGYPVTQTDIHRWFAKGTWGAHSVGDTAAIAGRADDRRRRTDGRDQVNPVVRFQKHWPDWAWPPPQWWDAVHTIYTTIKTKMAGQAKMKMWTAAIQQPGFRQAGQQIHTGHGKWKWKADLVGDIDTDDRTDIDIHHRSIMIIIGTGTTTYYHHHD

Radius of gyration: 36.97 Å; chains: 1; bounding box: 118×103×110 Å

Secondary structure (DSSP, 8-state):
----------------------------------------------PPPPPHHHHHHHHHHHHHHHHHHHHHHHHHHHHS---SSS------------PPP-PPPPPP--------------PPPPPP----PPPPPP-----BPPPPSEEEEEEETTTEEEEEEEEEGGG--TT-EEESSEEEEETTEEEEEPTTEEEEE-TTS-EEEEEPPPS------------------------------------------------PPP-------------------------PPPPPPPPPPTTSPPPHHHHHHHHHHHHHHHHHHHHHHHHH--SHHHHTS--EEEEEEETT--EEEE-SS-GGGTTHHHHHHHHHHHHHHTTSSPPP-TT-EEEE--GGGT-SSTTEEEEEEEE--TTPPTTPPPSEEEEEEEE-S---SSSGGG--TT--BGGGT----SSEEEEETTEE-HHHHHHHHT-SSS--S-HHHHHHHHHHHHHHHHHHHHHHHHHHHHH-HHHHHHHHHHHHHHHHHHHHHHHTTPPPEEEEEE-TTS-EEEEEEEEETTTTEEEEE-TTPPBPPSSS----HHHHHHHHHHHHHHHH-S----SGGGGTTEEEE--TTBTTSPPTTB--HHIIIIIHHHHHHHHHHHHTSB----SS--EEEEE-S--STT--EEEEE--BPPPPEE-TTS-EEPPPSSB--TT--PPPPPHHHHHHHSSEEEEEEEEETT-SPPSSBPPPPEEEEEEEESS-EEEEEE---SSS----BTTPPPPPP-EEEEE-TTS-EEEEPSEEEEEEPTT-EEEEEPPPPPPBS---